Protein AF-0000000068963949 (afdb_homodimer)

Secondary structure (DSSP, 8-state):
-HHHHHHHHHHHHHHHTTT--TT--HHHHHHHHHHHHHHTSS-TTHHHHSHHHHHHHHHHHHTTHHHH-SHHHHHHHIIIIIIHHHHHHHS-HHHHHHHHHHHHHH---EEEE--BTTTGGGTTT----EEEEETTTTEEEEE--SGGGSEEEEETTTT-SEEEEEEEEEETTEEEEEEEEEEE-B-TTSPBPTTEEEEE---BSS-TTS-EEEEEESSEEEEGGGB--SS-EE-TTS-EE-TT----HHHHHHHHHHHHHHHHHHHHHHHHHHHHHHHHHHHHH-B---TTS---BGGGSHHHHHHHHHHHHHHHHHHHHHHHHHHHHHHHHHTT-PPPHHHHHHHHHHHHHHHHHHHHHHHHHHHHSGGGGGBTTSSGGGTTHHHHHHHTTS-HHHHHHHHHHHHHHH--SSHHHHHHHHHHHHHHHHT--SSHHHHHHHTHHHHHHHHHHHHHHHHHHTTPPPPPS--/-HHHHHHHHHHHHHHHTTT--TT--HHHHHHHHHHHHHHTSS-TTHHHHSHHHHHHHHHHHHTTHHHH-SHHHHHHHIIIIIIHHHHHHHS-HHHHHHHHHHHHHH---EEEE--BTTTGGGTTT----EEEEETTTTEEEEE--SGGGSEEEEETTTT-SEEEEEEEEEETTEEEEEEEEEEE-B-TTSPBPTTEEEEE---BSS-TTS-EEEEEESSEEEEGGGB--SS-EE-TTS-EE-TT----HHHHHHHHHHHHHHHHHHHHHHHHHHHHHHHHHHHHH-B---TTS---BGGGSHHHHHHHHHHHHHHHHHHHHHHHHHHHHHHHHHTT-PPPHHHHHHHHHHHHHHHHHHHHHHHHHHHHSGGGGGBTTSSGGGTTHHHHHHHTTS-HHHHHHHHHHHHHHH--SSHHHHHHHHHHHHHHHHT--SSHHHHHHHTHHHHHHHHHHHHHHHHHHTTPPPPPS--

Structure (mmCIF, N/CA/C/O backbone):
data_AF-0000000068963949-model_v1
#
loop_
_entity.id
_entity.type
_entity.pdbx_description
1 polymer 'Acyl-CoA oxidase/dehydrogenase middle domain-containing protein'
#
loop_
_atom_site.group_PDB
_atom_site.id
_atom_site.type_symbol
_atom_site.label_atom_id
_atom_site.label_alt_id
_atom_site.label_comp_id
_atom_site.label_asym_id
_atom_site.label_entity_id
_atom_site.label_seq_id
_atom_site.pdbx_PDB_ins_code
_atom_site.Cartn_x
_atom_site.Cartn_y
_atom_site.Cartn_z
_atom_site.occupancy
_atom_site.B_iso_or_equiv
_atom_site.auth_seq_id
_atom_site.auth_comp_id
_atom_site.auth_asym_id
_atom_site.auth_atom_id
_atom_site.pdbx_PDB_model_num
ATOM 1 N N . MET A 1 1 ? -30.812 -31.203 -3.197 1 34.44 1 MET A N 1
ATOM 2 C CA . MET A 1 1 ? -29.875 -32.125 -2.578 1 34.44 1 MET A CA 1
ATOM 3 C C . MET A 1 1 ? -28.438 -31.656 -2.781 1 34.44 1 MET A C 1
ATOM 5 O O . MET A 1 1 ? -27.625 -31.672 -1.845 1 34.44 1 MET A O 1
ATOM 9 N N . ALA A 1 2 ? -28.125 -31.297 -4.227 1 45.41 2 ALA A N 1
ATOM 10 C CA . ALA A 1 2 ? -26.797 -30.812 -4.598 1 45.41 2 ALA A CA 1
ATOM 11 C C . ALA A 1 2 ? -26.484 -29.484 -3.922 1 45.41 2 ALA A C 1
ATOM 13 O O . ALA A 1 2 ? -25.375 -29.266 -3.426 1 45.41 2 ALA A O 1
ATOM 14 N N . SER A 1 3 ? -27.547 -28.641 -3.848 1 51.47 3 SER A N 1
ATOM 15 C CA . SER A 1 3 ? -27.422 -27.312 -3.254 1 51.47 3 SER A CA 1
ATOM 16 C C . SER A 1 3 ? -27.266 -27.406 -1.738 1 51.47 3 SER A C 1
ATOM 18 O O . SER A 1 3 ? -26.422 -26.703 -1.155 1 51.47 3 SER A O 1
ATOM 20 N N . ASP A 1 4 ? -28.047 -28.312 -1.18 1 49.38 4 ASP A N 1
ATOM 21 C CA . ASP A 1 4 ? -28.016 -28.469 0.271 1 49.38 4 ASP A CA 1
ATOM 22 C C . ASP A 1 4 ? -26.688 -29.062 0.734 1 49.38 4 ASP A C 1
ATOM 24 O O . ASP A 1 4 ? -26.125 -28.641 1.747 1 49.38 4 ASP A O 1
ATOM 28 N N . ASP A 1 5 ? -26.203 -30.016 0.055 1 60.88 5 ASP A N 1
ATOM 29 C CA . ASP A 1 5 ? -24.922 -30.641 0.342 1 60.88 5 ASP A CA 1
ATOM 30 C C . ASP A 1 5 ? -23.781 -29.625 0.208 1 60.88 5 ASP A C 1
ATOM 32 O O . ASP A 1 5 ? -22.859 -29.609 1.021 1 60.88 5 ASP A O 1
ATOM 36 N N . SER A 1 6 ? -24.188 -28.719 -0.521 1 79.19 6 SER A N 1
ATOM 37 C CA . SER A 1 6 ? -23.188 -27.672 -0.757 1 79.19 6 SER A CA 1
ATOM 38 C C . SER A 1 6 ? -23.156 -26.672 0.394 1 79.19 6 SER A C 1
ATOM 40 O O . SER A 1 6 ? -22.078 -26.281 0.856 1 79.19 6 SER A O 1
ATOM 42 N N . ASP A 1 7 ? -24.359 -26.562 0.998 1 88.81 7 ASP A N 1
ATOM 43 C CA . ASP A 1 7 ? -24.406 -25.594 2.096 1 88.81 7 ASP A CA 1
ATOM 44 C C . ASP A 1 7 ? -23.828 -26.188 3.373 1 88.81 7 ASP A C 1
ATOM 46 O O . ASP A 1 7 ? -23.094 -25.516 4.105 1 88.81 7 ASP A O 1
ATOM 50 N N . ALA A 1 8 ? -24.156 -27.469 3.615 1 93.94 8 ALA A N 1
ATOM 51 C CA . ALA A 1 8 ? -23.625 -28.141 4.793 1 93.94 8 ALA A CA 1
ATOM 52 C C . ALA A 1 8 ? -22.094 -28.25 4.719 1 93.94 8 ALA A C 1
ATOM 54 O O . ALA A 1 8 ? -21.406 -28.109 5.73 1 93.94 8 ALA A O 1
ATOM 55 N N . TRP A 1 9 ? -21.609 -28.578 3.598 1 96.81 9 TRP A N 1
ATOM 56 C CA . TRP A 1 9 ? -20.172 -28.672 3.412 1 96.81 9 TRP A CA 1
ATOM 57 C C . TRP A 1 9 ? -19.5 -27.312 3.648 1 96.81 9 TRP A C 1
ATOM 59 O O . TRP A 1 9 ? -18.469 -27.234 4.32 1 96.81 9 TRP A O 1
ATOM 69 N N . ARG A 1 10 ? -20.156 -26.312 3.107 1 96.88 10 ARG A N 1
ATOM 70 C CA . ARG A 1 10 ? -19.625 -24.969 3.279 1 96.88 10 ARG A CA 1
ATOM 71 C C . ARG A 1 10 ? -19.562 -24.578 4.754 1 96.88 10 ARG A C 1
ATOM 73 O O . ARG A 1 10 ? -18.578 -24 5.207 1 96.88 10 ARG A O 1
ATOM 80 N N . GLU A 1 11 ? -20.562 -24.891 5.477 1 96.81 11 GLU A N 1
ATOM 81 C CA . GLU A 1 11 ? -20.609 -24.609 6.906 1 96.81 11 GLU A CA 1
ATOM 82 C C . GLU A 1 11 ? -19.531 -25.375 7.66 1 96.81 11 GLU A C 1
ATOM 84 O O . GLU A 1 11 ? -18.859 -24.812 8.531 1 96.81 11 GLU A O 1
ATOM 89 N N . ALA A 1 12 ? -19.422 -26.625 7.32 1 97.31 12 ALA A N 1
ATOM 90 C CA . ALA A 1 12 ? -18.422 -27.469 7.969 1 97.31 12 ALA A CA 1
ATOM 91 C C . ALA A 1 12 ? -17.016 -26.953 7.672 1 97.31 12 ALA A C 1
ATOM 93 O O . ALA A 1 12 ? -16.156 -26.922 8.562 1 97.31 12 ALA A O 1
ATOM 94 N N . PHE A 1 13 ? -16.766 -26.578 6.438 1 97.75 13 PHE A N 1
ATOM 95 C CA . PHE A 1 13 ? -15.453 -26.078 6.055 1 97.75 13 PHE A CA 1
ATOM 96 C C . PHE A 1 13 ? -15.156 -24.75 6.738 1 97.75 13 PHE A C 1
ATOM 98 O O . PHE A 1 13 ? -14.047 -24.531 7.227 1 97.75 13 PHE A O 1
ATOM 105 N N . THR A 1 14 ? -16.156 -23.859 6.773 1 96.75 14 THR A N 1
ATOM 106 C CA . THR A 1 14 ? -16 -22.578 7.457 1 96.75 14 THR A CA 1
ATOM 107 C C . THR A 1 14 ? -15.648 -22.797 8.93 1 96.75 14 THR A C 1
ATOM 109 O O . THR A 1 14 ? -14.781 -22.109 9.469 1 96.75 14 THR A O 1
ATOM 112 N N . ALA A 1 15 ? -16.281 -23.734 9.547 1 96.88 15 ALA A N 1
ATOM 113 C CA . ALA A 1 15 ? -16.016 -24.047 10.938 1 96.88 15 ALA A CA 1
ATOM 114 C C . ALA A 1 15 ? -14.594 -24.594 11.109 1 96.88 15 ALA A C 1
ATOM 116 O O . ALA A 1 15 ? -13.922 -24.312 12.102 1 96.88 15 ALA A O 1
ATOM 117 N N . ALA A 1 16 ? -14.133 -25.375 10.156 1 96.81 16 ALA A N 1
ATOM 118 C CA . ALA A 1 16 ? -12.828 -26.016 10.219 1 96.81 16 ALA A CA 1
ATOM 119 C C . ALA A 1 16 ? -11.703 -24.984 10.156 1 96.81 16 ALA A C 1
ATOM 121 O O . ALA A 1 16 ? -10.602 -25.219 10.672 1 96.81 16 ALA A O 1
ATOM 122 N N . ILE A 1 17 ? -11.977 -23.781 9.578 1 96.38 17 ILE A N 1
ATOM 123 C CA . ILE A 1 17 ? -10.914 -22.781 9.445 1 96.38 17 ILE A CA 1
ATOM 124 C C . ILE A 1 17 ? -11.18 -21.625 10.398 1 96.38 17 ILE A C 1
ATOM 126 O O . ILE A 1 17 ? -10.516 -20.578 10.312 1 96.38 17 ILE A O 1
ATOM 130 N N . ALA A 1 18 ? -12.117 -21.719 11.305 1 94.19 18 ALA A N 1
ATOM 131 C CA . ALA A 1 18 ? -12.523 -20.641 12.195 1 94.19 18 ALA A CA 1
ATOM 132 C C . ALA A 1 18 ? -11.383 -20.25 13.133 1 94.19 18 ALA A C 1
ATOM 134 O O . ALA A 1 18 ? -11.281 -19.094 13.539 1 94.19 18 ALA A O 1
ATOM 135 N N . ASP A 1 19 ? -10.492 -21.188 13.391 1 91.06 19 ASP A N 1
ATOM 136 C CA . ASP A 1 19 ? -9.445 -20.953 14.375 1 91.06 19 ASP A CA 1
ATOM 137 C C . ASP A 1 19 ? -8.188 -20.375 13.719 1 91.06 19 ASP A C 1
ATOM 139 O O . ASP A 1 19 ? -7.207 -20.078 14.398 1 91.06 19 ASP A O 1
ATOM 143 N N . VAL A 1 20 ? -8.258 -20.328 12.422 1 92.56 20 VAL A N 1
ATOM 144 C CA . VAL A 1 20 ? -7.148 -19.625 11.781 1 92.56 20 VAL A CA 1
ATOM 145 C C . VAL A 1 20 ? -7.168 -18.141 12.18 1 92.56 20 VAL A C 1
ATOM 147 O O . VAL A 1 20 ? -8.203 -17.484 12.094 1 92.56 20 VAL A O 1
ATOM 150 N N . GLY A 1 21 ? -6.086 -17.656 12.789 1 84.62 21 GLY A N 1
ATOM 151 C CA . GLY A 1 21 ? -6.121 -16.328 13.367 1 84.62 21 GLY A CA 1
ATOM 152 C C . GLY A 1 21 ? -4.953 -15.461 12.938 1 84.62 21 GLY A C 1
ATOM 153 O O . GLY A 1 21 ? -3.943 -15.969 12.445 1 84.62 21 GLY A O 1
ATOM 154 N N . ASP A 1 22 ? -5.184 -14.219 13.195 1 78.06 22 ASP A N 1
ATOM 155 C CA . ASP A 1 22 ? -4.141 -13.227 12.953 1 78.06 22 ASP A CA 1
ATOM 156 C C . ASP A 1 22 ? -3.006 -13.367 13.969 1 78.06 22 ASP A C 1
ATOM 158 O O . ASP A 1 22 ? -3.229 -13.773 15.109 1 78.06 22 ASP A O 1
ATOM 162 N N . GLY A 1 23 ? -1.765 -13.195 13.555 1 85.56 23 GLY A N 1
ATOM 163 C CA . GLY A 1 23 ? -0.613 -13.18 14.438 1 85.56 23 GLY A CA 1
ATOM 164 C C . GLY A 1 23 ? 0.019 -14.547 14.625 1 85.56 23 GLY A C 1
ATOM 165 O O . GLY A 1 23 ? 0.987 -14.695 15.375 1 85.56 23 GLY A O 1
ATOM 166 N N . MET A 1 24 ? -0.504 -15.555 13.969 1 93.75 24 MET A N 1
ATOM 167 C CA . MET A 1 24 ? 0.074 -16.891 14.047 1 93.75 24 MET A CA 1
ATOM 168 C C . MET A 1 24 ? 1.466 -16.922 13.422 1 93.75 24 MET A C 1
ATOM 170 O O . MET A 1 24 ? 1.716 -16.25 12.422 1 93.75 24 MET A O 1
ATOM 174 N N . THR A 1 25 ? 2.287 -17.719 14.109 1 96.69 25 THR A N 1
ATOM 175 C CA . THR A 1 25 ? 3.537 -18.062 13.445 1 96.69 25 THR A CA 1
ATOM 176 C C . THR A 1 25 ? 3.283 -19 12.258 1 96.69 25 THR A C 1
ATOM 178 O O . THR A 1 25 ? 2.195 -19.562 12.133 1 96.69 25 THR A O 1
ATOM 181 N N . TYR A 1 26 ? 4.258 -19.141 11.414 1 97.38 26 TYR A N 1
ATOM 182 C CA . TYR A 1 26 ? 4.051 -20.016 10.273 1 97.38 26 TYR A CA 1
ATOM 183 C C . TYR A 1 26 ? 3.939 -21.469 10.719 1 97.38 26 TYR A C 1
ATOM 185 O O . TYR A 1 26 ? 3.262 -22.266 10.07 1 97.38 26 TYR A O 1
ATOM 193 N N . ARG A 1 27 ? 4.492 -21.875 11.859 1 97.56 27 ARG A N 1
ATOM 194 C CA . ARG A 1 27 ? 4.355 -23.234 12.383 1 97.56 27 ARG A CA 1
ATOM 195 C C . ARG A 1 27 ? 2.939 -23.484 12.891 1 97.56 27 ARG A C 1
ATOM 197 O O . ARG A 1 27 ? 2.369 -24.547 12.648 1 97.56 27 ARG A O 1
ATOM 204 N N . GLN A 1 28 ? 2.398 -22.469 13.562 1 97.69 28 GLN A N 1
ATOM 205 C CA . GLN A 1 28 ? 1.028 -22.578 14.047 1 97.69 28 GLN A CA 1
ATOM 206 C C . GLN A 1 28 ? 0.041 -22.688 12.891 1 97.69 28 GLN A C 1
ATOM 208 O O . GLN A 1 28 ? -0.902 -23.484 12.938 1 97.69 28 GLN A O 1
ATOM 213 N N . ALA A 1 29 ? 0.27 -21.859 11.906 1 97.62 29 ALA A N 1
ATOM 214 C CA . ALA A 1 29 ? -0.585 -21.906 10.719 1 97.62 29 ALA A CA 1
ATOM 215 C C . ALA A 1 29 ? -0.48 -23.25 10.016 1 97.62 29 ALA A C 1
ATOM 217 O O . ALA A 1 29 ? -1.473 -23.766 9.492 1 97.62 29 ALA A O 1
ATOM 218 N N . ALA A 1 30 ? 0.712 -23.844 9.938 1 97.44 30 ALA A N 1
ATOM 219 C CA . ALA A 1 30 ? 0.912 -25.172 9.367 1 97.44 30 ALA A CA 1
ATOM 220 C C . ALA A 1 30 ? 0.111 -26.219 10.133 1 97.44 30 ALA A C 1
ATOM 222 O O . ALA A 1 30 ? -0.512 -27.094 9.531 1 97.44 30 ALA A O 1
ATOM 223 N N . ASP A 1 31 ? 0.136 -26.094 11.438 1 97.19 31 ASP A N 1
ATOM 224 C CA . ASP A 1 31 ? -0.623 -27.016 12.266 1 97.19 31 ASP A CA 1
ATOM 225 C C . ASP A 1 31 ? -2.123 -26.891 12.023 1 97.19 31 ASP A C 1
ATOM 227 O O . ASP A 1 31 ? -2.859 -27.875 12.062 1 97.19 31 ASP A O 1
ATOM 231 N N . ARG A 1 32 ? -2.537 -25.656 11.805 1 97.31 32 ARG A N 1
ATOM 232 C CA . ARG A 1 32 ? -3.945 -25.438 11.484 1 97.31 32 ARG A CA 1
ATOM 233 C C . ARG A 1 32 ? -4.32 -26.125 10.172 1 97.31 32 ARG A C 1
ATOM 235 O O . ARG A 1 32 ? -5.402 -26.688 10.047 1 97.31 32 ARG A O 1
ATOM 242 N N . LEU A 1 33 ? -3.457 -26.031 9.141 1 97.75 33 LEU A N 1
ATOM 243 C CA . LEU A 1 33 ? -3.746 -26.719 7.883 1 97.75 33 LEU A CA 1
ATOM 244 C C . LEU A 1 33 ? -3.795 -28.219 8.078 1 97.75 33 LEU A C 1
ATOM 246 O O . LEU A 1 33 ? -4.66 -28.906 7.512 1 97.75 33 LEU A O 1
ATOM 250 N N . ARG A 1 34 ? -2.908 -28.812 8.922 1 97.25 34 ARG A N 1
ATOM 251 C CA . ARG A 1 34 ? -2.947 -30.234 9.219 1 97.25 34 ARG A CA 1
ATOM 252 C C . ARG A 1 34 ? -4.281 -30.625 9.852 1 97.25 34 ARG A C 1
ATOM 254 O O . ARG A 1 34 ? -4.844 -31.688 9.531 1 97.25 34 ARG A O 1
ATOM 261 N N . ALA A 1 35 ? -4.73 -29.766 10.727 1 96.88 35 ALA A N 1
ATOM 262 C CA . ALA A 1 35 ? -6.02 -30.016 11.359 1 96.88 35 ALA A CA 1
ATOM 263 C C . ALA A 1 35 ? -7.145 -30.031 10.328 1 96.88 35 ALA A C 1
ATOM 265 O O . ALA A 1 35 ? -8.047 -30.859 10.391 1 96.88 35 ALA A O 1
ATOM 266 N N . VAL A 1 36 ? -7.105 -29.094 9.367 1 97.12 36 VAL A N 1
ATOM 267 C CA . VAL A 1 36 ? -8.102 -29.047 8.305 1 97.12 36 VAL A CA 1
ATOM 268 C C . VAL A 1 36 ? -8.023 -30.312 7.457 1 97.12 36 VAL A C 1
ATOM 270 O O . VAL A 1 36 ? -9.047 -30.906 7.117 1 97.12 36 VAL A O 1
ATOM 273 N N . ILE A 1 37 ? -6.836 -30.781 7.156 1 97.31 37 ILE A N 1
ATOM 274 C CA . ILE A 1 37 ? -6.617 -31.984 6.363 1 97.31 37 ILE A CA 1
ATOM 275 C C . ILE A 1 37 ? -7.238 -33.188 7.066 1 97.31 37 ILE A C 1
ATOM 277 O O . ILE A 1 37 ? -7.906 -34 6.438 1 97.31 37 ILE A O 1
ATOM 281 N N . ARG A 1 38 ? -7.133 -33.25 8.375 1 96.5 38 ARG A N 1
ATOM 282 C CA . ARG A 1 38 ? -7.602 -34.375 9.164 1 96.5 38 ARG A CA 1
ATOM 283 C C . ARG A 1 38 ? -9.125 -34.469 9.172 1 96.5 38 ARG A C 1
ATOM 285 O O . ARG A 1 38 ? -9.695 -35.531 9.422 1 96.5 38 ARG A O 1
ATOM 292 N N . THR A 1 39 ? -9.758 -33.312 8.891 1 95.88 39 THR A N 1
ATOM 293 C CA . THR A 1 39 ? -11.219 -33.312 8.859 1 95.88 39 THR A CA 1
ATOM 294 C C . THR A 1 39 ? -11.719 -34.156 7.688 1 95.88 39 THR A C 1
ATOM 296 O O . THR A 1 39 ? -12.859 -34.625 7.703 1 95.88 39 THR A O 1
ATOM 299 N N . GLY A 1 40 ? -10.945 -34.219 6.609 1 95.38 40 GLY A N 1
ATOM 300 C CA . GLY A 1 40 ? -11.344 -34.938 5.41 1 95.38 40 GLY A CA 1
ATOM 301 C C . GLY A 1 40 ? -12.352 -34.156 4.566 1 95.38 40 GLY A C 1
ATOM 302 O O . GLY A 1 40 ? -12.914 -34.719 3.621 1 95.38 40 GLY A O 1
ATOM 303 N N . LEU A 1 41 ? -12.586 -32.969 4.871 1 96.5 41 LEU A N 1
ATOM 304 C CA . LEU A 1 41 ? -13.594 -32.188 4.176 1 96.5 41 LEU A CA 1
ATOM 305 C C . LEU A 1 41 ? -13.195 -31.938 2.727 1 96.5 41 LEU A C 1
ATOM 307 O O . LEU A 1 41 ? -14.055 -31.766 1.86 1 96.5 41 LEU A O 1
ATOM 311 N N . LEU A 1 42 ? -11.898 -31.891 2.482 1 97 42 LEU A N 1
ATOM 312 C CA . LEU A 1 42 ? -11.352 -31.781 1.132 1 97 42 LEU A CA 1
ATOM 313 C C . LEU A 1 42 ? -10.227 -32.781 0.916 1 97 42 LEU A C 1
ATOM 315 O O . LEU A 1 42 ? -9.25 -32.812 1.67 1 97 42 LEU A O 1
ATOM 319 N N . GLY A 1 43 ? -10.43 -33.594 -0.111 1 96.56 43 GLY A N 1
ATOM 320 C CA . GLY A 1 43 ? -9.398 -34.594 -0.436 1 96.56 43 GLY A CA 1
ATOM 321 C C . GLY A 1 43 ? -8.336 -34.031 -1.377 1 96.56 43 GLY A C 1
ATOM 322 O O . GLY A 1 43 ? -8.586 -33.094 -2.111 1 96.56 43 GLY A O 1
ATOM 323 N N . LEU A 1 44 ? -7.223 -34.688 -1.432 1 96.94 44 LEU A N 1
ATOM 324 C CA . LEU A 1 44 ? -6.109 -34.25 -2.268 1 96.94 44 LEU A CA 1
ATOM 325 C C . LEU A 1 44 ? -6.438 -34.438 -3.746 1 96.94 44 LEU A C 1
ATOM 327 O O . LEU A 1 44 ? -5.844 -33.781 -4.602 1 96.94 44 LEU A O 1
ATOM 331 N N . THR A 1 45 ? -7.441 -35.281 -4.078 1 96.88 45 THR A N 1
ATOM 332 C CA . THR A 1 45 ? -7.797 -35.531 -5.469 1 96.88 45 THR A CA 1
ATOM 333 C C . THR A 1 45 ? -9.039 -34.75 -5.863 1 96.88 45 THR A C 1
ATOM 335 O O . THR A 1 45 ? -9.492 -34.812 -7.008 1 96.88 45 THR A O 1
ATOM 338 N N . ASP A 1 46 ? -9.562 -33.969 -4.945 1 96.81 46 ASP A N 1
ATOM 339 C CA . ASP A 1 46 ? -10.805 -33.25 -5.191 1 96.81 46 ASP A CA 1
ATOM 340 C C . ASP A 1 46 ? -10.625 -32.188 -6.281 1 96.81 46 ASP A C 1
ATOM 342 O O . ASP A 1 46 ? -11.602 -31.734 -6.879 1 96.81 46 ASP A O 1
ATOM 346 N N . ILE A 1 47 ? -9.406 -31.828 -6.578 1 95.81 47 ILE A N 1
ATOM 347 C CA . ILE A 1 47 ? -9.141 -30.875 -7.648 1 95.81 47 ILE A CA 1
ATOM 348 C C . ILE A 1 47 ? -9.711 -31.406 -8.961 1 95.81 47 ILE A C 1
ATOM 350 O O . ILE A 1 47 ? -10.148 -30.625 -9.812 1 95.81 47 ILE A O 1
ATOM 354 N N . VAL A 1 48 ? -9.781 -32.75 -9.133 1 95.12 48 VAL A N 1
ATOM 355 C CA . VAL A 1 48 ? -10.312 -33.344 -10.352 1 95.12 48 VAL A CA 1
ATOM 356 C C . VAL A 1 48 ? -11.664 -34 -10.055 1 95.12 48 VAL A C 1
ATOM 358 O O . VAL A 1 48 ? -12.578 -33.938 -10.883 1 95.12 48 VAL A O 1
ATOM 361 N N . GLU A 1 49 ? -11.859 -34.594 -8.898 1 96.44 49 GLU A N 1
ATOM 362 C CA . GLU A 1 49 ? -13.062 -35.375 -8.578 1 96.44 49 GLU A CA 1
ATOM 363 C C . GLU A 1 49 ? -14.211 -34.438 -8.188 1 96.44 49 GLU A C 1
ATOM 365 O O . GLU A 1 49 ? -15.375 -34.719 -8.484 1 96.44 49 GLU A O 1
ATOM 370 N N . ARG A 1 50 ? -13.898 -33.375 -7.477 1 96.56 50 ARG A N 1
ATOM 371 C CA . ARG A 1 50 ? -14.875 -32.406 -7.023 1 96.56 50 ARG A CA 1
ATOM 372 C C . ARG A 1 50 ? -14.32 -30.984 -7.148 1 96.56 50 ARG A C 1
ATOM 374 O O . ARG A 1 50 ? -14.234 -30.25 -6.156 1 96.56 50 ARG A O 1
ATOM 381 N N . PRO A 1 51 ? -14.031 -30.562 -8.391 1 96.38 51 PRO A N 1
ATOM 382 C CA . PRO A 1 51 ? -13.375 -29.281 -8.586 1 96.38 51 PRO A CA 1
ATOM 383 C C . PRO A 1 51 ? -14.18 -28.109 -8.008 1 96.38 51 PRO A C 1
ATOM 385 O O . PRO A 1 51 ? -13.602 -27.109 -7.574 1 96.38 51 PRO A O 1
ATOM 388 N N . HIS A 1 52 ? -15.492 -28.203 -7.914 1 94.75 52 HIS A N 1
ATOM 389 C CA . HIS A 1 52 ? -16.312 -27.141 -7.34 1 94.75 52 HIS A CA 1
ATOM 390 C C . HIS A 1 52 ? -16 -26.953 -5.859 1 94.75 52 HIS A C 1
ATOM 392 O O . HIS A 1 52 ? -15.992 -25.812 -5.367 1 94.75 52 HIS A O 1
ATOM 398 N N . ARG A 1 53 ? -15.758 -28.062 -5.152 1 96.62 53 ARG A N 1
ATOM 399 C CA . ARG A 1 53 ? -15.391 -27.969 -3.742 1 96.62 53 ARG A CA 1
ATOM 400 C C . ARG A 1 53 ? -13.992 -27.391 -3.578 1 96.62 53 ARG A C 1
ATOM 402 O O . ARG A 1 53 ? -13.727 -26.641 -2.639 1 96.62 53 ARG A O 1
ATOM 409 N N . PHE A 1 54 ? -13.125 -27.797 -4.492 1 97.44 54 PHE A N 1
ATOM 410 C CA . PHE A 1 54 ? -11.773 -27.266 -4.5 1 97.44 54 PHE A CA 1
ATOM 411 C C . PHE A 1 54 ? -11.789 -25.75 -4.594 1 97.44 54 PHE A C 1
ATOM 413 O O . PHE A 1 54 ? -11.18 -25.062 -3.77 1 97.44 54 PHE A O 1
ATOM 420 N N . PHE A 1 55 ? -12.516 -25.188 -5.535 1 97.94 55 PHE A N 1
ATOM 421 C CA . PHE A 1 55 ? -12.57 -23.75 -5.746 1 97.94 55 PHE A CA 1
ATOM 422 C C . PHE A 1 55 ? -13.336 -23.062 -4.621 1 97.94 55 PHE A C 1
ATOM 424 O O . PHE A 1 55 ? -12.953 -21.984 -4.168 1 97.94 55 PHE A O 1
ATOM 431 N N . GLU A 1 56 ? -14.391 -23.703 -4.152 1 97.75 56 GLU A N 1
ATOM 432 C CA . GLU A 1 56 ? -15.18 -23.125 -3.078 1 97.75 56 GLU A CA 1
ATOM 433 C C . GLU A 1 56 ? -14.367 -23.016 -1.79 1 97.75 56 GLU A C 1
ATOM 435 O O . GLU A 1 56 ? -14.5 -22.031 -1.048 1 97.75 56 GLU A O 1
ATOM 440 N N . ALA A 1 57 ? -13.586 -24.016 -1.472 1 98.25 57 ALA A N 1
ATOM 441 C CA . ALA A 1 57 ? -12.711 -23.969 -0.302 1 98.25 57 ALA A CA 1
ATOM 442 C C . ALA A 1 57 ? -11.781 -22.75 -0.372 1 98.25 57 ALA A C 1
ATOM 444 O O . ALA A 1 57 ? -11.617 -22.031 0.614 1 98.25 57 ALA A O 1
ATOM 445 N N . HIS A 1 58 ? -11.203 -22.531 -1.533 1 98.25 58 HIS A N 1
ATOM 446 C CA . HIS A 1 58 ? -10.328 -21.375 -1.732 1 98.25 58 HIS A CA 1
ATOM 447 C C . HIS A 1 58 ? -11.078 -20.062 -1.521 1 98.25 58 HIS A C 1
ATOM 449 O O . HIS A 1 58 ? -10.562 -19.156 -0.878 1 98.25 58 HIS A O 1
ATOM 455 N N . ARG A 1 59 ? -12.305 -19.969 -2.018 1 97.88 59 ARG A N 1
ATOM 456 C CA . ARG A 1 59 ? -13.102 -18.75 -1.885 1 97.88 59 ARG A CA 1
ATOM 457 C C . ARG A 1 59 ? -13.43 -18.469 -0.423 1 97.88 59 ARG A C 1
ATOM 459 O O . ARG A 1 59 ? -13.367 -17.328 0.024 1 97.88 59 ARG A O 1
ATOM 466 N N . LEU A 1 60 ? -13.781 -19.531 0.306 1 97.56 60 LEU A N 1
ATOM 467 C CA . LEU A 1 60 ? -14.148 -19.375 1.711 1 97.56 60 LEU A CA 1
ATOM 468 C C . LEU A 1 60 ? -12.961 -18.875 2.525 1 97.56 60 LEU A C 1
ATOM 470 O O . LEU A 1 60 ? -13.133 -18.047 3.426 1 97.56 60 LEU A O 1
ATOM 474 N N . ILE A 1 61 ? -11.773 -19.297 2.234 1 97.88 61 ILE A N 1
ATOM 475 C CA . ILE A 1 61 ? -10.578 -18.812 2.922 1 97.88 61 ILE A CA 1
ATOM 476 C C . ILE A 1 61 ? -10.281 -17.375 2.508 1 97.88 61 ILE A C 1
ATOM 478 O O . ILE A 1 61 ? -10.008 -16.531 3.355 1 97.88 61 ILE A O 1
ATOM 482 N N . ALA A 1 62 ? -10.406 -17.078 1.192 1 97.81 62 ALA A N 1
ATOM 483 C CA . ALA A 1 62 ? -10.102 -15.758 0.653 1 97.81 62 ALA A CA 1
ATOM 484 C C . ALA A 1 62 ? -11.039 -14.703 1.235 1 97.81 62 ALA A C 1
ATOM 486 O O . ALA A 1 62 ? -10.641 -13.555 1.438 1 97.81 62 ALA A O 1
ATOM 487 N N . ARG A 1 63 ? -12.266 -15.047 1.571 1 96.69 63 ARG A N 1
ATOM 488 C CA . ARG A 1 63 ? -13.258 -14.141 2.133 1 96.69 63 ARG A CA 1
ATOM 489 C C . ARG A 1 63 ? -12.797 -13.602 3.484 1 96.69 63 ARG A C 1
ATOM 491 O O . ARG A 1 63 ? -13.266 -12.547 3.928 1 96.69 63 ARG A O 1
ATOM 498 N N . GLN A 1 64 ? -11.875 -14.289 4.07 1 96 64 GLN A N 1
ATOM 499 C CA . GLN A 1 64 ? -11.398 -13.883 5.391 1 96 64 GLN A CA 1
ATOM 500 C C . GLN A 1 64 ? -10.062 -13.156 5.297 1 96 64 GLN A C 1
ATOM 502 O O . GLN A 1 64 ? -9.484 -12.773 6.32 1 96 64 GLN A O 1
ATOM 507 N N . ALA A 1 65 ? -9.648 -12.852 4.141 1 95.38 65 ALA A N 1
ATOM 508 C CA . ALA A 1 65 ? -8.273 -12.398 3.939 1 95.38 65 ALA A CA 1
ATOM 509 C C . ALA A 1 65 ? -8.078 -10.977 4.445 1 95.38 65 ALA A C 1
ATOM 511 O O . ALA A 1 65 ? -6.961 -10.562 4.762 1 95.38 65 ALA A O 1
ATOM 512 N N . THR A 1 66 ? -9.156 -10.156 4.531 1 96.56 66 THR A N 1
ATOM 513 C CA . THR A 1 66 ? -9 -8.82 5.094 1 96.56 66 THR A CA 1
ATOM 514 C C . THR A 1 66 ? -8.609 -8.891 6.566 1 96.56 66 THR A C 1
ATOM 516 O O . THR A 1 66 ? -8.008 -7.957 7.105 1 96.56 66 THR A O 1
ATOM 519 N N . ARG A 1 67 ? -8.93 -9.953 7.191 1 94.12 67 ARG A N 1
ATOM 520 C CA . ARG A 1 67 ? -8.562 -10.164 8.586 1 94.12 67 ARG A CA 1
ATOM 521 C C . ARG A 1 67 ? -7.289 -10.992 8.695 1 94.12 67 ARG A C 1
ATOM 523 O O . ARG A 1 67 ? -6.406 -10.68 9.492 1 94.12 67 ARG A O 1
ATOM 530 N N . LEU A 1 68 ? -7.137 -12.016 7.824 1 92.94 68 LEU A N 1
ATOM 531 C CA . LEU A 1 68 ? -6.133 -13.055 8.016 1 92.94 68 LEU A CA 1
ATOM 532 C C . LEU A 1 68 ? -4.895 -12.781 7.168 1 92.94 68 LEU A C 1
ATOM 534 O O . LEU A 1 68 ? -3.824 -13.344 7.422 1 92.94 68 LEU A O 1
ATOM 538 N N . GLY A 1 69 ? -5.043 -11.906 6.156 1 95.31 69 GLY A N 1
ATOM 539 C CA . GLY A 1 69 ? -3.951 -11.766 5.207 1 95.31 69 GLY A CA 1
ATOM 540 C C . GLY A 1 69 ? -3.846 -12.93 4.238 1 95.31 69 GLY A C 1
ATOM 541 O O . GLY A 1 69 ? -4.762 -13.742 4.145 1 95.31 69 GLY A O 1
ATOM 542 N N . PRO A 1 70 ? -2.754 -12.984 3.525 1 97.38 70 PRO A N 1
ATOM 543 C CA . PRO A 1 70 ? -2.635 -13.945 2.428 1 97.38 70 PRO A CA 1
ATOM 544 C C . PRO A 1 70 ? -2.104 -15.297 2.891 1 97.38 70 PRO A C 1
ATOM 546 O O . PRO A 1 70 ? -2.189 -16.281 2.152 1 97.38 70 PRO A O 1
ATOM 549 N N . GLY A 1 71 ? -1.49 -15.375 4.082 1 97.56 71 GLY A N 1
ATOM 550 C CA . GLY A 1 71 ? -0.615 -16.484 4.441 1 97.56 71 GLY A CA 1
ATOM 551 C C . GLY A 1 71 ? -1.3 -17.828 4.371 1 97.56 71 GLY A C 1
ATOM 552 O O . GLY A 1 71 ? -0.845 -18.734 3.656 1 97.56 71 GLY A O 1
ATOM 553 N N . PHE A 1 72 ? -2.412 -17.969 5.004 1 98.19 72 PHE A N 1
ATOM 554 C CA . PHE A 1 72 ? -3.082 -19.266 5.07 1 98.19 72 PHE A CA 1
ATOM 555 C C . PHE A 1 72 ? -3.66 -19.641 3.715 1 98.19 72 PHE A C 1
ATOM 557 O O . PHE A 1 72 ? -3.646 -20.812 3.334 1 98.19 72 PHE A O 1
ATOM 564 N N . PHE A 1 73 ? -4.215 -18.672 2.982 1 98.25 73 PHE A N 1
ATOM 565 C CA . PHE A 1 73 ? -4.723 -18.922 1.64 1 98.25 73 PHE A CA 1
ATOM 566 C C . PHE A 1 73 ? -3.633 -19.5 0.749 1 98.25 73 PHE A C 1
ATOM 568 O O . PHE A 1 73 ? -3.865 -20.484 0.042 1 98.25 73 PHE A O 1
ATOM 575 N N . ILE A 1 74 ? -2.43 -18.906 0.792 1 98.38 74 ILE A N 1
ATOM 576 C CA . ILE A 1 74 ? -1.334 -19.344 -0.069 1 98.38 74 ILE A CA 1
ATOM 577 C C . ILE A 1 74 ? -0.87 -20.734 0.346 1 98.38 74 ILE A C 1
ATOM 579 O O . ILE A 1 74 ? -0.65 -21.594 -0.502 1 98.38 74 ILE A O 1
ATOM 583 N N . ARG A 1 75 ? -0.768 -20.969 1.674 1 97.88 75 ARG A N 1
ATOM 584 C CA . ARG A 1 75 ? -0.4 -22.281 2.191 1 97.88 75 ARG A CA 1
ATOM 585 C C . ARG A 1 75 ? -1.359 -23.359 1.689 1 97.88 75 ARG A C 1
ATOM 587 O O . ARG A 1 75 ? -0.929 -24.422 1.248 1 97.88 75 ARG A O 1
ATOM 594 N N . PHE A 1 76 ? -2.59 -23.031 1.804 1 98.44 76 PHE A N 1
ATOM 595 C CA . PHE A 1 76 ? -3.65 -23.938 1.371 1 98.44 76 PHE A CA 1
ATOM 596 C C . PHE A 1 76 ? -3.547 -24.219 -0.124 1 98.44 76 PHE A C 1
ATOM 598 O O . PHE A 1 76 ? -3.631 -25.359 -0.555 1 98.44 76 PHE A O 1
ATOM 605 N N . THR A 1 77 ? -3.35 -23.172 -0.924 1 98.12 77 THR A N 1
ATOM 606 C CA . THR A 1 77 ? -3.264 -23.297 -2.377 1 98.12 77 THR A CA 1
ATOM 607 C C . THR A 1 77 ? -2.053 -24.125 -2.783 1 98.12 77 THR A C 1
ATOM 609 O O . THR A 1 77 ? -2.139 -24.953 -3.693 1 98.12 77 THR A O 1
ATOM 612 N N . VAL A 1 78 ? -0.954 -23.922 -2.111 1 97.94 78 VAL A N 1
ATOM 613 C CA . VAL A 1 78 ? 0.267 -24.656 -2.436 1 97.94 78 VAL A CA 1
ATOM 614 C C . VAL A 1 78 ? 0.074 -26.141 -2.146 1 97.94 78 VAL A C 1
ATOM 616 O O . VAL A 1 78 ? 0.43 -26.984 -2.969 1 97.94 78 VAL A O 1
ATOM 619 N N . HIS A 1 79 ? -0.551 -26.453 -1.083 1 98.19 79 HIS A N 1
ATOM 620 C CA . HIS A 1 79 ? -0.726 -27.844 -0.694 1 98.19 79 HIS A CA 1
ATOM 621 C C . HIS A 1 79 ? -1.688 -28.562 -1.635 1 98.19 79 HIS A C 1
ATOM 623 O O . HIS A 1 79 ? -1.349 -29.609 -2.197 1 98.19 79 HIS A O 1
ATOM 629 N N . TYR A 1 80 ? -2.814 -28 -1.869 1 97.88 80 TYR A N 1
ATOM 630 C CA . TYR A 1 80 ? -3.877 -28.703 -2.574 1 97.88 80 TYR A CA 1
ATOM 631 C C . TYR A 1 80 ? -3.734 -28.547 -4.082 1 97.88 80 TYR A C 1
ATOM 633 O O . TYR A 1 80 ? -4.094 -29.438 -4.848 1 97.88 80 TYR A O 1
ATOM 641 N N . ASN A 1 81 ? -3.211 -27.391 -4.535 1 97.31 81 ASN A N 1
ATOM 642 C CA . ASN A 1 81 ? -3.137 -27.125 -5.969 1 97.31 81 ASN A CA 1
ATOM 643 C C . ASN A 1 81 ? -1.776 -27.516 -6.539 1 97.31 81 ASN A C 1
ATOM 645 O O . ASN A 1 81 ? -1.689 -28.375 -7.418 1 97.31 81 ASN A O 1
ATOM 649 N N . LEU A 1 82 ? -0.749 -26.969 -5.949 1 96.81 82 LEU A N 1
ATOM 650 C CA . LEU A 1 82 ? 0.56 -27.141 -6.57 1 96.81 82 LEU A CA 1
ATOM 651 C C . LEU A 1 82 ? 1.163 -28.484 -6.207 1 96.81 82 LEU A C 1
ATOM 653 O O . LEU A 1 82 ? 1.566 -29.25 -7.09 1 96.81 82 LEU A O 1
ATOM 657 N N . PHE A 1 83 ? 1.139 -28.797 -4.918 1 97.31 83 PHE A N 1
ATOM 658 C CA . PHE A 1 83 ? 1.73 -30.062 -4.496 1 97.31 83 PHE A CA 1
ATOM 659 C C . PHE A 1 83 ? 0.852 -31.234 -4.906 1 97.31 83 PHE A C 1
ATOM 661 O O . PHE A 1 83 ? 1.161 -31.953 -5.867 1 97.31 83 PHE A O 1
ATOM 668 N N . ALA A 1 84 ? -0.296 -31.359 -4.301 1 97.12 84 ALA A N 1
ATOM 669 C CA . ALA A 1 84 ? -1.166 -32.5 -4.551 1 97.12 84 ALA A CA 1
ATOM 670 C C . ALA A 1 84 ? -1.693 -32.5 -5.98 1 97.12 84 ALA A C 1
ATOM 672 O O . ALA A 1 84 ? -1.785 -33.531 -6.625 1 97.12 84 ALA A O 1
ATOM 673 N N . GLY A 1 85 ? -2.023 -31.312 -6.465 1 95.56 85 GLY A N 1
ATOM 674 C CA . GLY A 1 85 ? -2.521 -31.203 -7.828 1 95.56 85 GLY A CA 1
ATOM 675 C C . GLY A 1 85 ? -1.532 -31.688 -8.867 1 95.56 85 GLY A C 1
ATOM 676 O O . GLY A 1 85 ? -1.922 -32.281 -9.867 1 95.56 85 GLY A O 1
ATOM 677 N N . THR A 1 86 ? -0.283 -31.453 -8.664 1 95.75 86 THR A N 1
ATOM 678 C CA . THR A 1 86 ? 0.739 -31.906 -9.602 1 95.75 86 THR A CA 1
ATOM 679 C C . THR A 1 86 ? 0.881 -33.438 -9.555 1 95.75 86 THR A C 1
ATOM 681 O O . THR A 1 86 ? 1.046 -34.062 -10.586 1 95.75 86 THR A O 1
ATOM 684 N N . VAL A 1 87 ? 0.779 -34 -8.375 1 96.5 87 VAL A N 1
ATOM 685 C CA . VAL A 1 87 ? 0.844 -35.438 -8.258 1 96.5 87 VAL A CA 1
ATOM 686 C C . VAL A 1 87 ? -0.348 -36.062 -8.969 1 96.5 87 VAL A C 1
ATOM 688 O O . VAL A 1 87 ? -0.196 -37.062 -9.688 1 96.5 87 VAL A O 1
ATOM 691 N N . VAL A 1 88 ? -1.469 -35.469 -8.789 1 94.44 88 VAL A N 1
ATOM 692 C CA . VAL A 1 88 ? -2.678 -35.969 -9.43 1 94.44 88 VAL A CA 1
ATOM 693 C C . VAL A 1 88 ? -2.533 -35.875 -10.953 1 94.44 88 VAL A C 1
ATOM 695 O O . VAL A 1 88 ? -2.975 -36.75 -11.68 1 94.44 88 VAL A O 1
ATOM 698 N N . ALA A 1 89 ? -1.883 -34.875 -11.438 1 92.38 89 ALA A N 1
ATOM 699 C CA . ALA A 1 89 ? -1.78 -34.594 -12.867 1 92.38 89 ALA A CA 1
ATOM 700 C C . ALA A 1 89 ? -0.692 -35.469 -13.508 1 92.38 89 ALA A C 1
ATOM 702 O O . ALA A 1 89 ? -0.835 -35.906 -14.641 1 92.38 89 ALA A O 1
ATOM 703 N N . LEU A 1 90 ? 0.377 -35.75 -12.781 1 94.06 90 LEU A N 1
ATOM 704 C CA . LEU A 1 90 ? 1.561 -36.312 -13.422 1 94.06 90 LEU A CA 1
ATOM 705 C C . LEU A 1 90 ? 1.882 -37.688 -12.844 1 94.06 90 LEU A C 1
ATOM 707 O O . LEU A 1 90 ? 2.727 -38.406 -13.383 1 94.06 90 LEU A O 1
ATOM 711 N N . GLY A 1 91 ? 1.219 -38.031 -11.805 1 95.5 91 GLY A N 1
ATOM 712 C CA . GLY A 1 91 ? 1.502 -39.312 -11.156 1 95.5 91 GLY A CA 1
ATOM 713 C C . GLY A 1 91 ? 0.71 -40.469 -11.734 1 95.5 91 GLY A C 1
ATOM 714 O O . GLY A 1 91 ? -0.337 -40.25 -12.352 1 95.5 91 GLY A O 1
ATOM 715 N N . THR A 1 92 ? 1.258 -41.688 -11.547 1 95.44 92 THR A N 1
ATOM 716 C CA . THR A 1 92 ? 0.509 -42.875 -11.844 1 95.44 92 THR A CA 1
ATOM 717 C C . THR A 1 92 ? -0.543 -43.156 -10.773 1 95.44 92 THR A C 1
ATOM 719 O O . THR A 1 92 ? -0.554 -42.5 -9.734 1 95.44 92 THR A O 1
ATOM 722 N N . ARG A 1 93 ? -1.392 -44.094 -11.062 1 96.19 93 ARG A N 1
ATOM 723 C CA . ARG A 1 93 ? -2.402 -44.5 -10.086 1 96.19 93 ARG A CA 1
ATOM 724 C C . ARG A 1 93 ? -1.758 -44.938 -8.781 1 96.19 93 ARG A C 1
ATOM 726 O O . ARG A 1 93 ? -2.26 -44.656 -7.695 1 96.19 93 ARG A O 1
ATOM 733 N N . GLU A 1 94 ? -0.717 -45.656 -8.93 1 96.81 94 GLU A N 1
ATOM 734 C CA . GLU A 1 94 ? -0.006 -46.156 -7.758 1 96.81 94 GLU A CA 1
ATOM 735 C C . GLU A 1 94 ? 0.607 -45.031 -6.945 1 96.81 94 GLU A C 1
ATOM 737 O O . GLU A 1 94 ? 0.559 -45.031 -5.715 1 96.81 94 GLU A O 1
ATOM 742 N N . GLN A 1 95 ? 1.171 -44.125 -7.594 1 97.12 95 GLN A N 1
ATOM 743 C CA . GLN A 1 95 ? 1.794 -42.969 -6.922 1 97.12 95 GLN A CA 1
ATOM 744 C C . GLN A 1 95 ? 0.753 -42.125 -6.199 1 97.12 95 GLN A C 1
ATOM 746 O O . GLN A 1 95 ? 0.99 -41.656 -5.082 1 97.12 95 GLN A O 1
ATOM 751 N N . ILE A 1 96 ? -0.39 -41.906 -6.805 1 97.69 96 ILE A N 1
ATOM 752 C CA . ILE A 1 96 ? -1.479 -41.156 -6.191 1 97.69 96 ILE A CA 1
ATOM 753 C C . ILE A 1 96 ? -1.984 -41.875 -4.953 1 97.69 96 ILE A C 1
ATOM 755 O O . ILE A 1 96 ? -2.17 -41.281 -3.895 1 97.69 96 ILE A O 1
ATOM 759 N N . ALA A 1 97 ? -2.127 -43.188 -5.109 1 97.25 97 ALA A N 1
ATOM 760 C CA . ALA A 1 97 ? -2.59 -44 -3.988 1 97.25 97 ALA A CA 1
ATOM 761 C C . ALA A 1 97 ? -1.616 -43.906 -2.814 1 97.25 97 ALA A C 1
ATOM 763 O O . ALA A 1 97 ? -2.035 -43.844 -1.657 1 97.25 97 ALA A O 1
ATOM 764 N N . ALA A 1 98 ? -0.404 -44 -3.121 1 95.88 98 ALA A N 1
ATOM 765 C CA . ALA A 1 98 ? 0.617 -43.906 -2.078 1 95.88 98 ALA A CA 1
ATOM 766 C C . ALA A 1 98 ? 0.559 -42.562 -1.359 1 95.88 98 ALA A C 1
ATOM 768 O O . ALA A 1 98 ? 0.713 -42.5 -0.137 1 95.88 98 ALA A O 1
ATOM 769 N N . LEU A 1 99 ? 0.407 -41.5 -2.115 1 95.94 99 LEU A N 1
ATOM 770 C CA . LEU A 1 99 ? 0.28 -40.156 -1.527 1 95.94 99 LEU A CA 1
ATOM 771 C C . LEU A 1 99 ? -0.926 -40.094 -0.597 1 95.94 99 LEU A C 1
ATOM 773 O O . LEU A 1 99 ? -0.828 -39.562 0.516 1 95.94 99 LEU A O 1
ATOM 777 N N . LEU A 1 100 ? -2.029 -40.562 -1.029 1 96.25 100 LEU A N 1
ATOM 778 C CA . LEU A 1 100 ? -3.26 -40.562 -0.245 1 96.25 100 LEU A CA 1
ATOM 779 C C . LEU A 1 100 ? -3.09 -41.312 1.054 1 96.25 100 LEU A C 1
ATOM 781 O O . LEU A 1 100 ? -3.568 -40.906 2.107 1 96.25 100 LEU A O 1
ATOM 785 N N . ALA A 1 101 ? -2.43 -42.406 0.977 1 93.62 101 ALA A N 1
ATOM 786 C CA . ALA A 1 101 ? -2.203 -43.25 2.158 1 93.62 101 ALA A CA 1
ATOM 787 C C . ALA A 1 101 ? -1.353 -42.5 3.189 1 93.62 101 ALA A C 1
ATOM 789 O O . ALA A 1 101 ? -1.653 -42.531 4.383 1 93.62 101 ALA A O 1
ATOM 790 N N . ARG A 1 102 ? -0.33 -41.875 2.766 1 90.25 102 ARG A N 1
ATOM 791 C CA . ARG A 1 102 ? 0.55 -41.125 3.658 1 90.25 102 ARG A CA 1
ATOM 792 C C . ARG A 1 102 ? -0.182 -39.938 4.289 1 90.25 102 ARG A C 1
ATOM 794 O O . ARG A 1 102 ? 0.01 -39.656 5.469 1 90.25 102 ARG A O 1
ATOM 801 N N . ASN A 1 103 ? -0.952 -39.312 3.457 1 91.25 103 ASN A N 1
ATOM 802 C CA . ASN A 1 103 ? -1.688 -38.156 3.959 1 91.25 103 ASN A CA 1
ATOM 803 C C . ASN A 1 103 ? -2.744 -38.562 4.984 1 91.25 103 ASN A C 1
ATOM 805 O O . ASN A 1 103 ? -3.004 -37.812 5.941 1 91.25 103 ASN A O 1
ATOM 809 N N . LYS A 1 104 ? -3.389 -39.594 4.793 1 88.06 104 LYS A N 1
ATOM 810 C CA . LYS A 1 104 ? -4.379 -40.094 5.734 1 88.06 104 LYS A CA 1
ATOM 811 C C . LYS A 1 104 ? -3.734 -40.438 7.07 1 88.06 104 LYS A C 1
ATOM 813 O O . LYS A 1 104 ? -4.328 -40.219 8.133 1 88.06 104 LYS A O 1
ATOM 818 N N . GLN A 1 105 ? -2.58 -40.906 7.039 1 84.5 105 GLN A N 1
ATOM 819 C CA . GLN A 1 105 ? -1.896 -41.375 8.234 1 84.5 105 GLN A CA 1
ATOM 820 C C . GLN A 1 105 ? -1.331 -40.219 9.039 1 84.5 105 GLN A C 1
ATOM 822 O O . GLN A 1 105 ? -1.416 -40.188 10.273 1 84.5 105 GLN A O 1
ATOM 827 N N . ARG A 1 106 ? -0.81 -39.125 8.391 1 87.94 106 ARG A N 1
ATOM 828 C CA . ARG A 1 106 ? -0 -38.188 9.133 1 87.94 106 ARG A CA 1
ATOM 829 C C . ARG A 1 106 ? -0.35 -36.75 8.742 1 87.94 106 ARG A C 1
ATOM 831 O O . ARG A 1 106 ? 0.241 -35.781 9.25 1 87.94 106 ARG A O 1
ATOM 838 N N . ALA A 1 107 ? -1.244 -36.562 7.91 1 92.94 107 ALA A N 1
ATOM 839 C CA . ALA A 1 107 ? -1.573 -35.219 7.414 1 92.94 107 ALA A CA 1
ATOM 840 C C . ALA A 1 107 ? -0.315 -34.469 7.008 1 92.94 107 ALA A C 1
ATOM 842 O O . ALA A 1 107 ? -0.085 -33.344 7.461 1 92.94 107 ALA A O 1
ATOM 843 N N . ARG A 1 108 ? 0.509 -35.031 6.211 1 95.19 108 ARG A N 1
ATOM 844 C CA . ARG A 1 108 ? 1.766 -34.438 5.758 1 95.19 108 ARG A CA 1
ATOM 845 C C . ARG A 1 108 ? 1.512 -33.219 4.867 1 95.19 108 ARG A C 1
ATOM 847 O O . ARG A 1 108 ? 0.569 -33.219 4.07 1 95.19 108 ARG A O 1
ATOM 854 N N . LEU A 1 109 ? 2.314 -32.25 5.074 1 97.56 109 LEU A N 1
ATOM 855 C CA . LEU A 1 109 ? 2.225 -31.062 4.262 1 97.56 109 LEU A CA 1
ATOM 856 C C . LEU A 1 109 ? 3.203 -31.109 3.092 1 97.56 109 LEU A C 1
ATOM 858 O O . LEU A 1 109 ? 4.312 -31.641 3.23 1 97.56 109 LEU A O 1
ATOM 862 N N . GLY A 1 110 ? 2.756 -30.562 1.984 1 98.25 110 GLY A N 1
ATOM 863 C CA . GLY A 1 110 ? 3.588 -30.547 0.792 1 98.25 110 GLY A CA 1
ATOM 864 C C . GLY A 1 110 ? 3.93 -29.141 0.329 1 98.25 110 GLY A C 1
ATOM 865 O O . GLY A 1 110 ? 3.184 -28.203 0.592 1 98.25 110 GLY A O 1
ATOM 866 N N . CYS A 1 111 ? 5.066 -28.938 -0.336 1 98.44 111 CYS A N 1
ATOM 867 C CA . CYS A 1 111 ? 5.449 -27.719 -1.026 1 98.44 111 CYS A CA 1
ATOM 868 C C . CYS A 1 111 ? 5.781 -28 -2.486 1 98.44 111 CYS A C 1
ATOM 870 O O . CYS A 1 111 ? 5.691 -29.141 -2.943 1 98.44 111 CYS A O 1
ATOM 872 N N . PHE A 1 112 ? 6 -26.984 -3.234 1 97.62 112 PHE A N 1
ATOM 873 C CA . PHE A 1 112 ? 6.242 -27.062 -4.672 1 97.62 112 PHE A CA 1
ATOM 874 C C . PHE A 1 112 ? 7.508 -26.297 -5.051 1 97.62 112 PHE A C 1
ATOM 876 O O . PHE A 1 112 ? 7.543 -25.078 -4.988 1 97.62 112 PHE A O 1
ATOM 883 N N . GLY A 1 113 ? 8.539 -27.031 -5.465 1 97.69 113 GLY A N 1
ATOM 884 C CA . GLY A 1 113 ? 9.836 -26.453 -5.777 1 97.69 113 GLY A CA 1
ATOM 885 C C . GLY A 1 113 ? 10.078 -26.297 -7.266 1 97.69 113 GLY A C 1
ATOM 886 O O . GLY A 1 113 ? 10.758 -27.125 -7.879 1 97.69 113 GLY A O 1
ATOM 887 N N . LEU A 1 114 ? 9.656 -25.172 -7.812 1 96.06 114 LEU A N 1
ATOM 888 C CA . LEU A 1 114 ? 9.852 -24.906 -9.234 1 96.06 114 LEU A CA 1
ATOM 889 C C . LEU A 1 114 ? 10.727 -23.672 -9.445 1 96.06 114 LEU A C 1
ATOM 891 O O . LEU A 1 114 ? 11.844 -23.781 -9.961 1 96.06 114 LEU A O 1
ATOM 895 N N . THR A 1 115 ? 10.273 -22.516 -8.953 1 96.19 115 THR A N 1
ATOM 896 C CA . THR A 1 115 ? 10.945 -21.25 -9.203 1 96.19 115 THR A CA 1
ATOM 897 C C . THR A 1 115 ? 12.375 -21.281 -8.664 1 96.19 115 THR A C 1
ATOM 899 O O . THR A 1 115 ? 12.609 -21.703 -7.535 1 96.19 115 THR A O 1
ATOM 902 N N . GLU A 1 116 ? 13.273 -20.938 -9.516 1 97.69 116 GLU A N 1
ATOM 903 C CA . GLU A 1 116 ? 14.68 -20.859 -9.133 1 97.69 116 GLU A CA 1
ATOM 904 C C . GLU A 1 116 ? 15.164 -19.406 -9.094 1 97.69 116 GLU A C 1
ATOM 906 O O . GLU A 1 116 ? 14.586 -18.547 -9.742 1 97.69 116 GLU A O 1
ATOM 911 N N . LEU A 1 117 ? 16.203 -19.188 -8.352 1 95.88 117 LEU A N 1
ATOM 912 C CA . LEU A 1 117 ? 16.703 -17.844 -8.062 1 95.88 117 LEU A CA 1
ATOM 913 C C . LEU A 1 117 ? 16.984 -17.078 -9.352 1 95.88 117 LEU A C 1
ATOM 915 O O . LEU A 1 117 ? 16.594 -15.922 -9.492 1 95.88 117 LEU A O 1
ATOM 919 N N . LEU A 1 118 ? 17.625 -17.672 -10.289 1 94.81 118 LEU A N 1
ATOM 920 C CA . LEU A 1 118 ? 17.984 -16.969 -11.516 1 94.81 118 LEU A CA 1
ATOM 921 C C . LEU A 1 118 ? 16.812 -16.906 -12.477 1 94.81 118 LEU A C 1
ATOM 923 O O . LEU A 1 118 ? 16.594 -15.883 -13.148 1 94.81 118 LEU A O 1
ATOM 927 N N . ALA A 1 119 ? 16.031 -17.969 -12.57 1 94.06 119 ALA A N 1
ATOM 928 C CA . ALA A 1 119 ? 14.93 -18.047 -13.523 1 94.06 119 ALA A CA 1
ATOM 929 C C . ALA A 1 119 ? 13.844 -17.031 -13.195 1 94.06 119 ALA A C 1
ATOM 931 O O . ALA A 1 119 ? 13.328 -16.344 -14.086 1 94.06 119 ALA A O 1
ATOM 932 N N . GLY A 1 120 ? 13.445 -16.953 -11.906 1 92.31 120 GLY A N 1
ATOM 933 C CA . GLY A 1 120 ? 12.359 -16.078 -11.508 1 92.31 120 GLY A CA 1
ATOM 934 C C . GLY A 1 120 ? 11.078 -16.328 -12.281 1 92.31 120 GLY A C 1
ATOM 935 O O . GLY A 1 120 ? 10.594 -17.453 -12.344 1 92.31 120 GLY A O 1
ATOM 936 N N . VAL A 1 121 ? 10.641 -15.305 -12.992 1 89.69 121 VAL A N 1
ATOM 937 C CA . VAL A 1 121 ? 9.359 -15.359 -13.688 1 89.69 121 VAL A CA 1
ATOM 938 C C . VAL A 1 121 ? 9.492 -16.219 -14.938 1 89.69 121 VAL A C 1
ATOM 940 O O . VAL A 1 121 ? 8.5 -16.516 -15.609 1 89.69 121 VAL A O 1
ATOM 943 N N . ASN A 1 122 ? 10.664 -16.719 -15.25 1 89.19 122 ASN A N 1
ATOM 944 C CA . ASN A 1 122 ? 10.914 -17.547 -16.422 1 89.19 122 ASN A CA 1
ATOM 945 C C . ASN A 1 122 ? 11 -19.031 -16.062 1 89.19 122 ASN A C 1
ATOM 947 O O . ASN A 1 122 ? 11.625 -19.812 -16.781 1 89.19 122 ASN A O 1
ATOM 951 N N . SER A 1 123 ? 10.414 -19.391 -14.969 1 87.88 123 SER A N 1
ATOM 952 C CA . SER A 1 123 ? 10.477 -20.75 -14.461 1 87.88 123 SER A CA 1
ATOM 953 C C . SER A 1 123 ? 9.906 -21.75 -15.477 1 87.88 123 SER A C 1
ATOM 955 O O . SER A 1 123 ? 10.242 -22.938 -15.438 1 87.88 123 SER A O 1
ATOM 957 N N . GLY A 1 124 ? 9.094 -21.297 -16.359 1 81.81 124 GLY A N 1
ATOM 958 C CA . GLY A 1 124 ? 8.555 -22.172 -17.391 1 81.81 124 GLY A CA 1
ATOM 959 C C . GLY A 1 124 ? 9.531 -22.422 -18.516 1 81.81 124 GLY A C 1
ATOM 960 O O . GLY A 1 124 ? 9.344 -23.359 -19.312 1 81.81 124 GLY A O 1
ATOM 961 N N . LEU A 1 125 ? 10.578 -21.672 -18.531 1 82.25 125 LEU A N 1
ATOM 962 C CA . LEU A 1 125 ? 11.5 -21.75 -19.672 1 82.25 125 LEU A CA 1
ATOM 963 C C . LEU A 1 125 ? 12.805 -22.422 -19.25 1 82.25 125 LEU A C 1
ATOM 965 O O . LEU A 1 125 ? 13.484 -23.031 -20.094 1 82.25 125 LEU A O 1
ATOM 969 N N . VAL A 1 126 ? 13.094 -22.297 -18 1 90.25 126 VAL A N 1
ATOM 970 C CA . VAL A 1 126 ? 14.406 -22.812 -17.609 1 90.25 126 VAL A CA 1
ATOM 971 C C . VAL A 1 126 ? 14.336 -23.391 -16.203 1 90.25 126 VAL A C 1
ATOM 973 O O . VAL A 1 126 ? 13.734 -22.797 -15.305 1 90.25 126 VAL A O 1
ATOM 976 N N . VAL A 1 127 ? 14.867 -24.594 -16.016 1 95.69 127 VAL A N 1
ATOM 977 C CA . VAL A 1 127 ? 15.094 -25.281 -14.75 1 95.69 127 VAL A CA 1
ATOM 978 C C . VAL A 1 127 ? 16.516 -25.844 -14.711 1 95.69 127 VAL A C 1
ATOM 980 O O . VAL A 1 127 ? 16.859 -26.688 -15.531 1 95.69 127 VAL A O 1
ATOM 983 N N . GLU A 1 128 ? 17.266 -25.375 -13.742 1 97.19 128 GLU A N 1
ATOM 984 C CA . GLU A 1 128 ? 18.688 -25.75 -13.727 1 97.19 128 GLU A CA 1
ATOM 985 C C . GLU A 1 128 ? 18.953 -26.828 -12.68 1 97.19 128 GLU A C 1
ATOM 987 O O . GLU A 1 128 ? 19.984 -27.484 -12.727 1 97.19 128 GLU A O 1
ATOM 992 N N . THR A 1 129 ? 18.078 -27 -11.68 1 98.69 129 THR A N 1
ATOM 993 C CA . THR A 1 129 ? 18.203 -28.172 -10.82 1 98.69 129 THR A CA 1
ATOM 994 C C . THR A 1 129 ? 18.25 -29.453 -11.648 1 98.69 129 THR A C 1
ATOM 996 O O . THR A 1 129 ? 17.5 -29.594 -12.609 1 98.69 129 THR A O 1
ATOM 999 N N . THR A 1 130 ? 19.172 -30.391 -11.234 1 98.69 130 THR A N 1
ATOM 1000 C CA . THR A 1 130 ? 19.359 -31.578 -12.055 1 98.69 130 THR A CA 1
ATOM 1001 C C . THR A 1 130 ? 18.859 -32.812 -11.336 1 98.69 130 THR A C 1
ATOM 1003 O O . THR A 1 130 ? 18.828 -32.844 -10.102 1 98.69 130 THR A O 1
ATOM 1006 N N . ALA A 1 131 ? 18.375 -33.75 -12.078 1 98.81 131 ALA A N 1
ATOM 1007 C CA . ALA A 1 131 ? 18.094 -35.125 -11.648 1 98.81 131 ALA A CA 1
ATOM 1008 C C . ALA A 1 131 ? 18.75 -36.125 -12.586 1 98.81 131 ALA A C 1
ATOM 1010 O O . ALA A 1 131 ? 18.391 -36.219 -13.766 1 98.81 131 ALA A O 1
ATOM 1011 N N . THR A 1 132 ? 19.719 -36.812 -12.125 1 98.75 132 THR A N 1
ATOM 1012 C CA . THR A 1 132 ? 20.438 -37.781 -12.93 1 98.75 132 THR A CA 1
ATOM 1013 C C . THR A 1 132 ? 20.109 -39.219 -12.469 1 98.75 132 THR A C 1
ATOM 1015 O O . THR A 1 132 ? 20.219 -39.531 -11.281 1 98.75 132 THR A O 1
ATOM 1018 N N . PHE A 1 133 ? 19.734 -40.062 -13.406 1 98.69 133 PHE A N 1
ATOM 1019 C CA . PHE A 1 133 ? 19.422 -41.438 -13.078 1 98.69 133 PHE A CA 1
ATOM 1020 C C . PHE A 1 133 ? 20.688 -42.25 -12.867 1 98.69 133 PHE A C 1
ATOM 1022 O O . PHE A 1 133 ? 21.625 -42.188 -13.672 1 98.69 133 PHE A O 1
ATOM 1029 N N . ASP A 1 134 ? 20.719 -42.875 -11.797 1 97.31 134 ASP A N 1
ATOM 1030 C CA . ASP A 1 134 ? 21.766 -43.844 -11.477 1 97.31 134 ASP A CA 1
ATOM 1031 C C . ASP A 1 134 ? 21.25 -45.281 -11.547 1 97.31 134 ASP A C 1
ATOM 1033 O O . ASP A 1 134 ? 20.672 -45.781 -10.578 1 97.31 134 ASP A O 1
ATOM 1037 N N . ALA A 1 135 ? 21.531 -45.969 -12.562 1 94.56 135 ALA A N 1
ATOM 1038 C CA . ALA A 1 135 ? 21 -47.312 -12.812 1 94.56 135 ALA A CA 1
ATOM 1039 C C . ALA A 1 135 ? 21.516 -48.281 -11.773 1 94.56 135 ALA A C 1
ATOM 1041 O O . ALA A 1 135 ? 20.828 -49.25 -11.406 1 94.56 135 ALA A O 1
ATOM 1042 N N . ALA A 1 136 ? 22.703 -48.125 -11.305 1 95.62 136 ALA A N 1
ATOM 1043 C CA . ALA A 1 136 ? 23.312 -49.031 -10.352 1 95.62 136 ALA A CA 1
ATOM 1044 C C . ALA A 1 136 ? 22.5 -49.125 -9.062 1 95.62 136 ALA A C 1
ATOM 1046 O O . ALA A 1 136 ? 22.344 -50.188 -8.477 1 95.62 136 ALA A O 1
ATOM 1047 N N . SER A 1 137 ? 21.938 -48.031 -8.641 1 96.44 137 SER A N 1
ATOM 1048 C CA . SER A 1 137 ? 21.188 -47.969 -7.395 1 96.44 137 SER A CA 1
ATOM 1049 C C . SER A 1 137 ? 19.688 -47.875 -7.656 1 96.44 137 SER A C 1
ATOM 1051 O O . SER A 1 137 ? 18.891 -47.969 -6.73 1 96.44 137 SER A O 1
ATOM 1053 N N . ASN A 1 138 ? 19.281 -47.75 -8.867 1 97.62 138 ASN A N 1
ATOM 1054 C CA . ASN A 1 138 ? 17.891 -47.562 -9.234 1 97.62 138 ASN A CA 1
ATOM 1055 C C . ASN A 1 138 ? 17.297 -46.312 -8.555 1 97.62 138 ASN A C 1
ATOM 1057 O O . ASN A 1 138 ? 16.203 -46.375 -7.992 1 97.62 138 ASN A O 1
ATOM 1061 N N . GLU A 1 139 ? 18.141 -45.25 -8.555 1 98.5 139 GLU A N 1
ATOM 1062 C CA . GLU A 1 139 ? 17.766 -44 -7.914 1 98.5 139 GLU A CA 1
ATOM 1063 C C . GLU A 1 139 ? 18.062 -42.781 -8.82 1 98.5 139 GLU A C 1
ATOM 1065 O O . GLU A 1 139 ? 18.812 -42.938 -9.797 1 98.5 139 GLU A O 1
ATOM 1070 N N . PHE A 1 140 ? 17.406 -41.719 -8.586 1 98.81 140 PHE A N 1
ATOM 1071 C CA . PHE A 1 140 ? 17.812 -40.406 -9.141 1 98.81 140 PHE A CA 1
ATOM 1072 C C . PHE A 1 140 ? 18.656 -39.625 -8.133 1 98.81 140 PHE A C 1
ATOM 1074 O O . PHE A 1 140 ? 18.453 -39.75 -6.922 1 98.81 140 PHE A O 1
ATOM 1081 N N . VAL A 1 141 ? 19.594 -38.875 -8.625 1 98.81 141 VAL A N 1
ATOM 1082 C CA . VAL A 1 141 ? 20.359 -37.906 -7.82 1 98.81 141 VAL A CA 1
ATOM 1083 C C . VAL A 1 141 ? 19.953 -36.5 -8.164 1 98.81 141 VAL A C 1
ATOM 1085 O O . VAL A 1 141 ? 20.234 -36 -9.266 1 98.81 141 VAL A O 1
ATOM 1088 N N . ILE A 1 142 ? 19.281 -35.812 -7.254 1 98.88 142 ILE A N 1
ATOM 1089 C CA . ILE A 1 142 ? 18.844 -34.438 -7.43 1 98.88 142 ILE A CA 1
ATOM 1090 C C . ILE A 1 142 ? 19.906 -33.5 -6.875 1 98.88 142 ILE A C 1
ATOM 1092 O O . ILE A 1 142 ? 20.391 -33.688 -5.754 1 98.88 142 ILE A O 1
ATOM 1096 N N . ASN A 1 143 ? 20.281 -32.469 -7.668 1 98.88 143 ASN A N 1
ATOM 1097 C CA . ASN A 1 143 ? 21.375 -31.578 -7.293 1 98.88 143 ASN A CA 1
ATOM 1098 C C . ASN A 1 143 ? 21.109 -30.141 -7.75 1 98.88 143 ASN A C 1
ATOM 1100 O O . ASN A 1 143 ? 20.562 -29.922 -8.836 1 98.88 143 ASN A O 1
ATOM 1104 N N . THR A 1 144 ? 21.344 -29.219 -6.855 1 98.88 144 THR A N 1
ATOM 1105 C CA . THR A 1 144 ? 21.453 -27.812 -7.211 1 98.88 144 THR A CA 1
ATOM 1106 C C . THR A 1 144 ? 22.859 -27.469 -7.672 1 98.88 144 THR A C 1
ATOM 1108 O O . THR A 1 144 ? 23.75 -27.25 -6.848 1 98.88 144 THR A O 1
ATOM 1111 N N . PRO A 1 145 ? 23.062 -27.297 -8.93 1 98.44 145 PRO A N 1
ATOM 1112 C CA . PRO A 1 145 ? 24.438 -27.297 -9.453 1 98.44 145 PRO A CA 1
ATOM 1113 C C . PRO A 1 145 ? 25.125 -25.938 -9.32 1 98.44 145 PRO A C 1
ATOM 1115 O O . PRO A 1 145 ? 26.344 -25.844 -9.461 1 98.44 145 PRO A O 1
ATOM 1118 N N . ASN A 1 146 ? 24.469 -24.859 -9.109 1 97.38 146 ASN A N 1
ATOM 1119 C CA . ASN A 1 146 ? 24.953 -23.484 -8.953 1 97.38 146 ASN A CA 1
ATOM 1120 C C . ASN A 1 146 ? 23.984 -22.641 -8.148 1 97.38 146 ASN A C 1
ATOM 1122 O O . ASN A 1 146 ? 22.844 -23.031 -7.926 1 97.38 146 ASN A O 1
ATOM 1126 N N . PRO A 1 147 ? 24.359 -21.484 -7.688 1 96.31 147 PRO A N 1
ATOM 1127 C CA . PRO A 1 147 ? 23.5 -20.672 -6.828 1 96.31 147 PRO A CA 1
ATOM 1128 C C . PRO A 1 147 ? 22.203 -20.25 -7.52 1 96.31 147 PRO A C 1
ATOM 1130 O O . PRO A 1 147 ? 21.156 -20.172 -6.871 1 96.31 147 PRO A O 1
ATOM 1133 N N . GLY A 1 148 ? 22.25 -20.062 -8.758 1 96.81 148 GLY A N 1
ATOM 1134 C CA . GLY A 1 148 ? 21.078 -19.656 -9.508 1 96.81 148 GLY A CA 1
ATOM 1135 C C . GLY A 1 148 ? 20.016 -20.734 -9.586 1 96.81 148 GLY A C 1
ATOM 1136 O O . GLY A 1 148 ? 18.844 -20.438 -9.836 1 96.81 148 GLY A O 1
ATOM 1137 N N . ALA A 1 149 ? 20.375 -22 -9.32 1 98.31 149 ALA A N 1
ATOM 1138 C CA . ALA A 1 149 ? 19.469 -23.141 -9.445 1 98.31 149 ALA A CA 1
ATOM 1139 C C . ALA A 1 149 ? 18.734 -23.391 -8.141 1 98.31 149 ALA A C 1
ATOM 1141 O O . ALA A 1 149 ? 17.828 -24.234 -8.086 1 98.31 149 ALA A O 1
ATOM 1142 N N . ALA A 1 150 ? 19.078 -22.641 -7.121 1 98.62 150 ALA A N 1
ATOM 1143 C CA . ALA A 1 150 ? 18.359 -22.812 -5.859 1 98.62 150 ALA A CA 1
ATOM 1144 C C . ALA A 1 150 ? 16.891 -22.5 -6.016 1 98.62 150 ALA A C 1
ATOM 1146 O O . ALA A 1 150 ? 16.516 -21.5 -6.652 1 98.62 150 ALA A O 1
ATOM 1147 N N . LYS A 1 151 ? 16.031 -23.453 -5.52 1 98.56 151 LYS A N 1
ATOM 1148 C CA . LYS A 1 151 ? 14.609 -23.125 -5.473 1 98.56 151 LYS A CA 1
ATOM 1149 C C . LYS A 1 151 ? 14.359 -21.922 -4.562 1 98.56 151 LYS A C 1
ATOM 1151 O O . LYS A 1 151 ? 14.969 -21.797 -3.498 1 98.56 151 LYS A O 1
ATOM 1156 N N . ASN A 1 152 ? 13.539 -21.062 -5.055 1 97.12 152 ASN A N 1
ATOM 1157 C CA . ASN A 1 152 ? 13.398 -19.766 -4.41 1 97.12 152 ASN A CA 1
ATOM 1158 C C . ASN A 1 152 ? 11.93 -19.391 -4.234 1 97.12 152 ASN A C 1
ATOM 1160 O O . ASN A 1 152 ? 11.109 -19.625 -5.125 1 97.12 152 ASN A O 1
ATOM 1164 N N . TRP A 1 153 ? 11.57 -18.812 -3.012 1 97.12 153 TRP A N 1
ATOM 1165 C CA . TRP A 1 153 ? 10.219 -18.375 -2.666 1 97.12 153 TRP A CA 1
ATOM 1166 C C . TRP A 1 153 ? 9.273 -19.562 -2.549 1 97.12 153 TRP A C 1
ATOM 1168 O O . TRP A 1 153 ? 8.133 -19.5 -3.014 1 97.12 153 TRP A O 1
ATOM 1178 N N . ILE A 1 154 ? 9.828 -20.578 -2.016 1 98.38 154 ILE A N 1
ATOM 1179 C CA . ILE A 1 154 ? 8.992 -21.766 -1.896 1 98.38 154 ILE A CA 1
ATOM 1180 C C . ILE A 1 154 ? 8.109 -21.656 -0.658 1 98.38 154 ILE A C 1
ATOM 1182 O O . ILE A 1 154 ? 8.594 -21.766 0.471 1 98.38 154 ILE A O 1
ATOM 1186 N N . SER A 1 155 ? 6.844 -21.438 -0.898 1 98 155 SER A N 1
ATOM 1187 C CA . SER A 1 155 ? 5.875 -21.375 0.192 1 98 155 SER A CA 1
ATOM 1188 C C . SER A 1 155 ? 5.766 -22.719 0.918 1 98 155 SER A C 1
ATOM 1190 O O . SER A 1 155 ? 5.676 -23.766 0.282 1 98 155 SER A O 1
ATOM 1192 N N . GLN A 1 156 ? 5.871 -22.719 2.254 1 97.62 156 GLN A N 1
ATOM 1193 C CA . GLN A 1 156 ? 5.785 -23.875 3.129 1 97.62 156 GLN A CA 1
ATOM 1194 C C . GLN A 1 156 ? 7.059 -24.719 3.057 1 97.62 156 GLN A C 1
ATOM 1196 O O . GLN A 1 156 ? 7.07 -25.875 3.475 1 97.62 156 GLN A O 1
ATOM 1201 N N . GLY A 1 157 ? 8.094 -24.125 2.541 1 98.44 157 GLY A N 1
ATOM 1202 C CA . GLY A 1 157 ? 9.32 -24.875 2.355 1 98.44 157 GLY A CA 1
ATOM 1203 C C . GLY A 1 157 ? 10.031 -25.188 3.66 1 98.44 157 GLY A C 1
ATOM 1204 O O . GLY A 1 157 ? 10.828 -26.125 3.73 1 98.44 157 GLY A O 1
ATOM 1205 N N . LEU A 1 158 ? 9.758 -24.422 4.707 1 98.31 158 LEU A N 1
ATOM 1206 C CA . LEU A 1 158 ? 10.43 -24.609 5.988 1 98.31 158 LEU A CA 1
ATOM 1207 C C . LEU A 1 158 ? 9.711 -25.656 6.824 1 98.31 158 LEU A C 1
ATOM 1209 O O . LEU A 1 158 ? 10.281 -26.203 7.773 1 98.31 158 LEU A O 1
ATOM 1213 N N . VAL A 1 159 ? 8.422 -25.969 6.457 1 97.81 159 VAL A N 1
ATOM 1214 C CA . VAL A 1 159 ? 7.664 -26.844 7.344 1 97.81 159 VAL A CA 1
ATOM 1215 C C . VAL A 1 159 ? 7.16 -28.062 6.566 1 97.81 159 VAL A C 1
ATOM 1217 O O . VAL A 1 159 ? 6.66 -29.031 7.156 1 97.81 159 VAL A O 1
ATOM 1220 N N . ALA A 1 160 ? 7.25 -28.062 5.254 1 98.19 160 ALA A N 1
ATOM 1221 C CA . ALA A 1 160 ? 6.711 -29.141 4.438 1 98.19 160 ALA A CA 1
ATOM 1222 C C . ALA A 1 160 ? 7.402 -30.469 4.75 1 98.19 160 ALA A C 1
ATOM 1224 O O . ALA A 1 160 ? 8.617 -30.5 4.973 1 98.19 160 ALA A O 1
ATOM 1225 N N . ASP A 1 161 ? 6.68 -31.547 4.758 1 97.75 161 ASP A N 1
ATOM 1226 C CA . ASP A 1 161 ? 7.203 -32.906 4.973 1 97.75 161 ASP A CA 1
ATOM 1227 C C . ASP A 1 161 ? 7.738 -33.5 3.672 1 97.75 161 ASP A C 1
ATOM 1229 O O . ASP A 1 161 ? 8.648 -34.312 3.691 1 97.75 161 ASP A O 1
ATOM 1233 N N . GLU A 1 162 ? 7.148 -33.188 2.621 1 97.69 162 GLU A N 1
ATOM 1234 C CA . GLU A 1 162 ? 7.523 -33.625 1.276 1 97.69 162 GLU A CA 1
ATOM 1235 C C . GLU A 1 162 ? 7.227 -32.531 0.249 1 97.69 162 GLU A C 1
ATOM 1237 O O . GLU A 1 162 ? 6.648 -31.5 0.585 1 97.69 162 GLU A O 1
ATOM 1242 N N . GLY A 1 163 ? 7.699 -32.719 -0.944 1 98.12 163 GLY A N 1
ATOM 1243 C CA . GLY A 1 163 ? 7.449 -31.719 -1.981 1 98.12 163 GLY A CA 1
ATOM 1244 C C . GLY A 1 163 ? 7.625 -32.281 -3.385 1 98.12 163 GLY A C 1
ATOM 1245 O O . GLY A 1 163 ? 8.234 -33.344 -3.572 1 98.12 163 GLY A O 1
ATOM 1246 N N . VAL A 1 164 ? 6.945 -31.625 -4.301 1 97.81 164 VAL A N 1
ATOM 1247 C CA . VAL A 1 164 ? 7.246 -31.828 -5.715 1 97.81 164 VAL A CA 1
ATOM 1248 C C . VAL A 1 164 ? 8.398 -30.922 -6.133 1 97.81 164 VAL A C 1
ATOM 1250 O O . VAL A 1 164 ? 8.305 -29.703 -6.035 1 97.81 164 VAL A O 1
ATOM 1253 N N . VAL A 1 165 ? 9.5 -31.516 -6.57 1 98.5 165 VAL A N 1
ATOM 1254 C CA . VAL A 1 165 ? 10.672 -30.797 -7.035 1 98.5 165 VAL A CA 1
ATOM 1255 C C . VAL A 1 165 ? 10.82 -30.969 -8.547 1 98.5 165 VAL A C 1
ATOM 1257 O O . VAL A 1 165 ? 10.93 -32.094 -9.039 1 98.5 165 VAL A O 1
ATOM 1260 N N . VAL A 1 166 ? 10.797 -29.891 -9.242 1 97.56 166 VAL A N 1
ATOM 1261 C CA . VAL A 1 166 ? 11.016 -29.922 -10.68 1 97.56 166 VAL A CA 1
ATOM 1262 C C . VAL A 1 166 ? 12.508 -29.844 -10.984 1 97.56 166 VAL A C 1
ATOM 1264 O O . VAL A 1 166 ? 13.195 -28.938 -10.516 1 97.56 166 VAL A O 1
ATOM 1267 N N . ALA A 1 167 ? 13.023 -30.797 -11.688 1 98.06 167 ALA A N 1
ATOM 1268 C CA . ALA A 1 167 ? 14.445 -30.891 -12.008 1 98.06 167 ALA A CA 1
ATOM 1269 C C . ALA A 1 167 ? 14.656 -31.406 -13.43 1 98.06 167 ALA A C 1
ATOM 1271 O O . ALA A 1 167 ? 13.844 -32.188 -13.945 1 98.06 167 ALA A O 1
ATOM 1272 N N . SER A 1 168 ? 15.711 -30.969 -14.039 1 97.44 168 SER A N 1
ATOM 1273 C CA . SER A 1 168 ? 16.062 -31.406 -15.383 1 97.44 168 SER A CA 1
ATOM 1274 C C . SER A 1 168 ? 16.625 -32.812 -15.367 1 97.44 168 SER A C 1
ATOM 1276 O O . SER A 1 168 ? 17.703 -33.062 -14.812 1 97.44 168 SER A O 1
ATOM 1278 N N . LEU A 1 169 ? 15.969 -33.719 -16.094 1 97.56 169 LEU A N 1
ATOM 1279 C CA . LEU A 1 169 ? 16.266 -35.156 -16.031 1 97.56 169 LEU A CA 1
ATOM 1280 C C . LEU A 1 169 ? 17.328 -35.531 -17.062 1 97.56 169 LEU A C 1
ATOM 1282 O O . LEU A 1 169 ? 17.234 -35.156 -18.219 1 97.56 169 LEU A O 1
ATOM 1286 N N . THR A 1 170 ? 18.344 -36.188 -16.625 1 98.19 170 THR A N 1
ATOM 1287 C CA . THR A 1 170 ? 19.344 -36.812 -17.484 1 98.19 170 THR A CA 1
ATOM 1288 C C . THR A 1 170 ? 19.406 -38.312 -17.25 1 98.19 170 THR A C 1
ATOM 1290 O O . THR A 1 170 ? 19.516 -38.781 -16.094 1 98.19 170 THR A O 1
ATOM 1293 N N . VAL A 1 171 ? 19.25 -39.125 -18.266 1 98 171 VAL A N 1
ATOM 1294 C CA . VAL A 1 171 ? 19.359 -40.562 -18.219 1 98 171 VAL A CA 1
ATOM 1295 C C . VAL A 1 171 ? 20.391 -41.031 -19.234 1 98 171 VAL A C 1
ATOM 1297 O O . VAL A 1 171 ? 20.266 -40.75 -20.438 1 98 171 VAL A O 1
ATOM 1300 N N . ASN A 1 172 ? 21.406 -41.719 -18.766 1 96.5 172 ASN A N 1
ATOM 1301 C CA . ASN A 1 172 ? 22.453 -42.25 -19.641 1 96.5 172 ASN A CA 1
ATOM 1302 C C . ASN A 1 172 ? 23.016 -41.156 -20.531 1 96.5 172 ASN A C 1
ATOM 1304 O O . ASN A 1 172 ? 23.156 -41.344 -21.75 1 96.5 172 ASN A O 1
ATOM 1308 N N . GLY A 1 173 ? 23.219 -39.969 -20.016 1 95.69 173 GLY A N 1
ATOM 1309 C CA . GLY A 1 173 ? 23.844 -38.875 -20.703 1 95.69 173 GLY A CA 1
ATOM 1310 C C . GLY A 1 173 ? 22.891 -38.094 -21.578 1 95.69 173 GLY A C 1
ATOM 1311 O O . GLY A 1 173 ? 23.234 -37.031 -22.109 1 95.69 173 GLY A O 1
ATOM 1312 N N . LYS A 1 174 ? 21.688 -38.562 -21.734 1 96.81 174 LYS A N 1
ATOM 1313 C CA . LYS A 1 174 ? 20.688 -37.906 -22.562 1 96.81 174 LYS A CA 1
ATOM 1314 C C . LYS A 1 174 ? 19.781 -37 -21.703 1 96.81 174 LYS A C 1
ATOM 1316 O O . LYS A 1 174 ? 19.359 -37.406 -20.625 1 96.81 174 LYS A O 1
ATOM 1321 N N . LYS A 1 175 ? 19.484 -35.812 -22.219 1 95.5 175 LYS A N 1
ATOM 1322 C CA . LYS A 1 175 ? 18.656 -34.844 -21.5 1 95.5 175 LYS A CA 1
ATOM 1323 C C . LYS A 1 175 ? 17.188 -35 -21.906 1 95.5 175 LYS A C 1
ATOM 1325 O O . LYS A 1 175 ? 16.875 -35.156 -23.078 1 95.5 175 LYS A O 1
ATOM 1330 N N . PHE A 1 176 ? 16.297 -34.969 -20.891 1 94 176 PHE A N 1
ATOM 1331 C CA . PHE A 1 176 ? 14.867 -35.125 -21.156 1 94 176 PHE A CA 1
ATOM 1332 C C . PHE A 1 176 ? 14.094 -33.906 -20.656 1 94 176 PHE A C 1
ATOM 1334 O O . PHE A 1 176 ? 12.859 -33.938 -20.594 1 94 176 PHE A O 1
ATOM 1341 N N . GLY A 1 177 ? 14.859 -32.812 -20.219 1 93.62 177 GLY A N 1
ATOM 1342 C CA . GLY A 1 177 ? 14.219 -31.578 -19.766 1 93.62 177 GLY A CA 1
ATOM 1343 C C . GLY A 1 177 ? 13.648 -31.688 -18.375 1 93.62 177 GLY A C 1
ATOM 1344 O O . GLY A 1 177 ? 13.961 -32.625 -17.641 1 93.62 177 GLY A O 1
ATOM 1345 N N . PRO A 1 178 ? 12.891 -30.703 -17.922 1 95.25 178 PRO A N 1
ATOM 1346 C CA . PRO A 1 178 ? 12.344 -30.656 -16.562 1 95.25 178 PRO A CA 1
ATOM 1347 C C . PRO A 1 178 ? 11.273 -31.719 -16.328 1 95.25 178 PRO A C 1
ATOM 1349 O O . PRO A 1 178 ? 10.383 -31.906 -17.172 1 95.25 178 PRO A O 1
ATOM 1352 N N . GLN A 1 179 ? 11.375 -32.438 -15.305 1 95.75 179 GLN A N 1
ATOM 1353 C CA . GLN A 1 179 ? 10.414 -33.438 -14.812 1 95.75 179 GLN A CA 1
ATOM 1354 C C . GLN A 1 179 ? 10.078 -33.188 -13.344 1 95.75 179 GLN A C 1
ATOM 1356 O O . GLN A 1 179 ? 10.797 -32.438 -12.648 1 95.75 179 GLN A O 1
ATOM 1361 N N . ALA A 1 180 ? 8.945 -33.75 -12.883 1 96.94 180 ALA A N 1
ATOM 1362 C CA . ALA A 1 180 ? 8.5 -33.562 -11.508 1 96.94 180 ALA A CA 1
ATOM 1363 C C . ALA A 1 180 ? 8.812 -34.781 -10.656 1 96.94 180 ALA A C 1
ATOM 1365 O O . ALA A 1 180 ? 8.492 -35.906 -11.039 1 96.94 180 ALA A O 1
ATOM 1366 N N . PHE A 1 181 ? 9.469 -34.562 -9.539 1 98.19 181 PHE A N 1
ATOM 1367 C CA . PHE A 1 181 ? 9.836 -35.594 -8.602 1 98.19 181 PHE A CA 1
ATOM 1368 C C . PHE A 1 181 ? 9.156 -35.406 -7.254 1 98.19 181 PHE A C 1
ATOM 1370 O O . PHE A 1 181 ? 9.203 -34.312 -6.691 1 98.19 181 PHE A O 1
ATOM 1377 N N . LEU A 1 182 ? 8.43 -36.406 -6.766 1 98.31 182 LEU A N 1
ATOM 1378 C CA . LEU A 1 182 ? 7.922 -36.406 -5.398 1 98.31 182 LEU A CA 1
ATOM 1379 C C . LEU A 1 182 ? 9.016 -36.781 -4.406 1 98.31 182 LEU A C 1
ATOM 1381 O O . LEU A 1 182 ? 9.445 -37.938 -4.344 1 98.31 182 LEU A O 1
ATOM 1385 N N . VAL A 1 183 ? 9.438 -35.781 -3.611 1 98.5 183 VAL A N 1
ATOM 1386 C CA . VAL A 1 183 ? 10.625 -35.938 -2.768 1 98.5 183 VAL A CA 1
ATOM 1387 C C . VAL A 1 183 ? 10.227 -35.812 -1.297 1 98.5 183 VAL A C 1
ATOM 1389 O O . VAL A 1 183 ? 9.516 -34.875 -0.913 1 98.5 183 VAL A O 1
ATOM 1392 N N . GLN A 1 184 ? 10.648 -36.75 -0.511 1 97.81 184 GLN A N 1
ATOM 1393 C CA . GLN A 1 184 ? 10.539 -36.625 0.937 1 97.81 184 GLN A CA 1
ATOM 1394 C C . GLN A 1 184 ? 11.562 -35.625 1.469 1 97.81 184 GLN A C 1
ATOM 1396 O O . GLN A 1 184 ? 12.75 -35.688 1.135 1 97.81 184 GLN A O 1
ATOM 1401 N N . PHE A 1 185 ? 11.086 -34.656 2.234 1 98.31 185 PHE A N 1
ATOM 1402 C CA . PHE A 1 185 ? 11.977 -33.625 2.736 1 98.31 185 PHE A CA 1
ATOM 1403 C C . PHE A 1 185 ? 12.445 -33.969 4.148 1 98.31 185 PHE A C 1
ATOM 1405 O O . PHE A 1 185 ? 13.57 -33.625 4.531 1 98.31 185 PHE A O 1
ATOM 1412 N N . ARG A 1 186 ? 11.609 -34.594 4.895 1 97.31 186 ARG A N 1
ATOM 1413 C CA . ARG A 1 186 ? 11.883 -34.781 6.316 1 97.31 186 ARG A CA 1
ATOM 1414 C C . ARG A 1 186 ? 11.617 -36.219 6.75 1 97.31 186 ARG A C 1
ATOM 1416 O O . ARG A 1 186 ? 10.781 -36.906 6.164 1 97.31 186 ARG A O 1
ATOM 1423 N N . ASP A 1 187 ? 12.305 -36.594 7.879 1 95.31 187 ASP A N 1
ATOM 1424 C CA . ASP A 1 187 ? 12.023 -37.875 8.5 1 95.31 187 ASP A CA 1
ATOM 1425 C C . ASP A 1 187 ? 10.867 -37.781 9.484 1 95.31 187 ASP A C 1
ATOM 1427 O O . ASP A 1 187 ? 10.211 -36.719 9.57 1 95.31 187 ASP A O 1
ATOM 1431 N N . ASP A 1 188 ? 10.516 -38.844 10.078 1 90.12 188 ASP A N 1
ATOM 1432 C CA . ASP A 1 188 ? 9.352 -38.906 10.953 1 90.12 188 ASP A CA 1
ATOM 1433 C C . ASP A 1 188 ? 9.516 -37.969 12.164 1 90.12 188 ASP A C 1
ATOM 1435 O O . ASP A 1 188 ? 8.539 -37.594 12.789 1 90.12 188 ASP A O 1
ATOM 1439 N N . ALA A 1 189 ? 10.797 -37.625 12.508 1 92.31 189 ALA A N 1
ATOM 1440 C CA . ALA A 1 189 ? 11.086 -36.719 13.625 1 92.31 189 ALA A CA 1
ATOM 1441 C C . ALA A 1 189 ? 11.023 -35.25 13.195 1 92.31 189 ALA A C 1
ATOM 1443 O O . ALA A 1 189 ? 11.133 -34.375 14.023 1 92.31 189 ALA A O 1
ATOM 1444 N N . GLY A 1 190 ? 10.812 -35.062 11.906 1 92.75 190 GLY A N 1
ATOM 1445 C CA . GLY A 1 190 ? 10.688 -33.719 11.398 1 92.75 190 GLY A CA 1
ATOM 1446 C C . GLY A 1 190 ? 12.016 -33.125 10.961 1 92.75 190 GLY A C 1
ATOM 1447 O O . GLY A 1 190 ? 12.086 -31.938 10.625 1 92.75 190 GLY A O 1
ATOM 1448 N N . THR A 1 191 ? 13.031 -33.875 10.93 1 96.5 191 THR A N 1
ATOM 1449 C CA . THR A 1 191 ? 14.359 -33.406 10.555 1 96.5 191 THR A CA 1
ATOM 1450 C C . THR A 1 191 ? 14.562 -33.5 9.047 1 96.5 191 THR A C 1
ATOM 1452 O O . THR A 1 191 ? 14.219 -34.531 8.438 1 96.5 191 THR A O 1
ATOM 1455 N N . LEU A 1 192 ? 15.109 -32.5 8.438 1 98.06 192 LEU A N 1
ATOM 1456 C CA . LEU A 1 192 ? 15.398 -32.531 7.008 1 98.06 192 LEU A CA 1
ATOM 1457 C C . LEU A 1 192 ? 16.328 -33.688 6.66 1 98.06 192 LEU A C 1
ATOM 1459 O O . LEU A 1 192 ? 17.297 -33.938 7.391 1 98.06 192 LEU A O 1
ATOM 1463 N N . LEU A 1 193 ? 16.047 -34.312 5.57 1 98.31 193 LEU A N 1
ATOM 1464 C CA . LEU A 1 193 ? 16.891 -35.406 5.121 1 98.31 193 LEU A CA 1
ATOM 1465 C C . LEU A 1 193 ? 18.25 -34.875 4.633 1 98.31 193 LEU A C 1
ATOM 1467 O O . LEU A 1 193 ? 18.359 -33.719 4.254 1 98.31 193 LEU A O 1
ATOM 1471 N N . PRO A 1 194 ? 19.266 -35.75 4.68 1 97.75 194 PRO A N 1
ATOM 1472 C CA . PRO A 1 194 ? 20.609 -35.312 4.273 1 97.75 194 PRO A CA 1
ATOM 1473 C C . PRO A 1 194 ? 20.641 -34.719 2.861 1 97.75 194 PRO A C 1
ATOM 1475 O O . PRO A 1 194 ? 19.984 -35.25 1.957 1 97.75 194 PRO A O 1
ATOM 1478 N N . GLY A 1 195 ? 21.312 -33.562 2.773 1 98.69 195 GLY A N 1
ATOM 1479 C CA . GLY A 1 195 ? 21.5 -32.938 1.472 1 98.69 195 GLY A CA 1
ATOM 1480 C C . GLY A 1 195 ? 20.453 -31.906 1.165 1 98.69 195 GLY A C 1
ATOM 1481 O O . GLY A 1 195 ? 20.609 -31.109 0.236 1 98.69 195 GLY A O 1
ATOM 1482 N N . ILE A 1 196 ? 19.359 -31.953 1.864 1 98.81 196 ILE A N 1
ATOM 1483 C CA . ILE A 1 196 ? 18.328 -30.953 1.662 1 98.81 196 ILE A CA 1
ATOM 1484 C C . ILE A 1 196 ? 18.516 -29.797 2.643 1 98.81 196 ILE A C 1
ATOM 1486 O O . ILE A 1 196 ? 18.625 -30.016 3.852 1 98.81 196 ILE A O 1
ATOM 1490 N N . GLN A 1 197 ? 18.641 -28.609 2.113 1 98.62 197 GLN A N 1
ATOM 1491 C CA . GLN A 1 197 ? 18.75 -27.422 2.938 1 98.62 197 GLN A CA 1
ATOM 1492 C C . GLN A 1 197 ? 17.609 -26.453 2.662 1 98.62 197 GLN A C 1
ATOM 1494 O O . GLN A 1 197 ? 17.219 -26.25 1.508 1 98.62 197 GLN A O 1
ATOM 1499 N N . ALA A 1 198 ? 17 -25.938 3.709 1 98.56 198 ALA A N 1
ATOM 1500 C CA . ALA A 1 198 ? 15.953 -24.922 3.646 1 98.56 198 ALA A CA 1
ATOM 1501 C C . ALA A 1 198 ? 16.344 -23.672 4.441 1 98.56 198 ALA A C 1
ATOM 1503 O O . ALA A 1 198 ? 16.609 -23.75 5.641 1 98.56 198 ALA A O 1
ATOM 1504 N N . VAL A 1 199 ? 16.406 -22.531 3.764 1 98.38 199 VAL A N 1
ATOM 1505 C CA . VAL A 1 199 ? 16.766 -21.281 4.41 1 98.38 199 VAL A CA 1
ATOM 1506 C C . VAL A 1 199 ? 15.57 -20.328 4.387 1 98.38 199 VAL A C 1
ATOM 1508 O O . VAL A 1 199 ? 14.93 -20.156 3.35 1 98.38 199 VAL A O 1
ATOM 1511 N N . ASP A 1 200 ? 15.297 -19.781 5.535 1 98.12 200 ASP A N 1
ATOM 1512 C CA . ASP A 1 200 ? 14.203 -18.828 5.66 1 98.12 200 ASP A CA 1
ATOM 1513 C C . ASP A 1 200 ? 14.484 -17.562 4.852 1 98.12 200 ASP A C 1
ATOM 1515 O O . ASP A 1 200 ? 15.531 -16.938 5.02 1 98.12 200 ASP A O 1
ATOM 1519 N N . MET A 1 201 ? 13.555 -17.172 4.02 1 96.69 201 MET A N 1
ATOM 1520 C CA . MET A 1 201 ? 13.734 -16.016 3.143 1 96.69 201 MET A CA 1
ATOM 1521 C C . MET A 1 201 ? 13.531 -14.711 3.91 1 96.69 201 MET A C 1
ATOM 1523 O O . MET A 1 201 ? 13.812 -13.625 3.396 1 96.69 201 MET A O 1
ATOM 1527 N N . GLY A 1 202 ? 13 -14.812 5.105 1 95.94 202 GLY A N 1
ATOM 1528 C CA . GLY A 1 202 ? 12.922 -13.633 5.961 1 95.94 202 GLY A CA 1
ATOM 1529 C C . GLY A 1 202 ? 11.516 -13.07 6.066 1 95.94 202 GLY A C 1
ATOM 1530 O O . GLY A 1 202 ? 10.57 -13.641 5.52 1 95.94 202 GLY A O 1
ATOM 1531 N N . ARG A 1 203 ? 11.391 -12 6.812 1 96.25 203 ARG A N 1
ATOM 1532 C CA . ARG A 1 203 ? 10.109 -11.359 7.102 1 96.25 203 ARG A CA 1
ATOM 1533 C C . ARG A 1 203 ? 9.586 -10.617 5.879 1 96.25 203 ARG A C 1
ATOM 1535 O O . ARG A 1 203 ? 10.344 -9.969 5.16 1 96.25 203 ARG A O 1
ATOM 1542 N N . LYS A 1 204 ? 8.305 -10.641 5.668 1 97 204 LYS A N 1
ATOM 1543 C CA . LYS A 1 204 ? 7.617 -9.984 4.562 1 97 204 LYS A CA 1
ATOM 1544 C C . LYS A 1 204 ? 6.727 -8.852 5.062 1 97 204 LYS A C 1
ATOM 1546 O O . LYS A 1 204 ? 6.566 -8.672 6.27 1 97 204 LYS A O 1
ATOM 1551 N N . THR A 1 205 ? 6.164 -8.07 4.086 1 96.94 205 THR A N 1
ATOM 1552 C CA . THR A 1 205 ? 5.277 -6.969 4.438 1 96.94 205 THR A CA 1
ATOM 1553 C C . THR A 1 205 ? 3.914 -7.488 4.883 1 96.94 205 THR A C 1
ATOM 1555 O O . THR A 1 205 ? 3.156 -6.773 5.543 1 96.94 205 THR A O 1
ATOM 1558 N N . VAL A 1 206 ? 3.555 -8.75 4.496 1 96.38 206 VAL A N 1
ATOM 1559 C CA . VAL A 1 206 ? 2.277 -9.367 4.836 1 96.38 206 VAL A CA 1
ATOM 1560 C C . VAL A 1 206 ? 2.422 -10.891 4.832 1 96.38 206 VAL A C 1
ATOM 1562 O O . VAL A 1 206 ? 3.389 -11.43 4.289 1 96.38 206 VAL A O 1
ATOM 1565 N N . GLY A 1 207 ? 1.524 -11.539 5.441 1 96.62 207 GLY A N 1
ATOM 1566 C CA . GLY A 1 207 ? 1.425 -12.992 5.348 1 96.62 207 GLY A CA 1
ATOM 1567 C C . GLY A 1 207 ? 2.564 -13.711 6.043 1 96.62 207 GLY A C 1
ATOM 1568 O O . GLY A 1 207 ? 3.105 -14.688 5.512 1 96.62 207 GLY A O 1
ATOM 1569 N N . ASN A 1 208 ? 3.004 -13.242 7.195 1 96.75 208 ASN A N 1
ATOM 1570 C CA . ASN A 1 208 ? 4.156 -13.836 7.867 1 96.75 208 ASN A CA 1
ATOM 1571 C C . ASN A 1 208 ? 3.775 -15.125 8.594 1 96.75 208 ASN A C 1
ATOM 1573 O O . ASN A 1 208 ? 4.637 -15.797 9.164 1 96.75 208 ASN A O 1
ATOM 1577 N N . ASP A 1 209 ? 2.48 -15.469 8.539 1 97.44 209 ASP A N 1
ATOM 1578 C CA . ASP A 1 209 ? 2.051 -16.781 8.984 1 97.44 209 ASP A CA 1
ATOM 1579 C C . ASP A 1 209 ? 2.367 -17.859 7.938 1 97.44 209 ASP A C 1
ATOM 1581 O O . ASP A 1 209 ? 2.092 -19.031 8.141 1 97.44 209 ASP A O 1
ATOM 1585 N N . LEU A 1 210 ? 2.951 -17.484 6.883 1 97.88 210 LEU A N 1
ATOM 1586 C CA . LEU A 1 210 ? 3.461 -18.359 5.836 1 97.88 210 LEU A CA 1
ATOM 1587 C C . LEU A 1 210 ? 4.977 -18.25 5.727 1 97.88 210 LEU A C 1
ATOM 1589 O O . LEU A 1 210 ? 5.52 -17.156 5.602 1 97.88 210 LEU A O 1
ATOM 1593 N N . ASP A 1 211 ? 5.625 -19.328 5.785 1 98 211 ASP A N 1
ATOM 1594 C CA . ASP A 1 211 ? 7.066 -19.359 5.543 1 98 211 ASP A CA 1
ATOM 1595 C C . ASP A 1 211 ? 7.367 -19.453 4.047 1 98 211 ASP A C 1
ATOM 1597 O O . ASP A 1 211 ? 6.617 -20.062 3.293 1 98 211 ASP A O 1
ATOM 1601 N N . ASN A 1 212 ? 8.383 -18.859 3.586 1 98.38 212 ASN A N 1
ATOM 1602 C CA . ASN A 1 212 ? 9.008 -19.031 2.277 1 98.38 212 ASN A CA 1
ATOM 1603 C C . ASN A 1 212 ? 10.469 -19.453 2.4 1 98.38 212 ASN A C 1
ATOM 1605 O O . ASN A 1 212 ? 11.219 -18.875 3.191 1 98.38 212 ASN A O 1
ATOM 1609 N N . ALA A 1 213 ? 10.859 -20.406 1.608 1 98.62 213 ALA A N 1
ATOM 1610 C CA . ALA A 1 213 ? 12.203 -20.953 1.774 1 98.62 213 ALA A CA 1
ATOM 1611 C C . ALA A 1 213 ? 12.984 -20.891 0.467 1 98.62 213 ALA A C 1
ATOM 1613 O O . ALA A 1 213 ? 12.406 -20.953 -0.618 1 98.62 213 ALA A O 1
ATOM 1614 N N . ARG A 1 214 ? 14.227 -20.734 0.591 1 98.62 214 ARG A N 1
ATOM 1615 C CA . ARG A 1 214 ? 15.188 -21.156 -0.425 1 98.62 214 ARG A CA 1
ATOM 1616 C C . ARG A 1 214 ? 15.617 -22.609 -0.206 1 98.62 214 ARG A C 1
ATOM 1618 O O . ARG A 1 214 ? 16.094 -22.953 0.876 1 98.62 214 ARG A O 1
ATOM 1625 N N . LEU A 1 215 ? 15.422 -23.422 -1.196 1 98.81 215 LEU A N 1
ATOM 1626 C CA . LEU A 1 215 ? 15.766 -24.828 -1.078 1 98.81 215 LEU A CA 1
ATOM 1627 C C . LEU A 1 215 ? 16.953 -25.172 -1.967 1 98.81 215 LEU A C 1
ATOM 1629 O O . LEU A 1 215 ? 17.016 -24.75 -3.125 1 98.81 215 LEU A O 1
ATOM 1633 N N . THR A 1 216 ? 17.875 -25.875 -1.398 1 98.88 216 THR A N 1
ATOM 1634 C CA . THR A 1 216 ? 18.984 -26.438 -2.164 1 98.88 216 THR A CA 1
ATOM 1635 C C . THR A 1 216 ? 19.125 -27.938 -1.904 1 98.88 216 THR A C 1
ATOM 1637 O O . THR A 1 216 ? 18.797 -28.406 -0.813 1 98.88 216 THR A O 1
ATOM 1640 N N . PHE A 1 217 ? 19.547 -28.625 -2.904 1 98.94 217 PHE A N 1
ATOM 1641 C CA . PHE A 1 217 ? 19.766 -30.062 -2.867 1 98.94 217 PHE A CA 1
ATOM 1642 C C . PHE A 1 217 ? 21.219 -30.406 -3.207 1 98.94 217 PHE A C 1
ATOM 1644 O O . PHE A 1 217 ? 21.734 -29.984 -4.25 1 98.94 217 PHE A O 1
ATOM 1651 N N . THR A 1 218 ? 21.812 -31.094 -2.322 1 98.88 218 THR A N 1
ATOM 1652 C CA . THR A 1 218 ? 23.172 -31.578 -2.562 1 98.88 218 THR A CA 1
ATOM 1653 C C . THR A 1 218 ? 23.188 -33.094 -2.727 1 98.88 218 THR A C 1
ATOM 1655 O O . THR A 1 218 ? 23.25 -33.844 -1.738 1 98.88 218 THR A O 1
ATOM 1658 N N . LYS A 1 219 ? 23.141 -33.531 -3.916 1 98.56 219 LYS A N 1
ATOM 1659 C CA . LYS A 1 219 ? 23.203 -34.938 -4.297 1 98.56 219 LYS A CA 1
ATOM 1660 C C . LYS A 1 219 ? 22.203 -35.781 -3.506 1 98.56 219 LYS A C 1
ATOM 1662 O O . LYS A 1 219 ? 22.562 -36.781 -2.906 1 98.56 219 LYS A O 1
ATOM 1667 N N . VAL A 1 220 ? 21.016 -35.344 -3.5 1 98.81 220 VAL A N 1
ATOM 1668 C CA . VAL A 1 220 ? 19.938 -36.031 -2.797 1 98.81 220 VAL A CA 1
ATOM 1669 C C . VAL A 1 220 ? 19.469 -37.219 -3.611 1 98.81 220 VAL A C 1
ATOM 1671 O O . VAL A 1 220 ? 19.062 -37.094 -4.766 1 98.81 220 VAL A O 1
ATOM 1674 N N . ARG A 1 221 ? 19.531 -38.406 -3.016 1 98.62 221 ARG A N 1
ATOM 1675 C CA . ARG A 1 221 ? 19.125 -39.625 -3.697 1 98.62 221 ARG A CA 1
ATOM 1676 C C . ARG A 1 221 ? 17.656 -39.938 -3.414 1 98.62 221 ARG A C 1
ATOM 1678 O O . ARG A 1 221 ? 17.219 -39.906 -2.262 1 98.62 221 ARG A O 1
ATOM 1685 N N . VAL A 1 222 ? 16.922 -40.156 -4.414 1 98.56 222 VAL A N 1
ATOM 1686 C CA . VAL A 1 222 ? 15.508 -40.531 -4.309 1 98.56 222 VAL A CA 1
ATOM 1687 C C . VAL A 1 222 ? 15.227 -41.781 -5.141 1 98.56 222 VAL A C 1
ATOM 1689 O O . VAL A 1 222 ? 15.891 -42 -6.152 1 98.56 222 VAL A O 1
ATOM 1692 N N . PRO A 1 223 ? 14.289 -42.594 -4.719 1 97.88 223 PRO A N 1
ATOM 1693 C CA . PRO A 1 223 ? 14 -43.812 -5.48 1 97.88 223 PRO A CA 1
ATOM 1694 C C . PRO A 1 223 ? 13.445 -43.531 -6.875 1 97.88 223 PRO A C 1
ATOM 1696 O O . PRO A 1 223 ? 12.922 -42.438 -7.117 1 97.88 223 PRO A O 1
ATOM 1699 N N . ARG A 1 224 ? 13.492 -44.438 -7.773 1 97.81 224 ARG A N 1
ATOM 1700 C CA . ARG A 1 224 ? 12.984 -44.312 -9.141 1 97.81 224 ARG A CA 1
ATOM 1701 C C . ARG A 1 224 ? 11.508 -43.938 -9.141 1 97.81 224 ARG A C 1
ATOM 1703 O O . ARG A 1 224 ? 11.047 -43.188 -10 1 97.81 224 ARG A O 1
ATOM 1710 N N . SER A 1 225 ? 10.781 -44.375 -8.102 1 97 225 SER A N 1
ATOM 1711 C CA . SER A 1 225 ? 9.344 -44.125 -7.992 1 97 225 SER A CA 1
ATOM 1712 C C . SER A 1 225 ? 9.047 -42.656 -7.645 1 97 225 SER A C 1
ATOM 1714 O O . SER A 1 225 ? 7.887 -42.25 -7.656 1 97 225 SER A O 1
ATOM 1716 N N . ALA A 1 226 ? 10.109 -41.875 -7.406 1 98.25 226 ALA A N 1
ATOM 1717 C CA . ALA A 1 226 ? 9.914 -40.469 -7.09 1 98.25 226 ALA A CA 1
ATOM 1718 C C . ALA A 1 226 ? 9.508 -39.688 -8.336 1 98.25 226 ALA A C 1
ATOM 1720 O O . ALA A 1 226 ? 8.844 -38.656 -8.234 1 98.25 226 ALA A O 1
ATOM 1721 N N . LEU A 1 227 ? 9.992 -40.125 -9.477 1 98.31 227 LEU A N 1
ATOM 1722 C CA . LEU A 1 227 ? 9.594 -39.5 -10.727 1 98.31 227 LEU A CA 1
ATOM 1723 C C . LEU A 1 227 ? 8.102 -39.688 -10.984 1 98.31 227 LEU A C 1
ATOM 1725 O O . LEU A 1 227 ? 7.625 -40.812 -11.039 1 98.31 227 LEU A O 1
ATOM 1729 N N . LEU A 1 228 ? 7.328 -38.656 -11.062 1 97.19 228 LEU A N 1
ATOM 1730 C CA . LEU A 1 228 ? 5.934 -38.781 -11.469 1 97.19 228 LEU A CA 1
ATOM 1731 C C . LEU A 1 228 ? 5.832 -39.188 -12.93 1 97.19 228 LEU A C 1
ATOM 1733 O O . LEU A 1 228 ? 6.148 -38.406 -13.828 1 97.19 228 LEU A O 1
ATOM 1737 N N . SER A 1 229 ? 5.344 -40.375 -13.18 1 95.5 229 SER A N 1
ATOM 1738 C CA . SER A 1 229 ? 5.719 -41.094 -14.398 1 95.5 229 SER A CA 1
ATOM 1739 C C . SER A 1 229 ? 4.512 -41.312 -15.305 1 95.5 229 SER A C 1
ATOM 1741 O O . SER A 1 229 ? 4.516 -42.219 -16.141 1 95.5 229 SER A O 1
ATOM 1743 N N . ARG A 1 230 ? 3.508 -40.5 -15.141 1 93.19 230 ARG A N 1
ATOM 1744 C CA . ARG A 1 230 ? 2.338 -40.688 -15.992 1 93.19 230 ARG A CA 1
ATOM 1745 C C . ARG A 1 230 ? 2.703 -40.531 -17.469 1 93.19 230 ARG A C 1
ATOM 1747 O O . ARG A 1 230 ? 2.182 -41.25 -18.312 1 93.19 230 ARG A O 1
ATOM 1754 N N . TYR A 1 231 ? 3.65 -39.594 -17.75 1 92.38 231 TYR A N 1
ATOM 1755 C CA . TYR A 1 231 ? 3.893 -39.281 -19.141 1 92.38 231 TYR A CA 1
ATOM 1756 C C . TYR A 1 231 ? 5.32 -39.625 -19.547 1 92.38 231 TYR A C 1
ATOM 1758 O O . TYR A 1 231 ? 5.633 -39.719 -20.734 1 92.38 231 TYR A O 1
ATOM 1766 N N . LEU A 1 232 ? 6.191 -39.781 -18.609 1 95 232 LEU A N 1
ATOM 1767 C CA . LEU A 1 232 ? 7.574 -40.188 -18.812 1 95 232 LEU A CA 1
ATOM 1768 C C . LEU A 1 232 ? 8.039 -41.125 -17.703 1 95 232 LEU A C 1
ATOM 1770 O O . LEU A 1 232 ? 7.98 -40.75 -16.516 1 95 232 LEU A O 1
ATOM 1774 N N . GLU A 1 233 ? 8.484 -42.312 -18.078 1 95.81 233 GLU A N 1
ATOM 1775 C CA . GLU A 1 233 ? 8.938 -43.312 -17.125 1 95.81 233 GLU A CA 1
ATOM 1776 C C . GLU A 1 233 ? 10.359 -43.781 -17.422 1 95.81 233 GLU A C 1
ATOM 1778 O O . GLU A 1 233 ? 10.719 -43.969 -18.594 1 95.81 233 GLU A O 1
ATOM 1783 N N . VAL A 1 234 ? 11.125 -43.812 -16.438 1 97.75 234 VAL A N 1
ATOM 1784 C CA . VAL A 1 234 ? 12.453 -44.406 -16.547 1 97.75 234 VAL A CA 1
ATOM 1785 C C . VAL A 1 234 ? 12.445 -45.781 -15.93 1 97.75 234 VAL A C 1
ATOM 1787 O O . VAL A 1 234 ? 12.125 -45.969 -14.758 1 97.75 234 VAL A O 1
ATOM 1790 N N . ARG A 1 235 ? 12.828 -46.75 -16.688 1 96.38 235 ARG A N 1
ATOM 1791 C CA . ARG A 1 235 ? 12.859 -48.125 -16.234 1 96.38 235 ARG A CA 1
ATOM 1792 C C . ARG A 1 235 ? 14.188 -48.438 -15.555 1 96.38 235 ARG A C 1
ATOM 1794 O O . ARG A 1 235 ? 15.141 -47.688 -15.648 1 96.38 235 ARG A O 1
ATOM 1801 N N . ALA A 1 236 ? 14.164 -49.594 -14.852 1 95.38 236 ALA A N 1
ATOM 1802 C CA . ALA A 1 236 ? 15.32 -50 -14.047 1 95.38 236 ALA A CA 1
ATOM 1803 C C . ALA A 1 236 ? 16.578 -50.125 -14.914 1 95.38 236 ALA A C 1
ATOM 1805 O O . ALA A 1 236 ? 17.688 -49.844 -14.461 1 95.38 236 ALA A O 1
ATOM 1806 N N . ASP A 1 237 ? 16.375 -50.438 -16.188 1 93.5 237 ASP A N 1
ATOM 1807 C CA . ASP A 1 237 ? 17.516 -50.656 -17.078 1 93.5 237 ASP A CA 1
ATOM 1808 C C . ASP A 1 237 ? 17.969 -49.344 -17.719 1 93.5 237 ASP A C 1
ATOM 1810 O O . ASP A 1 237 ? 18.875 -49.344 -18.547 1 93.5 237 ASP A O 1
ATOM 1814 N N . GLY A 1 238 ? 17.266 -48.25 -17.406 1 94.56 238 GLY A N 1
ATOM 1815 C CA . GLY A 1 238 ? 17.641 -46.969 -17.922 1 94.56 238 GLY A CA 1
ATOM 1816 C C . GLY A 1 238 ? 16.891 -46.594 -19.188 1 94.56 238 GLY A C 1
ATOM 1817 O O . GLY A 1 238 ? 17.078 -45.469 -19.719 1 94.56 238 GLY A O 1
ATOM 1818 N N . SER A 1 239 ? 16.062 -47.5 -19.672 1 95.75 239 SER A N 1
ATOM 1819 C CA . SER A 1 239 ? 15.258 -47.125 -20.828 1 95.75 239 SER A CA 1
ATOM 1820 C C . SER A 1 239 ? 14.156 -46.125 -20.453 1 95.75 239 SER A C 1
ATOM 1822 O O . SER A 1 239 ? 13.594 -46.219 -19.359 1 95.75 239 SER A O 1
ATOM 1824 N N . VAL A 1 240 ? 13.883 -45.125 -21.312 1 95.81 240 VAL A N 1
ATOM 1825 C CA . VAL A 1 240 ? 12.859 -44.125 -21.094 1 95.81 240 VAL A CA 1
ATOM 1826 C C . VAL A 1 240 ? 11.664 -44.375 -22 1 95.81 240 VAL A C 1
ATOM 1828 O O . VAL A 1 240 ? 11.82 -44.562 -23.203 1 95.81 240 VAL A O 1
ATOM 1831 N N . VAL A 1 241 ? 10.477 -44.469 -21.406 1 94.56 241 VAL A N 1
ATOM 1832 C CA . VAL A 1 241 ? 9.266 -44.719 -22.188 1 94.56 241 VAL A CA 1
ATOM 1833 C C . VAL A 1 241 ? 8.25 -43.625 -21.906 1 94.56 241 VAL A C 1
ATOM 1835 O O . VAL A 1 241 ? 8.328 -42.938 -20.875 1 94.56 241 VAL A O 1
ATOM 1838 N N . GLN A 1 242 ? 7.383 -43.375 -22.781 1 92.56 242 GLN A N 1
ATOM 1839 C CA . GLN A 1 242 ? 6.273 -42.438 -22.672 1 92.56 242 GLN A CA 1
ATOM 1840 C C . GLN A 1 242 ? 4.93 -43.156 -22.781 1 92.56 242 GLN A C 1
ATOM 1842 O O . GLN A 1 242 ? 4.297 -43.156 -23.828 1 92.56 242 GLN A O 1
ATOM 1847 N N . PRO A 1 243 ? 4.484 -43.625 -21.656 1 88.5 243 PRO A N 1
ATOM 1848 C CA . PRO A 1 243 ? 3.344 -44.562 -21.656 1 88.5 243 PRO A CA 1
ATOM 1849 C C . PRO A 1 243 ? 2.061 -43.906 -22.172 1 88.5 243 PRO A C 1
ATOM 1851 O O . PRO A 1 243 ? 1.171 -44.594 -22.672 1 88.5 243 PRO A O 1
ATOM 1854 N N . ASN A 1 244 ? 1.86 -42.688 -22.047 1 87.19 244 ASN A N 1
ATOM 1855 C CA . ASN A 1 244 ? 0.625 -42 -22.422 1 87.19 244 ASN A CA 1
ATOM 1856 C C . ASN A 1 244 ? 0.868 -40.969 -23.516 1 87.19 244 ASN A C 1
ATOM 1858 O O . ASN A 1 244 ? 0.281 -39.906 -23.5 1 87.19 244 ASN A O 1
ATOM 1862 N N . GLY A 1 245 ? 1.793 -41.281 -24.359 1 83.44 245 GLY A N 1
ATOM 1863 C CA . GLY A 1 245 ? 2.074 -40.406 -25.516 1 83.44 245 GLY A CA 1
ATOM 1864 C C . GLY A 1 245 ? 3.104 -39.344 -25.219 1 83.44 245 GLY A C 1
ATOM 1865 O O . GLY A 1 245 ? 3.561 -39.219 -24.078 1 83.44 245 GLY A O 1
ATOM 1866 N N . GLN A 1 246 ? 3.391 -38.688 -26.297 1 79.5 246 GLN A N 1
ATOM 1867 C CA . GLN A 1 246 ? 4.422 -37.656 -26.203 1 79.5 246 GLN A CA 1
ATOM 1868 C C . GLN A 1 246 ? 3.842 -36.344 -25.672 1 79.5 246 GLN A C 1
ATOM 1870 O O . GLN A 1 246 ? 2.928 -35.781 -26.281 1 79.5 246 GLN A O 1
ATOM 1875 N N . HIS A 1 247 ? 4.195 -36 -24.422 1 78.56 247 HIS A N 1
ATOM 1876 C CA . HIS A 1 247 ? 3.822 -34.75 -23.797 1 78.56 247 HIS A CA 1
ATOM 1877 C C . HIS A 1 247 ? 5.043 -34.031 -23.219 1 78.56 247 HIS A C 1
ATOM 1879 O O . HIS A 1 247 ? 6.012 -34.688 -22.812 1 78.56 247 HIS A O 1
ATOM 1885 N N . ARG A 1 248 ? 4.922 -32.719 -23.359 1 72.69 248 ARG A N 1
ATOM 1886 C CA . ARG A 1 248 ? 5.918 -31.984 -22.609 1 72.69 248 ARG A CA 1
ATOM 1887 C C . ARG A 1 248 ? 5.496 -31.828 -21.156 1 72.69 248 ARG A C 1
ATOM 1889 O O . ARG A 1 248 ? 4.445 -31.25 -20.859 1 72.69 248 ARG A O 1
ATOM 1896 N N . THR A 1 249 ? 6.336 -32.312 -20.438 1 72.38 249 THR A N 1
ATOM 1897 C CA . THR A 1 249 ? 6.027 -32.312 -19 1 72.38 249 THR A CA 1
ATOM 1898 C C . THR A 1 249 ? 5.73 -30.922 -18.5 1 72.38 249 THR A C 1
ATOM 1900 O O . THR A 1 249 ? 4.801 -30.719 -17.719 1 72.38 249 THR A O 1
ATOM 1903 N N . MET A 1 250 ? 6.469 -29.953 -18.984 1 73.19 250 MET A N 1
ATOM 1904 C CA . MET A 1 250 ? 6.262 -28.594 -18.516 1 73.19 250 MET A CA 1
ATOM 1905 C C . MET A 1 250 ? 4.875 -28.094 -18.906 1 73.19 250 MET A C 1
ATOM 1907 O O . MET A 1 250 ? 4.266 -27.297 -18.188 1 73.19 250 MET A O 1
ATOM 1911 N N . GLU A 1 251 ? 4.438 -28.609 -19.953 1 75.75 251 GLU A N 1
ATOM 1912 C CA . GLU A 1 251 ? 3.076 -28.266 -20.359 1 75.75 251 GLU A CA 1
ATOM 1913 C C . GLU A 1 251 ? 2.049 -28.875 -19.422 1 75.75 251 GLU A C 1
ATOM 1915 O O . GLU A 1 251 ? 1.015 -28.281 -19.125 1 75.75 251 GLU A O 1
ATOM 1920 N N . MET A 1 252 ? 2.451 -30.062 -18.969 1 76.31 252 MET A N 1
ATOM 1921 C CA . MET A 1 252 ? 1.54 -30.75 -18.062 1 76.31 252 MET A CA 1
ATOM 1922 C C . MET A 1 252 ? 1.602 -30.141 -16.672 1 76.31 252 MET A C 1
ATOM 1924 O O . MET A 1 252 ? 0.579 -30.016 -15.992 1 76.31 252 MET A O 1
ATOM 1928 N N . ILE A 1 253 ? 2.789 -29.75 -16.297 1 76 253 ILE A N 1
ATOM 1929 C CA . ILE A 1 253 ? 2.943 -29.047 -15.039 1 76 253 ILE A CA 1
ATOM 1930 C C . ILE A 1 253 ? 2.168 -27.734 -15.094 1 76 253 ILE A C 1
ATOM 1932 O O . ILE A 1 253 ? 1.532 -27.328 -14.109 1 76 253 ILE A O 1
ATOM 1936 N N . GLY A 1 254 ? 2.191 -27.188 -16.25 1 75.12 254 GLY A N 1
ATOM 1937 C CA . GLY A 1 254 ? 1.556 -25.891 -16.469 1 75.12 254 GLY A CA 1
ATOM 1938 C C . GLY A 1 254 ? 0.046 -25.953 -16.312 1 75.12 254 GLY A C 1
ATOM 1939 O O . GLY A 1 254 ? -0.592 -24.922 -16.078 1 75.12 254 GLY A O 1
ATOM 1940 N N . GLN A 1 255 ? -0.446 -27.141 -16.438 1 75.12 255 GLN A N 1
ATOM 1941 C CA . GLN A 1 255 ? -1.893 -27.25 -16.281 1 75.12 255 GLN A CA 1
ATOM 1942 C C . GLN A 1 255 ? -2.338 -26.828 -14.883 1 75.12 255 GLN A C 1
ATOM 1944 O O . GLN A 1 255 ? -3.439 -26.312 -14.711 1 75.12 255 GLN A O 1
ATOM 1949 N N . ARG A 1 256 ? -1.521 -26.984 -13.914 1 79.06 256 ARG A N 1
ATOM 1950 C CA . ARG A 1 256 ? -1.851 -26.578 -12.547 1 79.06 256 ARG A CA 1
ATOM 1951 C C . ARG A 1 256 ? -1.843 -25.062 -12.406 1 79.06 256 ARG A C 1
ATOM 1953 O O . ARG A 1 256 ? -2.438 -24.516 -11.477 1 79.06 256 ARG A O 1
ATOM 1960 N N . LEU A 1 257 ? -1.275 -24.5 -13.375 1 85.88 257 LEU A N 1
ATOM 1961 C CA . LEU A 1 257 ? -1.316 -23.031 -13.352 1 85.88 257 LEU A CA 1
ATOM 1962 C C . LEU A 1 257 ? -2.711 -22.531 -13.695 1 85.88 257 LEU A C 1
ATOM 1964 O O . LEU A 1 257 ? -3.1 -21.438 -13.266 1 85.88 257 LEU A O 1
ATOM 1968 N N . PHE A 1 258 ? -3.496 -23.344 -14.398 1 94.88 258 PHE A N 1
ATOM 1969 C CA . PHE A 1 258 ? -4.836 -22.906 -14.758 1 94.88 258 PHE A CA 1
ATOM 1970 C C . PHE A 1 258 ? -5.734 -22.844 -13.531 1 94.88 258 PHE A C 1
ATOM 1972 O O . PHE A 1 258 ? -6.402 -21.844 -13.281 1 94.88 258 PHE A O 1
ATOM 1979 N N . THR A 1 259 ? -5.738 -23.938 -12.719 1 96.62 259 THR A N 1
ATOM 1980 C CA . THR A 1 259 ? -6.539 -23.938 -11.5 1 96.62 259 THR A CA 1
ATOM 1981 C C . THR A 1 259 ? -6.031 -22.891 -10.523 1 96.62 259 THR A C 1
ATOM 1983 O O . THR A 1 259 ? -6.824 -22.203 -9.875 1 96.62 259 THR A O 1
ATOM 1986 N N . GLY A 1 260 ? -4.707 -22.734 -10.422 1 97.31 260 GLY A N 1
ATOM 1987 C CA . GLY A 1 260 ? -4.117 -21.719 -9.562 1 97.31 260 GLY A CA 1
ATOM 1988 C C . GLY A 1 260 ? -4.5 -20.297 -9.953 1 97.31 260 GLY A C 1
ATOM 1989 O O . GLY A 1 260 ? -4.805 -19.469 -9.086 1 97.31 260 GLY A O 1
ATOM 1990 N N . ARG A 1 261 ? -4.527 -20.031 -11.25 1 98.06 261 ARG A N 1
ATOM 1991 C CA . ARG A 1 261 ? -4.875 -18.703 -11.75 1 98.06 261 ARG A CA 1
ATOM 1992 C C . ARG A 1 261 ? -6.324 -18.359 -11.422 1 98.06 261 ARG A C 1
ATOM 1994 O O . ARG A 1 261 ? -6.625 -17.234 -11.047 1 98.06 261 ARG A O 1
ATOM 2001 N N . VAL A 1 262 ? -7.191 -19.328 -11.539 1 98.44 262 VAL A N 1
ATOM 2002 C CA . VAL A 1 262 ? -8.594 -19.094 -11.211 1 98.44 262 VAL A CA 1
ATOM 2003 C C . VAL A 1 262 ? -8.734 -18.859 -9.703 1 98.44 262 VAL A C 1
ATOM 2005 O O . VAL A 1 262 ? -9.453 -17.953 -9.273 1 98.44 262 VAL A O 1
ATOM 2008 N N . ALA A 1 263 ? -8.047 -19.641 -8.906 1 98.38 263 ALA A N 1
ATOM 2009 C CA . ALA A 1 263 ? -8.078 -19.453 -7.457 1 98.38 263 ALA A CA 1
ATOM 2010 C C . ALA A 1 263 ? -7.559 -18.078 -7.07 1 98.38 263 ALA A C 1
ATOM 2012 O O . ALA A 1 263 ? -8.141 -17.406 -6.211 1 98.38 263 ALA A O 1
ATOM 2013 N N . VAL A 1 264 ? -6.5 -17.625 -7.707 1 98.62 264 VAL A N 1
ATOM 2014 C CA . VAL A 1 264 ? -5.891 -16.344 -7.418 1 98.62 264 VAL A CA 1
ATOM 2015 C C . VAL A 1 264 ? -6.836 -15.211 -7.844 1 98.62 264 VAL A C 1
ATOM 2017 O O . VAL A 1 264 ? -6.953 -14.195 -7.152 1 98.62 264 VAL A O 1
ATOM 2020 N N . ALA A 1 265 ? -7.512 -15.398 -8.984 1 98.81 265 ALA A N 1
ATOM 2021 C CA . ALA A 1 265 ? -8.508 -14.422 -9.414 1 98.81 265 ALA A CA 1
ATOM 2022 C C . ALA A 1 265 ? -9.586 -14.234 -8.359 1 98.81 265 ALA A C 1
ATOM 2024 O O . ALA A 1 265 ? -9.914 -13.109 -7.984 1 98.81 265 ALA A O 1
ATOM 2025 N N . TYR A 1 266 ? -10.07 -15.391 -7.844 1 98.5 266 TYR A N 1
ATOM 2026 C CA . TYR A 1 266 ? -11.094 -15.328 -6.805 1 98.5 266 TYR A CA 1
ATOM 2027 C C . TYR A 1 266 ? -10.547 -14.703 -5.531 1 98.5 266 TYR A C 1
ATOM 2029 O O . TYR A 1 266 ? -11.25 -13.961 -4.84 1 98.5 266 TYR A O 1
ATOM 2037 N N . ALA A 1 267 ? -9.328 -14.992 -5.223 1 98.75 267 ALA A N 1
ATOM 2038 C CA . ALA A 1 267 ? -8.727 -14.422 -4.02 1 98.75 267 ALA A CA 1
ATOM 2039 C C . ALA A 1 267 ? -8.727 -12.898 -4.078 1 98.75 267 ALA A C 1
ATOM 2041 O O . ALA A 1 267 ? -9.102 -12.234 -3.107 1 98.75 267 ALA A O 1
ATOM 2042 N N . ALA A 1 268 ? -8.312 -12.336 -5.215 1 98.81 268 ALA A N 1
ATOM 2043 C CA . ALA A 1 268 ? -8.266 -10.891 -5.383 1 98.81 268 ALA A CA 1
ATOM 2044 C C . ALA A 1 268 ? -9.664 -10.281 -5.285 1 98.81 268 ALA A C 1
ATOM 2046 O O . ALA A 1 268 ? -9.867 -9.281 -4.594 1 98.81 268 ALA A O 1
ATOM 2047 N N . LEU A 1 269 ? -10.625 -10.93 -5.949 1 98.75 269 LEU A N 1
ATOM 2048 C CA . LEU A 1 269 ? -11.984 -10.398 -5.984 1 98.75 269 LEU A CA 1
ATOM 2049 C C . LEU A 1 269 ? -12.641 -10.484 -4.609 1 98.75 269 LEU A C 1
ATOM 2051 O O . LEU A 1 269 ? -13.289 -9.531 -4.168 1 98.75 269 LEU A O 1
ATOM 2055 N N . GLU A 1 270 ? -12.477 -11.625 -3.918 1 98.75 270 GLU A N 1
ATOM 2056 C CA . GLU A 1 270 ? -13.078 -11.805 -2.598 1 98.75 270 GLU A CA 1
ATOM 2057 C C . GLU A 1 270 ? -12.469 -10.836 -1.584 1 98.75 270 GLU A C 1
ATOM 2059 O O . GLU A 1 270 ? -13.172 -10.297 -0.731 1 98.75 270 GLU A O 1
ATOM 2064 N N . PHE A 1 271 ? -11.156 -10.633 -1.649 1 98.75 271 PHE A N 1
ATOM 2065 C CA . PHE A 1 271 ? -10.508 -9.648 -0.787 1 98.75 271 PHE A CA 1
ATOM 2066 C C . PHE A 1 271 ? -11.117 -8.266 -0.991 1 98.75 271 PHE A C 1
ATOM 2068 O O . PHE A 1 271 ? -11.484 -7.594 -0.024 1 98.75 271 PHE A O 1
ATOM 2075 N N . THR A 1 272 ? -11.203 -7.887 -2.23 1 98.75 272 THR A N 1
ATOM 2076 C CA . THR A 1 272 ? -11.695 -6.555 -2.572 1 98.75 272 THR A CA 1
ATOM 2077 C C . THR A 1 272 ? -13.148 -6.383 -2.137 1 98.75 272 THR A C 1
ATOM 2079 O O . THR A 1 272 ? -13.516 -5.352 -1.57 1 98.75 272 THR A O 1
ATOM 2082 N N . LYS A 1 273 ? -13.938 -7.414 -2.441 1 98.62 273 LYS A N 1
ATOM 2083 C CA . LYS A 1 273 ? -15.336 -7.379 -2.021 1 98.62 273 LYS A CA 1
ATOM 2084 C C . LYS A 1 273 ? -15.453 -7.184 -0.513 1 98.62 273 LYS A C 1
ATOM 2086 O O . LYS A 1 273 ? -16.25 -6.371 -0.046 1 98.62 273 LYS A O 1
ATOM 2091 N N . SER A 1 274 ? -14.688 -7.918 0.215 1 98.31 274 SER A N 1
ATOM 2092 C CA . SER A 1 274 ? -14.703 -7.828 1.671 1 98.31 274 SER A CA 1
ATOM 2093 C C . SER A 1 274 ? -14.234 -6.457 2.145 1 98.31 274 SER A C 1
ATOM 2095 O O . SER A 1 274 ? -14.836 -5.863 3.039 1 98.31 274 SER A O 1
ATOM 2097 N N . LEU A 1 275 ? -13.164 -5.93 1.595 1 98.69 275 LEU A N 1
ATOM 2098 C CA . LEU A 1 275 ? -12.641 -4.621 1.971 1 98.69 275 LEU A CA 1
ATOM 2099 C C . LEU A 1 275 ? -13.664 -3.525 1.683 1 98.69 275 LEU A C 1
ATOM 2101 O O . LEU A 1 275 ? -13.867 -2.627 2.504 1 98.69 275 LEU A O 1
ATOM 2105 N N . PHE A 1 276 ? -14.289 -3.611 0.48 1 98.5 276 PHE A N 1
ATOM 2106 C CA . PHE A 1 276 ? -15.32 -2.648 0.102 1 98.5 276 PHE A CA 1
ATOM 2107 C C . PHE A 1 276 ? -16.484 -2.684 1.085 1 98.5 276 PHE A C 1
ATOM 2109 O O . PHE A 1 276 ? -16.969 -1.637 1.507 1 98.5 276 PHE A O 1
ATOM 2116 N N . ALA A 1 277 ? -16.891 -3.891 1.418 1 97.94 277 ALA A N 1
ATOM 2117 C CA . ALA A 1 277 ? -18.016 -4.035 2.338 1 97.94 277 ALA A CA 1
ATOM 2118 C C . ALA A 1 277 ? -17.703 -3.412 3.693 1 97.94 277 ALA A C 1
ATOM 2120 O O . ALA A 1 277 ? -18.516 -2.664 4.246 1 97.94 277 ALA A O 1
ATOM 2121 N N . ASN A 1 278 ? -16.531 -3.684 4.246 1 97.44 278 ASN A N 1
ATOM 2122 C CA . ASN A 1 278 ? -16.109 -3.119 5.523 1 97.44 278 ASN A CA 1
ATOM 2123 C C . ASN A 1 278 ? -16.031 -1.597 5.469 1 97.44 278 ASN A C 1
ATOM 2125 O O . ASN A 1 278 ? -16.516 -0.914 6.367 1 97.44 278 ASN A O 1
ATOM 2129 N N . CYS A 1 279 ? -15.422 -1.116 4.469 1 98.19 279 CYS A N 1
ATOM 2130 C CA . CYS A 1 279 ? -15.234 0.323 4.328 1 98.19 279 CYS A CA 1
ATOM 2131 C C . CYS A 1 279 ? -16.562 1.033 4.125 1 98.19 279 CYS A C 1
ATOM 2133 O O . CYS A 1 279 ? -16.781 2.123 4.656 1 98.19 279 CYS A O 1
ATOM 2135 N N . HIS A 1 280 ? -17.406 0.42 3.32 1 98.12 280 HIS A N 1
ATOM 2136 C CA . HIS A 1 280 ? -18.734 0.993 3.082 1 98.12 280 HIS A CA 1
ATOM 2137 C C . HIS A 1 280 ? -19.531 1.07 4.371 1 98.12 280 HIS A C 1
ATOM 2139 O O . HIS A 1 280 ? -20.188 2.08 4.637 1 98.12 280 HIS A O 1
ATOM 2145 N N . ALA A 1 281 ? -19.531 0.004 5.137 1 97.88 281 ALA A N 1
ATOM 2146 C CA . ALA A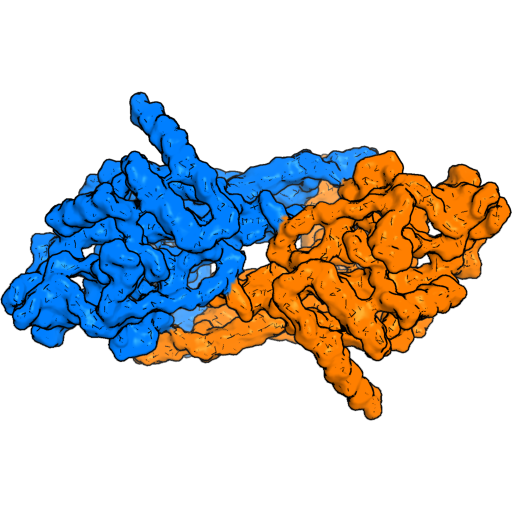 1 281 ? -20.234 -0.005 6.422 1 97.88 281 ALA A CA 1
ATOM 2147 C C . ALA A 1 281 ? -19.734 1.117 7.324 1 97.88 281 ALA A C 1
ATOM 2149 O O . ALA A 1 281 ? -20.516 1.818 7.953 1 97.88 281 ALA A O 1
ATOM 2150 N N . PHE A 1 282 ? -18.484 1.324 7.41 1 97.88 282 PHE A N 1
ATOM 2151 C CA . PHE A 1 282 ? -17.891 2.42 8.172 1 97.88 282 PHE A CA 1
ATOM 2152 C C . PHE A 1 282 ? -18.344 3.766 7.625 1 97.88 282 PHE A C 1
ATOM 2154 O O . PHE A 1 282 ? -18.781 4.637 8.383 1 97.88 282 PHE A O 1
ATOM 2161 N N . ALA A 1 283 ? -18.203 3.938 6.328 1 97.75 283 ALA A N 1
ATOM 2162 C CA . ALA A 1 283 ? -18.5 5.215 5.684 1 97.75 283 ALA A CA 1
ATOM 2163 C C . ALA A 1 283 ? -19.969 5.605 5.895 1 97.75 283 ALA A C 1
ATOM 2165 O O . ALA A 1 283 ? -20.281 6.793 6.004 1 97.75 283 ALA A O 1
ATOM 2166 N N . ASP A 1 284 ? -20.844 4.602 5.949 1 97.44 284 ASP A N 1
ATOM 2167 C CA . ASP A 1 284 ? -22.266 4.84 6.176 1 97.44 284 ASP A CA 1
ATOM 2168 C C . ASP A 1 284 ? -22.5 5.371 7.586 1 97.44 284 ASP A C 1
ATOM 2170 O O . ASP A 1 284 ? -23.438 6.141 7.812 1 97.44 284 ASP A O 1
ATOM 2174 N N . GLN A 1 285 ? -21.688 4.988 8.484 1 96.44 285 GLN A N 1
ATOM 2175 C CA . GLN A 1 285 ? -21.938 5.27 9.891 1 96.44 285 GLN A CA 1
ATOM 2176 C C . GLN A 1 285 ? -21.125 6.473 10.367 1 96.44 285 GLN A C 1
ATOM 2178 O O . GLN A 1 285 ? -21.375 7.012 11.445 1 96.44 285 GLN A O 1
ATOM 2183 N N . LYS A 1 286 ? -20.219 6.945 9.617 1 96.19 286 LYS A N 1
ATOM 2184 C CA . LYS A 1 286 ? -19.344 8.039 10.023 1 96.19 286 LYS A CA 1
ATOM 2185 C C . LYS A 1 286 ? -19.953 9.391 9.656 1 96.19 286 LYS A C 1
ATOM 2187 O O . LYS A 1 286 ? -19.906 9.797 8.492 1 96.19 286 LYS A O 1
ATOM 2192 N N . PRO A 1 287 ? -20.406 10.141 10.625 1 95 287 PRO A N 1
ATOM 2193 C CA . PRO A 1 287 ? -20.938 11.477 10.32 1 95 287 PRO A CA 1
ATOM 2194 C C . PRO A 1 287 ? -19.844 12.484 9.984 1 95 287 PRO A C 1
ATOM 2196 O O . PRO A 1 287 ? -18.781 12.461 10.594 1 95 287 PRO A O 1
ATOM 2199 N N . CYS A 1 288 ? -20.094 13.328 9.031 1 93.62 288 CYS A N 1
ATOM 2200 C CA . CYS A 1 288 ? -19.234 14.453 8.68 1 93.62 288 CYS A CA 1
ATOM 2201 C C . CYS A 1 288 ? -19.922 15.773 8.992 1 93.62 288 CYS A C 1
ATOM 2203 O O . CYS A 1 288 ? -21.156 15.844 9.055 1 93.62 288 CYS A O 1
ATOM 2205 N N . TRP A 1 289 ? -19.125 16.75 9.234 1 93.25 289 TRP A N 1
ATOM 2206 C CA . TRP A 1 289 ? -19.656 18.078 9.516 1 93.25 289 TRP A CA 1
ATOM 2207 C C . TRP A 1 289 ? -20.078 18.781 8.227 1 93.25 289 TRP A C 1
ATOM 2209 O O . TRP A 1 289 ? -19.438 18.625 7.188 1 93.25 289 TRP A O 1
ATOM 2219 N N . ALA A 1 290 ? -21.172 19.562 8.312 1 90 290 ALA A N 1
ATOM 2220 C CA . ALA A 1 290 ? -21.594 20.469 7.246 1 90 290 ALA A CA 1
ATOM 2221 C C . ALA A 1 290 ? -22.062 21.797 7.812 1 90 290 ALA A C 1
ATOM 2223 O O . ALA A 1 290 ? -22.594 21.859 8.922 1 90 290 ALA A O 1
ATOM 2224 N N . PRO A 1 291 ? -21.875 22.828 7.051 1 85.25 291 PRO A N 1
ATOM 2225 C CA . PRO A 1 291 ? -22.219 24.172 7.547 1 85.25 291 PRO A CA 1
ATOM 2226 C C . PRO A 1 291 ? -23.719 24.344 7.797 1 85.25 291 PRO A C 1
ATOM 2228 O O . PRO A 1 291 ? -24.109 25.141 8.641 1 85.25 291 PRO A O 1
ATOM 2231 N N . ASN A 1 292 ? -24.531 23.609 7.133 1 85.62 292 ASN A N 1
ATOM 2232 C CA . ASN A 1 292 ? -25.969 23.797 7.238 1 85.62 292 ASN A CA 1
ATOM 2233 C C . ASN A 1 292 ? -26.562 22.984 8.375 1 85.62 292 ASN A C 1
ATOM 2235 O O . ASN A 1 292 ? -27.781 22.859 8.484 1 85.62 292 ASN A O 1
ATOM 2239 N N . GLY A 1 293 ? -25.734 22.406 9.203 1 86.12 293 GLY A N 1
ATOM 2240 C CA . GLY A 1 293 ? -26.203 21.672 10.359 1 86.12 293 GLY A CA 1
ATOM 2241 C C . GLY A 1 293 ? -26.438 20.203 10.078 1 86.12 293 GLY A C 1
ATOM 2242 O O . GLY A 1 293 ? -26.609 19.406 11 1 86.12 293 GLY A O 1
ATOM 2243 N N . ARG A 1 294 ? -26.422 19.938 8.844 1 88.81 294 ARG A N 1
ATOM 2244 C CA . ARG A 1 294 ? -26.547 18.531 8.477 1 88.81 294 ARG A CA 1
ATOM 2245 C C . ARG A 1 294 ? -25.297 17.75 8.891 1 88.81 294 ARG A C 1
ATOM 2247 O O . ARG A 1 294 ? -24.234 18.344 9.109 1 88.81 294 ARG A O 1
ATOM 2254 N N . ARG A 1 295 ? -25.5 16.422 9.047 1 92.81 295 ARG A N 1
ATOM 2255 C CA . ARG A 1 295 ? -24.391 15.5 9.305 1 92.81 295 ARG A CA 1
ATOM 2256 C C . ARG A 1 295 ? -24.359 14.383 8.273 1 92.81 295 ARG A C 1
ATOM 2258 O O . ARG A 1 295 ? -24.625 13.219 8.586 1 92.81 295 ARG A O 1
ATOM 2265 N N . PRO A 1 296 ? -23.953 14.789 7.098 1 94.44 296 PRO A N 1
ATOM 2266 C CA . PRO A 1 296 ? -23.875 13.734 6.078 1 94.44 296 PRO A CA 1
ATOM 2267 C C . PRO A 1 296 ? -22.891 12.633 6.445 1 94.44 296 PRO A C 1
ATOM 2269 O O . PRO A 1 296 ? -21.938 12.867 7.207 1 94.44 296 PRO A O 1
ATOM 2272 N N . SER A 1 297 ? -23.188 11.461 5.984 1 96.38 297 SER A N 1
ATOM 2273 C CA . SER A 1 297 ? -22.234 10.375 6.195 1 96.38 297 SER A CA 1
ATOM 2274 C C . SER A 1 297 ? -21.031 10.5 5.266 1 96.38 297 SER A C 1
ATOM 2276 O O . SER A 1 297 ? -21.094 11.195 4.246 1 96.38 297 SER A O 1
ATOM 2278 N N . LEU A 1 298 ? -19.938 9.859 5.621 1 96.69 298 LEU A N 1
ATOM 2279 C CA . LEU A 1 298 ? -18.75 9.844 4.785 1 96.69 298 LEU A CA 1
ATOM 2280 C C . LEU A 1 298 ? -19.062 9.297 3.395 1 96.69 298 LEU A C 1
ATOM 2282 O O . LEU A 1 298 ? -18.469 9.734 2.404 1 96.69 298 LEU A O 1
ATOM 2286 N N . ASN A 1 299 ? -20.031 8.398 3.27 1 96.81 299 ASN A N 1
ATOM 2287 C CA . ASN A 1 299 ? -20.406 7.801 1.995 1 96.81 299 ASN A CA 1
ATOM 2288 C C . ASN A 1 299 ? -21.047 8.82 1.065 1 96.81 299 ASN A C 1
ATOM 2290 O O . ASN A 1 299 ? -21.203 8.578 -0.133 1 96.81 299 ASN A O 1
ATOM 2294 N N . GLU A 1 300 ? -21.406 9.953 1.581 1 95.81 300 GLU A N 1
ATOM 2295 C CA . GLU A 1 300 ? -22.031 10.992 0.759 1 95.81 300 GLU A CA 1
ATOM 2296 C C . GLU A 1 300 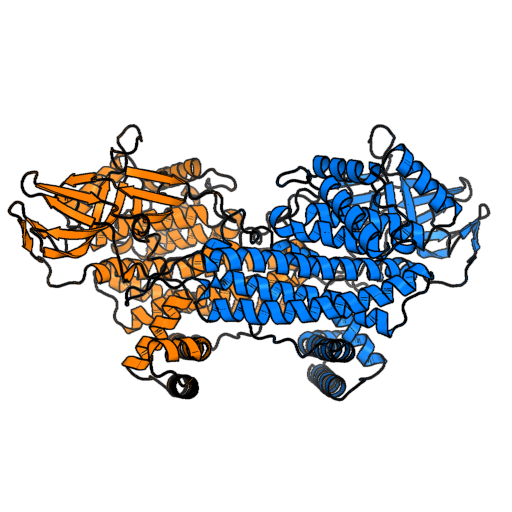? -20.984 11.859 0.074 1 95.81 300 GLU A C 1
ATOM 2298 O O . GLU A 1 300 ? -21.312 12.672 -0.794 1 95.81 300 GLU A O 1
ATOM 2303 N N . VAL A 1 301 ? -19.719 11.742 0.482 1 95.38 301 VAL A N 1
ATOM 2304 C CA . VAL A 1 301 ? -18.656 12.391 -0.278 1 95.38 301 VAL A CA 1
ATOM 2305 C C . VAL A 1 301 ? -18.625 11.828 -1.699 1 95.38 301 VAL A C 1
ATOM 2307 O O . VAL A 1 301 ? -18.469 10.625 -1.894 1 95.38 301 VAL A O 1
ATOM 2310 N N . PRO A 1 302 ? -18.719 12.672 -2.715 1 95.31 302 PRO A N 1
ATOM 2311 C CA . PRO A 1 302 ? -19.031 12.203 -4.066 1 95.31 302 PRO A CA 1
ATOM 2312 C C . PRO A 1 302 ? -18 11.211 -4.602 1 95.31 302 PRO A C 1
ATOM 2314 O O . PRO A 1 302 ? -18.375 10.172 -5.164 1 95.31 302 PRO A O 1
ATOM 2317 N N . GLN A 1 303 ? -16.703 11.508 -4.48 1 95.12 303 GLN A N 1
ATOM 2318 C CA . GLN A 1 303 ? -15.695 10.641 -5.059 1 95.12 303 GLN A CA 1
ATOM 2319 C C . GLN A 1 303 ? -15.648 9.297 -4.332 1 95.12 303 GLN A C 1
ATOM 2321 O O . GLN A 1 303 ? -15.328 8.266 -4.938 1 95.12 303 GLN A O 1
ATOM 2326 N N . ILE A 1 304 ? -15.93 9.289 -3.023 1 97.25 304 ILE A N 1
ATOM 2327 C CA . ILE A 1 304 ? -15.977 8.039 -2.273 1 97.25 304 ILE A CA 1
ATOM 2328 C C . ILE A 1 304 ? -17.156 7.195 -2.736 1 97.25 304 ILE A C 1
ATOM 2330 O O . ILE A 1 304 ? -17.016 6.004 -3.018 1 97.25 304 ILE A O 1
ATOM 2334 N N . ASN A 1 305 ? -18.312 7.855 -2.822 1 97.06 305 ASN A N 1
ATOM 2335 C CA . ASN A 1 305 ? -19.516 7.168 -3.297 1 97.06 305 ASN A CA 1
ATOM 2336 C C . ASN A 1 305 ? -19.312 6.598 -4.699 1 97.06 305 ASN A C 1
ATOM 2338 O O . ASN A 1 305 ? -19.75 5.48 -4.984 1 97.06 305 ASN A O 1
ATOM 2342 N N . ALA A 1 306 ? -18.688 7.363 -5.578 1 96.56 306 ALA A N 1
ATOM 2343 C CA . ALA A 1 306 ? -18.422 6.926 -6.945 1 96.56 306 ALA A CA 1
ATOM 2344 C C . ALA A 1 306 ? -17.562 5.672 -6.969 1 96.56 306 ALA A C 1
ATOM 2346 O O . ALA A 1 306 ? -17.781 4.773 -7.785 1 96.56 306 ALA A O 1
ATOM 2347 N N . ILE A 1 307 ? -16.547 5.598 -6.125 1 97.25 307 ILE A N 1
ATOM 2348 C CA . ILE A 1 307 ? -15.68 4.434 -6.062 1 97.25 307 ILE A CA 1
ATOM 2349 C C . ILE A 1 307 ? -16.484 3.201 -5.656 1 97.25 307 ILE A C 1
ATOM 2351 O O . ILE A 1 307 ? -16.328 2.129 -6.246 1 97.25 307 ILE A O 1
ATOM 2355 N N . PHE A 1 308 ? -17.359 3.344 -4.637 1 97.5 308 PHE A N 1
ATOM 2356 C CA . PHE A 1 308 ? -18.188 2.219 -4.211 1 97.5 308 PHE A CA 1
ATOM 2357 C C . PHE A 1 308 ? -19.094 1.752 -5.34 1 97.5 308 PHE A C 1
ATOM 2359 O O . PHE A 1 308 ? -19.188 0.554 -5.613 1 97.5 308 PHE A O 1
ATOM 2366 N N . GLN A 1 309 ? -19.703 2.693 -6.027 1 95.94 309 GLN A N 1
ATOM 2367 C CA . GLN A 1 309 ? -20.656 2.34 -7.078 1 95.94 309 GLN A CA 1
ATOM 2368 C C . GLN A 1 309 ? -19.938 1.679 -8.258 1 95.94 309 GLN A C 1
ATOM 2370 O O . GLN A 1 309 ? -20.328 0.586 -8.68 1 95.94 309 GLN A O 1
ATOM 2375 N N . ASP A 1 310 ? -18.938 2.314 -8.75 1 95 310 ASP A N 1
ATOM 2376 C CA . ASP A 1 310 ? -18.188 1.784 -9.891 1 95 310 ASP A CA 1
ATOM 2377 C C . ASP A 1 310 ? -17.484 0.476 -9.523 1 95 310 ASP A C 1
ATOM 2379 O O . ASP A 1 310 ? -17.469 -0.466 -10.312 1 95 310 ASP A O 1
ATOM 2383 N N . GLY A 1 311 ? -16.875 0.497 -8.336 1 96.38 311 GLY A N 1
ATOM 2384 C CA . GLY A 1 311 ? -16.188 -0.697 -7.875 1 96.38 311 GLY A CA 1
ATOM 2385 C C . GLY A 1 311 ? -17.094 -1.907 -7.762 1 96.38 311 GLY A C 1
ATOM 2386 O O . GLY A 1 311 ? -16.75 -2.992 -8.234 1 96.38 311 GLY A O 1
ATOM 2387 N N . ASN A 1 312 ? -18.297 -1.704 -7.164 1 96.06 312 ASN A N 1
ATOM 2388 C CA . ASN A 1 312 ? -19.234 -2.807 -7.016 1 96.06 312 ASN A CA 1
ATOM 2389 C C . ASN A 1 312 ? -19.719 -3.32 -8.375 1 96.06 312 ASN A C 1
ATOM 2391 O O . ASN A 1 312 ? -19.891 -4.527 -8.555 1 96.06 312 ASN A O 1
ATOM 2395 N N . ARG A 1 313 ? -19.906 -2.414 -9.305 1 95.75 313 ARG A N 1
ATOM 2396 C CA . ARG A 1 313 ? -20.312 -2.812 -10.648 1 95.75 313 ARG A CA 1
ATOM 2397 C C . ARG A 1 313 ? -19.219 -3.639 -11.32 1 95.75 313 ARG A C 1
ATOM 2399 O O . ARG A 1 313 ? -19.5 -4.695 -11.891 1 95.75 313 ARG A O 1
ATOM 2406 N N . GLN A 1 314 ? -17.984 -3.219 -11.281 1 96.5 314 GLN A N 1
ATOM 2407 C CA . GLN A 1 314 ? -16.875 -3.928 -11.898 1 96.5 314 GLN A CA 1
ATOM 2408 C C . GLN A 1 314 ? -16.656 -5.289 -11.25 1 96.5 314 GLN A C 1
ATOM 2410 O O . GLN A 1 314 ? -16.406 -6.281 -11.938 1 96.5 314 GLN A O 1
ATOM 2415 N N . LEU A 1 315 ? -16.75 -5.328 -9.906 1 97.31 315 LEU A N 1
ATOM 2416 C CA . LEU A 1 315 ? -16.594 -6.586 -9.188 1 97.31 315 LEU A CA 1
ATOM 2417 C C . LEU A 1 315 ? -17.656 -7.59 -9.609 1 97.31 315 LEU A C 1
ATOM 2419 O O . LEU A 1 315 ? -17.359 -8.766 -9.844 1 97.31 315 LEU A O 1
ATOM 2423 N N . GLY A 1 316 ? -18.906 -7.078 -9.703 1 97.12 316 GLY A N 1
ATOM 2424 C CA . GLY A 1 316 ? -19.969 -7.961 -10.141 1 97.12 316 GLY A CA 1
ATOM 2425 C C . GLY A 1 316 ? -19.719 -8.586 -11.5 1 97.12 316 GLY A C 1
ATOM 2426 O O . GLY A 1 316 ? -19.906 -9.789 -11.688 1 97.12 316 GLY A O 1
ATOM 2427 N N . GLN A 1 317 ? -19.234 -7.809 -12.438 1 97.25 317 GLN A N 1
ATOM 2428 C CA . GLN A 1 317 ? -18.938 -8.281 -13.789 1 97.25 317 GLN A CA 1
ATOM 2429 C C . GLN A 1 317 ? -17.797 -9.289 -13.781 1 97.25 317 GLN A C 1
ATOM 2431 O O . GLN A 1 317 ? -17.859 -10.312 -14.461 1 97.25 317 GLN A O 1
ATOM 2436 N N . LEU A 1 318 ? -16.781 -9.062 -13.016 1 98.12 318 LEU A N 1
ATOM 2437 C CA . LEU A 1 318 ? -15.609 -9.922 -13 1 98.12 318 LEU A CA 1
ATOM 2438 C C . LEU A 1 318 ? -15.906 -11.234 -12.281 1 98.12 318 LEU A C 1
ATOM 2440 O O . LEU A 1 318 ? -15.406 -12.289 -12.68 1 98.12 318 LEU A O 1
ATOM 2444 N N . PHE A 1 319 ? -16.75 -11.141 -11.18 1 98.19 319 PHE A N 1
ATOM 2445 C CA . PHE A 1 319 ? -17.188 -12.375 -10.531 1 98.19 319 PHE A CA 1
ATOM 2446 C C . PHE A 1 319 ? -17.922 -13.266 -11.516 1 98.19 319 PHE A C 1
ATOM 2448 O O . PHE A 1 319 ? -17.703 -14.477 -11.562 1 98.19 319 PHE A O 1
ATOM 2455 N N . SER A 1 320 ? -18.781 -12.625 -12.297 1 98.06 320 SER A N 1
ATOM 2456 C CA . SER A 1 320 ? -19.531 -13.383 -13.289 1 98.06 320 SER A CA 1
ATOM 2457 C C . SER A 1 320 ? -18.609 -14.016 -14.328 1 98.06 320 SER A C 1
ATOM 2459 O O . SER A 1 320 ? -18.766 -15.188 -14.672 1 98.06 320 SER A O 1
ATOM 2461 N N . PHE A 1 321 ? -17.672 -13.281 -14.852 1 98.31 321 PHE A N 1
ATOM 2462 C CA . PHE A 1 321 ? -16.703 -13.758 -15.836 1 98.31 321 PHE A CA 1
ATOM 2463 C C . PHE A 1 321 ? -15.898 -14.93 -15.281 1 98.31 321 PHE A C 1
ATOM 2465 O O . PHE A 1 321 ? -15.852 -16 -15.891 1 98.31 321 PHE A O 1
ATOM 2472 N N . VAL A 1 322 ? -15.312 -14.781 -14.055 1 98.69 322 VAL A N 1
ATOM 2473 C CA . VAL A 1 322 ? -14.453 -15.797 -13.453 1 98.69 322 VAL A CA 1
ATOM 2474 C C . VAL A 1 322 ? -15.266 -17.062 -13.156 1 98.69 322 VAL A C 1
ATOM 2476 O O . VAL A 1 322 ? -14.766 -18.172 -13.297 1 98.69 322 VAL A O 1
ATOM 2479 N N . SER A 1 323 ? -16.516 -16.859 -12.781 1 98.25 323 SER A N 1
ATOM 2480 C CA . SER A 1 323 ? -17.391 -18 -12.516 1 98.25 323 SER A CA 1
ATOM 2481 C C . SER A 1 323 ? -17.609 -18.812 -13.781 1 98.25 323 SER A C 1
ATOM 2483 O O . SER A 1 323 ? -17.641 -20.047 -13.727 1 98.25 323 SER A O 1
ATOM 2485 N N . GLN A 1 324 ? -17.797 -18.172 -14.891 1 98.31 324 GLN A N 1
ATOM 2486 C CA . GLN A 1 324 ? -17.969 -18.875 -16.156 1 98.31 324 GLN A CA 1
ATOM 2487 C C . GLN A 1 324 ? -16.688 -19.625 -16.547 1 98.31 324 GLN A C 1
ATOM 2489 O O . GLN A 1 324 ? -16.75 -20.766 -17.016 1 98.31 324 GLN A O 1
ATOM 2494 N N . VAL A 1 325 ? -15.602 -19 -16.344 1 98.5 325 VAL A N 1
ATOM 2495 C CA . VAL A 1 325 ? -14.312 -19.609 -16.641 1 98.5 325 VAL A CA 1
ATOM 2496 C C . VAL A 1 325 ? -14.109 -20.828 -15.742 1 98.5 325 VAL A C 1
ATOM 2498 O O . VAL A 1 325 ? -13.688 -21.891 -16.203 1 98.5 325 VAL A O 1
ATOM 2501 N N . GLU A 1 326 ? -14.43 -20.656 -14.438 1 98.44 326 GLU A N 1
ATOM 2502 C CA . GLU A 1 326 ? -14.312 -21.75 -13.484 1 98.44 326 GLU A CA 1
ATOM 2503 C C . GLU A 1 326 ? -15.148 -22.953 -13.914 1 98.44 326 GLU A C 1
ATOM 2505 O O . GLU A 1 326 ? -14.68 -24.094 -13.844 1 98.44 326 GLU A O 1
ATOM 2510 N N . LYS A 1 327 ? -16.391 -22.672 -14.328 1 97.94 327 LYS A N 1
ATOM 2511 C CA . LYS A 1 327 ? -17.281 -23.75 -14.734 1 97.94 327 LYS A CA 1
ATOM 2512 C C . LYS A 1 327 ? -16.703 -24.547 -15.898 1 97.94 327 LYS A C 1
ATOM 2514 O O . LYS A 1 327 ? -16.734 -25.781 -15.891 1 97.94 327 LYS A O 1
ATOM 2519 N N . GLN A 1 328 ? -16.188 -23.859 -16.891 1 98 328 GLN A N 1
ATOM 2520 C CA . GLN A 1 328 ? -15.594 -24.516 -18.047 1 98 328 GLN A CA 1
ATOM 2521 C C . GLN A 1 328 ? -14.336 -25.297 -17.656 1 98 328 GLN A C 1
ATOM 2523 O O . GLN A 1 328 ? -14.117 -26.406 -18.141 1 98 328 GLN A O 1
ATOM 2528 N N . LEU A 1 329 ? -13.547 -24.719 -16.797 1 97.56 329 LEU A N 1
ATOM 2529 C CA . LEU A 1 329 ? -12.328 -25.391 -16.359 1 97.56 329 LEU A CA 1
ATOM 2530 C C . LEU A 1 329 ? -12.664 -26.641 -15.547 1 97.56 329 LEU A C 1
ATOM 2532 O O . LEU A 1 329 ? -12.016 -27.672 -15.703 1 97.56 329 LEU A O 1
ATOM 2536 N N . ALA A 1 330 ? -13.695 -26.531 -14.648 1 96.81 330 ALA A N 1
ATOM 2537 C CA . ALA A 1 330 ? -14.125 -27.672 -13.852 1 96.81 330 ALA A CA 1
ATOM 2538 C C . ALA A 1 330 ? -14.539 -28.844 -14.734 1 96.81 330 ALA A C 1
ATOM 2540 O O . ALA A 1 330 ? -14.258 -30 -14.422 1 96.81 330 ALA A O 1
ATOM 2541 N N . ASP A 1 331 ? -15.164 -28.516 -15.836 1 97 331 ASP A N 1
ATOM 2542 C CA . ASP A 1 331 ? -15.57 -29.562 -16.781 1 97 331 ASP A CA 1
ATOM 2543 C C . ASP A 1 331 ? -14.352 -30.25 -17.391 1 97 331 ASP A C 1
ATOM 2545 O O . ASP A 1 331 ? -14.328 -31.469 -17.531 1 97 331 ASP A O 1
ATOM 2549 N N . CYS A 1 332 ? -13.375 -29.453 -17.719 1 94.94 332 CYS A N 1
ATOM 2550 C CA . CYS A 1 332 ? -12.148 -30.016 -18.266 1 94.94 332 CYS A CA 1
ATOM 2551 C C . CYS A 1 332 ? -11.438 -30.891 -17.219 1 94.94 332 CYS A C 1
ATOM 2553 O O . CYS A 1 332 ? -10.93 -31.969 -17.547 1 94.94 332 CYS A O 1
ATOM 2555 N N . LEU A 1 333 ? -11.43 -30.453 -16 1 94.31 333 LEU A N 1
ATOM 2556 C CA . LEU A 1 333 ? -10.75 -31.172 -14.93 1 94.31 333 LEU A CA 1
ATOM 2557 C C . LEU A 1 333 ? -11.422 -32.531 -14.664 1 94.31 333 LEU A C 1
ATOM 2559 O O . LEU A 1 333 ? -10.75 -33.531 -14.547 1 94.31 333 LEU A O 1
ATOM 2563 N N . ARG A 1 334 ? -12.734 -32.594 -14.641 1 94.25 334 ARG A N 1
ATOM 2564 C CA . ARG A 1 334 ? -13.492 -33.781 -14.375 1 94.25 334 ARG A CA 1
ATOM 2565 C C . ARG A 1 334 ? -13.281 -34.844 -15.469 1 94.25 334 ARG A C 1
ATOM 2567 O O . ARG A 1 334 ? -13.273 -36.031 -15.195 1 94.25 334 ARG A O 1
ATOM 2574 N N . SER A 1 335 ? -13.031 -34.344 -16.641 1 93.69 335 SER A N 1
ATOM 2575 C CA . SER A 1 335 ? -12.883 -35.219 -17.781 1 93.69 335 SER A CA 1
ATOM 2576 C C . SER A 1 335 ? -11.414 -35.469 -18.125 1 93.69 335 SER A C 1
ATOM 2578 O O . SER A 1 335 ? -11.094 -36.031 -19.156 1 93.69 335 SER A O 1
ATOM 2580 N N . ASP A 1 336 ? -10.555 -34.938 -17.281 1 87.44 336 ASP A N 1
ATOM 2581 C CA . ASP A 1 336 ? -9.117 -35.094 -17.469 1 87.44 336 ASP A CA 1
ATOM 2582 C C . ASP A 1 336 ? -8.688 -34.625 -18.859 1 87.44 336 ASP A C 1
ATOM 2584 O O . ASP A 1 336 ? -7.977 -35.344 -19.562 1 87.44 336 ASP A O 1
ATOM 2588 N N . ARG A 1 337 ? -9.227 -33.531 -19.297 1 88.81 337 ARG A N 1
ATOM 2589 C CA . ARG A 1 337 ? -8.906 -32.938 -20.594 1 88.81 337 ARG A CA 1
ATOM 2590 C C . ARG A 1 337 ? -8.109 -31.641 -20.422 1 88.81 337 ARG A C 1
ATOM 2592 O O . ARG A 1 337 ? -8.32 -30.891 -19.453 1 88.81 337 ARG A O 1
ATOM 2599 N N . ILE A 1 338 ? -7.238 -31.375 -21.359 1 88.56 338 ILE A N 1
ATOM 2600 C CA . ILE A 1 338 ? -6.547 -30.094 -21.422 1 88.56 338 ILE A CA 1
ATOM 2601 C C . ILE A 1 338 ? -7.512 -29.016 -21.891 1 88.56 338 ILE A C 1
ATOM 2603 O O . ILE A 1 338 ? -8.203 -29.188 -22.906 1 88.56 338 ILE A O 1
ATOM 2607 N N . PRO A 1 339 ? -7.629 -27.969 -21.172 1 93.5 339 PRO A N 1
ATOM 2608 C CA . PRO A 1 339 ? -8.5 -26.891 -21.641 1 93.5 339 PRO A CA 1
ATOM 2609 C C . PRO A 1 339 ? -8.156 -26.422 -23.047 1 93.5 339 PRO A C 1
ATOM 2611 O O . PRO A 1 339 ? -6.977 -26.312 -23.391 1 93.5 339 PRO A O 1
ATOM 2614 N N . PRO A 1 340 ? -9.203 -26.219 -23.891 1 94.06 340 PRO A N 1
ATOM 2615 C CA . PRO A 1 340 ? -8.93 -25.656 -25.219 1 94.06 340 PRO A CA 1
ATOM 2616 C C . PRO A 1 340 ? -8.273 -24.281 -25.156 1 94.06 340 PRO A C 1
ATOM 2618 O O . PRO A 1 340 ? -8.344 -23.609 -24.125 1 94.06 340 PRO A O 1
ATOM 2621 N N . LEU A 1 341 ? -7.664 -23.875 -26.25 1 92 341 LEU A N 1
ATOM 2622 C CA . LEU A 1 341 ? -6.871 -22.656 -26.312 1 92 341 LEU A CA 1
ATOM 2623 C C . LEU A 1 341 ? -7.699 -21.453 -25.875 1 92 341 LEU A C 1
ATOM 2625 O O . LEU A 1 341 ? -7.199 -20.578 -25.172 1 92 341 LEU A O 1
ATOM 2629 N N . GLY A 1 342 ? -8.922 -21.375 -26.297 1 93.38 342 GLY A N 1
ATOM 2630 C CA . GLY A 1 342 ? -9.789 -20.281 -25.906 1 93.38 342 GLY A CA 1
ATOM 2631 C C . GLY A 1 342 ? -9.984 -20.172 -24.406 1 93.38 342 GLY A C 1
ATOM 2632 O O . GLY A 1 342 ? -10 -19.078 -23.844 1 93.38 342 GLY A O 1
ATOM 2633 N N . LEU A 1 343 ? -10.164 -21.297 -23.75 1 96.56 343 LEU A N 1
ATOM 2634 C CA . LEU A 1 343 ? -10.336 -21.312 -22.312 1 96.56 343 LEU A CA 1
ATOM 2635 C C . LEU A 1 343 ? -9.023 -20.969 -21.609 1 96.56 343 LEU A C 1
ATOM 2637 O O . LEU A 1 343 ? -9.031 -20.281 -20.578 1 96.56 343 LEU A O 1
ATOM 2641 N N . GLN A 1 344 ? -7.895 -21.438 -22.172 1 95.31 344 GLN A N 1
ATOM 2642 C CA . GLN A 1 344 ? -6.598 -21.094 -21.594 1 95.31 344 GLN A CA 1
ATOM 2643 C C . GLN A 1 344 ? -6.395 -19.578 -21.594 1 95.31 344 GLN A C 1
ATOM 2645 O O . GLN A 1 344 ? -5.926 -19.016 -20.609 1 95.31 344 GLN A O 1
ATOM 2650 N N . GLN A 1 345 ? -6.77 -18.953 -22.672 1 95.5 345 GLN A N 1
ATOM 2651 C CA . GLN A 1 345 ? -6.668 -17.5 -22.781 1 95.5 345 GLN A CA 1
ATOM 2652 C C . GLN A 1 345 ? -7.598 -16.812 -21.781 1 95.5 345 GLN A C 1
ATOM 2654 O O . GLN A 1 345 ? -7.211 -15.836 -21.141 1 95.5 345 GLN A O 1
ATOM 2659 N N . ALA A 1 346 ? -8.789 -17.328 -21.672 1 98 346 ALA A N 1
ATOM 2660 C CA . ALA A 1 346 ? -9.758 -16.75 -20.75 1 98 346 ALA A CA 1
ATOM 2661 C C . ALA A 1 346 ? -9.273 -16.844 -19.297 1 98 346 ALA A C 1
ATOM 2663 O O . ALA A 1 346 ? -9.492 -15.938 -18.5 1 98 346 ALA A O 1
ATOM 2664 N N . ILE A 1 347 ? -8.625 -17.938 -18.969 1 98.25 347 ILE A N 1
ATOM 2665 C CA . ILE A 1 347 ? -8.102 -18.156 -17.625 1 98.25 347 ILE A CA 1
ATOM 2666 C C . ILE A 1 347 ? -7.02 -17.125 -17.328 1 98.25 347 ILE A C 1
ATOM 2668 O O . ILE A 1 347 ? -7.008 -16.516 -16.25 1 98.25 347 ILE A O 1
ATOM 2672 N N . ALA A 1 348 ? -6.133 -16.891 -18.281 1 97.81 348 ALA A N 1
ATOM 2673 C CA . ALA A 1 348 ? -5.086 -15.891 -18.109 1 97.81 348 ALA A CA 1
ATOM 2674 C C . ALA A 1 348 ? -5.688 -14.5 -17.922 1 97.81 348 ALA A C 1
ATOM 2676 O O . ALA A 1 348 ? -5.25 -13.742 -17.062 1 97.81 348 ALA A O 1
ATOM 2677 N N . VAL A 1 349 ? -6.715 -14.188 -18.703 1 98.12 349 VAL A N 1
ATOM 2678 C CA . VAL A 1 349 ? -7.379 -12.891 -18.625 1 98.12 349 VAL A CA 1
ATOM 2679 C C . VAL A 1 349 ? -8.086 -12.75 -17.281 1 98.12 349 VAL A C 1
ATOM 2681 O O . VAL A 1 349 ? -8.07 -11.68 -16.672 1 98.12 349 VAL A O 1
ATOM 2684 N N . ALA A 1 350 ? -8.711 -13.82 -16.812 1 98.62 350 ALA A N 1
ATOM 2685 C CA . ALA A 1 350 ? -9.383 -13.812 -15.516 1 98.62 350 ALA A CA 1
ATOM 2686 C C . ALA A 1 350 ? -8.422 -13.43 -14.398 1 98.62 350 ALA A C 1
ATOM 2688 O O . ALA A 1 350 ? -8.742 -12.578 -13.562 1 98.62 350 ALA A O 1
ATOM 2689 N N . LYS A 1 351 ? -7.281 -14.016 -14.43 1 98.44 351 LYS A N 1
ATOM 2690 C CA . LYS A 1 351 ? -6.285 -13.719 -13.398 1 98.44 351 LYS A CA 1
ATOM 2691 C C . LYS A 1 351 ? -5.832 -12.266 -13.484 1 98.44 351 LYS A C 1
ATOM 2693 O O . LYS A 1 351 ? -5.883 -11.531 -12.492 1 98.44 351 LYS A O 1
ATOM 2698 N N . VAL A 1 352 ? -5.449 -11.789 -14.664 1 98.5 352 VAL A N 1
ATOM 2699 C CA . VAL A 1 352 ? -4.871 -10.461 -14.82 1 98.5 352 VAL A CA 1
ATOM 2700 C C . VAL A 1 352 ? -5.918 -9.398 -14.5 1 98.5 352 VAL A C 1
ATOM 2702 O O . VAL A 1 352 ? -5.672 -8.492 -13.703 1 98.5 352 VAL A O 1
ATOM 2705 N N . LYS A 1 353 ? -7.109 -9.523 -15.023 1 98.19 353 LYS A N 1
ATOM 2706 C CA . LYS A 1 353 ? -8.117 -8.477 -14.867 1 98.19 353 LYS A CA 1
ATOM 2707 C C . LYS A 1 353 ? -8.68 -8.453 -13.453 1 98.19 353 LYS A C 1
ATOM 2709 O O . LYS A 1 353 ? -8.938 -7.387 -12.898 1 98.19 353 LYS A O 1
ATOM 2714 N N . ALA A 1 354 ? -8.906 -9.656 -12.867 1 98.5 354 ALA A N 1
ATOM 2715 C CA . ALA A 1 354 ? -9.367 -9.688 -11.484 1 98.5 354 ALA A CA 1
ATOM 2716 C C . ALA A 1 354 ? -8.367 -9.008 -10.555 1 98.5 354 ALA A C 1
ATOM 2718 O O . ALA A 1 354 ? -8.742 -8.18 -9.727 1 98.5 354 ALA A O 1
ATOM 2719 N N . VAL A 1 355 ? -7.109 -9.336 -10.758 1 98.62 355 VAL A N 1
ATOM 2720 C CA . VAL A 1 355 ? -6.066 -8.859 -9.852 1 98.62 355 VAL A CA 1
ATOM 2721 C C . VAL A 1 355 ? -5.82 -7.367 -10.086 1 98.62 355 VAL A C 1
ATOM 2723 O O . VAL A 1 355 ? -5.852 -6.57 -9.148 1 98.62 355 VAL A O 1
ATOM 2726 N N . GLU A 1 356 ? -5.621 -6.941 -11.328 1 97.94 356 GLU A N 1
ATOM 2727 C CA . GLU A 1 356 ? -5.277 -5.555 -11.641 1 97.94 356 GLU A CA 1
ATOM 2728 C C . GLU A 1 356 ? -6.426 -4.613 -11.289 1 97.94 356 GLU A C 1
ATOM 2730 O O . GLU A 1 356 ? -6.199 -3.504 -10.805 1 97.94 356 GLU A O 1
ATOM 2735 N N . THR A 1 357 ? -7.656 -5.047 -11.547 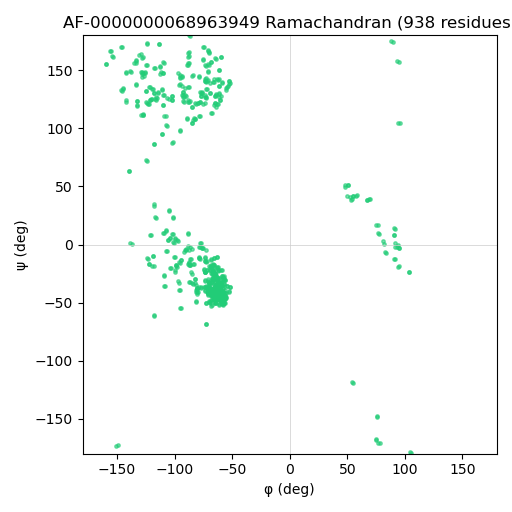1 97.75 357 THR A N 1
ATOM 2736 C CA . THR A 1 357 ? -8.805 -4.227 -11.172 1 97.75 357 THR A CA 1
ATOM 2737 C C . THR A 1 357 ? -8.906 -4.105 -9.656 1 97.75 357 THR A C 1
ATOM 2739 O O . THR A 1 357 ? -9.18 -3.023 -9.133 1 97.75 357 THR A O 1
ATOM 2742 N N . SER A 1 358 ? -8.719 -5.215 -8.969 1 98.5 358 SER A N 1
ATOM 2743 C CA . SER A 1 358 ? -8.75 -5.203 -7.508 1 98.5 358 SER A CA 1
ATOM 2744 C C . SER A 1 358 ? -7.703 -4.25 -6.941 1 98.5 358 SER A C 1
ATOM 2746 O O . SER A 1 358 ? -7.996 -3.473 -6.027 1 98.5 358 SER A O 1
ATOM 2748 N N . ILE A 1 359 ? -6.477 -4.293 -7.496 1 98.44 359 ILE A N 1
ATOM 2749 C CA . ILE A 1 359 ? -5.402 -3.402 -7.062 1 98.44 359 ILE A CA 1
ATOM 2750 C C . ILE A 1 359 ? -5.824 -1.948 -7.266 1 98.44 359 ILE A C 1
ATOM 2752 O O . ILE A 1 359 ? -5.707 -1.128 -6.352 1 98.44 359 ILE A O 1
ATOM 2756 N N . ALA A 1 360 ? -6.375 -1.664 -8.398 1 97.62 360 ALA A N 1
ATOM 2757 C CA . ALA A 1 360 ? -6.766 -0.295 -8.727 1 97.62 360 ALA A CA 1
ATOM 2758 C C . ALA A 1 360 ? -7.875 0.192 -7.797 1 97.62 360 ALA A C 1
ATOM 2760 O O . ALA A 1 360 ? -7.82 1.314 -7.289 1 97.62 360 ALA A O 1
ATOM 2761 N N . LEU A 1 361 ? -8.883 -0.617 -7.586 1 97.81 361 LEU A N 1
ATOM 2762 C CA . LEU A 1 361 ? -10.047 -0.248 -6.785 1 97.81 361 LEU A CA 1
ATOM 2763 C C . LEU A 1 361 ? -9.648 -0.023 -5.328 1 97.81 361 LEU A C 1
ATOM 2765 O O . LEU A 1 361 ? -10.023 0.985 -4.727 1 97.81 361 LEU A O 1
ATOM 2769 N N . CYS A 1 362 ? -8.93 -0.979 -4.77 1 98.44 362 CYS A N 1
ATOM 2770 C CA . CYS A 1 362 ? -8.547 -0.869 -3.365 1 98.44 362 CYS A CA 1
ATOM 2771 C C . CYS A 1 362 ? -7.609 0.313 -3.148 1 98.44 362 CYS A C 1
ATOM 2773 O O . CYS A 1 362 ? -7.695 1.001 -2.131 1 98.44 362 CYS A O 1
ATOM 2775 N N . PHE A 1 363 ? -6.715 0.523 -4.105 1 98.19 363 PHE A N 1
ATOM 2776 C CA . PHE A 1 363 ? -5.816 1.668 -4.012 1 98.19 363 PHE A CA 1
ATOM 2777 C C . PHE A 1 363 ? -6.598 2.975 -4.07 1 98.19 363 PHE A C 1
ATOM 2779 O O . PHE A 1 363 ? -6.324 3.902 -3.305 1 98.19 363 PHE A O 1
ATOM 2786 N N . ALA A 1 364 ? -7.562 3.07 -4.988 1 97.31 364 ALA A N 1
ATOM 2787 C CA . ALA A 1 364 ? -8.391 4.27 -5.09 1 97.31 364 ALA A CA 1
ATOM 2788 C C . ALA A 1 364 ? -9.117 4.543 -3.777 1 97.31 364 ALA A C 1
ATOM 2790 O O . ALA A 1 364 ? -9.18 5.688 -3.318 1 97.31 364 ALA A O 1
ATOM 2791 N N . LEU A 1 365 ? -9.695 3.535 -3.238 1 97.94 365 LEU A N 1
ATOM 2792 C CA . LEU A 1 365 ? -10.422 3.68 -1.983 1 97.94 365 LEU A CA 1
ATOM 2793 C C . LEU A 1 365 ? -9.5 4.152 -0.868 1 97.94 365 LEU A C 1
ATOM 2795 O O . LEU A 1 365 ? -9.859 5.035 -0.086 1 97.94 365 LEU A O 1
ATOM 2799 N N . LYS A 1 366 ? -8.305 3.598 -0.788 1 98.12 366 LYS A N 1
ATOM 2800 C CA . LYS A 1 366 ? -7.297 3.959 0.207 1 98.12 366 LYS A CA 1
ATOM 2801 C C . LYS A 1 366 ? -6.961 5.445 0.139 1 98.12 366 LYS A C 1
ATOM 2803 O O . LYS A 1 366 ? -6.695 6.074 1.164 1 98.12 366 LYS A O 1
ATOM 2808 N N . GLN A 1 367 ? -7 6.004 -1.096 1 97.5 367 GLN A N 1
ATOM 2809 C CA . GLN A 1 367 ? -6.629 7.402 -1.288 1 97.5 367 GLN A CA 1
ATOM 2810 C C . GLN A 1 367 ? -7.711 8.336 -0.758 1 97.5 367 GLN A C 1
ATOM 2812 O O . GLN A 1 367 ? -7.461 9.523 -0.541 1 97.5 367 GLN A O 1
ATOM 2817 N N . GLU A 1 368 ? -8.93 7.793 -0.48 1 96.88 368 GLU A N 1
ATOM 2818 C CA . GLU A 1 368 ? -10.031 8.734 -0.369 1 96.88 368 GLU A CA 1
ATOM 2819 C C . GLU A 1 368 ? -10.711 8.641 0.995 1 96.88 368 GLU A C 1
ATOM 2821 O O . GLU A 1 368 ? -11.422 9.555 1.408 1 96.88 368 GLU A O 1
ATOM 2826 N N . VAL A 1 369 ? -10.5 7.586 1.745 1 97 369 VAL A N 1
ATOM 2827 C CA . VAL A 1 369 ? -11.344 7.344 2.912 1 97 369 VAL A CA 1
ATOM 2828 C C . VAL A 1 369 ? -10.648 7.855 4.168 1 97 369 VAL A C 1
ATOM 2830 O O . VAL A 1 369 ? -11.141 7.664 5.281 1 97 369 VAL A O 1
ATOM 2833 N N . GLY A 1 370 ? -9.5 8.461 4.043 1 95.88 370 GLY A N 1
ATOM 2834 C CA . GLY A 1 370 ? -8.828 9.102 5.164 1 95.88 370 GLY A CA 1
ATOM 2835 C C . GLY A 1 370 ? -8.164 8.117 6.105 1 95.88 370 GLY A C 1
ATOM 2836 O O . GLY A 1 370 ? -7.633 7.094 5.668 1 95.88 370 GLY A O 1
ATOM 2837 N N . SER A 1 371 ? -8.109 8.43 7.34 1 94.75 371 SER A N 1
ATOM 2838 C CA . SER A 1 371 ? -7.32 7.719 8.344 1 94.75 371 SER A CA 1
ATOM 2839 C C . SER A 1 371 ? -7.852 6.309 8.57 1 94.75 371 SER A C 1
ATOM 2841 O O . SER A 1 371 ? -7.148 5.453 9.109 1 94.75 371 SER A O 1
ATOM 2843 N N . TYR A 1 372 ? -9.102 6.105 8.219 1 96.38 372 TYR A N 1
ATOM 2844 C CA . TYR A 1 372 ? -9.648 4.758 8.32 1 96.38 372 TYR A CA 1
ATOM 2845 C C . TYR A 1 372 ? -8.75 3.748 7.613 1 96.38 372 TYR A C 1
ATOM 2847 O O . TYR A 1 372 ? -8.555 2.631 8.102 1 96.38 372 TYR A O 1
ATOM 2855 N N . ALA A 1 373 ? -8.164 4.145 6.508 1 97.81 373 ALA A N 1
ATOM 2856 C CA . ALA A 1 373 ? -7.324 3.258 5.707 1 97.81 373 ALA A CA 1
ATOM 2857 C C . ALA A 1 373 ? -5.984 3.006 6.391 1 97.81 373 ALA A C 1
ATOM 2859 O O . ALA A 1 373 ? -5.234 2.111 5.988 1 97.81 373 ALA A O 1
ATOM 2860 N N . LEU A 1 374 ? -5.664 3.752 7.43 1 97.69 374 LEU A N 1
ATOM 2861 C CA . LEU A 1 374 ? -4.371 3.652 8.094 1 97.69 374 LEU A CA 1
ATOM 2862 C C . LEU A 1 374 ? -4.508 2.939 9.438 1 97.69 374 LEU A C 1
ATOM 2864 O O . LEU A 1 374 ? -3.527 2.809 10.18 1 97.69 374 LEU A O 1
ATOM 2868 N N . MET A 1 375 ? -5.695 2.455 9.789 1 97.12 375 MET A N 1
ATOM 2869 C CA . MET A 1 375 ? -5.934 1.752 11.047 1 97.12 375 MET A CA 1
ATOM 2870 C C . MET A 1 375 ? -5.793 0.245 10.859 1 97.12 375 MET A C 1
ATOM 2872 O O . MET A 1 375 ? -6.176 -0.297 9.82 1 97.12 375 MET A O 1
ATOM 2876 N N . ALA A 1 376 ? -5.273 -0.375 11.891 1 94.81 376 ALA A N 1
ATOM 2877 C CA . ALA A 1 376 ? -5.312 -1.835 11.906 1 94.81 376 ALA A CA 1
ATOM 2878 C C . ALA A 1 376 ? -6.738 -2.342 12.117 1 94.81 376 ALA A C 1
ATOM 2880 O O . ALA A 1 376 ? -7.543 -1.682 12.781 1 94.81 376 ALA A O 1
ATOM 2881 N N . GLY A 1 377 ? -7.051 -3.455 11.586 1 94.88 377 GLY A N 1
ATOM 2882 C CA . GLY A 1 377 ? -8.352 -4.074 11.781 1 94.88 377 GLY A CA 1
ATOM 2883 C C . GLY A 1 377 ? -9.367 -3.695 10.719 1 94.88 377 GLY A C 1
ATOM 2884 O O . GLY A 1 377 ? -10.469 -4.234 10.688 1 94.88 377 GLY A O 1
ATOM 2885 N N . THR A 1 378 ? -8.938 -2.82 9.789 1 97.19 378 THR A N 1
ATOM 2886 C CA . THR A 1 378 ? -9.875 -2.355 8.781 1 97.19 378 THR A CA 1
ATOM 2887 C C . THR A 1 378 ? -9.758 -3.195 7.508 1 97.19 378 THR A C 1
ATOM 2889 O O . THR A 1 378 ? -10.633 -3.135 6.637 1 97.19 378 THR A O 1
ATOM 2892 N N . GLY A 1 379 ? -8.711 -3.912 7.398 1 97.44 379 GLY A N 1
ATOM 2893 C CA . GLY A 1 379 ? -8.445 -4.715 6.215 1 97.44 379 GLY A CA 1
ATOM 2894 C C . GLY A 1 379 ? -7.395 -4.105 5.305 1 97.44 379 GLY A C 1
ATOM 2895 O O . GLY A 1 379 ? -6.73 -4.82 4.551 1 97.44 379 GLY A O 1
ATOM 2896 N N . PHE A 1 380 ? -7.184 -2.777 5.355 1 98.31 380 PHE A N 1
ATOM 2897 C CA . PHE A 1 380 ? -6.234 -2.1 4.48 1 98.31 380 PHE A CA 1
ATOM 2898 C C . PHE A 1 380 ? -4.809 -2.551 4.77 1 98.31 380 PHE A C 1
ATOM 2900 O O . PHE A 1 380 ? -3.955 -2.537 3.881 1 98.31 380 PHE A O 1
ATOM 2907 N N . GLU A 1 381 ? -4.52 -3.01 6.031 1 96.69 381 GLU A N 1
ATOM 2908 C CA . GLU A 1 381 ? -3.188 -3.469 6.41 1 96.69 381 GLU A CA 1
ATOM 2909 C C . GLU A 1 381 ? -2.805 -4.738 5.656 1 96.69 381 GLU A C 1
ATOM 2911 O O . GLU A 1 381 ? -1.635 -5.133 5.645 1 96.69 381 GLU A O 1
ATOM 2916 N N . GLN A 1 382 ? -3.801 -5.383 4.957 1 97.56 382 GLN A N 1
ATOM 2917 C CA . GLN A 1 382 ? -3.557 -6.637 4.25 1 97.56 382 GLN A CA 1
ATOM 2918 C C . GLN A 1 382 ? -3.537 -6.418 2.738 1 97.56 382 GLN A C 1
ATOM 2920 O O . GLN A 1 382 ? -3.537 -7.379 1.967 1 97.56 382 GLN A O 1
ATOM 2925 N N . MET A 1 383 ? -3.492 -5.23 2.27 1 98.19 383 MET A N 1
ATOM 2926 C CA . MET A 1 383 ? -3.688 -4.91 0.858 1 98.19 383 MET A CA 1
ATOM 2927 C C . MET A 1 383 ? -2.568 -5.496 0.006 1 98.19 383 MET A C 1
ATOM 2929 O O . MET A 1 383 ? -2.771 -5.805 -1.17 1 98.19 383 MET A O 1
ATOM 2933 N N . ASP A 1 384 ? -1.37 -5.695 0.611 1 98.31 384 ASP A N 1
ATOM 2934 C CA . ASP A 1 384 ? -0.261 -6.273 -0.141 1 98.31 384 ASP A CA 1
ATOM 2935 C C . ASP A 1 384 ? -0.588 -7.695 -0.594 1 98.31 384 ASP A C 1
ATOM 2937 O O . ASP A 1 384 ? 0.109 -8.258 -1.439 1 98.31 384 ASP A O 1
ATOM 2941 N N . PHE A 1 385 ? -1.706 -8.273 -0.064 1 98.44 385 PHE A N 1
ATOM 2942 C CA . PHE A 1 385 ? -2.211 -9.539 -0.586 1 98.44 385 PHE A CA 1
ATOM 2943 C C . PHE A 1 385 ? -2.445 -9.453 -2.09 1 98.44 385 PHE A C 1
ATOM 2945 O O . PHE A 1 385 ? -2.197 -10.414 -2.82 1 98.44 385 PHE A O 1
ATOM 2952 N N . LEU A 1 386 ? -2.871 -8.336 -2.557 1 98.81 386 LEU A N 1
ATOM 2953 C CA . LEU A 1 386 ? -3.172 -8.18 -3.975 1 98.81 386 LEU A CA 1
ATOM 2954 C C . LEU A 1 386 ? -1.894 -8.195 -4.805 1 98.81 386 LEU A C 1
ATOM 2956 O O . LEU A 1 386 ? -1.893 -8.688 -5.938 1 98.81 386 LEU A O 1
ATOM 2960 N N . GLN A 1 387 ? -0.772 -7.703 -4.262 1 98.5 387 GLN A N 1
ATOM 2961 C CA . GLN A 1 387 ? 0.513 -7.824 -4.941 1 98.5 387 GLN A CA 1
ATOM 2962 C C . GLN A 1 387 ? 0.986 -9.273 -4.969 1 98.5 387 GLN A C 1
ATOM 2964 O O . GLN A 1 387 ? 1.589 -9.719 -5.949 1 98.5 387 GLN A O 1
ATOM 2969 N N . CYS A 1 388 ? 0.722 -9.969 -3.883 1 98.38 388 CYS A N 1
ATOM 2970 C CA . CYS A 1 388 ? 0.999 -11.398 -3.924 1 98.38 388 CYS A CA 1
ATOM 2971 C C . CYS A 1 388 ? 0.254 -12.062 -5.074 1 98.38 388 CYS A C 1
ATOM 2973 O O . CYS A 1 388 ? 0.832 -12.867 -5.812 1 98.38 388 CYS A O 1
ATOM 2975 N N . CYS A 1 389 ? -0.998 -11.695 -5.215 1 98.62 389 CYS A N 1
ATOM 2976 C CA . CYS A 1 389 ? -1.809 -12.234 -6.301 1 98.62 389 CYS A CA 1
ATOM 2977 C C . CYS A 1 389 ? -1.226 -11.867 -7.656 1 98.62 389 CYS A C 1
ATOM 2979 O O . CYS A 1 389 ? -1.213 -12.68 -8.578 1 98.62 389 CYS A O 1
ATOM 2981 N N . LYS A 1 390 ? -0.75 -10.672 -7.781 1 98.44 390 LYS A N 1
ATOM 2982 C CA . LYS A 1 390 ? -0.224 -10.172 -9.047 1 98.44 390 LYS A CA 1
ATOM 2983 C C . LYS A 1 390 ? 0.98 -10.984 -9.508 1 98.44 390 LYS A C 1
ATOM 2985 O O . LYS A 1 390 ? 1.118 -11.281 -10.695 1 98.44 390 LYS A O 1
ATOM 2990 N N . PHE A 1 391 ? 1.813 -11.383 -8.586 1 96.56 391 PHE A N 1
ATOM 2991 C CA . PHE A 1 391 ? 3.094 -11.992 -8.93 1 96.56 391 PHE A CA 1
ATOM 2992 C C . PHE A 1 391 ? 2.979 -13.508 -8.961 1 96.56 391 PHE A C 1
ATOM 2994 O O . PHE A 1 391 ? 3.848 -14.195 -9.516 1 96.56 391 PHE A O 1
ATOM 3001 N N . ALA A 1 392 ? 1.878 -14.047 -8.422 1 94 392 ALA A N 1
ATOM 3002 C CA . ALA A 1 392 ? 1.739 -15.5 -8.289 1 94 392 ALA A CA 1
ATOM 3003 C C . ALA A 1 392 ? 1.119 -16.109 -9.539 1 94 392 ALA A C 1
ATOM 3005 O O . ALA A 1 392 ? 0.414 -15.422 -10.289 1 94 392 ALA A O 1
ATOM 3006 N N . GLU A 1 393 ? 1.407 -17.406 -9.781 1 92.25 393 GLU A N 1
ATOM 3007 C CA . GLU A 1 393 ? 0.781 -18.203 -10.836 1 92.25 393 GLU A CA 1
ATOM 3008 C C . GLU A 1 393 ? 0.895 -17.516 -12.195 1 92.25 393 GLU A C 1
ATOM 3010 O O . GLU A 1 393 ? -0.066 -17.484 -12.961 1 92.25 393 GLU A O 1
ATOM 3015 N N . GLY A 1 394 ? 2.078 -16.891 -12.391 1 92.81 394 GLY A N 1
ATOM 3016 C CA . GLY A 1 394 ? 2.305 -16.094 -13.578 1 92.81 394 GLY A CA 1
ATOM 3017 C C . GLY A 1 394 ? 2.045 -14.609 -13.352 1 92.81 394 GLY A C 1
ATOM 3018 O O . GLY A 1 394 ? 0.891 -14.18 -13.281 1 92.81 394 GLY A O 1
ATOM 3019 N N . ASP A 1 395 ? 3.1 -13.906 -13.25 1 95.25 395 ASP A N 1
ATOM 3020 C CA . ASP A 1 395 ? 3.023 -12.453 -13.078 1 95.25 395 ASP A CA 1
ATOM 3021 C C . ASP A 1 395 ? 2.152 -11.82 -14.164 1 95.25 395 ASP A C 1
ATOM 3023 O O . ASP A 1 395 ? 2.195 -12.234 -15.32 1 95.25 395 ASP A O 1
ATOM 3027 N N . SER A 1 396 ? 1.354 -10.812 -13.773 1 97.31 396 SER A N 1
ATOM 3028 C CA . SER A 1 396 ? 0.445 -10.148 -14.703 1 97.31 396 SER A CA 1
ATOM 3029 C C . SER A 1 396 ? 1.182 -9.672 -15.953 1 97.31 396 SER A C 1
ATOM 3031 O O . SER A 1 396 ? 0.677 -9.812 -17.062 1 97.31 396 SER A O 1
ATOM 3033 N N . ARG A 1 397 ? 2.398 -9.125 -15.82 1 96.56 397 ARG A N 1
ATOM 3034 C CA . ARG A 1 397 ? 3.16 -8.617 -16.953 1 96.56 397 ARG A CA 1
ATOM 3035 C C . ARG A 1 397 ? 3.58 -9.75 -17.891 1 96.56 397 ARG A C 1
ATOM 3037 O O . ARG A 1 397 ? 3.564 -9.594 -19.109 1 96.56 397 ARG A O 1
ATOM 3044 N N . ILE A 1 398 ? 3.955 -10.852 -17.297 1 95.12 398 ILE A N 1
ATOM 3045 C CA . ILE A 1 398 ? 4.391 -11.992 -18.094 1 95.12 398 ILE A CA 1
ATOM 3046 C C . ILE A 1 398 ? 3.215 -12.539 -18.906 1 95.12 398 ILE A C 1
ATOM 3048 O O . ILE A 1 398 ? 3.357 -12.852 -20.078 1 95.12 398 ILE A O 1
ATOM 3052 N N . LEU A 1 399 ? 2.1 -12.648 -18.234 1 97 399 LEU A N 1
ATOM 3053 C CA . LEU A 1 399 ? 0.913 -13.133 -18.938 1 97 399 LEU A CA 1
ATOM 3054 C C . LEU A 1 399 ? 0.518 -12.18 -20.047 1 97 399 LEU A C 1
ATOM 3056 O O . LEU A 1 399 ? 0.145 -12.609 -21.141 1 97 399 LEU A O 1
ATOM 3060 N N . MET A 1 400 ? 0.627 -10.898 -19.812 1 98 400 MET A N 1
ATOM 3061 C CA . MET A 1 400 ? 0.281 -9.898 -20.812 1 98 400 MET A CA 1
ATOM 3062 C C . MET A 1 400 ? 1.251 -9.953 -21.984 1 98 400 MET A C 1
ATOM 3064 O O . MET A 1 400 ? 0.842 -9.82 -23.141 1 98 400 MET A O 1
ATOM 3068 N N . GLN A 1 401 ? 2.531 -10.156 -21.75 1 96.38 401 GLN A N 1
ATOM 3069 C CA . GLN A 1 401 ? 3.508 -10.336 -22.812 1 96.38 401 GLN A CA 1
ATOM 3070 C C . GLN A 1 401 ? 3.178 -11.562 -23.656 1 96.38 401 GLN A C 1
ATOM 3072 O O . GLN A 1 401 ? 3.277 -11.516 -24.891 1 96.38 401 GLN A O 1
ATOM 3077 N N . LYS A 1 402 ? 2.838 -12.602 -22.953 1 95.19 402 LYS A N 1
ATOM 3078 C CA . LYS A 1 402 ? 2.471 -13.812 -23.688 1 95.19 402 LYS A CA 1
ATOM 3079 C C . LYS A 1 402 ? 1.253 -13.578 -24.562 1 95.19 402 LYS A C 1
ATOM 3081 O O . LYS A 1 402 ? 1.202 -14.062 -25.703 1 95.19 402 LYS A O 1
ATOM 3086 N N . MET A 1 403 ? 0.248 -12.883 -24.047 1 97.31 403 MET A N 1
ATOM 3087 C CA . MET A 1 403 ? -0.94 -12.562 -24.828 1 97.31 403 MET A CA 1
ATOM 3088 C C . MET A 1 403 ? -0.563 -11.805 -26.094 1 97.31 403 MET A C 1
ATOM 3090 O O . MET A 1 403 ? -1.039 -12.133 -27.188 1 97.31 403 MET A O 1
ATOM 3094 N N . ALA A 1 404 ? 0.28 -10.797 -25.922 1 97.94 404 ALA A N 1
ATOM 3095 C CA . ALA A 1 404 ? 0.701 -9.992 -27.078 1 97.94 404 ALA A CA 1
ATOM 3096 C C . ALA A 1 404 ? 1.448 -10.844 -28.094 1 97.94 404 ALA A C 1
ATOM 3098 O O . ALA A 1 404 ? 1.195 -10.742 -29.297 1 97.94 404 ALA A O 1
ATOM 3099 N N . ARG A 1 405 ? 2.332 -11.711 -27.672 1 96.19 405 ARG A N 1
ATOM 3100 C CA . ARG A 1 405 ? 3.09 -12.578 -28.578 1 96.19 405 ARG A CA 1
ATOM 3101 C C . ARG A 1 405 ? 2.166 -13.523 -29.328 1 96.19 405 ARG A C 1
ATOM 3103 O O . ARG A 1 405 ? 2.381 -13.781 -30.516 1 96.19 405 ARG A O 1
ATOM 3110 N N . ASP A 1 406 ? 1.226 -14.016 -28.594 1 95.12 406 ASP A N 1
ATOM 3111 C CA . ASP A 1 406 ? 0.286 -14.938 -29.219 1 95.12 406 ASP A CA 1
ATOM 3112 C C . ASP A 1 406 ? -0.473 -14.258 -30.359 1 95.12 406 ASP A C 1
ATOM 3114 O O . ASP A 1 406 ? -0.724 -14.867 -31.391 1 95.12 406 ASP A O 1
ATOM 3118 N N . ILE A 1 407 ? -0.819 -13.031 -30.188 1 96.81 407 ILE A N 1
ATOM 3119 C CA . ILE A 1 407 ? -1.551 -12.297 -31.219 1 96.81 407 ILE A CA 1
ATOM 3120 C C . ILE A 1 407 ? -0.635 -12.016 -32.406 1 96.81 407 ILE A C 1
ATOM 3122 O O . ILE A 1 407 ? -1.058 -12.125 -33.562 1 96.81 407 ILE A O 1
ATOM 3126 N N . VAL A 1 408 ? 0.566 -11.656 -32.125 1 96.12 408 VAL A N 1
ATOM 3127 C CA . VAL A 1 408 ? 1.534 -11.406 -33.188 1 96.12 408 VAL A CA 1
ATOM 3128 C C . VAL A 1 408 ? 1.707 -12.672 -34.031 1 96.12 408 VAL A C 1
ATOM 3130 O O . VAL A 1 408 ? 1.834 -12.586 -35.25 1 96.12 408 VAL A O 1
ATOM 3133 N N . ARG A 1 409 ? 1.631 -13.797 -33.438 1 94.19 409 ARG A N 1
ATOM 3134 C CA . ARG A 1 409 ? 1.849 -15.07 -34.125 1 94.19 409 ARG A CA 1
ATOM 3135 C C . ARG A 1 409 ? 0.603 -15.508 -34.875 1 94.19 409 ARG A C 1
ATOM 3137 O O . ARG A 1 409 ? 0.691 -15.922 -36.031 1 94.19 409 ARG A O 1
ATOM 3144 N N . SER A 1 410 ? -0.542 -15.32 -34.25 1 93.62 410 SER A N 1
ATOM 3145 C CA . SER A 1 410 ? -1.763 -15.898 -34.812 1 93.62 410 SER A CA 1
ATOM 3146 C C . SER A 1 410 ? -2.559 -14.867 -35.594 1 93.62 410 SER A C 1
ATOM 3148 O O . SER A 1 410 ? -3.449 -15.227 -36.375 1 93.62 410 SER A O 1
ATOM 3150 N N . GLY A 1 411 ? -2.277 -13.594 -35.344 1 94 411 GLY A N 1
ATOM 3151 C CA . GLY A 1 411 ? -3.059 -12.539 -35.969 1 94 411 GLY A CA 1
ATOM 3152 C C . GLY A 1 411 ? -4.191 -12.031 -35.125 1 94 411 GLY A C 1
ATOM 3153 O O . GLY A 1 411 ? -4.648 -12.742 -34.219 1 94 411 GLY A O 1
ATOM 3154 N N . PRO A 1 412 ? -4.637 -10.844 -35.375 1 94.44 412 PRO A N 1
ATOM 3155 C CA . PRO A 1 412 ? -5.711 -10.242 -34.594 1 94.44 412 PRO A CA 1
ATOM 3156 C C . PRO A 1 412 ? -7.078 -10.852 -34.875 1 94.44 412 PRO A C 1
ATOM 3158 O O . PRO A 1 412 ? -7.324 -11.305 -36 1 94.44 412 PRO A O 1
ATOM 3161 N N . ARG A 1 413 ? -8 -10.828 -33.969 1 88.25 413 ARG A N 1
ATOM 3162 C CA . ARG A 1 413 ? -9.312 -11.453 -34.094 1 88.25 413 ARG A CA 1
ATOM 3163 C C . ARG A 1 413 ? -10.375 -10.43 -34.469 1 88.25 413 ARG A C 1
ATOM 3165 O O . ARG A 1 413 ? -11.477 -10.789 -34.875 1 88.25 413 ARG A O 1
ATOM 3172 N N . ASN A 1 414 ? -10.102 -9.156 -34.188 1 91.62 414 ASN A N 1
ATOM 3173 C CA . ASN A 1 414 ? -11.062 -8.094 -34.438 1 91.62 414 ASN A CA 1
ATOM 3174 C C . ASN A 1 414 ? -10.367 -6.766 -34.719 1 91.62 414 ASN A C 1
ATOM 3176 O O . ASN A 1 414 ? -9.141 -6.715 -34.844 1 91.62 414 ASN A O 1
ATOM 3180 N N . ALA A 1 415 ? -11.156 -5.75 -34.812 1 93.69 415 ALA A N 1
ATOM 3181 C CA . ALA A 1 415 ? -10.656 -4.445 -35.25 1 93.69 415 ALA A CA 1
ATOM 3182 C C . ALA A 1 415 ? -9.812 -3.807 -34.125 1 93.69 415 ALA A C 1
ATOM 3184 O O . ALA A 1 415 ? -8.82 -3.125 -34.406 1 93.69 415 ALA A O 1
ATOM 3185 N N . SER A 1 416 ? -10.211 -4.016 -32.938 1 92.94 416 SER A N 1
ATOM 3186 C CA . SER A 1 416 ? -9.484 -3.422 -31.812 1 92.94 416 SER A CA 1
ATOM 3187 C C . SER A 1 416 ? -8.086 -4.02 -31.688 1 92.94 416 SER A C 1
ATOM 3189 O O . SER A 1 416 ? -7.109 -3.291 -31.516 1 92.94 416 SER A O 1
ATOM 3191 N N . GLU A 1 417 ? -7.938 -5.336 -31.797 1 95.69 417 GLU A N 1
ATOM 3192 C CA . GLU A 1 417 ? -6.637 -6 -31.766 1 95.69 417 GLU A CA 1
ATOM 3193 C C . GLU A 1 417 ? -5.789 -5.609 -32.969 1 95.69 417 GLU A C 1
ATOM 3195 O O . GLU A 1 417 ? -4.574 -5.434 -32.844 1 95.69 417 GLU A O 1
ATOM 3200 N N . SER A 1 418 ? -6.477 -5.484 -34.094 1 97.62 418 SER A N 1
ATOM 3201 C CA . SER A 1 418 ? -5.77 -5.102 -35.312 1 97.62 418 SER A CA 1
ATOM 3202 C C . SER A 1 418 ? -5.145 -3.719 -35.156 1 97.62 418 SER A C 1
ATOM 3204 O O . SER A 1 418 ? -3.994 -3.51 -35.562 1 97.62 418 SER A O 1
ATOM 3206 N N . ALA A 1 419 ? -5.93 -2.807 -34.656 1 97.88 419 ALA A N 1
ATOM 3207 C CA . ALA A 1 419 ? -5.43 -1.446 -34.469 1 97.88 419 ALA A CA 1
ATOM 3208 C C . ALA A 1 419 ? -4.258 -1.425 -33.5 1 97.88 419 ALA A C 1
ATOM 3210 O O . ALA A 1 419 ? -3.27 -0.723 -33.719 1 97.88 419 ALA A O 1
ATOM 3211 N N . ALA A 1 420 ? -4.371 -2.146 -32.375 1 98 420 ALA A N 1
ATOM 3212 C CA . ALA A 1 420 ? -3.311 -2.209 -31.375 1 98 420 ALA A CA 1
ATOM 3213 C C . ALA A 1 420 ? -2.057 -2.869 -31.953 1 98 420 ALA A C 1
ATOM 3215 O O . ALA A 1 420 ? -0.937 -2.455 -31.641 1 98 420 ALA A O 1
ATOM 3216 N N . LEU A 1 421 ? -2.25 -3.928 -32.719 1 98.31 421 LEU A N 1
ATOM 3217 C CA . LEU A 1 421 ? -1.122 -4.605 -33.375 1 98.31 421 LEU A CA 1
ATOM 3218 C C . LEU A 1 421 ? -0.39 -3.672 -34.312 1 98.31 421 LEU A C 1
ATOM 3220 O O . LEU A 1 421 ? 0.842 -3.662 -34.375 1 98.31 421 LEU A O 1
ATOM 3224 N N . LYS A 1 422 ? -1.146 -2.895 -35.094 1 98.25 422 LYS A N 1
ATOM 3225 C CA . LYS A 1 422 ? -0.547 -1.928 -36 1 98.25 422 LYS A CA 1
ATOM 3226 C C . LYS A 1 422 ? 0.291 -0.9 -35.25 1 98.25 422 LYS A C 1
ATOM 3228 O O . LYS A 1 422 ? 1.387 -0.542 -35.688 1 98.25 422 LYS A O 1
ATOM 3233 N N . LYS A 1 423 ? -0.251 -0.406 -34.156 1 98.31 423 LYS A N 1
ATOM 3234 C CA . LYS A 1 423 ? 0.488 0.546 -33.312 1 98.31 423 LYS A CA 1
ATOM 3235 C C . LYS A 1 423 ? 1.788 -0.065 -32.812 1 98.31 423 LYS A C 1
ATOM 3237 O O . LYS A 1 423 ? 2.818 0.61 -32.75 1 98.31 423 LYS A O 1
ATOM 3242 N N . LEU A 1 424 ? 1.773 -1.32 -32.375 1 98.31 424 LEU A N 1
ATOM 3243 C CA . LEU A 1 424 ? 2.961 -2.021 -31.891 1 98.31 424 LEU A CA 1
ATOM 3244 C C . LEU A 1 424 ? 4.004 -2.143 -33 1 98.31 424 LEU A C 1
ATOM 3246 O O . LEU A 1 424 ? 5.18 -1.844 -32.781 1 98.31 424 LEU A O 1
ATOM 3250 N N . GLN A 1 425 ? 3.545 -2.51 -34.156 1 97.62 425 GLN A N 1
ATOM 3251 C CA . GLN A 1 425 ? 4.453 -2.684 -35.281 1 97.62 425 GLN A CA 1
ATOM 3252 C C . GLN A 1 425 ? 5.094 -1.356 -35.688 1 97.62 425 GLN A C 1
ATOM 3254 O O . GLN A 1 425 ? 6.281 -1.304 -36 1 97.62 425 GLN A O 1
ATOM 3259 N N . GLN A 1 426 ? 4.301 -0.305 -35.656 1 98.19 426 GLN A N 1
ATOM 3260 C CA . GLN A 1 426 ? 4.816 1.024 -35.969 1 98.19 426 GLN A CA 1
ATOM 3261 C C . GLN A 1 426 ? 5.852 1.465 -34.938 1 98.19 426 GLN A C 1
ATOM 3263 O O . GLN A 1 426 ? 6.891 2.025 -35.312 1 98.19 426 GLN A O 1
ATOM 3268 N N . SER A 1 427 ? 5.535 1.217 -33.719 1 98 427 SER A N 1
ATOM 3269 C CA . SER A 1 427 ? 6.457 1.587 -32.625 1 98 427 SER A CA 1
ATOM 3270 C C . SER A 1 427 ? 7.754 0.793 -32.719 1 98 427 SER A C 1
ATOM 3272 O O . SER A 1 427 ? 8.836 1.338 -32.5 1 98 427 SER A O 1
ATOM 3274 N N . MET A 1 428 ? 7.68 -0.498 -32.969 1 97.5 428 MET A N 1
ATOM 3275 C CA . MET A 1 428 ? 8.867 -1.333 -33.125 1 97.5 428 MET 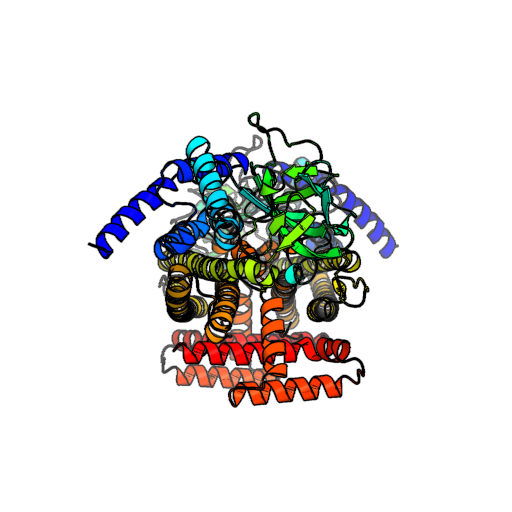A CA 1
ATOM 3276 C C . MET A 1 428 ? 9.734 -0.84 -34.281 1 97.5 428 MET A C 1
ATOM 3278 O O . MET A 1 428 ? 10.961 -0.756 -34.156 1 97.5 428 MET A O 1
ATOM 3282 N N . LYS A 1 429 ? 9.102 -0.465 -35.375 1 96.94 429 LYS A N 1
ATOM 3283 C CA . LYS A 1 429 ? 9.828 0.063 -36.531 1 96.94 429 LYS A CA 1
ATOM 3284 C C . LYS A 1 429 ? 10.484 1.401 -36.188 1 96.94 429 LYS A C 1
ATOM 3286 O O . LYS A 1 429 ? 11.633 1.646 -36.562 1 96.94 429 LYS A O 1
ATOM 3291 N N . ALA A 1 430 ? 9.789 2.219 -35.531 1 97.25 430 ALA A N 1
ATOM 3292 C CA . ALA A 1 430 ? 10.258 3.562 -35.188 1 97.25 430 ALA A CA 1
ATOM 3293 C C . ALA A 1 430 ? 11.43 3.51 -34.219 1 97.25 430 ALA A C 1
ATOM 3295 O O . ALA A 1 430 ? 12.203 4.461 -34.125 1 97.25 430 ALA A O 1
ATOM 3296 N N . SER A 1 431 ? 11.539 2.436 -33.438 1 95.25 431 SER A N 1
ATOM 3297 C CA . SER A 1 431 ? 12.609 2.309 -32.469 1 95.25 431 SER A CA 1
ATOM 3298 C C . SER A 1 431 ? 13.977 2.266 -33.125 1 95.25 431 SER A C 1
ATOM 3300 O O . SER A 1 431 ? 15 2.545 -32.5 1 95.25 431 SER A O 1
ATOM 3302 N N . GLY A 1 432 ? 14.055 1.78 -34.375 1 94.81 432 GLY A N 1
ATOM 3303 C CA . GLY A 1 432 ? 15.289 1.696 -35.156 1 94.81 432 GLY A CA 1
ATOM 3304 C C . GLY A 1 432 ? 16.125 0.476 -34.781 1 94.81 432 GLY A C 1
ATOM 3305 O O . GLY A 1 432 ? 17.203 0.279 -35.344 1 94.81 432 GLY A O 1
ATOM 3306 N N . ASN A 1 433 ? 15.648 -0.339 -33.906 1 92.94 433 ASN A N 1
ATOM 3307 C CA . ASN A 1 433 ? 16.375 -1.546 -33.5 1 92.94 433 ASN A CA 1
ATOM 3308 C C . ASN A 1 433 ? 16.234 -2.643 -34.562 1 92.94 433 ASN A C 1
ATOM 3310 O O . ASN A 1 433 ? 15.117 -2.965 -34.969 1 92.94 433 ASN A O 1
ATOM 3314 N N . THR A 1 434 ? 17.375 -3.23 -34.938 1 91.81 434 THR A N 1
ATOM 3315 C CA . THR A 1 434 ? 17.344 -4.312 -35.938 1 91.81 434 THR A CA 1
ATOM 3316 C C . THR A 1 434 ? 17.078 -5.652 -35.25 1 91.81 434 THR A C 1
ATOM 3318 O O . THR A 1 434 ? 16.562 -6.578 -35.875 1 91.81 434 THR A O 1
ATOM 3321 N N . ASP A 1 435 ? 17.422 -5.656 -34 1 91.94 435 ASP A N 1
ATOM 3322 C CA . ASP A 1 435 ? 17.125 -6.844 -33.188 1 91.94 435 ASP A CA 1
ATOM 3323 C C . ASP A 1 435 ? 15.672 -6.855 -32.75 1 91.94 435 ASP A C 1
ATOM 3325 O O . ASP A 1 435 ? 15.203 -5.906 -32.094 1 91.94 435 ASP A O 1
ATOM 3329 N N . LYS A 1 436 ? 14.93 -7.883 -33.094 1 91.44 436 LYS A N 1
ATOM 3330 C CA . LYS A 1 436 ? 13.5 -7.973 -32.812 1 91.44 436 LYS A CA 1
ATOM 3331 C C . LYS A 1 436 ? 13.203 -7.863 -31.328 1 91.44 436 LYS A C 1
ATOM 3333 O O . LYS A 1 436 ? 12.219 -7.242 -30.938 1 91.44 436 LYS A O 1
ATOM 3338 N N . ALA A 1 437 ? 14.039 -8.547 -30.531 1 91.31 437 ALA A N 1
ATOM 3339 C CA . ALA A 1 437 ? 13.844 -8.492 -29.094 1 91.31 437 ALA A CA 1
ATOM 3340 C C . ALA A 1 437 ? 14.031 -7.074 -28.562 1 91.31 437 ALA A C 1
ATOM 3342 O O . ALA A 1 437 ? 13.289 -6.629 -27.688 1 91.31 437 ALA A O 1
ATOM 3343 N N . ALA A 1 438 ? 15.047 -6.375 -29.062 1 93.38 438 ALA A N 1
ATOM 3344 C CA . ALA A 1 438 ? 15.305 -4.992 -28.656 1 93.38 438 ALA A CA 1
ATOM 3345 C C . ALA A 1 438 ? 14.172 -4.07 -29.094 1 93.38 438 ALA A C 1
ATOM 3347 O O . ALA A 1 438 ? 13.797 -3.152 -28.359 1 93.38 438 ALA A O 1
ATOM 3348 N N . ALA A 1 439 ? 13.672 -4.281 -30.312 1 96.56 439 ALA A N 1
ATOM 3349 C CA . ALA A 1 439 ? 12.547 -3.492 -30.812 1 96.56 439 ALA A CA 1
ATOM 3350 C C . ALA A 1 439 ? 11.305 -3.715 -29.953 1 96.56 439 ALA A C 1
ATOM 3352 O O . ALA A 1 439 ? 10.562 -2.77 -29.672 1 96.56 439 ALA A O 1
ATOM 3353 N N . TRP A 1 440 ? 11.062 -4.977 -29.594 1 96.44 440 TRP A N 1
ATOM 3354 C CA . TRP A 1 440 ? 9.945 -5.352 -28.734 1 96.44 440 TRP A CA 1
ATOM 3355 C C . TRP A 1 440 ? 10.039 -4.633 -27.391 1 96.44 440 TRP A C 1
ATOM 3357 O O . TRP A 1 440 ? 9.047 -4.062 -26.922 1 96.44 440 TRP A O 1
ATOM 3367 N N . ASP A 1 441 ? 11.18 -4.609 -26.797 1 94.94 441 ASP A N 1
ATOM 3368 C CA . ASP A 1 441 ? 11.406 -3.973 -25.5 1 94.94 441 ASP A CA 1
ATOM 3369 C C . ASP A 1 441 ? 11.203 -2.461 -25.594 1 94.94 441 ASP A C 1
ATOM 3371 O O . ASP A 1 441 ? 10.656 -1.847 -24.672 1 94.94 441 ASP A O 1
ATOM 3375 N N . ALA A 1 442 ? 11.641 -1.91 -26.672 1 96.5 442 ALA A N 1
ATOM 3376 C CA . ALA A 1 442 ? 11.508 -0.469 -26.859 1 96.5 442 ALA A CA 1
ATOM 3377 C C . ALA A 1 442 ? 10.047 -0.064 -27 1 96.5 442 ALA A C 1
ATOM 3379 O O . ALA A 1 442 ? 9.672 1.058 -26.641 1 96.5 442 ALA A O 1
ATOM 3380 N N . ALA A 1 443 ? 9.211 -1 -27.422 1 97.88 443 ALA A N 1
ATOM 3381 C CA . ALA A 1 443 ? 7.793 -0.741 -27.656 1 97.88 443 ALA A CA 1
ATOM 3382 C C . ALA A 1 443 ? 6.93 -1.337 -26.547 1 97.88 443 ALA A C 1
ATOM 3384 O O . ALA A 1 443 ? 5.793 -1.747 -26.781 1 97.88 443 ALA A O 1
ATOM 3385 N N . TRP A 1 444 ? 7.484 -1.425 -25.328 1 97.06 444 TRP A N 1
ATOM 3386 C CA . TRP A 1 444 ? 6.844 -2.174 -24.25 1 97.06 444 TRP A CA 1
ATOM 3387 C C . TRP A 1 444 ? 5.461 -1.608 -23.938 1 97.06 444 TRP A C 1
ATOM 3389 O O . TRP A 1 444 ? 4.543 -2.352 -23.594 1 97.06 444 TRP A O 1
ATOM 3399 N N . ARG A 1 445 ? 5.207 -0.283 -24.078 1 96.94 445 ARG A N 1
ATOM 3400 C CA . ARG A 1 445 ? 3.893 0.297 -23.812 1 96.94 445 ARG A CA 1
ATOM 3401 C C . ARG A 1 445 ? 2.855 -0.245 -24.797 1 96.94 445 ARG A C 1
ATOM 3403 O O . ARG A 1 445 ? 1.73 -0.561 -24.406 1 96.94 445 ARG A O 1
ATOM 3410 N N . GLU A 1 446 ? 3.277 -0.311 -26.047 1 97.88 446 GLU A N 1
ATOM 3411 C CA . GLU A 1 446 ? 2.381 -0.817 -27.078 1 97.88 446 GLU A CA 1
ATOM 3412 C C . GLU A 1 446 ? 2.152 -2.318 -26.922 1 97.88 446 GLU A C 1
ATOM 3414 O O . GLU A 1 446 ? 1.07 -2.822 -27.234 1 97.88 446 GLU A O 1
ATOM 3419 N N . VAL A 1 447 ? 3.188 -3.051 -26.438 1 98.06 447 VAL A N 1
ATOM 3420 C CA . VAL A 1 447 ? 3.033 -4.473 -26.141 1 98.06 447 VAL A CA 1
ATOM 3421 C C . VAL A 1 447 ? 1.911 -4.668 -25.125 1 98.06 447 VAL A C 1
ATOM 3423 O O . VAL A 1 447 ? 1.006 -5.48 -25.344 1 98.06 447 VAL A O 1
ATOM 3426 N N . TYR A 1 448 ? 1.93 -3.9 -24.047 1 97.38 448 TYR A N 1
ATOM 3427 C CA . TYR A 1 448 ? 0.902 -4.02 -23.031 1 97.38 448 TYR A CA 1
ATOM 3428 C C . TYR A 1 448 ? -0.433 -3.48 -23.516 1 97.38 448 TYR A C 1
ATOM 3430 O O . TYR A 1 448 ? -1.494 -3.957 -23.109 1 97.38 448 TYR A O 1
ATOM 3438 N N . GLY A 1 449 ? -0.383 -2.473 -24.438 1 97.25 449 GLY A N 1
ATOM 3439 C CA . GLY A 1 449 ? -1.603 -2.012 -25.094 1 97.25 449 GLY A CA 1
ATOM 3440 C C . GLY A 1 449 ? -2.299 -3.092 -25.891 1 97.25 449 GLY A C 1
ATOM 3441 O O . GLY A 1 449 ? -3.527 -3.182 -25.891 1 97.25 449 GLY A O 1
ATOM 3442 N N . LEU A 1 450 ? -1.48 -3.896 -26.625 1 98.06 450 LEU A N 1
ATOM 3443 C CA . LEU A 1 450 ? -2.031 -5.008 -27.391 1 98.06 450 LEU A CA 1
ATOM 3444 C C . LEU A 1 450 ? -2.652 -6.051 -26.469 1 98.06 450 LEU A C 1
ATOM 3446 O O . LEU A 1 450 ? -3.727 -6.582 -26.766 1 98.06 450 LEU A O 1
ATOM 3450 N N . ALA A 1 451 ? -1.992 -6.332 -25.391 1 97.94 451 ALA A N 1
ATOM 3451 C CA . ALA A 1 451 ? -2.549 -7.258 -24.406 1 97.94 451 ALA A CA 1
ATOM 3452 C C . ALA A 1 451 ? -3.871 -6.734 -23.859 1 97.94 451 ALA A C 1
ATOM 3454 O O . ALA A 1 451 ? -4.816 -7.5 -23.656 1 97.94 451 ALA A O 1
ATOM 3455 N N . ASP A 1 452 ? -3.961 -5.43 -23.578 1 96.69 452 ASP A N 1
ATOM 3456 C CA . ASP A 1 452 ? -5.188 -4.82 -23.078 1 96.69 452 ASP A CA 1
ATOM 3457 C C . ASP A 1 452 ? -6.332 -4.988 -24.062 1 96.69 452 ASP A C 1
ATOM 3459 O O . ASP A 1 452 ? -7.465 -5.281 -23.672 1 96.69 452 ASP A O 1
ATOM 3463 N N . ALA A 1 453 ? -6.047 -4.742 -25.312 1 96.25 453 ALA A N 1
ATOM 3464 C CA . ALA A 1 453 ? -7.059 -4.922 -26.344 1 96.25 453 ALA A CA 1
ATOM 3465 C C . ALA A 1 453 ? -7.555 -6.363 -26.391 1 96.25 453 ALA A C 1
ATOM 3467 O O . ALA A 1 453 ? -8.758 -6.609 -26.531 1 96.25 453 ALA A O 1
ATOM 3468 N N . HIS A 1 454 ? -6.602 -7.289 -26.281 1 96.5 454 HIS A N 1
ATOM 3469 C CA . HIS A 1 454 ? -6.941 -8.703 -26.266 1 96.5 454 HIS A CA 1
ATOM 3470 C C . HIS A 1 454 ? -7.852 -9.047 -25.094 1 96.5 454 HIS A C 1
ATOM 3472 O O . HIS A 1 454 ? -8.852 -9.742 -25.266 1 96.5 454 HIS A O 1
ATOM 3478 N N . MET A 1 455 ? -7.523 -8.594 -23.953 1 97 455 MET A N 1
ATOM 3479 C CA . MET A 1 455 ? -8.305 -8.898 -22.75 1 97 455 MET A CA 1
ATOM 3480 C C . MET A 1 455 ? -9.719 -8.32 -22.875 1 97 455 MET A C 1
ATOM 3482 O O . MET A 1 455 ? -10.68 -8.953 -22.438 1 97 455 MET A O 1
ATOM 3486 N N . SER A 1 456 ? -9.82 -7.141 -23.469 1 95 456 SER A N 1
ATOM 3487 C CA . SER A 1 456 ? -11.133 -6.551 -23.688 1 95 456 SER A CA 1
ATOM 3488 C C . SER A 1 456 ? -12 -7.43 -24.578 1 95 456 SER A C 1
ATOM 3490 O O . SER A 1 456 ? -13.195 -7.59 -24.344 1 95 456 SER A O 1
ATOM 3492 N N . VAL A 1 457 ? -11.398 -7.98 -25.578 1 94.06 457 VAL A N 1
ATOM 3493 C CA . VAL A 1 457 ? -12.109 -8.844 -26.516 1 94.06 457 VAL A CA 1
ATOM 3494 C C . VAL A 1 457 ? -12.578 -10.109 -25.812 1 94.06 457 VAL A C 1
ATOM 3496 O O . VAL A 1 457 ? -13.719 -10.539 -25.984 1 94.06 457 VAL A O 1
ATOM 3499 N N . ILE A 1 458 ? -11.703 -10.703 -25.031 1 96.19 458 ILE A N 1
ATOM 3500 C CA . ILE A 1 458 ? -12.047 -11.922 -24.297 1 96.19 458 ILE A CA 1
ATOM 3501 C C . ILE A 1 458 ? -13.172 -11.625 -23.312 1 96.19 458 ILE A C 1
ATOM 3503 O O . ILE A 1 458 ? -14.141 -12.383 -23.219 1 96.19 458 ILE A O 1
ATOM 3507 N N . LEU A 1 459 ? -13.109 -10.523 -22.594 1 96.5 459 LEU A N 1
ATOM 3508 C CA . LEU A 1 459 ? -14.148 -10.148 -21.641 1 96.5 459 LEU A CA 1
ATOM 3509 C C . LEU A 1 459 ? -15.492 -9.961 -22.328 1 96.5 459 LEU A C 1
ATOM 3511 O O . LEU A 1 459 ? -16.516 -10.43 -21.844 1 96.5 459 LEU A O 1
ATOM 3515 N N . GLN A 1 460 ? -15.477 -9.328 -23.438 1 94.12 460 GLN A N 1
ATOM 3516 C CA . GLN A 1 460 ? -16.703 -9.086 -24.188 1 94.12 460 GLN A CA 1
ATOM 3517 C C . GLN A 1 460 ? -17.344 -10.398 -24.641 1 94.12 460 GLN A C 1
ATOM 3519 O O . GLN A 1 460 ? -18.562 -10.523 -24.672 1 94.12 460 GLN A O 1
ATOM 3524 N N . SER A 1 461 ? -16.484 -11.344 -25.016 1 94.25 461 SER A N 1
ATOM 3525 C CA . SER A 1 461 ? -17 -12.633 -25.469 1 94.25 461 SER A CA 1
ATOM 3526 C C . SER A 1 461 ? -17.688 -13.383 -24.328 1 94.25 461 SER A C 1
ATOM 3528 O O . SER A 1 461 ? -18.469 -14.297 -24.578 1 94.25 461 SER A O 1
ATOM 3530 N N . PHE A 1 462 ? -17.422 -12.977 -23.094 1 95.12 462 PHE A N 1
ATOM 3531 C CA . PHE A 1 462 ? -18.062 -13.578 -21.938 1 95.12 462 PHE A CA 1
ATOM 3532 C C . PHE A 1 462 ? -19.156 -12.664 -21.391 1 95.12 462 PHE A C 1
ATOM 3534 O O . PHE A 1 462 ? -19.641 -12.875 -20.266 1 95.12 462 PHE A O 1
ATOM 3541 N N . GLY A 1 463 ? -19.469 -11.523 -22.062 1 91.62 463 GLY A N 1
ATOM 3542 C CA . GLY A 1 463 ? -20.578 -10.656 -21.703 1 91.62 463 GLY A CA 1
ATOM 3543 C C . GLY A 1 463 ? -20.172 -9.555 -20.734 1 91.62 463 GLY A C 1
ATOM 3544 O O . GLY A 1 463 ? -21.031 -8.969 -20.062 1 91.62 463 GLY A O 1
ATOM 3545 N N . VAL A 1 464 ? -18.891 -9.352 -20.562 1 89 464 VAL A N 1
ATOM 3546 C CA . VAL A 1 464 ? -18.422 -8.305 -19.672 1 89 464 VAL A CA 1
ATOM 3547 C C . VAL A 1 464 ? -18.188 -7.012 -20.453 1 89 464 VAL A C 1
ATOM 3549 O O . VAL A 1 464 ? -17.516 -7.012 -21.469 1 89 464 VAL A O 1
ATOM 3552 N N . ALA A 1 465 ? -18.812 -5.914 -19.969 1 81.94 465 ALA A N 1
ATOM 3553 C CA . ALA A 1 465 ? -18.625 -4.598 -20.578 1 81.94 465 ALA A CA 1
ATOM 3554 C C . ALA A 1 465 ? -17.219 -4.059 -20.297 1 81.94 465 ALA A C 1
ATOM 3556 O O . ALA A 1 465 ? -16.484 -4.621 -19.484 1 81.94 465 ALA A O 1
ATOM 3557 N N . THR A 1 466 ? -16.891 -3.035 -21.031 1 74.62 466 THR A N 1
ATOM 3558 C CA . THR A 1 466 ? -15.578 -2.408 -20.859 1 74.62 466 THR A CA 1
ATOM 3559 C C . THR A 1 466 ? -15.422 -1.841 -19.453 1 74.62 466 THR A C 1
ATOM 3561 O O . THR A 1 466 ? -16.266 -1.063 -19 1 74.62 466 THR A O 1
ATOM 3564 N N . LEU A 1 467 ? -14.422 -2.363 -18.828 1 78 467 LEU A N 1
ATOM 3565 C CA . LEU A 1 467 ? -14.148 -1.915 -17.469 1 78 467 LEU A CA 1
ATOM 3566 C C . LEU A 1 467 ? -13.461 -0.55 -17.469 1 78 467 LEU A C 1
ATOM 3568 O O . LEU A 1 467 ? -12.609 -0.283 -18.312 1 78 467 LEU A O 1
ATOM 3572 N N . SER A 1 468 ? -13.922 0.327 -16.734 1 69.81 468 SER A N 1
ATOM 3573 C CA . SER A 1 468 ? -13.383 1.684 -16.688 1 69.81 468 SER A CA 1
ATOM 3574 C C . SER A 1 468 ? -12.031 1.717 -15.977 1 69.81 468 SER A C 1
ATOM 3576 O O . SER A 1 468 ? -11.828 1.012 -14.984 1 69.81 468 SER A O 1
ATOM 3578 N N . SER A 1 469 ? -11.102 2.408 -16.578 1 65.31 469 SER A N 1
ATOM 3579 C CA . SER A 1 469 ? -9.805 2.611 -15.945 1 65.31 469 SER A CA 1
ATOM 3580 C C . SER A 1 469 ? -9.82 3.844 -15.047 1 65.31 469 SER A C 1
ATOM 3582 O O . SER A 1 469 ? -8.93 4.02 -14.211 1 65.31 469 SER A O 1
ATOM 3584 N N . ARG A 1 470 ? -10.773 4.621 -15.234 1 57.81 470 ARG A N 1
ATOM 3585 C CA . ARG A 1 470 ? -10.781 5.875 -14.484 1 57.81 470 ARG A CA 1
ATOM 3586 C C . ARG A 1 470 ? -11.625 5.746 -13.219 1 57.81 470 ARG A C 1
ATOM 3588 O O . ARG A 1 470 ? -12.836 5.539 -13.289 1 57.81 470 ARG A O 1
ATOM 3595 N N . LEU A 1 471 ? -10.875 5.492 -12.125 1 63.84 471 LEU A N 1
ATOM 3596 C CA . LEU A 1 471 ? -11.547 5.496 -10.828 1 63.84 471 LEU A CA 1
ATOM 3597 C C . LEU A 1 471 ? -11.492 6.883 -10.195 1 63.84 471 LEU A C 1
ATOM 3599 O O . LEU A 1 471 ? -10.5 7.602 -10.336 1 63.84 471 LEU A O 1
ATOM 3603 N N . MET B 1 1 ? 31.875 29.672 5.812 1 33.78 1 MET B N 1
ATOM 3604 C CA . MET B 1 1 ? 31.547 29.656 7.234 1 33.78 1 MET B CA 1
ATOM 3605 C C . MET B 1 1 ? 30.125 29.172 7.465 1 33.78 1 MET B C 1
ATOM 3607 O O . MET B 1 1 ? 29.875 28.344 8.344 1 33.78 1 MET B O 1
ATOM 3611 N N . ALA B 1 2 ? 29.094 29.891 6.586 1 45.5 2 ALA B N 1
ATOM 3612 C CA . ALA B 1 2 ? 27.672 29.547 6.66 1 45.5 2 ALA B CA 1
ATOM 3613 C C . ALA B 1 2 ? 27.438 28.109 6.219 1 45.5 2 ALA B C 1
ATOM 3615 O O . ALA B 1 2 ? 26.672 27.375 6.852 1 45.5 2 ALA B O 1
ATOM 3616 N N . SER B 1 3 ? 28.203 27.719 5.172 1 51.5 3 SER B N 1
ATOM 3617 C CA . SER B 1 3 ? 28.094 26.375 4.605 1 51.5 3 SER B CA 1
ATOM 3618 C C . SER B 1 3 ? 28.672 25.328 5.543 1 51.5 3 SER B C 1
ATOM 3620 O O . SER B 1 3 ? 28.094 24.266 5.746 1 51.5 3 SER B O 1
ATOM 3622 N N . ASP B 1 4 ? 29.812 25.719 6.125 1 48.97 4 ASP B N 1
ATOM 3623 C CA . ASP B 1 4 ? 30.5 24.797 7.02 1 48.97 4 ASP B CA 1
ATOM 3624 C C . ASP B 1 4 ? 29.688 24.578 8.305 1 48.97 4 ASP B C 1
ATOM 3626 O O . ASP B 1 4 ? 29.609 23.453 8.805 1 48.97 4 ASP B O 1
ATOM 3630 N N . ASP B 1 5 ? 29.172 25.609 8.836 1 60.66 5 ASP B N 1
ATOM 3631 C CA . ASP B 1 5 ? 28.328 25.531 10.031 1 60.66 5 ASP B CA 1
ATOM 3632 C C . ASP B 1 5 ? 27.078 24.703 9.766 1 60.66 5 ASP B C 1
ATOM 3634 O O . ASP B 1 5 ? 26.656 23.922 10.625 1 60.66 5 ASP B O 1
ATOM 3638 N N . SER B 1 6 ? 26.891 24.703 8.555 1 78.75 6 SER B N 1
ATOM 3639 C CA . SER B 1 6 ? 25.703 23.953 8.156 1 78.75 6 SER B CA 1
ATOM 3640 C C . SER B 1 6 ? 26 22.453 8.078 1 78.75 6 SER B C 1
ATOM 3642 O O . SER B 1 6 ? 25.203 21.641 8.555 1 78.75 6 SER B O 1
ATOM 3644 N N . ASP B 1 7 ? 27.281 22.203 7.758 1 88.75 7 ASP B N 1
ATOM 3645 C CA . ASP B 1 7 ? 27.625 20.797 7.641 1 88.75 7 ASP B CA 1
ATOM 3646 C C . ASP B 1 7 ? 27.859 20.172 9.016 1 88.75 7 ASP B C 1
ATOM 3648 O O . ASP B 1 7 ? 27.422 19.047 9.266 1 88.75 7 ASP B O 1
ATOM 3652 N N . ALA B 1 8 ? 28.531 20.922 9.898 1 93.88 8 ALA B N 1
ATOM 3653 C CA . ALA B 1 8 ? 28.766 20.438 11.25 1 93.88 8 ALA B CA 1
ATOM 3654 C C . ALA B 1 8 ? 27.438 20.234 12 1 93.88 8 ALA B C 1
ATOM 3656 O O . ALA B 1 8 ? 27.281 19.281 12.758 1 93.88 8 ALA B O 1
ATOM 3657 N N . TRP B 1 9 ? 26.562 21.141 11.852 1 96.75 9 TRP B N 1
ATOM 3658 C CA . TRP B 1 9 ? 25.266 21.031 12.492 1 96.75 9 TRP B CA 1
ATOM 3659 C C . TRP B 1 9 ? 24.5 19.812 11.977 1 96.75 9 TRP B C 1
ATOM 3661 O O . TRP B 1 9 ? 23.922 19.062 12.758 1 96.75 9 TRP B O 1
ATOM 3671 N N . ARG B 1 10 ? 24.609 19.641 10.664 1 96.81 10 ARG B N 1
ATOM 3672 C CA . ARG B 1 10 ? 23.938 18.5 10.055 1 96.81 10 ARG B CA 1
ATOM 3673 C C . ARG B 1 10 ? 24.484 17.188 10.602 1 96.81 10 ARG B C 1
ATOM 3675 O O . ARG B 1 10 ? 23.734 16.266 10.883 1 96.81 10 ARG B O 1
ATOM 3682 N N . GLU B 1 11 ? 25.75 17.109 10.734 1 96.81 11 GLU B N 1
ATOM 3683 C CA . GLU B 1 11 ? 26.391 15.914 11.266 1 96.81 11 GLU B CA 1
ATOM 3684 C C . GLU B 1 11 ? 25.984 15.672 12.719 1 96.81 11 GLU B C 1
ATOM 3686 O O . GLU B 1 11 ? 25.703 14.531 13.102 1 96.81 11 GLU B O 1
ATOM 3691 N N . ALA B 1 12 ? 26 16.734 13.477 1 97.31 12 ALA B N 1
ATOM 3692 C CA . ALA B 1 12 ? 25.625 16.625 14.883 1 97.31 12 ALA B CA 1
ATOM 3693 C C . ALA B 1 12 ? 24.172 16.188 15.023 1 97.31 12 ALA B C 1
ATOM 3695 O O . ALA B 1 12 ? 23.844 15.359 15.867 1 97.31 12 ALA B O 1
ATOM 3696 N N . PHE B 1 13 ? 23.297 16.75 14.203 1 97.69 13 PHE B N 1
ATOM 3697 C CA . PHE B 1 13 ? 21.891 16.406 14.266 1 97.69 13 PHE B CA 1
ATOM 3698 C C . PHE B 1 13 ? 21.656 14.953 13.82 1 97.69 13 PHE B C 1
ATOM 3700 O O . PHE B 1 13 ? 20.891 14.227 14.445 1 97.69 13 PHE B O 1
ATOM 3707 N N . THR B 1 14 ? 22.344 14.555 12.75 1 96.75 14 THR B N 1
ATOM 3708 C CA . THR B 1 14 ? 22.266 13.172 12.281 1 96.75 14 THR B CA 1
ATOM 3709 C C . THR B 1 14 ? 22.688 12.203 13.383 1 96.75 14 THR B C 1
ATOM 3711 O O . THR B 1 14 ? 22.047 11.172 13.586 1 96.75 14 THR B O 1
ATOM 3714 N N . ALA B 1 15 ? 23.734 12.539 14.07 1 96.88 15 ALA B N 1
ATOM 3715 C CA . ALA B 1 15 ? 24.219 11.711 15.172 1 96.88 15 ALA B CA 1
ATOM 3716 C C . ALA B 1 15 ? 23.188 11.656 16.297 1 96.88 15 ALA B C 1
ATOM 3718 O O . ALA B 1 15 ? 23.031 10.617 16.953 1 96.88 15 ALA B O 1
ATOM 3719 N N . ALA B 1 16 ? 22.516 12.75 16.562 1 96.81 16 ALA B N 1
ATOM 3720 C CA . ALA B 1 16 ? 21.562 12.852 17.672 1 96.81 16 ALA B CA 1
ATOM 3721 C C . ALA B 1 16 ? 20.359 11.961 17.422 1 96.81 16 ALA B C 1
ATOM 3723 O O . ALA B 1 16 ? 19.703 11.523 18.375 1 96.81 16 ALA B O 1
ATOM 3724 N N . ILE B 1 17 ? 20.062 11.609 16.141 1 96.31 17 ILE B N 1
ATOM 3725 C CA . ILE B 1 17 ? 18.875 10.805 15.859 1 96.31 17 ILE B CA 1
ATOM 3726 C C . ILE B 1 17 ? 19.297 9.406 15.422 1 96.31 17 ILE B C 1
ATOM 3728 O O . ILE B 1 17 ? 18.469 8.617 14.953 1 96.31 17 ILE B O 1
ATOM 3732 N N . ALA B 1 18 ? 20.547 9.047 15.547 1 94.06 18 ALA B N 1
ATOM 3733 C CA . ALA B 1 18 ? 21.078 7.773 15.062 1 94.06 18 ALA B CA 1
ATOM 3734 C C . ALA B 1 18 ? 20.453 6.598 15.812 1 94.06 18 ALA B C 1
ATOM 3736 O O . ALA B 1 18 ? 20.312 5.504 15.25 1 94.06 18 ALA B O 1
ATOM 3737 N N . ASP B 1 19 ? 20.031 6.844 17.016 1 90.94 19 ASP B N 1
ATOM 3738 C CA . ASP B 1 19 ? 19.531 5.758 17.859 1 90.94 19 ASP B CA 1
ATOM 3739 C C . ASP B 1 19 ? 18.031 5.566 17.703 1 90.94 19 ASP B C 1
ATOM 3741 O O . ASP B 1 19 ? 17.438 4.664 18.297 1 90.94 19 ASP B O 1
ATOM 3745 N N . VAL B 1 20 ? 17.469 6.453 16.938 1 92.5 20 VAL B N 1
ATOM 3746 C CA . VAL B 1 20 ? 16.062 6.191 16.609 1 92.5 20 VAL B CA 1
ATOM 3747 C C . VAL B 1 20 ? 15.961 4.918 15.781 1 92.5 20 VAL B C 1
ATOM 3749 O O . VAL B 1 20 ? 16.672 4.754 14.789 1 92.5 20 VAL B O 1
ATOM 3752 N N . GLY B 1 21 ? 15.195 3.93 16.266 1 84.5 21 GLY B N 1
ATOM 3753 C CA . GLY B 1 21 ? 15.219 2.629 15.617 1 84.5 21 GLY B CA 1
ATOM 3754 C C . GLY B 1 21 ? 13.828 2.082 15.336 1 84.5 21 GLY B C 1
ATOM 3755 O O . GLY B 1 21 ? 12.844 2.531 15.93 1 84.5 21 GLY B O 1
ATOM 3756 N N . ASP B 1 22 ? 13.867 1.129 14.477 1 77.75 22 ASP B N 1
ATOM 3757 C CA . ASP B 1 22 ? 12.656 0.396 14.125 1 77.75 22 ASP B CA 1
ATOM 3758 C C . ASP B 1 22 ? 12.18 -0.461 15.297 1 77.75 22 ASP B C 1
ATOM 3760 O O . ASP B 1 22 ? 12.992 -0.947 16.094 1 77.75 22 ASP B O 1
ATOM 3764 N N . GLY B 1 23 ? 10.891 -0.526 15.562 1 85.5 23 GLY B N 1
ATOM 3765 C CA . GLY B 1 23 ? 10.305 -1.404 16.562 1 85.5 23 GLY B CA 1
ATOM 3766 C C . GLY B 1 23 ? 10.133 -0.737 17.906 1 85.5 23 GLY B C 1
ATOM 3767 O O . GLY B 1 23 ? 9.656 -1.362 18.859 1 85.5 23 GLY B O 1
ATOM 3768 N N . MET B 1 24 ? 10.516 0.497 18.031 1 93.75 24 MET B N 1
ATOM 3769 C CA . MET B 1 24 ? 10.336 1.229 19.281 1 93.75 24 MET B CA 1
ATOM 3770 C C . MET B 1 24 ? 8.852 1.385 19.609 1 93.75 24 MET B C 1
ATOM 3772 O O . MET B 1 24 ? 8.031 1.573 18.719 1 93.75 24 MET B O 1
ATOM 3776 N N . THR B 1 25 ? 8.641 1.263 20.922 1 96.69 25 THR B N 1
ATOM 3777 C CA . THR B 1 25 ? 7.324 1.692 21.391 1 96.69 25 THR B CA 1
ATOM 3778 C C . THR B 1 25 ? 7.188 3.209 21.297 1 96.69 25 THR B C 1
ATOM 3780 O O . THR B 1 25 ? 8.18 3.918 21.125 1 96.69 25 THR B O 1
ATOM 3783 N N . TYR B 1 26 ? 5.98 3.686 21.406 1 97.38 26 TYR B N 1
ATOM 3784 C CA . TYR B 1 26 ? 5.809 5.133 21.328 1 97.38 26 TYR B CA 1
ATOM 3785 C C . TYR B 1 26 ? 6.426 5.82 22.531 1 97.38 26 TYR B C 1
ATOM 3787 O O . TYR B 1 26 ? 6.883 6.961 22.438 1 97.38 26 TYR B O 1
ATOM 3795 N N . ARG B 1 27 ? 6.578 5.172 23.703 1 97.56 27 ARG B N 1
ATOM 3796 C CA . ARG B 1 27 ? 7.23 5.746 24.875 1 97.56 27 ARG B CA 1
ATOM 3797 C C . ARG B 1 27 ? 8.734 5.863 24.656 1 97.56 27 ARG B C 1
ATOM 3799 O O . ARG B 1 27 ? 9.344 6.871 25.031 1 97.56 27 ARG B O 1
ATOM 3806 N N . GLN B 1 28 ? 9.289 4.824 24.047 1 97.69 28 GLN B N 1
ATOM 3807 C CA . GLN B 1 28 ? 10.719 4.855 23.75 1 97.69 28 GLN B CA 1
ATOM 3808 C C . GLN B 1 28 ? 11.047 5.957 22.75 1 97.69 28 GLN B C 1
ATOM 3810 O O . GLN B 1 28 ? 12.055 6.656 22.891 1 97.69 28 GLN B O 1
ATOM 3815 N N . ALA B 1 29 ? 10.211 6.035 21.75 1 97.62 29 ALA B N 1
ATOM 3816 C CA . ALA B 1 29 ? 10.398 7.082 20.75 1 97.62 29 ALA B CA 1
ATOM 3817 C C . ALA B 1 29 ? 10.273 8.469 21.375 1 97.62 29 ALA B C 1
ATOM 3819 O O . ALA B 1 29 ? 10.992 9.398 20.984 1 97.62 29 ALA B O 1
ATOM 3820 N N . ALA B 1 30 ? 9.344 8.664 22.297 1 97.38 30 ALA B N 1
ATOM 3821 C CA . ALA B 1 30 ? 9.195 9.922 23.031 1 97.38 30 ALA B CA 1
ATOM 3822 C C . ALA B 1 30 ? 10.461 10.258 23.797 1 97.38 30 ALA B C 1
ATOM 3824 O O . ALA B 1 30 ? 10.906 11.414 23.812 1 97.38 30 ALA B O 1
ATOM 3825 N N . ASP B 1 31 ? 11.023 9.266 24.422 1 97.19 31 ASP B N 1
ATOM 3826 C CA . ASP B 1 31 ? 12.258 9.461 25.156 1 97.19 31 ASP B CA 1
ATOM 3827 C C . ASP B 1 31 ? 13.398 9.867 24.234 1 97.19 31 ASP B C 1
ATOM 3829 O O . ASP B 1 31 ? 14.266 10.656 24.609 1 97.19 31 ASP B O 1
ATOM 3833 N N . ARG B 1 32 ? 13.391 9.281 23.047 1 97.25 32 ARG B N 1
ATOM 3834 C CA . ARG B 1 32 ? 14.406 9.664 22.078 1 97.25 32 ARG B CA 1
ATOM 3835 C C . ARG B 1 32 ? 14.258 11.133 21.672 1 97.25 32 ARG B C 1
ATOM 3837 O O . ARG B 1 32 ? 15.25 11.836 21.5 1 97.25 32 ARG B O 1
ATOM 3844 N N . LEU B 1 33 ? 13.023 11.609 21.469 1 97.69 33 LEU B N 1
ATOM 3845 C CA . LEU B 1 33 ? 12.828 13.016 21.141 1 97.69 33 LEU B CA 1
ATOM 3846 C C . LEU B 1 33 ? 13.281 13.906 22.297 1 97.69 33 LEU B C 1
ATOM 3848 O O . LEU B 1 33 ? 13.906 14.953 22.078 1 97.69 33 LEU B O 1
ATOM 3852 N N . ARG B 1 34 ? 13.047 13.531 23.562 1 97.19 34 ARG B N 1
ATOM 3853 C CA . ARG B 1 34 ? 13.523 14.289 24.719 1 97.19 34 ARG B CA 1
ATOM 3854 C C . ARG B 1 34 ? 15.047 14.391 24.703 1 97.19 34 ARG B C 1
ATOM 3856 O O . ARG B 1 34 ? 15.602 15.453 25.016 1 97.19 34 ARG B O 1
ATOM 3863 N N . ALA B 1 35 ? 15.648 13.281 24.359 1 96.88 35 ALA B N 1
ATOM 3864 C CA . ALA B 1 35 ? 17.109 13.289 24.266 1 96.88 35 ALA B CA 1
ATOM 3865 C C . ALA B 1 35 ? 17.594 14.266 23.203 1 96.88 35 ALA B C 1
ATOM 3867 O O . ALA B 1 35 ? 18.578 14.984 23.406 1 96.88 35 ALA B O 1
ATOM 3868 N N . VAL B 1 36 ? 16.906 14.305 22.062 1 97.06 36 VAL B N 1
ATOM 3869 C CA . VAL B 1 36 ? 17.25 15.234 20.984 1 97.06 36 VAL B CA 1
ATOM 3870 C C . VAL B 1 36 ? 17.062 16.672 21.469 1 97.06 36 VAL B C 1
ATOM 3872 O O . VAL B 1 36 ? 17.922 17.531 21.234 1 97.06 36 VAL B O 1
ATOM 3875 N N . ILE B 1 37 ? 16 16.938 22.188 1 97.31 37 ILE B N 1
ATOM 3876 C CA . ILE B 1 37 ? 15.703 18.266 22.719 1 97.31 37 ILE B CA 1
ATOM 3877 C C . ILE B 1 37 ? 16.828 18.703 23.656 1 97.31 37 ILE B C 1
ATOM 3879 O O . ILE B 1 37 ? 17.281 19.859 23.594 1 97.31 37 ILE B O 1
ATOM 3883 N N . ARG B 1 38 ? 17.359 17.812 24.453 1 96.44 38 ARG B N 1
ATOM 3884 C CA . ARG B 1 38 ? 18.375 18.109 25.453 1 96.44 38 ARG B CA 1
ATOM 3885 C C . ARG B 1 38 ? 19.703 18.484 24.797 1 96.44 38 ARG B C 1
ATOM 3887 O O . ARG B 1 38 ? 20.531 19.156 25.406 1 96.44 38 ARG B O 1
ATOM 3894 N N . THR B 1 39 ? 19.875 18.047 23.547 1 95.81 39 THR B N 1
ATOM 3895 C CA . THR B 1 39 ? 21.109 18.406 22.859 1 95.81 39 THR B CA 1
ATOM 3896 C C . THR B 1 39 ? 21.172 19.906 22.578 1 95.81 39 THR B C 1
ATOM 3898 O O . THR B 1 39 ? 22.25 20.453 22.406 1 95.81 39 THR B O 1
ATOM 3901 N N . GLY B 1 40 ? 20.016 20.531 22.422 1 95.31 40 GLY B N 1
ATOM 3902 C CA . GLY B 1 40 ? 19.953 21.953 22.094 1 95.31 40 GLY B CA 1
ATOM 3903 C C . GLY B 1 40 ? 20.266 22.25 20.641 1 95.31 40 GLY B C 1
ATOM 3904 O O . GLY B 1 40 ? 20.422 23.406 20.25 1 95.31 40 GLY B O 1
ATOM 3905 N N . LEU B 1 41 ? 20.359 21.266 19.844 1 96.5 41 LEU B N 1
ATOM 3906 C CA . LEU B 1 41 ? 20.734 21.438 18.438 1 96.5 41 LEU B CA 1
ATOM 3907 C C . LEU B 1 41 ? 19.656 22.219 17.688 1 96.5 41 LEU B C 1
ATOM 3909 O O . LEU B 1 41 ? 19.953 22.891 16.703 1 96.5 41 LEU B O 1
ATOM 3913 N N . LEU B 1 42 ? 18.422 22.078 18.125 1 97 42 LEU B N 1
ATOM 3914 C CA . LEU B 1 42 ? 17.297 22.844 17.578 1 97 42 LEU B CA 1
ATOM 3915 C C . LEU B 1 42 ? 16.453 23.438 18.703 1 97 42 LEU B C 1
ATOM 3917 O O . LEU B 1 42 ? 15.969 22.703 19.578 1 97 42 LEU B O 1
ATOM 3921 N N . GLY B 1 43 ? 16.312 24.75 18.641 1 96.56 43 GLY B N 1
ATOM 3922 C CA . GLY B 1 43 ? 15.484 25.422 19.641 1 96.56 43 GLY B CA 1
ATOM 3923 C C . GLY B 1 43 ? 14.023 25.5 19.25 1 96.56 43 GLY B C 1
ATOM 3924 O O . GLY B 1 43 ? 13.688 25.406 18.062 1 96.56 43 GLY B O 1
ATOM 3925 N N . LEU B 1 44 ? 13.18 25.734 20.188 1 97 44 LEU B N 1
ATOM 3926 C CA . LEU B 1 44 ? 11.742 25.797 19.953 1 97 44 LEU B CA 1
ATOM 3927 C C . LEU B 1 44 ? 11.375 27.031 19.141 1 97 44 LEU B C 1
ATOM 3929 O O . LEU B 1 44 ? 10.32 27.062 18.5 1 97 44 LEU B O 1
ATOM 3933 N N . THR B 1 45 ? 12.258 28.047 19.109 1 96.88 45 THR B N 1
ATOM 3934 C CA . THR B 1 45 ? 11.969 29.266 18.375 1 96.88 45 THR B CA 1
ATOM 3935 C C . THR B 1 45 ? 12.688 29.281 17.031 1 96.88 45 THR B C 1
ATOM 3937 O O . THR B 1 45 ? 12.555 30.234 16.25 1 96.88 45 THR B O 1
ATOM 3940 N N . ASP B 1 46 ? 13.398 28.234 16.734 1 96.81 46 ASP B N 1
ATOM 3941 C CA . ASP B 1 46 ? 14.195 28.188 15.516 1 96.81 46 ASP B CA 1
ATOM 3942 C C . ASP B 1 46 ? 13.305 28.203 14.273 1 96.81 46 ASP B C 1
ATOM 3944 O O . ASP B 1 46 ? 13.766 28.531 13.18 1 96.81 46 ASP B O 1
ATOM 3948 N N . ILE B 1 47 ? 12.039 27.906 14.406 1 95.81 47 ILE B N 1
ATOM 3949 C CA . ILE B 1 47 ? 11.109 27.953 13.289 1 95.81 47 ILE B CA 1
ATOM 3950 C C . ILE B 1 47 ? 11.094 29.359 12.703 1 95.81 47 ILE B C 1
ATOM 3952 O O . ILE B 1 47 ? 10.906 29.547 11.492 1 95.81 47 ILE B O 1
ATOM 3956 N N . VAL B 1 48 ? 11.359 30.406 13.539 1 95.12 48 VAL B N 1
ATOM 3957 C CA . VAL B 1 48 ? 11.383 31.797 13.07 1 95.12 48 VAL B CA 1
ATOM 3958 C C . VAL B 1 48 ? 12.812 32.312 13.047 1 95.12 48 VAL B C 1
ATOM 3960 O O . VAL B 1 48 ? 13.203 33.031 12.133 1 95.12 48 VAL B O 1
ATOM 3963 N N . GLU B 1 49 ? 13.656 31.922 13.984 1 96.5 49 GLU B N 1
ATOM 3964 C CA . GLU B 1 49 ? 15 32.469 14.133 1 96.5 49 GLU B CA 1
ATOM 3965 C C . GLU B 1 49 ? 15.969 31.828 13.156 1 96.5 49 GLU B C 1
ATOM 3967 O O . GLU B 1 49 ? 16.891 32.469 12.656 1 96.5 49 GLU B O 1
ATOM 3972 N N . ARG B 1 50 ? 15.805 30.547 12.938 1 96.56 50 ARG B N 1
ATOM 3973 C CA . ARG B 1 50 ? 16.641 29.781 12.031 1 96.56 50 ARG B CA 1
ATOM 3974 C C . ARG B 1 50 ? 15.805 28.781 11.219 1 96.56 50 ARG B C 1
ATOM 3976 O O . ARG B 1 50 ? 16.031 27.578 11.281 1 96.56 50 ARG B O 1
ATOM 3983 N N . PRO B 1 51 ? 14.883 29.312 10.391 1 96.38 51 PRO B N 1
ATOM 3984 C CA . PRO B 1 51 ? 13.953 28.438 9.68 1 96.38 51 PRO B CA 1
ATOM 3985 C C . PRO B 1 51 ? 14.656 27.422 8.789 1 96.38 51 PRO B C 1
ATOM 3987 O O . PRO B 1 51 ? 14.156 26.312 8.586 1 96.38 51 PRO B O 1
ATOM 3990 N N . HIS B 1 52 ? 15.852 27.703 8.297 1 94.75 52 HIS B N 1
ATOM 3991 C CA . HIS B 1 52 ? 16.594 26.766 7.469 1 94.75 52 HIS B CA 1
ATOM 3992 C C . HIS B 1 52 ? 16.969 25.516 8.266 1 94.75 52 HIS B C 1
ATOM 3994 O O . HIS B 1 52 ? 16.953 24.406 7.734 1 94.75 52 HIS B O 1
ATOM 4000 N N . ARG B 1 53 ? 17.344 25.719 9.539 1 96.62 53 ARG B N 1
ATOM 4001 C CA . ARG B 1 53 ? 17.672 24.578 10.398 1 96.62 53 ARG B CA 1
ATOM 4002 C C . ARG B 1 53 ? 16.422 23.781 10.734 1 96.62 53 ARG B C 1
ATOM 4004 O O . ARG B 1 53 ? 16.469 22.547 10.82 1 96.62 53 ARG B O 1
ATOM 4011 N N . PHE B 1 54 ? 15.336 24.516 10.938 1 97.44 54 PHE B N 1
ATOM 4012 C CA . PHE B 1 54 ? 14.062 23.859 11.195 1 97.44 54 PHE B CA 1
ATOM 4013 C C . PHE B 1 54 ? 13.703 22.906 10.055 1 97.44 54 PHE B C 1
ATOM 4015 O O . PHE B 1 54 ? 13.422 21.734 10.289 1 97.44 54 PHE B O 1
ATOM 4022 N N . PHE B 1 55 ? 13.766 23.359 8.828 1 97.94 55 PHE B N 1
ATOM 4023 C CA . PHE B 1 55 ? 13.406 22.547 7.672 1 97.94 55 PHE B CA 1
ATOM 4024 C C . PHE B 1 55 ? 14.438 21.453 7.43 1 97.94 55 PHE B C 1
ATOM 4026 O O . PHE B 1 55 ? 14.094 20.328 7.086 1 97.94 55 PHE B O 1
ATOM 4033 N N . GLU B 1 56 ? 15.703 21.781 7.645 1 97.81 56 GLU B N 1
ATOM 4034 C CA . GLU B 1 56 ? 16.75 20.797 7.434 1 97.81 56 GLU B CA 1
ATOM 4035 C C . GLU B 1 56 ? 16.641 19.641 8.422 1 97.81 56 GLU B C 1
ATOM 4037 O O . GLU B 1 56 ? 16.891 18.484 8.07 1 97.81 56 GLU B O 1
ATOM 4042 N N . ALA B 1 57 ? 16.328 19.922 9.664 1 98.25 57 ALA B N 1
ATOM 4043 C CA . ALA B 1 57 ? 16.109 18.875 10.656 1 98.25 57 ALA B CA 1
ATOM 4044 C C . ALA B 1 57 ? 15.031 17.906 10.195 1 98.25 57 ALA B C 1
ATOM 4046 O O . ALA B 1 57 ? 15.195 16.688 10.289 1 98.25 57 ALA B O 1
ATOM 4047 N N . HIS B 1 58 ? 13.938 18.438 9.688 1 98.25 58 HIS B N 1
ATOM 4048 C CA . HIS B 1 58 ? 12.852 17.609 9.18 1 98.25 58 HIS B CA 1
ATOM 4049 C C . HIS B 1 58 ? 13.312 16.75 8.016 1 98.25 58 HIS B C 1
ATOM 4051 O O . HIS B 1 58 ? 12.977 15.562 7.949 1 98.25 58 HIS B O 1
ATOM 4057 N N . ARG B 1 59 ? 14.109 17.297 7.113 1 97.88 59 ARG B N 1
ATOM 4058 C CA . ARG B 1 59 ? 14.594 16.562 5.957 1 97.88 59 ARG B CA 1
ATOM 4059 C C . ARG B 1 59 ? 15.5 15.406 6.383 1 97.88 59 ARG B C 1
ATOM 4061 O O . ARG B 1 59 ? 15.406 14.305 5.84 1 97.88 59 ARG B O 1
ATOM 4068 N N . LEU B 1 60 ? 16.375 15.68 7.352 1 97.56 60 LEU B N 1
ATOM 4069 C CA . LEU B 1 60 ? 17.312 14.664 7.824 1 97.56 60 LEU B CA 1
ATOM 4070 C C . LEU B 1 60 ? 16.562 13.492 8.453 1 97.56 60 LEU B C 1
ATOM 4072 O O . LEU B 1 60 ? 16.953 12.336 8.273 1 97.56 60 LEU B O 1
ATOM 4076 N N . ILE B 1 61 ? 15.5 13.727 9.148 1 97.88 61 ILE B N 1
ATOM 4077 C CA . ILE B 1 61 ? 14.688 12.664 9.734 1 97.88 61 ILE B CA 1
ATOM 4078 C C . ILE B 1 61 ? 13.938 11.922 8.633 1 97.88 61 ILE B C 1
ATOM 4080 O O . ILE B 1 61 ? 13.914 10.688 8.609 1 97.88 61 ILE B O 1
ATOM 4084 N N . ALA B 1 62 ? 13.359 12.672 7.672 1 97.81 62 ALA B N 1
ATOM 4085 C CA . ALA B 1 62 ? 12.57 12.086 6.59 1 97.81 62 ALA B CA 1
ATOM 4086 C C . ALA B 1 62 ? 13.414 11.164 5.719 1 97.81 62 ALA B C 1
ATOM 4088 O O . ALA B 1 62 ? 12.922 10.164 5.203 1 97.81 62 ALA B O 1
ATOM 4089 N N . ARG B 1 63 ? 14.695 11.43 5.566 1 96.75 63 ARG B N 1
ATOM 4090 C CA . ARG B 1 63 ? 15.617 10.633 4.762 1 96.75 63 ARG B CA 1
ATOM 4091 C C . ARG B 1 63 ? 15.742 9.219 5.316 1 96.75 63 ARG B C 1
ATOM 4093 O O . ARG B 1 63 ? 16.125 8.297 4.59 1 96.75 63 ARG B O 1
ATOM 4100 N N . GLN B 1 64 ? 15.367 9.07 6.535 1 95.94 64 GLN B N 1
ATOM 4101 C CA . GLN B 1 64 ? 15.5 7.762 7.176 1 95.94 64 GLN B CA 1
ATOM 4102 C C . GLN B 1 64 ? 14.148 7.047 7.242 1 95.94 64 GLN B C 1
ATOM 4104 O O . GLN B 1 64 ? 14.055 5.949 7.793 1 95.94 64 GLN B O 1
ATOM 4109 N N . ALA B 1 65 ? 13.18 7.574 6.605 1 95.44 65 ALA B N 1
ATOM 4110 C CA . ALA B 1 65 ? 11.812 7.117 6.82 1 95.44 65 ALA B CA 1
ATOM 4111 C C . ALA B 1 65 ? 11.578 5.758 6.172 1 95.44 65 ALA B C 1
ATOM 4113 O O . ALA B 1 65 ? 10.672 5.02 6.566 1 95.44 65 ALA B O 1
ATOM 4114 N N . THR B 1 66 ? 12.367 5.379 5.148 1 96.56 66 THR B N 1
ATOM 4115 C CA . THR B 1 66 ? 12.211 4.043 4.578 1 96.56 66 THR B CA 1
ATOM 4116 C C . THR B 1 66 ? 12.57 2.973 5.605 1 96.56 66 THR B C 1
ATOM 4118 O O . THR B 1 66 ? 12.109 1.833 5.508 1 96.56 66 THR B O 1
ATOM 4121 N N . ARG B 1 67 ? 13.375 3.309 6.527 1 94.06 67 ARG B N 1
ATOM 4122 C CA . ARG B 1 67 ? 13.75 2.387 7.598 1 94.06 67 ARG B CA 1
ATOM 4123 C C . ARG B 1 67 ? 12.883 2.6 8.836 1 94.06 67 ARG B C 1
ATOM 4125 O O . ARG B 1 67 ? 12.43 1.635 9.453 1 94.06 67 ARG B O 1
ATOM 4132 N N . LEU B 1 68 ? 12.562 3.869 9.156 1 92.88 68 LEU B N 1
ATOM 4133 C CA . LEU B 1 68 ? 12.008 4.223 10.461 1 92.88 68 LEU B CA 1
ATOM 4134 C C . LEU B 1 68 ? 10.492 4.367 10.391 1 92.88 68 LEU B C 1
ATOM 4136 O O . LEU B 1 68 ? 9.812 4.336 11.414 1 92.88 68 LEU B O 1
ATOM 4140 N N . GLY B 1 69 ? 9.969 4.523 9.172 1 95.38 69 GLY B N 1
ATOM 4141 C CA . GLY B 1 69 ? 8.555 4.863 9.07 1 95.38 69 GLY B CA 1
ATOM 4142 C C . GLY B 1 69 ? 8.266 6.312 9.422 1 95.38 69 GLY B C 1
ATOM 4143 O O . GLY B 1 69 ? 9.188 7.129 9.523 1 95.38 69 GLY B O 1
ATOM 4144 N N . PRO B 1 70 ? 7.008 6.621 9.594 1 97.31 70 PRO B N 1
ATOM 4145 C CA . PRO B 1 70 ? 6.602 8.023 9.742 1 97.31 70 PRO B CA 1
ATOM 4146 C C . PRO B 1 70 ? 6.652 8.492 11.195 1 97.31 70 PRO B C 1
ATOM 4148 O O . PRO B 1 70 ? 6.59 9.695 11.453 1 97.31 70 PRO B O 1
ATOM 4151 N N . GLY B 1 71 ? 6.695 7.566 12.172 1 97.56 71 GLY B N 1
ATOM 4152 C CA . GLY B 1 71 ? 6.348 7.871 13.547 1 97.56 71 GLY B CA 1
ATOM 4153 C C . GLY B 1 71 ? 7.191 8.977 14.148 1 97.56 71 GLY B C 1
ATOM 4154 O O . GLY B 1 71 ? 6.66 9.984 14.617 1 97.56 71 GLY B O 1
ATOM 4155 N N . PHE B 1 72 ? 8.484 8.875 14.062 1 98.19 72 PHE B N 1
ATOM 4156 C CA . PHE B 1 72 ? 9.367 9.836 14.695 1 98.19 72 PHE B CA 1
ATOM 4157 C C . PHE B 1 72 ? 9.312 11.18 13.977 1 98.19 72 PHE B C 1
ATOM 4159 O O . PHE B 1 72 ? 9.375 12.234 14.609 1 98.19 72 PHE B O 1
ATOM 4166 N N . PHE B 1 73 ? 9.219 11.148 12.633 1 98.25 73 PHE B N 1
ATOM 4167 C CA . PHE B 1 73 ? 9.078 12.375 11.859 1 98.25 73 PHE B CA 1
ATOM 4168 C C . PHE B 1 73 ? 7.855 13.164 12.305 1 98.25 73 PHE B C 1
ATOM 4170 O O . PHE B 1 73 ? 7.938 14.375 12.516 1 98.25 73 PHE B O 1
ATOM 4177 N N . ILE B 1 74 ? 6.723 12.469 12.469 1 98.38 74 ILE B N 1
ATOM 4178 C CA . ILE B 1 74 ? 5.473 13.133 12.828 1 98.38 74 ILE B CA 1
ATOM 4179 C C . ILE B 1 74 ? 5.566 13.68 14.25 1 98.38 74 ILE B C 1
ATOM 4181 O O . ILE B 1 74 ? 5.164 14.812 14.516 1 98.38 74 ILE B O 1
ATOM 4185 N N . ARG B 1 75 ? 6.148 12.883 15.172 1 97.88 75 ARG B N 1
ATOM 4186 C CA . ARG B 1 75 ? 6.355 13.32 16.547 1 97.88 75 ARG B CA 1
ATOM 4187 C C . ARG B 1 75 ? 7.176 14.609 16.594 1 97.88 75 ARG B C 1
ATOM 4189 O O . ARG B 1 75 ? 6.828 15.547 17.312 1 97.88 75 ARG B O 1
ATOM 4196 N N . PHE B 1 76 ? 8.219 14.578 15.852 1 98.44 76 PHE B N 1
ATOM 4197 C CA . PHE B 1 76 ? 9.117 15.727 15.766 1 98.44 76 PHE B CA 1
ATOM 4198 C C . PHE B 1 76 ? 8.391 16.953 15.211 1 98.44 76 PHE B C 1
ATOM 4200 O O . PHE B 1 76 ? 8.508 18.047 15.758 1 98.44 76 PHE B O 1
ATOM 4207 N N . THR B 1 77 ? 7.625 16.766 14.148 1 98.12 77 THR B N 1
ATOM 4208 C CA . THR B 1 77 ? 6.895 17.844 13.492 1 98.12 77 THR B CA 1
ATOM 4209 C C . THR B 1 77 ? 5.844 18.438 14.43 1 98.12 77 THR B C 1
ATOM 4211 O O . THR B 1 77 ? 5.676 19.656 14.492 1 98.12 77 THR B O 1
ATOM 4214 N N . VAL B 1 78 ? 5.18 17.594 15.156 1 97.88 78 VAL B N 1
ATOM 4215 C CA . VAL B 1 78 ? 4.133 18.047 16.062 1 97.88 78 VAL B CA 1
ATOM 4216 C C . VAL B 1 78 ? 4.754 18.891 17.188 1 97.88 78 VAL B C 1
ATOM 4218 O O . VAL B 1 78 ? 4.246 19.969 17.516 1 97.88 78 VAL B O 1
ATOM 4221 N N . HIS B 1 79 ? 5.855 18.484 17.688 1 98.19 79 HIS B N 1
ATOM 4222 C CA . HIS B 1 79 ? 6.488 19.188 18.797 1 98.19 79 HIS B CA 1
ATOM 4223 C C . HIS B 1 79 ? 7.027 20.547 18.359 1 98.19 79 HIS B C 1
ATOM 4225 O O . HIS B 1 79 ? 6.703 21.562 18.953 1 98.19 79 HIS B O 1
ATOM 4231 N N . TYR B 1 80 ? 7.758 20.562 17.297 1 97.88 80 TYR B N 1
ATOM 4232 C CA . TYR B 1 80 ? 8.492 21.766 16.922 1 97.88 80 TYR B CA 1
ATOM 4233 C C . TYR B 1 80 ? 7.633 22.688 16.078 1 97.88 80 TYR B C 1
ATOM 4235 O O . TYR B 1 80 ? 7.777 23.906 16.141 1 97.88 80 TYR B O 1
ATOM 4243 N N . ASN B 1 81 ? 6.73 22.109 15.266 1 97.31 81 ASN B N 1
ATOM 4244 C CA . ASN B 1 81 ? 5.938 22.938 14.344 1 97.31 81 ASN B CA 1
ATOM 4245 C C . ASN B 1 81 ? 4.586 23.297 14.945 1 97.31 81 ASN B C 1
ATOM 4247 O O . ASN B 1 81 ? 4.289 24.484 15.133 1 97.31 81 ASN B O 1
ATOM 4251 N N . LEU B 1 82 ? 3.859 22.312 15.352 1 96.81 82 LEU B N 1
ATOM 4252 C CA . LEU B 1 82 ? 2.482 22.578 15.75 1 96.81 82 LEU B CA 1
ATOM 4253 C C . LEU B 1 82 ? 2.426 23.109 17.188 1 96.81 82 LEU B C 1
ATOM 4255 O O . LEU B 1 82 ? 1.833 24.156 17.438 1 96.81 82 LEU B O 1
ATOM 4259 N N . PHE B 1 83 ? 3.111 22.406 18.078 1 97.25 83 PHE B N 1
ATOM 4260 C CA . PHE B 1 83 ? 3.07 22.828 19.469 1 97.25 83 PHE B CA 1
ATOM 4261 C C . PHE B 1 83 ? 3.885 24.094 19.672 1 97.25 83 PHE B C 1
ATOM 4263 O O . PHE B 1 83 ? 3.32 25.188 19.812 1 97.25 83 PHE B O 1
ATOM 4270 N N . ALA B 1 84 ? 5.176 24.016 19.547 1 97.06 84 ALA B N 1
ATOM 4271 C CA . ALA B 1 84 ? 6.051 25.141 19.812 1 97.06 84 ALA B CA 1
ATOM 4272 C C . ALA B 1 84 ? 5.836 26.266 18.797 1 97.06 84 ALA B C 1
ATOM 4274 O O . ALA B 1 84 ? 5.84 27.453 19.156 1 97.06 84 ALA B O 1
ATOM 4275 N N . GLY B 1 85 ? 5.637 25.875 17.562 1 95.56 85 GLY B N 1
ATOM 4276 C CA . GLY B 1 85 ? 5.41 26.875 16.516 1 95.56 85 GLY B CA 1
ATOM 4277 C C . GLY B 1 85 ? 4.18 27.719 16.766 1 95.56 85 GLY B C 1
ATOM 4278 O O . GLY B 1 85 ? 4.176 28.922 16.484 1 95.56 85 GLY B O 1
ATOM 4279 N N . THR B 1 86 ? 3.154 27.156 17.297 1 95.75 86 THR B N 1
ATOM 4280 C CA . THR B 1 86 ? 1.937 27.891 17.594 1 95.75 86 THR B CA 1
ATOM 4281 C C . THR B 1 86 ? 2.16 28.859 18.766 1 95.75 86 THR B C 1
ATOM 4283 O O . THR B 1 86 ? 1.671 29.984 18.734 1 95.75 86 THR B O 1
ATOM 4286 N N . VAL B 1 87 ? 2.912 28.438 19.734 1 96.5 87 VAL B N 1
ATOM 4287 C CA . VAL B 1 87 ? 3.225 29.312 20.859 1 96.5 87 VAL B CA 1
ATOM 4288 C C . VAL B 1 87 ? 4.047 30.5 20.359 1 96.5 87 VAL B C 1
ATOM 4290 O O . VAL B 1 87 ? 3.793 31.641 20.75 1 96.5 87 VAL B O 1
ATOM 4293 N N . VAL B 1 88 ? 4.961 30.188 19.5 1 94.44 88 VAL B N 1
ATOM 4294 C CA . VAL B 1 88 ? 5.809 31.25 18.953 1 94.44 88 VAL B CA 1
ATOM 4295 C C . VAL B 1 88 ? 4.957 32.219 18.141 1 94.44 88 VAL B C 1
ATOM 4297 O O . VAL B 1 88 ? 5.188 33.438 18.172 1 94.44 88 VAL B O 1
ATOM 4300 N N . ALA B 1 89 ? 3.955 31.75 17.484 1 92.38 89 ALA B N 1
ATOM 4301 C CA . ALA B 1 89 ? 3.145 32.562 16.594 1 92.38 89 ALA B CA 1
ATOM 4302 C C . ALA B 1 89 ? 2.1 33.344 17.359 1 92.38 89 ALA B C 1
ATOM 4304 O O . ALA B 1 89 ? 1.785 34.5 17 1 92.38 89 ALA B O 1
ATOM 4305 N N . LEU B 1 90 ? 1.576 32.812 18.438 1 94 90 LEU B N 1
ATOM 4306 C CA . LEU B 1 90 ? 0.384 33.375 19.047 1 94 90 LEU B CA 1
ATOM 4307 C C . LEU B 1 90 ? 0.669 33.844 20.469 1 94 90 LEU B C 1
ATOM 4309 O O . LEU B 1 90 ? -0.152 34.531 21.094 1 94 90 LEU B O 1
ATOM 4313 N N . GLY B 1 91 ? 1.805 33.5 20.969 1 95.44 91 GLY B N 1
ATOM 4314 C CA . GLY B 1 91 ? 2.135 33.812 22.344 1 95.44 91 GLY B CA 1
ATOM 4315 C C . GLY B 1 91 ? 2.789 35.188 22.484 1 95.44 91 GLY B C 1
ATOM 4316 O O . GLY B 1 91 ? 3.357 35.719 21.531 1 95.44 91 GLY B O 1
ATOM 4317 N N . THR B 1 92 ? 2.664 35.75 23.688 1 95.44 92 THR B N 1
ATOM 4318 C CA . THR B 1 92 ? 3.43 36.938 24.047 1 95.44 92 THR B CA 1
ATOM 4319 C C . THR B 1 92 ? 4.891 36.594 24.312 1 95.44 92 THR B C 1
ATOM 4321 O O . THR B 1 92 ? 5.246 35.406 24.391 1 95.44 92 THR B O 1
ATOM 4324 N N . ARG B 1 93 ? 5.684 37.625 24.438 1 96.19 93 ARG B N 1
ATOM 4325 C CA . ARG B 1 93 ? 7.09 37.406 24.75 1 96.19 93 ARG B CA 1
ATOM 4326 C C . ARG B 1 93 ? 7.246 36.656 26.078 1 96.19 93 ARG B C 1
ATOM 4328 O O . ARG B 1 93 ? 8.125 35.812 26.203 1 96.19 93 ARG B O 1
ATOM 4335 N N . GLU B 1 94 ? 6.434 37.031 26.984 1 96.81 94 GLU B N 1
ATOM 4336 C CA . GLU B 1 94 ? 6.48 36.375 28.297 1 96.81 94 GLU B CA 1
ATOM 4337 C C . GLU B 1 94 ? 6.09 34.906 28.219 1 96.81 94 GLU B C 1
ATOM 4339 O O . GLU B 1 94 ? 6.711 34.062 28.859 1 96.81 94 GLU B O 1
ATOM 4344 N N . GLN B 1 95 ? 5.113 34.625 27.484 1 97.12 95 GLN B N 1
ATOM 4345 C CA . GLN B 1 95 ? 4.652 33.25 27.328 1 97.12 95 GLN B CA 1
ATOM 4346 C C . GLN B 1 95 ? 5.699 32.406 26.625 1 97.12 95 GLN B C 1
ATOM 4348 O O . GLN B 1 95 ? 5.918 31.234 27.016 1 97.12 95 GLN B O 1
ATOM 4353 N N . ILE B 1 96 ? 6.336 32.906 25.609 1 97.69 96 ILE B N 1
ATOM 4354 C CA . ILE B 1 96 ? 7.395 32.219 24.891 1 97.69 96 ILE B CA 1
ATOM 4355 C C . ILE B 1 96 ? 8.562 31.938 25.844 1 97.69 96 ILE B C 1
ATOM 4357 O O . ILE B 1 96 ? 9.094 30.828 25.891 1 97.69 96 ILE B O 1
ATOM 4361 N N . ALA B 1 97 ? 8.898 32.969 26.609 1 97.25 97 ALA B N 1
ATOM 4362 C CA . ALA B 1 97 ? 10 32.812 27.562 1 97.25 97 ALA B CA 1
ATOM 4363 C C . ALA B 1 97 ? 9.695 31.734 28.594 1 97.25 97 ALA B C 1
ATOM 4365 O O . ALA B 1 97 ? 10.586 30.969 28.969 1 97.25 97 ALA B O 1
ATOM 4366 N N . ALA B 1 98 ? 8.531 31.719 29.047 1 95.88 98 ALA B N 1
ATOM 4367 C CA . ALA B 1 98 ? 8.125 30.703 30.016 1 95.88 98 ALA B CA 1
ATOM 4368 C C . ALA B 1 98 ? 8.227 29.312 29.422 1 95.88 98 ALA B C 1
ATOM 4370 O O . ALA B 1 98 ? 8.648 28.375 30.094 1 95.88 98 ALA B O 1
ATOM 4371 N N . LEU B 1 99 ? 7.766 29.156 28.188 1 95.88 99 LEU B N 1
ATOM 4372 C CA . LEU B 1 99 ? 7.867 27.875 27.516 1 95.88 99 LEU B CA 1
ATOM 4373 C C . LEU B 1 99 ? 9.32 27.422 27.391 1 95.88 99 LEU B C 1
ATOM 4375 O O . LEU B 1 99 ? 9.641 26.266 27.656 1 95.88 99 LEU B O 1
ATOM 4379 N N . LEU B 1 100 ? 10.164 28.297 26.984 1 96.19 100 LEU B N 1
ATOM 4380 C CA . LEU B 1 100 ? 11.578 28 26.812 1 96.19 100 LEU B CA 1
ATOM 4381 C C . LEU B 1 100 ? 12.211 27.562 28.125 1 96.19 100 LEU B C 1
ATOM 4383 O O . LEU B 1 100 ? 13.023 26.641 28.156 1 96.19 100 LEU B O 1
ATOM 4387 N N . ALA B 1 101 ? 11.836 28.203 29.156 1 93.56 101 ALA B N 1
ATOM 4388 C CA . ALA B 1 101 ? 12.375 27.891 30.484 1 93.56 101 ALA B CA 1
ATOM 4389 C C . ALA B 1 101 ? 11.969 26.469 30.906 1 93.56 101 ALA B C 1
ATOM 4391 O O . ALA B 1 101 ? 12.789 25.719 31.422 1 93.56 101 ALA B O 1
ATOM 4392 N N . ARG B 1 102 ? 10.758 26.109 30.703 1 90 102 ARG B N 1
ATOM 4393 C CA . ARG B 1 102 ? 10.258 24.797 31.062 1 90 102 ARG B CA 1
ATOM 4394 C C . ARG B 1 102 ? 10.93 23.719 30.219 1 90 102 ARG B C 1
ATOM 4396 O O . ARG B 1 102 ? 11.25 22.625 30.719 1 90 102 ARG B O 1
ATOM 4403 N N . ASN B 1 103 ? 11.055 24.031 28.953 1 90.94 103 ASN B N 1
ATOM 4404 C CA . ASN B 1 103 ? 11.68 23.062 28.062 1 90.94 103 ASN B CA 1
ATOM 4405 C C . ASN B 1 103 ? 13.148 22.844 28.406 1 90.94 103 ASN B C 1
ATOM 4407 O O . ASN B 1 103 ? 13.672 21.734 28.266 1 90.94 103 ASN B O 1
ATOM 4411 N N . LYS B 1 104 ? 13.844 23.797 28.734 1 87.75 104 LYS B N 1
ATOM 4412 C CA . LYS B 1 104 ? 15.242 23.703 29.141 1 87.75 104 LYS B CA 1
ATOM 4413 C C . LYS B 1 104 ? 15.391 22.859 30.406 1 87.75 104 LYS B C 1
ATOM 4415 O O . LYS B 1 104 ? 16.344 22.094 30.531 1 87.75 104 LYS B O 1
ATOM 4420 N N . GLN B 1 105 ? 14.484 22.938 31.25 1 84.31 105 GLN B N 1
ATOM 4421 C CA . GLN B 1 105 ? 14.562 22.266 32.531 1 84.31 105 GLN B CA 1
ATOM 4422 C C . GLN B 1 105 ? 14.195 20.797 32.406 1 84.31 105 GLN B C 1
ATOM 4424 O O . GLN B 1 105 ? 14.836 19.938 33.031 1 84.31 105 GLN B O 1
ATOM 4429 N N . ARG B 1 106 ? 13.219 20.422 31.562 1 87.75 106 ARG B N 1
ATOM 4430 C CA . ARG B 1 106 ? 12.648 19.094 31.656 1 87.75 106 ARG B CA 1
ATOM 4431 C C . ARG B 1 106 ? 12.461 18.469 30.281 1 87.75 106 ARG B C 1
ATOM 4433 O O . ARG B 1 106 ? 11.984 17.344 30.156 1 87.75 106 ARG B O 1
ATOM 4440 N N . ALA B 1 107 ? 12.797 19.109 29.281 1 92.75 107 ALA B N 1
ATOM 4441 C CA . ALA B 1 107 ? 12.562 18.625 27.922 1 92.75 107 ALA B CA 1
ATOM 4442 C C . ALA B 1 107 ? 11.133 18.141 27.75 1 92.75 107 ALA B C 1
ATOM 4444 O O . ALA B 1 107 ? 10.906 17 27.312 1 92.75 107 ALA B O 1
ATOM 4445 N N . ARG B 1 108 ? 10.18 18.891 28.125 1 95.12 108 ARG B N 1
ATOM 4446 C CA . ARG B 1 108 ? 8.766 18.547 28.047 1 95.12 108 ARG B CA 1
ATOM 4447 C C . ARG B 1 108 ? 8.305 18.422 26.609 1 95.12 108 ARG B C 1
ATOM 4449 O O . ARG B 1 108 ? 8.742 19.172 25.734 1 95.12 108 ARG B O 1
ATOM 4456 N N . LEU B 1 109 ? 7.5 17.438 26.406 1 97.44 109 LEU B N 1
ATOM 4457 C CA . LEU B 1 109 ? 6.938 17.219 25.078 1 97.44 109 LEU B CA 1
ATOM 4458 C C . LEU B 1 109 ? 5.566 17.859 24.953 1 97.44 109 LEU B C 1
ATOM 4460 O O . LEU B 1 109 ? 4.789 17.875 25.906 1 97.44 109 LEU B O 1
ATOM 4464 N N . GLY B 1 110 ? 5.32 18.391 23.75 1 98.25 110 GLY B N 1
ATOM 4465 C CA . GLY B 1 110 ? 4.043 19.031 23.5 1 98.25 110 GLY B CA 1
ATOM 4466 C C . GLY B 1 110 ? 3.236 18.328 22.422 1 98.25 110 GLY B C 1
ATOM 4467 O O . GLY B 1 110 ? 3.799 17.672 21.547 1 98.25 110 GLY B O 1
ATOM 4468 N N . CYS B 1 111 ? 1.904 18.406 22.453 1 98.44 111 CYS B N 1
ATOM 4469 C CA . CYS B 1 111 ? 0.993 17.984 21.406 1 98.44 111 CYS B CA 1
ATOM 4470 C C . CYS B 1 111 ? 0.085 19.141 20.969 1 98.44 111 CYS B C 1
ATOM 4472 O O . CYS B 1 111 ? 0.198 20.25 21.5 1 98.44 111 CYS B O 1
ATOM 4474 N N . PHE B 1 112 ? -0.662 18.938 19.953 1 97.62 112 PHE B N 1
ATOM 4475 C CA . PHE B 1 112 ? -1.523 19.953 19.359 1 97.62 112 PHE B CA 1
ATOM 4476 C C . PHE B 1 112 ? -2.949 19.438 19.219 1 97.62 112 PHE B C 1
ATOM 4478 O O . PHE B 1 112 ? -3.213 18.562 18.391 1 97.62 112 PHE B O 1
ATOM 4485 N N . GLY B 1 113 ? -3.873 20 20 1 97.62 113 GLY B N 1
ATOM 4486 C CA . GLY B 1 113 ? -5.254 19.562 20.016 1 97.62 113 GLY B CA 1
ATOM 4487 C C . GLY B 1 113 ? -6.188 20.453 19.234 1 97.62 113 GLY B C 1
ATOM 4488 O O . GLY B 1 113 ? -6.875 21.297 19.812 1 97.62 113 GLY B O 1
ATOM 4489 N N . LEU B 1 114 ? -6.332 20.172 17.938 1 96.06 114 LEU B N 1
ATOM 4490 C CA . LEU B 1 114 ? -7.215 20.953 17.078 1 96.06 114 LEU B CA 1
ATOM 4491 C C . LEU B 1 114 ? -8.328 20.078 16.516 1 96.06 114 LEU B C 1
ATOM 4493 O O . LEU B 1 114 ? -9.508 20.281 16.828 1 96.06 114 LEU B O 1
ATOM 4497 N N . THR B 1 115 ? -7.965 19.047 15.75 1 96.12 115 THR B N 1
ATOM 4498 C CA . THR B 1 115 ? -8.93 18.234 15.031 1 96.12 115 THR B CA 1
ATOM 4499 C C . THR B 1 115 ? -9.898 17.547 16 1 96.12 115 THR B C 1
ATOM 4501 O O . THR B 1 115 ? -9.477 16.984 17 1 96.12 115 THR B O 1
ATOM 4504 N N . GLU B 1 116 ? -11.133 17.734 15.734 1 97.69 116 GLU B N 1
ATOM 4505 C CA . GLU B 1 116 ? -12.18 17.109 16.531 1 97.69 116 GLU B CA 1
ATOM 4506 C C . GLU B 1 116 ? -12.891 16 15.758 1 97.69 116 GLU B C 1
ATOM 4508 O O . GLU B 1 116 ? -12.883 16 14.523 1 97.69 116 GLU B O 1
ATOM 4513 N N . LEU B 1 117 ? -13.484 15.086 16.469 1 95.88 117 LEU B N 1
ATOM 4514 C CA . LEU B 1 117 ? -14.062 13.875 15.906 1 95.88 117 LEU B CA 1
ATOM 4515 C C . LEU B 1 117 ? -15.078 14.211 14.812 1 95.88 117 LEU B C 1
ATOM 4517 O O . LEU B 1 117 ? -15.047 13.617 13.734 1 95.88 117 LEU B O 1
ATOM 4521 N N . LEU B 1 118 ? -15.93 15.141 15.023 1 94.88 118 LEU B N 1
ATOM 4522 C CA . LEU B 1 118 ? -16.969 15.461 14.047 1 94.88 118 LEU B CA 1
ATOM 4523 C C . LEU B 1 118 ? -16.422 16.359 12.945 1 94.88 118 LEU B C 1
ATOM 4525 O O . LEU B 1 118 ? -16.766 16.188 11.773 1 94.88 118 LEU B O 1
ATOM 4529 N N . ALA B 1 119 ? -15.562 17.312 13.297 1 94.06 119 ALA B N 1
ATOM 4530 C CA . ALA B 1 119 ? -15.047 18.281 12.328 1 94.06 119 ALA B CA 1
ATOM 4531 C C . ALA B 1 119 ? -14.18 17.594 11.273 1 94.06 119 ALA B C 1
ATOM 4533 O O . ALA B 1 119 ? -14.305 17.875 10.078 1 94.06 119 ALA B O 1
ATOM 4534 N N . GLY B 1 120 ? -13.273 16.703 11.719 1 92.25 120 GLY B N 1
ATOM 4535 C CA . GLY B 1 120 ? -12.336 16.062 10.805 1 92.25 120 GLY B CA 1
ATOM 4536 C C . GLY B 1 120 ? -11.539 17.062 9.977 1 92.25 120 GLY B C 1
ATOM 4537 O O . GLY B 1 120 ? -10.914 17.969 10.531 1 92.25 120 GLY B O 1
ATOM 4538 N N . VAL B 1 121 ? -11.719 16.969 8.672 1 89.75 121 VAL B N 1
ATOM 4539 C CA . VAL B 1 121 ? -10.922 17.781 7.746 1 89.75 121 VAL B CA 1
ATOM 4540 C C . VAL B 1 121 ? -11.43 19.219 7.75 1 89.75 121 VAL B C 1
ATOM 4542 O O . VAL B 1 121 ? -10.82 20.094 7.145 1 89.75 121 VAL B O 1
ATOM 4545 N N . ASN B 1 122 ? -12.477 19.516 8.484 1 89.06 122 ASN B N 1
ATOM 4546 C CA . ASN B 1 122 ? -13.062 20.859 8.562 1 89.06 122 ASN B CA 1
ATOM 4547 C C . ASN B 1 122 ? -12.648 21.578 9.844 1 89.06 122 ASN B C 1
ATOM 4549 O O . ASN B 1 122 ? -13.352 22.469 10.312 1 89.06 122 ASN B O 1
ATOM 4553 N N . SER B 1 123 ? -11.555 21.172 10.398 1 87.56 123 SER B N 1
ATOM 4554 C CA . SER B 1 123 ? -11.086 21.719 11.664 1 87.56 123 SER B CA 1
ATOM 4555 C C . SER B 1 123 ? -10.852 23.219 11.562 1 87.56 123 SER B C 1
ATOM 4557 O O . SER B 1 123 ? -10.859 23.922 12.578 1 87.56 123 SER B O 1
ATOM 4559 N N . GLY B 1 124 ? -10.664 23.719 10.391 1 81.5 124 GLY B N 1
ATOM 4560 C CA . GLY B 1 124 ? -10.5 25.156 10.203 1 81.5 124 GLY B CA 1
ATOM 4561 C C . GLY B 1 124 ? -11.812 25.906 10.234 1 81.5 124 GLY B C 1
ATOM 4562 O O . GLY B 1 124 ? -11.82 27.141 10.391 1 81.5 124 GLY B O 1
ATOM 4563 N N . LEU B 1 125 ? -12.883 25.188 10.195 1 82 125 LEU B N 1
ATOM 4564 C CA . LEU B 1 125 ? -14.188 25.844 10.078 1 82 125 LEU B CA 1
ATOM 4565 C C . LEU B 1 125 ? -14.969 25.719 11.383 1 82 125 LEU B C 1
ATOM 4567 O O . LEU B 1 125 ? -15.82 26.562 11.68 1 82 125 LEU B O 1
ATOM 4571 N N . VAL B 1 126 ? -14.648 24.688 12.094 1 90.12 126 VAL B N 1
ATOM 4572 C CA . VAL B 1 126 ? -15.484 24.484 13.281 1 90.12 126 VAL B CA 1
ATOM 4573 C C . VAL B 1 126 ? -14.641 23.891 14.406 1 90.12 126 VAL B C 1
ATOM 4575 O O . VAL B 1 126 ? -13.836 22.984 14.18 1 90.12 126 VAL B O 1
ATOM 4578 N N . VAL B 1 127 ? -14.758 24.453 15.594 1 95.62 127 VAL B N 1
ATOM 4579 C CA . VAL B 1 127 ? -14.211 23.969 16.859 1 95.62 127 VAL B CA 1
ATOM 4580 C C . VAL B 1 127 ? -15.289 24.016 17.938 1 95.62 127 VAL B C 1
ATOM 4582 O O . VAL B 1 127 ? -15.797 25.094 18.266 1 95.62 127 VAL B O 1
ATOM 4585 N N . GLU B 1 128 ? -15.578 22.859 18.484 1 97.19 128 GLU B N 1
ATOM 4586 C CA . GLU B 1 128 ? -16.703 22.797 19.406 1 97.19 128 GLU B CA 1
ATOM 4587 C C . GLU B 1 128 ? -16.219 22.719 20.859 1 97.19 128 GLU B C 1
ATOM 4589 O O . GLU B 1 128 ? -16.984 22.984 21.781 1 97.19 128 GLU B O 1
ATOM 4594 N N . THR B 1 129 ? -14.977 22.312 21.109 1 98.69 129 THR B N 1
ATOM 4595 C CA . THR B 1 129 ? -14.43 22.469 22.453 1 98.69 129 THR B CA 1
ATOM 4596 C C . THR B 1 129 ? -14.586 23.906 22.938 1 98.69 129 THR B C 1
ATOM 4598 O O . THR B 1 129 ? -14.359 24.844 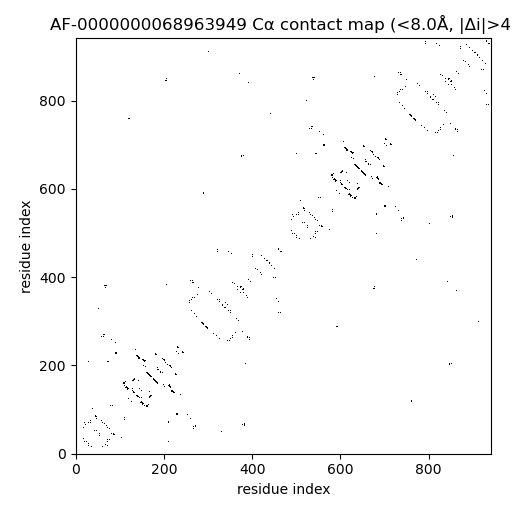22.188 1 98.69 129 THR B O 1
ATOM 4601 N N . THR B 1 130 ? -14.969 24.062 24.25 1 98.69 130 THR B N 1
ATOM 4602 C CA . THR B 1 130 ? -15.266 25.391 24.75 1 98.69 130 THR B CA 1
ATOM 4603 C C . THR B 1 130 ? -14.227 25.828 25.781 1 98.69 130 THR B C 1
ATOM 4605 O O . THR B 1 130 ? -13.609 25 26.438 1 98.69 130 THR B O 1
ATOM 4608 N N . ALA B 1 131 ? -13.961 27.078 25.797 1 98.81 131 ALA B N 1
ATOM 4609 C CA . ALA B 1 131 ? -13.227 27.766 26.859 1 98.81 131 ALA B CA 1
ATOM 4610 C C . ALA B 1 131 ? -14.016 28.969 27.375 1 98.81 131 ALA B C 1
ATOM 4612 O O . ALA B 1 131 ? -14.25 29.922 26.641 1 98.81 131 ALA B O 1
ATOM 4613 N N . THR B 1 132 ? -14.469 28.906 28.562 1 98.75 132 THR B N 1
ATOM 4614 C CA . THR B 1 132 ? -15.258 29.969 29.172 1 98.75 132 THR B CA 1
ATOM 4615 C C . THR B 1 132 ? -14.461 30.672 30.266 1 98.75 132 THR B C 1
ATOM 4617 O O . THR B 1 132 ? -13.922 30.031 31.172 1 98.75 132 THR B O 1
ATOM 4620 N N . PHE B 1 133 ? -14.398 31.984 30.188 1 98.69 133 PHE B N 1
ATOM 4621 C CA . PHE B 1 133 ? -13.68 32.75 31.188 1 98.69 133 PHE B CA 1
ATOM 4622 C C . PHE B 1 133 ? -14.5 32.875 32.469 1 98.69 133 PHE B C 1
ATOM 4624 O O . PHE B 1 133 ? -15.688 33.188 32.438 1 98.69 133 PHE B O 1
ATOM 4631 N N . ASP B 1 134 ? -13.875 32.531 33.5 1 97.31 134 ASP B N 1
ATOM 4632 C CA . ASP B 1 134 ? -14.43 32.75 34.812 1 97.31 134 ASP B CA 1
ATOM 4633 C C . ASP B 1 134 ? -13.703 33.875 35.562 1 97.31 134 ASP B C 1
ATOM 4635 O O . ASP B 1 134 ? -12.656 33.625 36.156 1 97.31 134 ASP B O 1
ATOM 4639 N N . ALA B 1 135 ? -14.273 35 35.625 1 94.62 135 ALA B N 1
ATOM 4640 C CA . ALA B 1 135 ? -13.656 36.188 36.219 1 94.62 135 ALA B CA 1
ATOM 4641 C C . ALA B 1 135 ? -13.398 36 37.688 1 94.62 135 ALA B C 1
ATOM 4643 O O . ALA B 1 135 ? -12.43 36.531 38.25 1 94.62 135 ALA B O 1
ATOM 4644 N N . ALA B 1 136 ? -14.234 35.312 38.375 1 95.62 136 ALA B N 1
ATOM 4645 C CA . ALA B 1 136 ? -14.109 35.125 39.812 1 95.62 136 ALA B CA 1
ATOM 4646 C C . ALA B 1 136 ? -12.797 34.438 40.188 1 95.62 136 ALA B C 1
ATOM 4648 O O . ALA B 1 136 ? -12.148 34.781 41.188 1 95.62 136 ALA B O 1
ATOM 4649 N N . SER B 1 137 ? -12.359 33.531 39.375 1 96.44 137 SER B N 1
ATOM 4650 C CA . SER B 1 137 ? -11.141 32.781 39.656 1 96.44 137 SER B CA 1
ATOM 4651 C C . SER B 1 137 ? -9.992 33.219 38.75 1 96.44 137 SER B C 1
ATOM 4653 O O . SER B 1 137 ? -8.852 32.812 38.938 1 96.44 137 SER B O 1
ATOM 4655 N N . ASN B 1 138 ? -10.227 34.062 37.812 1 97.69 138 ASN B N 1
ATOM 4656 C CA . ASN B 1 138 ? -9.242 34.5 36.844 1 97.69 138 ASN B CA 1
ATOM 4657 C C . ASN B 1 138 ? -8.688 33.312 36.062 1 97.69 138 ASN B C 1
ATOM 4659 O O . ASN B 1 138 ? -7.469 33.188 35.875 1 97.69 138 ASN B O 1
ATOM 4663 N N . GLU B 1 139 ? -9.641 32.406 35.688 1 98.5 139 GLU B N 1
ATOM 4664 C CA . GLU B 1 139 ? -9.297 31.188 34.969 1 98.5 139 GLU B CA 1
ATOM 4665 C C . GLU B 1 139 ? -10.234 30.953 33.781 1 98.5 139 GLU B C 1
ATOM 4667 O O . GLU B 1 139 ? -11.297 31.562 33.688 1 98.5 139 GLU B O 1
ATOM 4672 N N . PHE B 1 140 ? -9.797 30.188 32.844 1 98.81 140 PHE B N 1
ATOM 4673 C CA . PHE B 1 140 ? -10.688 29.625 31.828 1 98.81 140 PHE B CA 1
ATOM 4674 C C . PHE B 1 140 ? -11.102 28.203 32.188 1 98.81 140 PHE B C 1
ATOM 4676 O O . PHE B 1 140 ? -10.336 27.469 32.812 1 98.81 140 PHE B O 1
ATOM 4683 N N . VAL B 1 141 ? -12.297 27.844 31.812 1 98.81 141 VAL B N 1
ATOM 4684 C CA . VAL B 1 141 ? -12.781 26.469 31.938 1 98.81 141 VAL B CA 1
ATOM 4685 C C . VAL B 1 141 ? -12.898 25.844 30.547 1 98.81 141 VAL B C 1
ATOM 4687 O O . VAL B 1 141 ? -13.758 26.219 29.75 1 98.81 141 VAL B O 1
ATOM 4690 N N . ILE B 1 142 ? -12.039 24.891 30.25 1 98.88 142 ILE B N 1
ATOM 4691 C CA . ILE B 1 142 ? -12.047 24.172 28.969 1 98.88 142 ILE B CA 1
ATOM 4692 C C . ILE B 1 142 ? -12.898 22.906 29.094 1 98.88 142 ILE B C 1
ATOM 4694 O O . ILE B 1 142 ? -12.758 22.141 30.047 1 98.88 142 ILE B O 1
ATOM 4698 N N . ASN B 1 143 ? -13.805 22.703 28.125 1 98.88 143 ASN B N 1
ATOM 4699 C CA . ASN B 1 143 ? -14.758 21.594 28.203 1 98.88 143 ASN B CA 1
ATOM 4700 C C . ASN B 1 143 ? -15.055 21.016 26.828 1 98.88 143 ASN B C 1
ATOM 4702 O O . ASN B 1 143 ? -15.148 21.75 25.844 1 98.88 143 ASN B O 1
ATOM 4706 N N . THR B 1 144 ? -15.047 19.688 26.75 1 98.88 144 THR B N 1
ATOM 4707 C CA . THR B 1 144 ? -15.602 18.969 25.625 1 98.88 144 THR B CA 1
ATOM 4708 C C . THR B 1 144 ? -17.109 18.766 25.797 1 98.88 144 THR B C 1
ATOM 4710 O O . THR B 1 144 ? -17.531 17.844 26.484 1 98.88 144 THR B O 1
ATOM 4713 N N . PRO B 1 145 ? -17.891 19.5 25.109 1 98.5 145 PRO B N 1
ATOM 4714 C CA . PRO B 1 145 ? -19.312 19.578 25.469 1 98.5 145 PRO B CA 1
ATOM 4715 C C . PRO B 1 145 ? -20.125 18.422 24.891 1 98.5 145 PRO B C 1
ATOM 4717 O O . PRO B 1 145 ? -21.266 18.188 25.328 1 98.5 145 PRO B O 1
ATOM 4720 N N . ASN B 1 146 ? -19.703 17.672 23.938 1 97.38 146 ASN B N 1
ATOM 4721 C CA . ASN B 1 146 ? -20.344 16.531 23.281 1 97.38 146 ASN B CA 1
ATOM 4722 C C . ASN B 1 146 ? -19.328 15.602 22.656 1 97.38 146 ASN B C 1
ATOM 4724 O O . ASN B 1 146 ? -18.156 15.961 22.516 1 97.38 146 ASN B O 1
ATOM 4728 N N . PRO B 1 147 ? -19.688 14.414 22.266 1 96.31 147 PRO B N 1
ATOM 4729 C CA . PRO B 1 147 ? -18.719 13.453 21.75 1 96.31 147 PRO B CA 1
ATOM 4730 C C . PRO B 1 147 ? -18.016 13.938 20.484 1 96.31 147 PRO B C 1
ATOM 4732 O O . PRO B 1 147 ? -16.844 13.641 20.266 1 96.31 147 PRO B O 1
ATOM 4735 N N . GLY B 1 148 ? -18.672 14.68 19.703 1 96.75 148 GLY B N 1
ATOM 4736 C CA . GLY B 1 148 ? -18.109 15.188 18.469 1 96.75 148 GLY B CA 1
ATOM 4737 C C . GLY B 1 148 ? -17 16.203 18.688 1 96.75 148 GLY B C 1
ATOM 4738 O O . GLY B 1 148 ? -16.172 16.438 17.812 1 96.75 148 GLY B O 1
ATOM 4739 N N . ALA B 1 149 ? -16.922 16.781 19.906 1 98.31 149 ALA B N 1
ATOM 4740 C CA . ALA B 1 149 ? -15.953 17.828 20.219 1 98.31 149 ALA B CA 1
ATOM 4741 C C . ALA B 1 149 ? -14.656 17.234 20.75 1 98.31 149 ALA B C 1
ATOM 4743 O O . ALA B 1 149 ? -13.672 17.953 20.953 1 98.31 149 ALA B O 1
ATOM 4744 N N . ALA B 1 150 ? -14.633 15.938 20.922 1 98.56 150 ALA B N 1
ATOM 4745 C CA . ALA B 1 150 ? -13.398 15.312 21.375 1 98.56 150 ALA B CA 1
ATOM 4746 C C . ALA B 1 150 ? -12.266 15.531 20.375 1 98.56 150 ALA B C 1
ATOM 4748 O O . ALA B 1 150 ? -12.469 15.391 19.172 1 98.56 150 ALA B O 1
ATOM 4749 N N . LYS B 1 151 ? -11.102 16.016 20.922 1 98.62 151 LYS B N 1
ATOM 4750 C CA . LYS B 1 151 ? -9.93 16.062 20.047 1 98.62 151 LYS B CA 1
ATOM 4751 C C . LYS B 1 151 ? -9.547 14.664 19.562 1 98.62 151 LYS B C 1
ATOM 4753 O O . LYS B 1 151 ? -9.594 13.703 20.328 1 98.62 151 LYS B O 1
ATOM 4758 N N . ASN B 1 152 ? -9.258 14.617 18.328 1 97.12 152 ASN B N 1
ATOM 4759 C CA . ASN B 1 152 ? -9.117 13.32 17.672 1 97.12 152 ASN B CA 1
ATOM 4760 C C . ASN B 1 152 ? -7.855 13.258 16.812 1 97.12 152 ASN B C 1
ATOM 4762 O O . ASN B 1 152 ? -7.52 14.227 16.125 1 97.12 152 ASN B O 1
ATOM 4766 N N . TRP B 1 153 ? -7.094 12.078 16.891 1 97.12 153 TRP B N 1
ATOM 4767 C CA . TRP B 1 153 ? -5.867 11.828 16.141 1 97.12 153 TRP B CA 1
ATOM 4768 C C . TRP B 1 153 ? -4.746 12.75 16.609 1 97.12 153 TRP B C 1
ATOM 4770 O O . TRP B 1 153 ? -3.992 13.281 15.781 1 97.12 153 TRP B O 1
ATOM 4780 N N . ILE B 1 154 ? -4.75 12.945 17.859 1 98.44 154 ILE B N 1
ATOM 4781 C CA . ILE B 1 154 ? -3.725 13.844 18.375 1 98.44 154 ILE B CA 1
ATOM 4782 C C . ILE B 1 154 ? -2.41 13.078 18.547 1 98.44 154 ILE B C 1
ATOM 4784 O O . ILE B 1 154 ? -2.277 12.242 19.438 1 98.44 154 ILE B O 1
ATOM 4788 N N . SER B 1 155 ? -1.48 13.375 17.672 1 98.06 155 SER B N 1
ATOM 4789 C CA . SER B 1 155 ? -0.157 12.766 17.75 1 98.06 155 SER B CA 1
ATOM 4790 C C . SER B 1 155 ? 0.564 13.18 19.031 1 98.06 155 SER B C 1
ATOM 4792 O O . SER B 1 155 ? 0.578 14.359 19.391 1 98.06 155 SER B O 1
ATOM 4794 N N . GLN B 1 156 ? 1.089 12.227 19.812 1 97.62 156 GLN B N 1
ATOM 4795 C CA . GLN B 1 156 ? 1.822 12.414 21.047 1 97.62 156 GLN B CA 1
ATOM 4796 C C . GLN B 1 156 ? 0.877 12.75 22.203 1 97.62 156 GLN B C 1
ATOM 4798 O O . GLN B 1 156 ? 1.313 13.234 23.25 1 97.62 156 GLN B O 1
ATOM 4803 N N . GLY B 1 157 ? -0.383 12.484 21.984 1 98.44 157 GLY B N 1
ATOM 4804 C CA . GLY B 1 157 ? -1.361 12.867 23 1 98.44 157 GLY B CA 1
ATOM 4805 C C . GLY B 1 157 ? -1.294 12 24.25 1 98.44 157 GLY B C 1
ATOM 4806 O O . GLY B 1 157 ? -1.738 12.414 25.312 1 98.44 157 GLY B O 1
ATOM 4807 N N . LEU B 1 158 ? -0.737 10.805 24.125 1 98.38 158 LEU B N 1
ATOM 4808 C CA . LEU B 1 158 ? -0.675 9.891 25.266 1 98.38 158 LEU B CA 1
ATOM 4809 C C . LEU B 1 158 ? 0.559 10.164 26.109 1 98.38 158 LEU B C 1
ATOM 4811 O O . LEU B 1 158 ? 0.624 9.742 27.266 1 98.38 158 LEU B O 1
ATOM 4815 N N . VAL B 1 159 ? 1.559 10.898 25.531 1 97.81 159 VAL B N 1
ATOM 4816 C CA . VAL B 1 159 ? 2.809 11.023 26.266 1 97.81 159 VAL B CA 1
ATOM 4817 C C . VAL B 1 159 ? 3.139 12.5 26.484 1 97.81 159 VAL B C 1
ATOM 4819 O O . VAL B 1 159 ? 4.047 12.844 27.25 1 97.81 159 VAL B O 1
ATOM 4822 N N . ALA B 1 160 ? 2.447 13.406 25.812 1 98.12 160 ALA B N 1
ATOM 4823 C CA . ALA B 1 160 ? 2.764 14.828 25.891 1 98.12 160 ALA B CA 1
ATOM 4824 C C . ALA B 1 160 ? 2.602 15.352 27.328 1 98.12 160 ALA B C 1
ATOM 4826 O O . ALA B 1 160 ? 1.671 14.961 28.031 1 98.12 160 ALA B O 1
ATOM 4827 N N . ASP B 1 161 ? 3.457 16.234 27.75 1 97.75 161 ASP B N 1
ATOM 4828 C CA . ASP B 1 161 ? 3.396 16.875 29.062 1 97.75 161 ASP B CA 1
ATOM 4829 C C . ASP B 1 161 ? 2.461 18.094 29.047 1 97.75 161 ASP B C 1
ATOM 4831 O O . ASP B 1 161 ? 1.869 18.438 30.062 1 97.75 161 ASP B O 1
ATOM 4835 N N . GLU B 1 162 ? 2.408 18.75 28 1 97.62 162 GLU B N 1
ATOM 4836 C CA . GLU B 1 162 ? 1.548 19.906 27.766 1 97.62 162 GLU B CA 1
ATOM 4837 C C . GLU B 1 162 ? 1.095 19.969 26.312 1 97.62 162 GLU B C 1
ATOM 4839 O O . GLU B 1 162 ? 1.522 19.156 25.484 1 97.62 162 GLU B O 1
ATOM 4844 N N . GLY B 1 163 ? 0.172 20.828 26.016 1 98.06 163 GLY B N 1
ATOM 4845 C CA . GLY B 1 163 ? -0.306 20.938 24.656 1 98.06 163 GLY B CA 1
ATOM 4846 C C . GLY B 1 163 ? -0.995 22.266 24.375 1 98.06 163 GLY B C 1
ATOM 4847 O O . GLY B 1 163 ? -1.385 22.969 25.312 1 98.06 163 GLY B O 1
ATOM 4848 N N . VAL B 1 164 ? -0.98 22.625 23.109 1 97.81 164 VAL B N 1
ATOM 4849 C CA . VAL B 1 164 ? -1.854 23.703 22.641 1 97.81 164 VAL B CA 1
ATOM 4850 C C . VAL B 1 164 ? -3.234 23.141 22.312 1 97.81 164 VAL B C 1
ATOM 4852 O O . VAL B 1 164 ? -3.365 22.266 21.453 1 97.81 164 VAL B O 1
ATOM 4855 N N . VAL B 1 165 ? -4.25 23.609 23.016 1 98.5 165 VAL B N 1
ATOM 4856 C CA . VAL B 1 165 ? -5.633 23.188 22.812 1 98.5 165 VAL B CA 1
ATOM 4857 C C . VAL B 1 165 ? -6.426 24.344 22.203 1 98.5 165 VAL B C 1
ATOM 4859 O O . VAL B 1 165 ? -6.504 25.422 22.781 1 98.5 165 VAL B O 1
ATOM 4862 N N . VAL B 1 166 ? -6.965 24.094 21.047 1 97.56 166 VAL B N 1
ATOM 4863 C CA . VAL B 1 166 ? -7.812 25.109 20.422 1 97.56 166 VAL B CA 1
ATOM 4864 C C . VAL B 1 166 ? -9.258 24.938 20.891 1 97.56 166 VAL B C 1
ATOM 4866 O O . VAL B 1 166 ? -9.82 23.844 20.812 1 97.56 166 VAL B O 1
ATOM 4869 N N . ALA B 1 167 ? -9.812 25.969 21.422 1 98.06 167 ALA B N 1
ATOM 4870 C CA . ALA B 1 167 ? -11.164 25.953 21.984 1 98.06 167 ALA B CA 1
ATOM 4871 C C . ALA B 1 167 ? -11.898 27.25 21.703 1 98.06 167 ALA B C 1
ATOM 4873 O O . ALA B 1 167 ? -11.273 28.312 21.578 1 98.06 167 ALA B O 1
ATOM 4874 N N . SER B 1 168 ? -13.18 27.172 21.547 1 97.5 168 SER B N 1
ATOM 4875 C CA . SER B 1 168 ? -14.016 28.344 21.312 1 97.5 168 SER B CA 1
ATOM 4876 C C . SER B 1 168 ? -14.188 29.172 22.578 1 97.5 168 SER B C 1
ATOM 4878 O O . SER B 1 168 ? -14.797 28.703 23.547 1 97.5 168 SER B O 1
ATOM 4880 N N . LEU B 1 169 ? -13.789 30.438 22.531 1 97.56 169 LEU B N 1
ATOM 4881 C CA . LEU B 1 169 ? -13.703 31.281 23.703 1 97.56 169 LEU B CA 1
ATOM 4882 C C . LEU B 1 169 ? -15.008 32.031 23.922 1 97.56 169 LEU B C 1
ATOM 4884 O O . LEU B 1 169 ? -15.555 32.625 22.984 1 97.56 169 LEU B O 1
ATOM 4888 N N . THR B 1 170 ? -15.539 31.969 25.094 1 98.19 170 THR B N 1
ATOM 4889 C CA . THR B 1 170 ? -16.656 32.781 25.547 1 98.19 170 THR B CA 1
ATOM 4890 C C . THR B 1 170 ? -16.266 33.625 26.766 1 98.19 170 THR B C 1
ATOM 4892 O O . THR B 1 170 ? -15.742 33.062 27.734 1 98.19 170 THR B O 1
ATOM 4895 N N . VAL B 1 171 ? -16.438 34.906 26.703 1 98 171 VAL B N 1
ATOM 4896 C CA . VAL B 1 171 ? -16.203 35.812 27.812 1 98 171 VAL B CA 1
ATOM 4897 C C . VAL B 1 171 ? -17.453 36.625 28.078 1 98 171 VAL B C 1
ATOM 4899 O O . VAL B 1 171 ? -17.969 37.312 27.188 1 98 171 VAL B O 1
ATOM 4902 N N . ASN B 1 172 ? -17.969 36.562 29.297 1 96.5 172 ASN B N 1
ATOM 4903 C CA . ASN B 1 172 ? -19.172 37.281 29.688 1 96.5 172 ASN B CA 1
ATOM 4904 C C . ASN B 1 172 ? -20.312 37.062 28.703 1 96.5 172 ASN B C 1
ATOM 4906 O O . ASN B 1 172 ? -20.953 38 28.25 1 96.5 172 ASN B O 1
ATOM 4910 N N . GLY B 1 173 ? -20.484 35.875 28.25 1 95.69 173 GLY B N 1
ATOM 4911 C CA . GLY B 1 173 ? -21.578 35.469 27.391 1 95.69 173 GLY B CA 1
ATOM 4912 C C . GLY B 1 173 ? -21.328 35.781 25.922 1 95.69 173 GLY B C 1
ATOM 4913 O O . GLY B 1 173 ? -22.094 35.344 25.047 1 95.69 173 GLY B O 1
ATOM 4914 N N . LYS B 1 174 ? -20.266 36.469 25.609 1 96.81 174 LYS B N 1
ATOM 4915 C CA . LYS B 1 174 ? -19.938 36.812 24.234 1 96.81 174 LYS B CA 1
ATOM 4916 C C . LYS B 1 174 ? -18.953 35.812 23.641 1 96.81 174 LYS B C 1
ATOM 4918 O O . LYS B 1 174 ? -18 35.406 24.297 1 96.81 174 LYS B O 1
ATOM 4923 N N . LYS B 1 175 ? -19.203 35.406 22.391 1 95.56 175 LYS B N 1
ATOM 4924 C CA . LYS B 1 175 ? -18.359 34.438 21.688 1 95.56 175 LYS B CA 1
ATOM 4925 C C . LYS B 1 175 ? -17.25 35.125 20.891 1 95.56 175 LYS B C 1
ATOM 4927 O O . LYS B 1 175 ? -17.5 36.125 20.219 1 95.56 175 LYS B O 1
ATOM 4932 N N . PHE B 1 176 ? -16.031 34.594 21 1 94 176 PHE B N 1
ATOM 4933 C CA . PHE B 1 176 ? -14.891 35.188 20.312 1 94 176 PHE B CA 1
ATOM 4934 C C . PHE B 1 176 ? -14.25 34.188 19.359 1 94 176 PHE B C 1
ATOM 4936 O O . PHE B 1 176 ? -13.164 34.406 18.828 1 94 176 PHE B O 1
ATOM 4943 N N . GLY B 1 177 ? -14.938 32.969 19.172 1 93.62 177 GLY B N 1
ATOM 4944 C CA . GLY B 1 177 ? -14.445 31.969 18.234 1 93.62 177 GLY B CA 1
ATOM 4945 C C . GLY B 1 177 ? -13.281 31.156 18.797 1 93.62 177 GLY B C 1
ATOM 4946 O O . GLY B 1 177 ? -13 31.219 20 1 93.62 177 GLY B O 1
ATOM 4947 N N . PRO B 1 178 ? -12.641 30.344 17.969 1 95.25 178 PRO B N 1
ATOM 4948 C CA . PRO B 1 178 ? -11.547 29.484 18.406 1 95.25 178 PRO B CA 1
ATOM 4949 C C . PRO B 1 178 ? -10.289 30.266 18.781 1 95.25 178 PRO B C 1
ATOM 4951 O O . PRO B 1 178 ? -9.875 31.156 18.062 1 95.25 178 PRO B O 1
ATOM 4954 N N . GLN B 1 179 ? -9.742 30 19.891 1 95.75 179 GLN B N 1
ATOM 4955 C CA . GLN B 1 179 ? -8.469 30.516 20.406 1 95.75 179 GLN B CA 1
ATOM 4956 C C . GLN B 1 179 ? -7.555 29.375 20.844 1 95.75 179 GLN B C 1
ATOM 4958 O O . GLN B 1 179 ? -8 28.25 21.016 1 95.75 179 GLN B O 1
ATOM 4963 N N . ALA B 1 180 ? -6.254 29.672 20.969 1 96.94 180 ALA B N 1
ATOM 4964 C CA . ALA B 1 180 ? -5.27 28.672 21.359 1 96.94 180 ALA B CA 1
ATOM 4965 C C . ALA B 1 180 ? -4.879 28.828 22.828 1 96.94 180 ALA B C 1
ATOM 4967 O O . ALA B 1 180 ? -4.547 29.922 23.266 1 96.94 180 ALA B O 1
ATOM 4968 N N . PHE B 1 181 ? -4.961 27.75 23.562 1 98.19 181 PHE B N 1
ATOM 4969 C CA . PHE B 1 181 ? -4.617 27.719 24.984 1 98.19 181 PHE B CA 1
ATOM 4970 C C . PHE B 1 181 ? -3.449 26.781 25.234 1 98.19 181 PHE B C 1
ATOM 4972 O O . PHE B 1 181 ? -3.461 25.641 24.797 1 98.19 181 PHE B O 1
ATOM 4979 N N . LEU B 1 182 ? -2.383 27.266 25.875 1 98.31 182 LEU B N 1
ATOM 4980 C CA . LEU B 1 182 ? -1.312 26.406 26.359 1 98.31 182 LEU B CA 1
ATOM 4981 C C . LEU B 1 182 ? -1.713 25.719 27.656 1 98.31 182 LEU B C 1
ATOM 4983 O O . LEU B 1 182 ? -1.797 26.359 28.703 1 98.31 182 LEU B O 1
ATOM 4987 N N . VAL B 1 183 ? -1.913 24.406 27.578 1 98.5 183 VAL B N 1
ATOM 4988 C CA . VAL B 1 183 ? -2.502 23.656 28.688 1 98.5 183 VAL B CA 1
ATOM 4989 C C . VAL B 1 183 ? -1.502 22.625 29.203 1 98.5 183 VAL B C 1
ATOM 4991 O O . VAL B 1 183 ? -0.915 21.875 28.422 1 98.5 183 VAL B O 1
ATOM 4994 N N . GLN B 1 184 ? -1.301 22.609 30.484 1 97.81 184 GLN B N 1
ATOM 4995 C CA . GLN B 1 184 ? -0.56 21.516 31.109 1 97.81 184 GLN B CA 1
ATOM 4996 C C . GLN B 1 184 ? -1.403 20.25 31.156 1 97.81 184 GLN B C 1
ATOM 4998 O O . GLN B 1 184 ? -2.557 20.281 31.594 1 97.81 184 GLN B O 1
ATOM 5003 N N . PHE B 1 185 ? -0.836 19.156 30.672 1 98.31 185 PHE B N 1
ATOM 5004 C CA . PHE B 1 185 ? -1.591 17.906 30.625 1 98.31 185 PHE B CA 1
ATOM 5005 C C . PHE B 1 185 ? -1.262 17.047 31.828 1 98.31 185 PHE B C 1
ATOM 5007 O O . PHE B 1 185 ? -2.117 16.297 32.312 1 98.31 185 PHE B O 1
ATOM 5014 N N . ARG B 1 186 ? -0.053 17.141 32.312 1 97.31 186 ARG B N 1
ATOM 5015 C CA . ARG B 1 186 ? 0.41 16.203 33.312 1 97.31 186 ARG B CA 1
ATOM 5016 C C . ARG B 1 186 ? 1.149 16.922 34.438 1 97.31 186 ARG B C 1
ATOM 5018 O O . ARG B 1 186 ? 1.743 17.984 34.219 1 97.31 186 ARG B O 1
ATOM 5025 N N . ASP B 1 187 ? 1.164 16.219 35.625 1 95.38 187 ASP B N 1
ATOM 5026 C CA . ASP B 1 187 ? 1.975 16.719 36.719 1 95.38 187 ASP B CA 1
ATOM 5027 C C . ASP B 1 187 ? 3.406 16.188 36.625 1 95.38 187 ASP B C 1
ATOM 5029 O O . ASP B 1 187 ? 3.785 15.57 35.625 1 95.38 187 ASP B O 1
ATOM 5033 N N . ASP B 1 188 ? 4.211 16.562 37.531 1 90.19 188 ASP B N 1
ATOM 5034 C CA . ASP B 1 188 ? 5.633 16.234 37.5 1 90.19 188 ASP B CA 1
ATOM 5035 C C . ASP B 1 188 ? 5.848 14.734 37.594 1 90.19 188 ASP B C 1
ATOM 5037 O O . ASP B 1 188 ? 6.898 14.227 37.156 1 90.19 188 ASP B O 1
ATOM 5041 N N . ALA B 1 189 ? 4.836 13.977 38.094 1 92.38 189 ALA B N 1
ATOM 5042 C CA . ALA B 1 189 ? 4.918 12.523 38.219 1 92.38 189 ALA B CA 1
ATOM 5043 C C . ALA B 1 189 ? 4.457 11.859 36.906 1 92.38 189 ALA B C 1
ATOM 5045 O O . ALA B 1 189 ? 4.555 10.633 36.781 1 92.38 189 ALA B O 1
ATOM 5046 N N . GLY B 1 190 ? 3.998 12.68 36 1 92.81 190 GLY B N 1
ATOM 5047 C CA . GLY B 1 190 ? 3.578 12.148 34.688 1 92.81 190 GLY B CA 1
ATOM 5048 C C . GLY B 1 190 ? 2.111 11.766 34.656 1 92.81 190 GLY B C 1
ATOM 5049 O O . GLY B 1 190 ? 1.642 11.188 33.688 1 92.81 190 GLY B O 1
ATOM 5050 N N . THR B 1 191 ? 1.395 12.086 35.656 1 96.5 191 THR B N 1
ATOM 5051 C CA . THR B 1 191 ? -0.022 11.75 35.75 1 96.5 191 THR B CA 1
ATOM 5052 C C . THR B 1 191 ? -0.878 12.844 35.094 1 96.5 191 THR B C 1
ATOM 5054 O O . THR B 1 191 ? -0.652 14.031 35.344 1 96.5 191 THR B O 1
ATOM 5057 N N . LEU B 1 192 ? -1.854 12.461 34.312 1 98.06 192 LEU B N 1
ATOM 5058 C CA . LEU B 1 192 ? -2.766 13.43 33.719 1 98.06 192 LEU B CA 1
ATOM 5059 C C . LEU B 1 192 ? -3.484 14.242 34.781 1 98.06 192 LEU B C 1
ATOM 5061 O O . LEU B 1 192 ? -3.906 13.703 35.812 1 98.06 192 LEU B O 1
ATOM 5065 N N . LEU B 1 193 ? -3.6 15.516 34.5 1 98.31 193 LEU B N 1
ATOM 5066 C CA . LEU B 1 193 ? -4.309 16.391 35.438 1 98.31 193 LEU B CA 1
ATOM 5067 C C . LEU B 1 193 ? -5.801 16.094 35.438 1 98.31 193 LEU B C 1
ATOM 5069 O O . LEU B 1 193 ? -6.328 15.547 34.469 1 98.31 193 LEU B O 1
ATOM 5073 N N . PRO B 1 194 ? -6.484 16.406 36.562 1 97.69 194 PRO B N 1
ATOM 5074 C CA . PRO B 1 194 ? -7.914 16.094 36.656 1 97.69 194 PRO B CA 1
ATOM 5075 C C . PRO B 1 194 ? -8.719 16.703 35.5 1 97.69 194 PRO B C 1
ATOM 5077 O O . PRO B 1 194 ? -8.477 17.844 35.094 1 97.69 194 PRO B O 1
ATOM 5080 N N . GLY B 1 195 ? -9.594 15.844 34.969 1 98.69 195 GLY B N 1
ATOM 5081 C CA . GLY B 1 195 ? -10.492 16.297 33.906 1 98.69 195 GLY B CA 1
ATOM 5082 C C . GLY B 1 195 ? -9.961 16.031 32.5 1 98.69 195 GLY B C 1
ATOM 5083 O O . GLY B 1 195 ? -10.703 16.125 31.531 1 98.69 195 GLY B O 1
ATOM 5084 N N . ILE B 1 196 ? -8.695 15.82 32.406 1 98.81 196 ILE B N 1
ATOM 5085 C CA . ILE B 1 196 ? -8.102 15.508 31.109 1 98.81 196 ILE B CA 1
ATOM 5086 C C . ILE B 1 196 ? -8.062 14 30.906 1 98.81 196 ILE B C 1
ATOM 5088 O O . ILE B 1 196 ? -7.551 13.266 31.75 1 98.81 196 ILE B O 1
ATOM 5092 N N . GLN B 1 197 ? -8.672 13.555 29.859 1 98.62 197 GLN B N 1
ATOM 5093 C CA . GLN B 1 197 ? -8.641 12.141 29.5 1 98.62 197 GLN B CA 1
ATOM 5094 C C . GLN B 1 197 ? -7.984 11.938 28.125 1 98.62 197 GLN B C 1
ATOM 5096 O O . GLN B 1 197 ? -8.234 12.703 27.203 1 98.62 197 GLN B O 1
ATOM 5101 N N . ALA B 1 198 ? -7.09 10.969 28.047 1 98.56 198 ALA B N 1
ATOM 5102 C CA . ALA B 1 198 ? -6.438 10.562 26.797 1 98.56 198 ALA B CA 1
ATOM 5103 C C . ALA B 1 198 ? -6.664 9.078 26.531 1 98.56 198 ALA B C 1
ATOM 5105 O O . ALA B 1 198 ? -6.316 8.227 27.359 1 98.56 198 ALA B O 1
ATOM 5106 N N . VAL B 1 199 ? -7.277 8.773 25.391 1 98.38 199 VAL B N 1
ATOM 5107 C CA . VAL B 1 199 ? -7.555 7.391 25.016 1 98.38 199 VAL B CA 1
ATOM 5108 C C . VAL B 1 199 ? -6.746 7.02 23.781 1 98.38 199 VAL B C 1
ATOM 5110 O O . VAL B 1 199 ? -6.715 7.77 22.797 1 98.38 199 VAL B O 1
ATOM 5113 N N . ASP B 1 200 ? -6.086 5.895 23.891 1 98.12 200 ASP B N 1
ATOM 5114 C CA . ASP B 1 200 ? -5.293 5.395 22.766 1 98.12 200 ASP B CA 1
ATOM 5115 C C . ASP B 1 200 ? -6.184 5.051 21.578 1 98.12 200 ASP B C 1
ATOM 5117 O O . ASP B 1 200 ? -7.137 4.281 21.719 1 98.12 200 ASP B O 1
ATOM 5121 N N . MET B 1 201 ? -5.863 5.578 20.422 1 96.75 201 MET B N 1
ATOM 5122 C CA . MET B 1 201 ? -6.676 5.375 19.219 1 96.75 201 MET B CA 1
ATOM 5123 C C . MET B 1 201 ? -6.414 4 18.609 1 96.75 201 MET B C 1
ATOM 5125 O O . MET B 1 201 ? -7.129 3.572 17.703 1 96.75 201 MET B O 1
ATOM 5129 N N . GLY B 1 202 ? -5.387 3.332 19.078 1 96 202 GLY B N 1
ATOM 5130 C CA . GLY B 1 202 ? -5.164 1.955 18.672 1 96 202 GLY B CA 1
ATOM 5131 C C . GLY B 1 202 ? -4.031 1.808 17.672 1 96 202 GLY B C 1
ATOM 5132 O O . GLY B 1 202 ? -3.361 2.787 17.328 1 96 202 GLY B O 1
ATOM 5133 N N . ARG B 1 203 ? -3.803 0.576 17.25 1 96.25 203 ARG B N 1
ATOM 5134 C CA . ARG B 1 203 ? -2.711 0.218 16.344 1 96.25 203 ARG B CA 1
ATOM 5135 C C . ARG B 1 203 ? -2.99 0.698 14.93 1 96.25 203 ARG B C 1
ATOM 5137 O O . ARG B 1 203 ? -4.121 0.612 14.445 1 96.25 203 ARG B O 1
ATOM 5144 N N . LYS B 1 204 ? -1.992 1.129 14.234 1 96.94 204 LYS B N 1
ATOM 5145 C CA . LYS B 1 204 ? -2.064 1.615 12.859 1 96.94 204 LYS B CA 1
ATOM 5146 C C . LYS B 1 204 ? -1.309 0.692 11.914 1 96.94 204 LYS B C 1
ATOM 5148 O O . LYS B 1 204 ? -0.645 -0.25 12.352 1 96.94 204 LYS B O 1
ATOM 5153 N N . THR B 1 205 ? -1.444 0.981 10.57 1 96.88 205 THR B N 1
ATOM 5154 C CA . THR B 1 205 ? -0.754 0.183 9.562 1 96.88 205 THR B CA 1
ATOM 5155 C C . THR B 1 205 ? 0.735 0.514 9.539 1 96.88 205 THR B C 1
ATOM 5157 O O . THR B 1 205 ? 1.542 -0.268 9.031 1 96.88 205 THR B O 1
ATOM 5160 N N . VAL B 1 206 ? 1.136 1.717 10.047 1 96.38 206 VAL B N 1
ATOM 5161 C CA . VAL B 1 206 ? 2.523 2.17 10.07 1 96.38 206 VAL B CA 1
ATOM 5162 C C . VAL B 1 206 ? 2.723 3.166 11.211 1 96.38 206 VAL B C 1
ATOM 5164 O O . VAL B 1 206 ? 1.754 3.707 11.75 1 96.38 206 VAL B O 1
ATOM 5167 N N . GLY B 1 207 ? 3.912 3.371 11.586 1 96.62 207 GLY B N 1
ATOM 5168 C CA . GLY B 1 207 ? 4.266 4.434 12.516 1 96.62 207 GLY B CA 1
ATOM 5169 C C . GLY B 1 207 ? 3.766 4.18 13.93 1 96.62 207 GLY B C 1
ATOM 5170 O O . GLY B 1 207 ? 3.26 5.094 14.586 1 96.62 207 GLY B O 1
ATOM 5171 N N . ASN B 1 208 ? 3.828 2.953 14.406 1 96.75 208 ASN B N 1
ATOM 5172 C CA . ASN B 1 208 ? 3.283 2.625 15.719 1 96.75 208 ASN B CA 1
ATOM 5173 C C . ASN B 1 208 ? 4.219 3.066 16.844 1 96.75 208 ASN B C 1
ATOM 5175 O O . ASN B 1 208 ? 3.889 2.934 18.016 1 96.75 208 ASN B O 1
ATOM 5179 N N . ASP B 1 209 ? 5.383 3.619 16.453 1 97.44 209 ASP B N 1
ATOM 5180 C CA . ASP B 1 209 ? 6.242 4.285 17.438 1 97.44 209 ASP B CA 1
ATOM 5181 C C . ASP B 1 209 ? 5.711 5.676 17.781 1 97.44 209 ASP B C 1
ATOM 5183 O O . ASP B 1 209 ? 6.297 6.387 18.594 1 97.44 209 ASP B O 1
ATOM 5187 N N . LEU B 1 210 ? 4.641 6.043 17.219 1 97.88 210 LEU B N 1
ATOM 5188 C CA . LEU B 1 210 ? 3.904 7.27 17.516 1 97.88 210 LEU B CA 1
ATOM 5189 C C . LEU B 1 210 ? 2.525 6.949 18.094 1 97.88 210 LEU B C 1
ATOM 5191 O O . LEU B 1 210 ? 1.766 6.184 17.484 1 97.88 210 LEU B O 1
ATOM 5195 N N . ASP B 1 211 ? 2.236 7.488 19.188 1 98 211 ASP B N 1
ATOM 5196 C CA . ASP B 1 211 ? 0.892 7.367 19.75 1 98 211 ASP B CA 1
ATOM 5197 C C . ASP B 1 211 ? -0.044 8.422 19.156 1 98 211 ASP B C 1
ATOM 5199 O O . ASP B 1 211 ? 0.384 9.531 18.844 1 98 211 ASP B O 1
ATOM 5203 N N . ASN B 1 212 ? -1.267 8.125 18.969 1 98.38 212 ASN B N 1
ATOM 5204 C CA . ASN B 1 212 ? -2.373 9.031 18.672 1 98.38 212 ASN B CA 1
ATOM 5205 C C . ASN B 1 212 ? -3.482 8.914 19.719 1 98.38 212 ASN B C 1
ATOM 5207 O O . ASN B 1 212 ? -3.875 7.805 20.078 1 98.38 212 ASN B O 1
ATOM 5211 N N . ALA B 1 213 ? -3.986 10.039 20.156 1 98.62 213 ALA B N 1
ATOM 5212 C CA . ALA B 1 213 ? -4.941 10 21.266 1 98.62 213 ALA B CA 1
ATOM 5213 C C . ALA B 1 213 ? -6.242 10.711 20.891 1 98.62 213 ALA B C 1
ATOM 5215 O O . ALA B 1 213 ? -6.234 11.633 20.062 1 98.62 213 ALA B O 1
ATOM 5216 N N . ARG B 1 214 ? -7.285 10.25 21.406 1 98.62 214 ARG B N 1
ATOM 5217 C CA . ARG B 1 214 ? -8.492 11.047 21.609 1 98.62 214 ARG B CA 1
ATOM 5218 C C . ARG B 1 214 ? -8.445 11.773 22.953 1 98.62 214 ARG B C 1
ATOM 5220 O O . ARG B 1 214 ? -8.281 11.148 24 1 98.62 214 ARG B O 1
ATOM 5227 N N . LEU B 1 215 ? -8.562 13.062 22.906 1 98.81 215 LEU B N 1
ATOM 5228 C CA . LEU B 1 215 ? -8.5 13.859 24.125 1 98.81 215 LEU B CA 1
ATOM 5229 C C . LEU B 1 215 ? -9.859 14.461 24.453 1 98.81 215 LEU B C 1
ATOM 5231 O O . LEU B 1 215 ? -10.539 14.984 23.578 1 98.81 215 LEU B O 1
ATOM 5235 N N . THR B 1 216 ? -10.234 14.344 25.688 1 98.88 216 THR B N 1
ATOM 5236 C CA . THR B 1 216 ? -11.422 15.023 26.188 1 98.88 216 THR B CA 1
ATOM 5237 C C . THR B 1 216 ? -11.102 15.82 27.453 1 98.88 216 THR B C 1
ATOM 5239 O O . THR B 1 216 ? -10.211 15.445 28.219 1 98.88 216 THR B O 1
ATOM 5242 N N . PHE B 1 217 ? -11.773 16.906 27.609 1 98.94 217 PHE B N 1
ATOM 5243 C CA . PHE B 1 217 ? -11.648 17.797 28.75 1 98.94 217 PHE B CA 1
ATOM 5244 C C . PHE B 1 217 ? -12.984 17.953 29.469 1 98.94 217 PHE B C 1
ATOM 5246 O O . PHE B 1 217 ? -13.992 18.297 28.859 1 98.94 217 PHE B O 1
ATOM 5253 N N . THR B 1 218 ? -12.93 17.656 30.719 1 98.88 218 THR B N 1
ATOM 5254 C CA . THR B 1 218 ? -14.102 17.859 31.562 1 98.88 218 THR B CA 1
ATOM 5255 C C . THR B 1 218 ? -13.867 19 32.562 1 98.88 218 THR B C 1
ATOM 5257 O O . THR B 1 218 ? -13.305 18.781 33.625 1 98.88 218 THR B O 1
ATOM 5260 N N . LYS B 1 219 ? -14.289 20.141 32.219 1 98.56 219 LYS B N 1
ATOM 5261 C CA . LYS B 1 219 ? -14.219 21.344 33.031 1 98.56 219 LYS B CA 1
ATOM 5262 C C . LYS B 1 219 ? -12.805 21.562 33.562 1 98.56 219 LYS B C 1
ATOM 5264 O O . LYS B 1 219 ? -12.617 21.75 34.781 1 98.56 219 LYS B O 1
ATOM 5269 N N . VAL B 1 220 ? -11.883 21.531 32.719 1 98.81 220 VAL B N 1
ATOM 5270 C CA . VAL B 1 220 ? -10.484 21.719 33.062 1 98.81 220 VAL B CA 1
ATOM 5271 C C . VAL B 1 220 ? -10.211 23.219 33.281 1 98.81 220 VAL B C 1
ATOM 5273 O O . VAL B 1 220 ? -10.422 24.016 32.375 1 98.81 220 VAL B O 1
ATOM 5276 N N . ARG B 1 221 ? -9.727 23.562 34.438 1 98.62 221 ARG B N 1
ATOM 5277 C CA . ARG B 1 221 ? -9.43 24.969 34.75 1 98.62 221 ARG B CA 1
ATOM 5278 C C . ARG B 1 221 ? -7.969 25.297 34.438 1 98.62 221 ARG B C 1
ATOM 5280 O O . ARG B 1 221 ? -7.066 24.547 34.844 1 98.62 221 ARG B O 1
ATOM 5287 N N . VAL B 1 222 ? -7.758 26.312 33.719 1 98.56 222 VAL B N 1
ATOM 5288 C CA . VAL B 1 222 ? -6.422 26.781 33.375 1 98.56 222 VAL B CA 1
ATOM 5289 C C . VAL B 1 222 ? -6.305 28.281 33.688 1 98.56 222 VAL B C 1
ATOM 5291 O O . VAL B 1 222 ? -7.297 29.016 33.656 1 98.56 222 VAL B O 1
ATOM 5294 N N . PRO B 1 223 ? -5.113 28.75 34.062 1 97.94 223 PRO B N 1
ATOM 5295 C CA . PRO B 1 223 ? -4.957 30.156 34.375 1 97.94 223 PRO B CA 1
ATOM 5296 C C . PRO B 1 223 ? -5.199 31.078 33.188 1 97.94 223 PRO B C 1
ATOM 5298 O O . PRO B 1 223 ? -5.098 30.625 32.031 1 97.94 223 PRO B O 1
ATOM 5301 N N . ARG B 1 224 ? -5.48 32.312 33.375 1 97.88 224 ARG B N 1
ATOM 5302 C CA . ARG B 1 224 ? -5.711 33.281 32.312 1 97.88 224 ARG B CA 1
ATOM 5303 C C . ARG B 1 224 ? -4.52 33.375 31.359 1 97.88 224 ARG B C 1
ATOM 5305 O O . ARG B 1 224 ? -4.695 33.562 30.156 1 97.88 224 ARG B O 1
ATOM 5312 N N . SER B 1 225 ? -3.316 33.062 31.875 1 97.06 225 SER B N 1
ATOM 5313 C CA . SER B 1 225 ? -2.086 33.156 31.094 1 97.06 225 SER B CA 1
ATOM 5314 C C . SER B 1 225 ? -1.98 31.984 30.125 1 97.06 225 SER B C 1
ATOM 5316 O O . SER B 1 225 ? -1.084 31.969 29.266 1 97.06 225 SER B O 1
ATOM 5318 N N . ALA B 1 226 ? -2.949 31.062 30.188 1 98.25 226 ALA B N 1
ATOM 5319 C CA . ALA B 1 226 ? -2.932 29.938 29.266 1 98.25 226 ALA B CA 1
ATOM 5320 C C . ALA B 1 226 ? -3.34 30.359 27.859 1 98.25 226 ALA B C 1
ATOM 5322 O O . ALA B 1 226 ? -2.939 29.734 26.875 1 98.25 226 ALA B O 1
ATOM 5323 N N . LEU B 1 227 ? -4.191 31.359 27.797 1 98.31 227 LEU B N 1
ATOM 5324 C CA . LEU B 1 227 ? -4.57 31.891 26.484 1 98.31 227 LEU B CA 1
ATOM 5325 C C . LEU B 1 227 ? -3.375 32.531 25.797 1 98.31 227 LEU B C 1
ATOM 5327 O O . LEU B 1 227 ? -2.75 33.438 26.344 1 98.31 227 LEU B O 1
ATOM 5331 N N . LEU B 1 228 ? -2.969 32.062 24.641 1 97.12 228 LEU B N 1
ATOM 5332 C CA . LEU B 1 228 ? -1.933 32.719 23.875 1 97.12 228 LEU B CA 1
ATOM 5333 C C . LEU B 1 228 ? -2.434 34.062 23.344 1 97.12 228 LEU B C 1
ATOM 5335 O O . LEU B 1 228 ? -3.295 34.125 22.469 1 97.12 228 LEU B O 1
ATOM 5339 N N . SER B 1 229 ? -1.874 35.156 23.812 1 95.44 229 SER B N 1
ATOM 5340 C CA . SER B 1 229 ? -2.607 36.406 23.844 1 95.44 229 SER B CA 1
ATOM 5341 C C . SER B 1 229 ? -1.95 37.469 22.953 1 95.44 229 SER B C 1
ATOM 5343 O O . SER B 1 229 ? -2.146 38.656 23.141 1 95.44 229 SER B O 1
ATOM 5345 N N . ARG B 1 230 ? -1.194 37 21.984 1 93.12 230 ARG B N 1
ATOM 5346 C CA . ARG B 1 230 ? -0.551 37.969 21.125 1 93.12 230 ARG B CA 1
ATOM 5347 C C . ARG B 1 230 ? -1.587 38.844 20.391 1 93.12 230 ARG B C 1
ATOM 5349 O O . ARG B 1 230 ? -1.386 40.031 20.203 1 93.12 230 ARG B O 1
ATOM 5356 N N . TYR B 1 231 ? -2.723 38.219 20.047 1 92.44 231 TYR B N 1
ATOM 5357 C CA . TYR B 1 231 ? -3.656 38.938 19.188 1 92.44 231 TYR B CA 1
ATOM 5358 C C . TYR B 1 231 ? -4.992 39.125 19.891 1 92.44 231 TYR B C 1
ATOM 5360 O O . TYR B 1 231 ? -5.793 39.969 19.469 1 92.44 231 TYR B O 1
ATOM 5368 N N . LEU B 1 232 ? -5.266 38.375 20.891 1 95 232 LEU B N 1
ATOM 5369 C CA . LEU B 1 232 ? -6.461 38.531 21.719 1 95 232 LEU B CA 1
ATOM 5370 C C . LEU B 1 232 ? -6.137 38.25 23.188 1 95 232 LEU B C 1
ATOM 5372 O O . LEU B 1 232 ? -5.609 37.188 23.531 1 95 232 LEU B O 1
ATOM 5376 N N . GLU B 1 233 ? -6.449 39.219 24.031 1 95.81 233 GLU B N 1
ATOM 5377 C CA . GLU B 1 233 ? -6.168 39.156 25.469 1 95.81 233 GLU B CA 1
ATOM 5378 C C . GLU B 1 233 ? -7.434 39.375 26.281 1 95.81 233 GLU B C 1
ATOM 5380 O O . GLU B 1 233 ? -8.25 40.219 25.969 1 95.81 233 GLU B O 1
ATOM 5385 N N . VAL B 1 234 ? -7.621 38.531 27.203 1 97.75 234 VAL B N 1
ATOM 5386 C CA . VAL B 1 234 ? -8.68 38.719 28.188 1 97.75 234 VAL B CA 1
ATOM 5387 C C . VAL B 1 234 ? -8.086 39.219 29.5 1 97.75 234 VAL B C 1
ATOM 5389 O O . VAL B 1 234 ? -7.219 38.562 30.078 1 97.75 234 VAL B O 1
ATOM 5392 N N . ARG B 1 235 ? -8.578 40.312 29.938 1 96.38 235 ARG B N 1
ATOM 5393 C CA . ARG B 1 235 ? -8.094 40.906 31.172 1 96.38 235 ARG B CA 1
ATOM 5394 C C . ARG B 1 235 ? -8.852 40.375 32.375 1 96.38 235 ARG B C 1
ATOM 5396 O O . ARG B 1 235 ? -9.875 39.719 32.219 1 96.38 235 ARG B O 1
ATOM 5403 N N . ALA B 1 236 ? -8.258 40.625 33.562 1 95.38 236 ALA B N 1
ATOM 5404 C CA . ALA B 1 236 ? -8.797 40.094 34.812 1 95.38 236 ALA B CA 1
ATOM 5405 C C . ALA B 1 236 ? -10.242 40.531 35.031 1 95.38 236 ALA B C 1
ATOM 5407 O O . ALA B 1 236 ? -11.047 39.781 35.594 1 95.38 236 ALA B O 1
ATOM 5408 N N . ASP B 1 237 ? -10.602 41.688 34.5 1 93.44 237 ASP B N 1
ATOM 5409 C CA . ASP B 1 237 ? -11.953 42.219 34.688 1 93.44 237 ASP B CA 1
ATOM 5410 C C . ASP B 1 237 ? -12.914 41.688 33.625 1 93.44 237 ASP B C 1
ATOM 5412 O O . ASP B 1 237 ? -14.086 42.062 33.594 1 93.44 237 ASP B O 1
ATOM 5416 N N . GLY B 1 238 ? -12.391 40.875 32.688 1 94.5 238 GLY B N 1
ATOM 5417 C CA . GLY B 1 238 ? -13.242 40.281 31.672 1 94.5 238 GLY B CA 1
ATOM 5418 C C . GLY B 1 238 ? -13.266 41.094 30.391 1 94.5 238 GLY B C 1
ATOM 5419 O O . GLY B 1 238 ? -13.898 40.688 29.422 1 94.5 238 GLY B O 1
ATOM 5420 N N . SER B 1 239 ? -12.586 42.219 30.391 1 95.75 239 SER B N 1
ATOM 5421 C CA . SER B 1 239 ? -12.516 42.969 29.141 1 95.75 239 SER B CA 1
ATOM 5422 C C . SER B 1 239 ? -11.602 42.281 28.141 1 95.75 239 SER B C 1
ATOM 5424 O O . SER B 1 239 ? -10.594 41.656 28.516 1 95.75 239 SER B O 1
ATOM 5426 N N . VAL B 1 240 ? -11.984 42.25 26.844 1 95.88 240 VAL B N 1
ATOM 5427 C CA . VAL B 1 240 ? -11.219 41.656 25.766 1 95.88 240 VAL B CA 1
ATOM 5428 C C . VAL B 1 240 ? -10.555 42.719 24.906 1 95.88 240 VAL B C 1
ATOM 5430 O O . VAL B 1 240 ? -11.219 43.656 24.453 1 95.88 240 VAL B O 1
ATOM 5433 N N . VAL B 1 241 ? -9.242 42.625 24.734 1 94.56 241 VAL B N 1
ATOM 5434 C CA . VAL B 1 241 ? -8.508 43.594 23.922 1 94.56 241 VAL B CA 1
ATOM 5435 C C . VAL B 1 241 ? -7.738 42.875 22.812 1 94.56 241 VAL B C 1
ATOM 5437 O O . VAL B 1 241 ? -7.484 41.656 22.922 1 94.56 241 VAL B O 1
ATOM 5440 N N . GLN B 1 242 ? -7.469 43.531 21.766 1 92.62 242 GLN B N 1
ATOM 5441 C CA . GLN B 1 242 ? -6.668 43.031 20.656 1 92.62 242 GLN B CA 1
ATOM 5442 C C . GLN B 1 242 ? -5.406 43.875 20.469 1 92.62 242 GLN B C 1
ATOM 5444 O O . GLN B 1 242 ? -5.355 44.75 19.609 1 92.62 242 GLN B O 1
ATOM 5449 N N . PRO B 1 243 ? -4.383 43.5 21.203 1 88.69 243 PRO B N 1
ATOM 5450 C CA . PRO B 1 243 ? -3.207 44.375 21.328 1 88.69 243 PRO B CA 1
ATOM 5451 C C . PRO B 1 243 ? -2.486 44.562 20 1 88.69 243 PRO B C 1
ATOM 5453 O O . PRO B 1 243 ? -1.806 45.594 19.797 1 88.69 243 PRO B O 1
ATOM 5456 N N . ASN B 1 244 ? -2.523 43.688 19.109 1 87.38 244 ASN B N 1
ATOM 5457 C CA . ASN B 1 244 ? -1.792 43.781 17.844 1 87.38 244 ASN B CA 1
ATOM 5458 C C . ASN B 1 244 ? -2.738 43.812 16.641 1 87.38 244 ASN B C 1
ATOM 5460 O O . ASN B 1 244 ? -2.463 43.188 15.617 1 87.38 244 ASN B O 1
ATOM 5464 N N . GLY B 1 245 ? -3.865 44.438 16.828 1 83.5 245 GLY B N 1
ATOM 5465 C CA . GLY B 1 245 ? -4.828 44.594 15.758 1 83.5 245 GLY B CA 1
ATOM 5466 C C . GLY B 1 245 ? -5.809 43.469 15.633 1 83.5 245 GLY B C 1
ATOM 5467 O O . GLY B 1 245 ? -5.711 42.469 16.359 1 83.5 245 GLY B O 1
ATOM 5468 N N . GLN B 1 246 ? -6.695 43.719 14.719 1 79.69 246 GLN B N 1
ATOM 5469 C CA . GLN B 1 246 ? -7.758 42.75 14.516 1 79.69 246 GLN B CA 1
ATOM 5470 C C . GLN B 1 246 ? -7.309 41.625 13.586 1 79.69 246 GLN B C 1
ATOM 5472 O O . GLN B 1 246 ? -6.938 41.875 12.438 1 79.69 246 GLN B O 1
ATOM 5477 N N . HIS B 1 247 ? -7.086 40.438 14.18 1 78.56 247 HIS B N 1
ATOM 5478 C CA . HIS B 1 247 ? -6.754 39.219 13.43 1 78.56 247 HIS B CA 1
ATOM 5479 C C . HIS B 1 247 ? -7.695 38.062 13.781 1 78.56 247 HIS B C 1
ATOM 5481 O O . HIS B 1 247 ? -8.203 38 14.906 1 78.56 247 HIS B O 1
ATOM 5487 N N . ARG B 1 248 ? -7.922 37.312 12.727 1 73 248 ARG B N 1
ATOM 5488 C CA . ARG B 1 248 ? -8.594 36.062 13.039 1 73 248 ARG B CA 1
ATOM 5489 C C . ARG B 1 248 ? -7.602 35.031 13.531 1 73 248 ARG B C 1
ATOM 5491 O O . ARG B 1 248 ? -6.68 34.625 12.797 1 73 248 ARG B O 1
ATOM 5498 N N . THR B 1 249 ? -7.898 34.656 14.648 1 72.12 249 THR B N 1
ATOM 5499 C CA . THR B 1 249 ? -6.973 33.75 15.297 1 72.12 249 THR B CA 1
ATOM 5500 C C . THR B 1 249 ? -6.777 32.5 14.453 1 72.12 249 THR B C 1
ATOM 5502 O O . THR B 1 249 ? -5.66 32 14.32 1 72.12 249 THR B O 1
ATOM 5505 N N . MET B 1 250 ? -7.832 32 13.867 1 73.06 250 MET B N 1
ATOM 5506 C CA . MET B 1 250 ? -7.723 30.797 13.07 1 73.06 250 MET B CA 1
ATOM 5507 C C . MET B 1 250 ? -6.82 31.016 11.859 1 73.06 250 MET B C 1
ATOM 5509 O O . MET B 1 250 ? -6.129 30.094 11.422 1 73.06 250 MET B O 1
ATOM 5513 N N . GLU B 1 251 ? -6.82 32.188 11.453 1 75.81 251 GLU B N 1
ATOM 5514 C CA . GLU B 1 251 ? -5.906 32.531 10.359 1 75.81 251 GLU B CA 1
ATOM 5515 C C . GLU B 1 251 ? -4.453 32.5 10.828 1 75.81 251 GLU B C 1
ATOM 5517 O O . GLU B 1 251 ? -3.561 32.094 10.086 1 75.81 251 GLU B O 1
ATOM 5522 N N . MET B 1 252 ? -4.34 32.906 12.078 1 76.31 252 MET B N 1
ATOM 5523 C CA . MET B 1 252 ? -2.988 32.938 12.633 1 76.31 252 MET B CA 1
ATOM 5524 C C . MET B 1 252 ? -2.531 31.516 12.992 1 76.31 252 MET B C 1
ATOM 5526 O O . MET B 1 252 ? -1.364 31.172 12.797 1 76.31 252 MET B O 1
ATOM 5530 N N . ILE B 1 253 ? -3.471 30.766 13.477 1 76.31 253 ILE B N 1
ATOM 5531 C CA . ILE B 1 253 ? -3.174 29.359 13.742 1 76.31 253 ILE B CA 1
ATOM 5532 C C . ILE B 1 253 ? -2.811 28.656 12.438 1 76.31 253 ILE B C 1
ATOM 5534 O O . ILE B 1 253 ? -1.891 27.828 12.406 1 76.31 253 ILE B O 1
ATOM 5538 N N . GLY B 1 254 ? -3.475 29.078 11.438 1 75.62 254 GLY B N 1
ATOM 5539 C CA . GLY B 1 254 ? -3.303 28.453 10.133 1 75.62 254 GLY B CA 1
ATOM 5540 C C . GLY B 1 254 ? -1.937 28.719 9.531 1 75.62 254 GLY B C 1
ATOM 5541 O O . GLY B 1 254 ? -1.498 27.984 8.641 1 75.62 254 GLY B O 1
ATOM 5542 N N . GLN B 1 255 ? -1.319 29.734 10.039 1 75.19 255 GLN B N 1
ATOM 5543 C CA . GLN B 1 255 ? 0.01 30.031 9.516 1 75.19 255 GLN B CA 1
ATOM 5544 C C . GLN B 1 255 ? 0.966 28.859 9.758 1 75.19 255 GLN B C 1
ATOM 5546 O O . GLN B 1 255 ? 1.881 28.641 8.961 1 75.19 255 GLN B O 1
ATOM 5551 N N . ARG B 1 256 ? 0.762 28.109 10.773 1 78.62 256 ARG B N 1
ATOM 5552 C CA . ARG B 1 256 ? 1.61 26.953 11.062 1 78.62 256 ARG B CA 1
ATOM 5553 C C . ARG B 1 256 ? 1.354 25.828 10.078 1 78.62 256 ARG B C 1
ATOM 5555 O O . ARG B 1 256 ? 2.189 24.938 9.914 1 78.62 256 ARG B O 1
ATOM 5562 N N . LEU B 1 257 ? 0.292 25.984 9.414 1 86.12 257 LEU B N 1
ATOM 5563 C CA . LEU B 1 257 ? 0.036 24.984 8.383 1 86.12 257 LEU B CA 1
ATOM 5564 C C . LEU B 1 257 ? 0.965 25.188 7.191 1 86.12 257 LEU B C 1
ATOM 5566 O O . LEU B 1 257 ? 1.264 24.234 6.465 1 86.12 257 LEU B O 1
ATOM 5570 N N . PHE B 1 258 ? 1.479 26.422 7.02 1 94.88 258 PHE B N 1
ATOM 5571 C CA . PHE B 1 258 ? 2.367 26.656 5.887 1 94.88 258 PHE B CA 1
ATOM 5572 C C . PHE B 1 258 ? 3.701 25.953 6.086 1 94.88 258 PHE B C 1
ATOM 5574 O O . PHE B 1 258 ? 4.172 25.234 5.195 1 94.88 258 PHE B O 1
ATOM 5581 N N . THR B 1 259 ? 4.328 26.125 7.289 1 96.56 259 THR B N 1
ATOM 5582 C CA . THR B 1 259 ? 5.582 25.438 7.562 1 96.56 259 THR B CA 1
ATOM 5583 C C . THR B 1 259 ? 5.379 23.922 7.574 1 96.56 259 THR B C 1
ATOM 5585 O O . THR B 1 259 ? 6.215 23.172 7.07 1 96.56 259 THR B O 1
ATOM 5588 N N . GLY B 1 260 ? 4.258 23.453 8.133 1 97.31 260 GLY B N 1
ATOM 5589 C CA . GLY B 1 260 ? 3.938 22.031 8.156 1 97.31 260 GLY B CA 1
ATOM 5590 C C . GLY B 1 260 ? 3.783 21.438 6.766 1 97.31 260 GLY B C 1
ATOM 5591 O O . GLY B 1 260 ? 4.266 20.344 6.5 1 97.31 260 GLY B O 1
ATOM 5592 N N . ARG B 1 261 ? 3.139 22.188 5.871 1 98.06 261 ARG B N 1
ATOM 5593 C CA . ARG B 1 261 ? 2.922 21.719 4.504 1 98.06 261 ARG B CA 1
ATOM 5594 C C . ARG B 1 261 ? 4.246 21.562 3.762 1 98.06 261 ARG B C 1
ATOM 5596 O O . ARG B 1 261 ? 4.438 20.594 3.02 1 98.06 261 ARG B O 1
ATOM 5603 N N . VAL B 1 262 ? 5.145 22.484 3.977 1 98.44 262 VAL B N 1
ATOM 5604 C CA . VAL B 1 262 ? 6.449 22.391 3.33 1 98.44 262 VAL B CA 1
ATOM 5605 C C . VAL B 1 262 ? 7.227 21.219 3.902 1 98.44 262 VAL B C 1
ATOM 5607 O O . VAL B 1 262 ? 7.855 20.453 3.158 1 98.44 262 VAL B O 1
ATOM 5610 N N . ALA B 1 263 ? 7.172 21.031 5.203 1 98.38 263 ALA B N 1
ATOM 5611 C CA . ALA B 1 263 ? 7.832 19.891 5.832 1 98.38 263 ALA B CA 1
ATOM 5612 C C . ALA B 1 263 ? 7.277 18.562 5.301 1 98.38 263 ALA B C 1
ATOM 5614 O O . ALA B 1 263 ? 8.031 17.641 5.016 1 98.38 263 ALA B O 1
ATOM 5615 N N . VAL B 1 264 ? 5.977 18.484 5.137 1 98.62 264 VAL B N 1
ATOM 5616 C CA . VAL B 1 264 ? 5.312 17.266 4.66 1 98.62 264 VAL B CA 1
ATOM 5617 C C . VAL B 1 264 ? 5.684 17.016 3.199 1 98.62 264 VAL B C 1
ATOM 5619 O O . VAL B 1 264 ? 5.883 15.875 2.793 1 98.62 264 VAL B O 1
ATOM 5622 N N . ALA B 1 265 ? 5.762 18.109 2.41 1 98.81 265 ALA B N 1
ATOM 5623 C CA . ALA B 1 265 ? 6.207 17.969 1.027 1 98.81 265 ALA B CA 1
ATOM 5624 C C . ALA B 1 265 ? 7.59 17.328 0.958 1 98.81 265 ALA B C 1
ATOM 5626 O O . ALA B 1 265 ? 7.801 16.375 0.208 1 98.81 265 ALA B O 1
ATOM 5627 N N . TYR B 1 266 ? 8.492 17.844 1.819 1 98.5 266 TYR B N 1
ATOM 5628 C CA . TYR B 1 266 ? 9.844 17.297 1.855 1 98.5 266 TYR B CA 1
ATOM 5629 C C . TYR B 1 266 ? 9.828 15.844 2.344 1 98.5 266 TYR B C 1
ATOM 5631 O O . TYR B 1 266 ? 10.602 15.016 1.862 1 98.5 266 TYR B O 1
ATOM 5639 N N . ALA B 1 267 ? 8.992 15.562 3.279 1 98.75 267 ALA B N 1
ATOM 5640 C CA . ALA B 1 267 ? 8.914 14.195 3.797 1 98.75 267 ALA B CA 1
ATOM 5641 C C . ALA B 1 267 ? 8.562 13.211 2.691 1 98.75 267 ALA B C 1
ATOM 5643 O O . ALA B 1 267 ? 9.195 12.156 2.561 1 98.75 267 ALA B O 1
ATOM 5644 N N . ALA B 1 268 ? 7.555 13.539 1.883 1 98.81 268 ALA B N 1
ATOM 5645 C CA . ALA B 1 268 ? 7.129 12.672 0.789 1 98.81 268 ALA B CA 1
ATOM 5646 C C . ALA B 1 268 ? 8.25 12.492 -0.237 1 98.81 268 ALA B C 1
ATOM 5648 O O . ALA B 1 268 ? 8.523 11.375 -0.67 1 98.81 268 ALA B O 1
ATOM 5649 N N . LEU B 1 269 ? 8.898 13.609 -0.582 1 98.81 269 LEU B N 1
ATOM 5650 C CA . LEU B 1 269 ? 9.938 13.578 -1.609 1 98.81 269 LEU B CA 1
ATOM 5651 C C . LEU B 1 269 ? 11.156 12.805 -1.122 1 98.81 269 LEU B C 1
ATOM 5653 O O . LEU B 1 269 ? 11.719 11.992 -1.86 1 98.81 269 LEU B O 1
ATOM 5657 N N . GLU B 1 270 ? 11.594 13.047 0.133 1 98.75 270 GLU B N 1
ATOM 5658 C CA . GLU B 1 270 ? 12.758 12.367 0.684 1 98.75 270 GLU B CA 1
ATOM 5659 C C . GLU B 1 270 ? 12.508 10.867 0.828 1 98.75 270 GLU B C 1
ATOM 5661 O O . GLU B 1 270 ? 13.398 10.055 0.57 1 98.75 270 GLU B O 1
ATOM 5666 N N . PHE B 1 271 ? 11.305 10.492 1.262 1 98.75 271 PHE B N 1
ATOM 5667 C CA . PHE B 1 271 ? 10.945 9.078 1.331 1 98.75 271 PHE B CA 1
ATOM 5668 C C . PHE B 1 271 ? 11.07 8.422 -0.036 1 98.75 271 PHE B C 1
ATOM 5670 O O . PHE B 1 271 ? 11.695 7.363 -0.165 1 98.75 271 PHE B O 1
ATOM 5677 N N . THR B 1 272 ? 10.484 9.055 -1.018 1 98.75 272 THR B N 1
ATOM 5678 C CA . THR B 1 272 ? 10.453 8.5 -2.365 1 98.75 272 THR B CA 1
ATOM 5679 C C . THR B 1 272 ? 11.867 8.391 -2.936 1 98.75 272 THR B C 1
ATOM 5681 O O . THR B 1 272 ? 12.227 7.371 -3.531 1 98.75 272 THR B O 1
ATOM 5684 N N . LYS B 1 273 ? 12.625 9.477 -2.74 1 98.62 273 LYS B N 1
ATOM 5685 C CA . LYS B 1 273 ? 14.008 9.461 -3.197 1 98.62 273 LYS B CA 1
ATOM 5686 C C . LYS B 1 273 ? 14.773 8.289 -2.584 1 98.62 273 LYS B C 1
ATOM 5688 O O . LYS B 1 273 ? 15.5 7.578 -3.285 1 98.62 273 LYS B O 1
ATOM 5693 N N . SER B 1 274 ? 14.625 8.109 -1.324 1 98.31 274 SER B N 1
ATOM 5694 C CA . SER B 1 274 ? 15.305 7.023 -0.623 1 98.31 274 SER B CA 1
ATOM 5695 C C . SER B 1 274 ? 14.828 5.66 -1.116 1 98.31 274 SER B C 1
ATOM 5697 O O . SER B 1 274 ? 15.633 4.758 -1.343 1 98.31 274 SER B O 1
ATOM 5699 N N . LEU B 1 275 ? 13.539 5.457 -1.28 1 98.69 275 LEU B N 1
ATOM 5700 C CA . LEU B 1 275 ? 12.984 4.195 -1.761 1 98.69 275 LEU B CA 1
ATOM 5701 C C . LEU B 1 275 ? 13.492 3.879 -3.164 1 98.69 275 LEU B C 1
ATOM 5703 O O . LEU B 1 275 ? 13.859 2.738 -3.455 1 98.69 275 LEU B O 1
ATOM 5707 N N . PHE B 1 276 ? 13.484 4.918 -4.031 1 98.56 276 PHE B N 1
ATOM 5708 C CA . PHE B 1 276 ? 13.977 4.758 -5.395 1 98.56 276 PHE B CA 1
ATOM 5709 C C . PHE B 1 276 ? 15.445 4.34 -5.387 1 98.56 276 PHE B C 1
ATOM 5711 O O . PHE B 1 276 ? 15.844 3.439 -6.133 1 98.56 276 PHE B O 1
ATOM 5718 N N . ALA B 1 277 ? 16.219 5.012 -4.555 1 98 277 ALA B N 1
ATOM 5719 C CA . ALA B 1 277 ? 17.641 4.699 -4.484 1 98 277 ALA B CA 1
ATOM 5720 C C . ALA B 1 277 ? 17.859 3.254 -4.059 1 98 277 ALA B C 1
ATOM 5722 O O . ALA B 1 277 ? 18.656 2.537 -4.668 1 98 277 ALA B O 1
ATOM 5723 N N . ASN B 1 278 ? 17.172 2.793 -3.023 1 97.5 278 ASN B N 1
ATOM 5724 C CA . ASN B 1 278 ? 17.281 1.419 -2.543 1 97.5 278 ASN B CA 1
ATOM 5725 C C . ASN B 1 278 ? 16.875 0.415 -3.613 1 97.5 278 ASN B C 1
ATOM 5727 O O . ASN B 1 278 ? 17.562 -0.577 -3.846 1 97.5 278 ASN B O 1
ATOM 5731 N N . CYS B 1 279 ? 15.781 0.667 -4.203 1 98.25 279 CYS B N 1
ATOM 5732 C CA . CYS B 1 279 ? 15.234 -0.245 -5.207 1 98.25 279 CYS B CA 1
ATOM 5733 C C . CYS B 1 279 ? 16.125 -0.295 -6.438 1 98.25 279 CYS B C 1
ATOM 5735 O O . CYS B 1 279 ? 16.328 -1.36 -7.023 1 98.25 279 CYS B O 1
ATOM 5737 N N . HIS B 1 280 ? 16.609 0.871 -6.824 1 98.12 280 HIS B N 1
ATOM 5738 C CA . HIS B 1 280 ? 17.5 0.938 -7.973 1 98.12 280 HIS B CA 1
ATOM 5739 C C . HIS B 1 280 ? 18.781 0.145 -7.719 1 98.12 280 HIS B C 1
ATOM 5741 O O . HIS B 1 280 ? 19.25 -0.585 -8.594 1 98.12 280 HIS B O 1
ATOM 5747 N N . ALA B 1 281 ? 19.359 0.324 -6.555 1 97.94 281 ALA B N 1
ATOM 5748 C CA . ALA B 1 281 ? 20.562 -0.428 -6.191 1 97.94 281 ALA B CA 1
ATOM 5749 C C . ALA B 1 281 ? 20.312 -1.931 -6.266 1 97.94 281 ALA B C 1
ATOM 5751 O O . ALA B 1 281 ? 21.141 -2.68 -6.797 1 97.94 281 ALA B O 1
ATOM 5752 N N . PHE B 1 282 ? 19.234 -2.4 -5.793 1 97.94 282 PHE B N 1
ATOM 5753 C CA . PHE B 1 282 ? 18.844 -3.803 -5.883 1 97.94 282 PHE B CA 1
ATOM 5754 C C . PHE B 1 282 ? 18.703 -4.23 -7.336 1 97.94 282 PHE B C 1
ATOM 5756 O O . PHE B 1 282 ? 19.234 -5.262 -7.746 1 97.94 282 PHE B O 1
ATOM 5763 N N . ALA B 1 283 ? 17.938 -3.459 -8.078 1 97.81 283 ALA B N 1
ATOM 5764 C CA . ALA B 1 283 ? 17.609 -3.801 -9.469 1 97.81 283 ALA B CA 1
ATOM 5765 C C . ALA B 1 283 ? 18.875 -3.902 -10.312 1 97.81 283 ALA B C 1
ATOM 5767 O O . ALA B 1 283 ? 18.953 -4.711 -11.242 1 97.81 283 ALA B O 1
ATOM 5768 N N . ASP B 1 284 ? 19.875 -3.07 -9.977 1 97.44 284 ASP B N 1
ATOM 5769 C CA . ASP B 1 284 ? 21.141 -3.09 -10.688 1 97.44 284 ASP B CA 1
ATOM 5770 C C . ASP B 1 284 ? 21.906 -4.391 -10.43 1 97.44 284 ASP B C 1
ATOM 5772 O O . ASP B 1 284 ? 22.641 -4.871 -11.297 1 97.44 284 ASP B O 1
ATOM 5776 N N . GLN B 1 285 ? 21.703 -4.941 -9.305 1 96.44 285 GLN B N 1
ATOM 5777 C CA . GLN B 1 285 ? 22.516 -6.074 -8.875 1 96.44 285 GLN B CA 1
ATOM 5778 C C . GLN B 1 285 ? 21.766 -7.395 -9.094 1 96.44 285 GLN B C 1
ATOM 5780 O O . GLN B 1 285 ? 22.375 -8.469 -9.023 1 96.44 285 GLN B O 1
ATOM 5785 N N . LYS B 1 286 ? 20.547 -7.379 -9.391 1 96.19 286 LYS B N 1
ATOM 5786 C CA . LYS B 1 286 ? 19.75 -8.594 -9.539 1 96.19 286 LYS B CA 1
ATOM 5787 C C . LYS B 1 286 ? 19.797 -9.117 -10.977 1 96.19 286 LYS B C 1
ATOM 5789 O O . LYS B 1 286 ? 19.141 -8.578 -11.859 1 96.19 286 LYS B O 1
ATOM 5794 N N . PRO B 1 287 ? 20.484 -10.203 -11.211 1 95 287 PRO B N 1
ATOM 5795 C CA . PRO B 1 287 ? 20.516 -10.773 -12.562 1 95 287 PRO B CA 1
ATOM 5796 C C . PRO B 1 287 ? 19.203 -11.453 -12.945 1 95 287 PRO B C 1
ATOM 5798 O O . PRO B 1 287 ? 18.578 -12.102 -12.102 1 95 287 PRO B O 1
ATOM 5801 N N . CYS B 1 288 ? 18.797 -11.297 -14.148 1 93.75 288 CYS B N 1
ATOM 5802 C CA . CYS B 1 288 ? 17.656 -11.992 -14.742 1 93.75 288 CYS B CA 1
ATOM 5803 C C . CYS B 1 288 ? 18.109 -12.961 -15.828 1 93.75 288 CYS B C 1
ATOM 5805 O O . CYS B 1 288 ? 19.172 -12.781 -16.422 1 93.75 288 CYS B O 1
ATOM 5807 N N . TRP B 1 289 ? 17.328 -13.961 -16.016 1 93.31 289 TRP B N 1
ATOM 5808 C CA . TRP B 1 289 ? 17.641 -14.945 -17.047 1 93.31 289 TRP B CA 1
ATOM 5809 C C . TRP B 1 289 ? 17.25 -14.422 -18.422 1 93.31 289 TRP B C 1
ATOM 5811 O O . TRP B 1 289 ? 16.234 -13.719 -18.562 1 93.31 289 TRP B O 1
ATOM 5821 N N . ALA B 1 290 ? 18.047 -14.781 -19.438 1 90 290 ALA B N 1
ATOM 5822 C CA . ALA B 1 290 ? 17.734 -14.547 -20.844 1 90 290 ALA B CA 1
ATOM 5823 C C . ALA B 1 290 ? 18.094 -15.75 -21.703 1 90 290 ALA B C 1
ATOM 5825 O O . ALA B 1 290 ? 19.062 -16.453 -21.406 1 90 290 ALA B O 1
ATOM 5826 N N . PRO B 1 291 ? 17.344 -15.938 -22.75 1 85.31 291 PRO B N 1
ATOM 5827 C CA . PRO B 1 291 ? 17.578 -17.125 -23.578 1 85.31 291 PRO B CA 1
ATOM 5828 C C . PRO B 1 291 ? 18.938 -17.094 -24.281 1 85.31 291 PRO B C 1
ATOM 5830 O O . PRO B 1 291 ? 19.5 -18.141 -24.578 1 85.31 291 PRO B O 1
ATOM 5833 N N . ASN B 1 292 ? 19.484 -15.953 -24.5 1 85.88 292 ASN B N 1
ATOM 5834 C CA . ASN B 1 292 ? 20.734 -15.859 -25.25 1 85.88 292 ASN B CA 1
ATOM 5835 C C . ASN B 1 292 ? 21.953 -15.977 -24.344 1 85.88 292 ASN B C 1
ATOM 5837 O O . ASN B 1 292 ? 23.078 -15.711 -24.766 1 85.88 292 ASN B O 1
ATOM 5841 N N . GLY B 1 293 ? 21.734 -16.328 -23.109 1 86.38 293 GLY B N 1
ATOM 5842 C CA . GLY B 1 293 ? 22.844 -16.547 -22.188 1 86.38 293 GLY B CA 1
ATOM 5843 C C . GLY B 1 293 ? 23.234 -15.312 -21.406 1 86.38 293 GLY B C 1
ATOM 5844 O O . GLY B 1 293 ? 23.984 -15.391 -20.438 1 86.38 293 GLY B O 1
ATOM 5845 N N . ARG B 1 294 ? 22.703 -14.273 -21.875 1 88.94 294 ARG B N 1
ATOM 5846 C CA . ARG B 1 294 ? 22.938 -13.039 -21.125 1 88.94 294 ARG B CA 1
ATOM 5847 C C . ARG B 1 294 ? 22.234 -13.07 -19.781 1 88.94 294 ARG B C 1
ATOM 5849 O O . ARG B 1 294 ? 21.281 -13.844 -19.594 1 88.94 294 ARG B O 1
ATOM 5856 N N . ARG B 1 295 ? 22.766 -12.242 -18.844 1 92.81 295 ARG B N 1
ATOM 5857 C CA . ARG B 1 295 ? 22.141 -12.047 -17.547 1 92.81 295 ARG B CA 1
ATOM 5858 C C . ARG B 1 295 ? 21.859 -10.562 -17.297 1 92.81 295 ARG B C 1
ATOM 5860 O O . ARG B 1 295 ? 22.516 -9.945 -16.438 1 92.81 295 ARG B O 1
ATOM 5867 N N . PRO B 1 296 ? 20.891 -10.094 -18.016 1 94.44 296 PRO B N 1
ATOM 5868 C CA . PRO B 1 296 ? 20.578 -8.68 -17.781 1 94.44 296 PRO B CA 1
ATOM 5869 C C . PRO B 1 296 ? 20.141 -8.406 -16.344 1 94.44 296 PRO B C 1
ATOM 5871 O O . PRO B 1 296 ? 19.641 -9.305 -15.664 1 94.44 296 PRO B O 1
ATOM 5874 N N . SER B 1 297 ? 20.438 -7.219 -15.906 1 96.44 297 SER B N 1
ATOM 5875 C CA . SER B 1 297 ? 19.953 -6.84 -14.586 1 96.44 297 SER B CA 1
ATOM 5876 C C . SER B 1 297 ? 18.453 -6.52 -14.609 1 96.44 297 SER B C 1
ATOM 5878 O O . SER B 1 297 ? 17.891 -6.25 -15.672 1 96.44 297 SER B O 1
ATOM 5880 N N . LEU B 1 298 ? 17.812 -6.586 -13.461 1 96.75 298 LEU B N 1
ATOM 5881 C CA . LEU B 1 298 ? 16.406 -6.234 -13.336 1 96.75 298 LEU B CA 1
ATOM 5882 C C . LEU B 1 298 ? 16.156 -4.816 -13.836 1 96.75 298 LEU B C 1
ATOM 5884 O O . LEU B 1 298 ? 15.094 -4.535 -14.398 1 96.75 298 LEU B O 1
ATOM 5888 N N . ASN B 1 299 ? 17.109 -3.914 -13.719 1 96.81 299 ASN B N 1
ATOM 5889 C CA . ASN B 1 299 ? 16.969 -2.527 -14.148 1 96.81 299 ASN B CA 1
ATOM 5890 C C . ASN B 1 299 ? 16.875 -2.422 -15.672 1 96.81 299 ASN B C 1
ATOM 5892 O O . ASN B 1 299 ? 16.5 -1.373 -16.203 1 96.81 299 ASN B O 1
ATOM 5896 N N . GLU B 1 300 ? 17.172 -3.475 -16.359 1 95.81 300 GLU B N 1
ATOM 5897 C CA . GLU B 1 300 ? 17.109 -3.457 -17.812 1 95.81 300 GLU B CA 1
ATOM 5898 C C . GLU B 1 300 ? 15.695 -3.783 -18.297 1 95.81 300 GLU B C 1
ATOM 5900 O O . GLU B 1 300 ? 15.398 -3.646 -19.484 1 95.81 300 GLU B O 1
ATOM 5905 N N . VAL B 1 301 ? 14.844 -4.262 -17.422 1 95.31 301 VAL B N 1
ATOM 5906 C CA . VAL B 1 301 ? 13.438 -4.391 -17.781 1 95.31 301 VAL B CA 1
ATOM 5907 C C . VAL B 1 301 ? 12.859 -3.02 -18.125 1 95.31 301 VAL B C 1
ATOM 5909 O O . VAL B 1 301 ? 12.891 -2.1 -17.312 1 95.31 301 VAL B O 1
ATOM 5912 N N . PRO B 1 302 ? 12.289 -2.846 -19.297 1 95.31 302 PRO B N 1
ATOM 5913 C CA . PRO B 1 302 ? 12.023 -1.509 -19.844 1 95.31 302 PRO B CA 1
ATOM 5914 C C . PRO B 1 302 ? 11.102 -0.686 -18.938 1 95.31 302 PRO B C 1
ATOM 5916 O O . PRO B 1 302 ? 11.375 0.489 -18.688 1 95.31 302 PRO B O 1
ATOM 5919 N N . GLN B 1 303 ? 9.977 -1.257 -18.484 1 95.12 303 GLN B N 1
ATOM 5920 C CA . GLN B 1 303 ? 9.023 -0.478 -17.703 1 95.12 303 GLN B CA 1
ATOM 5921 C C . GLN B 1 303 ? 9.617 -0.094 -16.344 1 95.12 303 GLN B C 1
ATOM 5923 O O . GLN B 1 303 ? 9.281 0.957 -15.797 1 95.12 303 GLN B O 1
ATOM 5928 N N . ILE B 1 304 ? 10.477 -0.946 -15.781 1 97.25 304 ILE B N 1
ATOM 5929 C CA . ILE B 1 304 ? 11.133 -0.623 -14.516 1 97.25 304 ILE B CA 1
ATOM 5930 C C . ILE B 1 304 ? 12.117 0.526 -14.727 1 97.25 304 ILE B C 1
ATOM 5932 O O . ILE B 1 304 ? 12.117 1.499 -13.969 1 97.25 304 ILE B O 1
ATOM 5936 N N . ASN B 1 305 ? 12.922 0.392 -15.781 1 97.06 305 ASN B N 1
ATOM 5937 C CA . ASN B 1 305 ? 13.875 1.445 -16.109 1 97.06 305 ASN B CA 1
ATOM 5938 C C . ASN B 1 305 ? 13.172 2.777 -16.359 1 97.06 305 ASN B C 1
ATOM 5940 O O . ASN B 1 305 ? 13.648 3.826 -15.922 1 97.06 305 ASN B O 1
ATOM 5944 N N . ALA B 1 306 ? 12.055 2.742 -17.062 1 96.56 306 ALA B N 1
ATOM 5945 C CA . ALA B 1 306 ? 11.281 3.947 -17.375 1 96.56 306 ALA B CA 1
ATOM 5946 C C . ALA B 1 306 ? 10.797 4.625 -16.094 1 96.56 306 ALA B C 1
ATOM 5948 O O . ALA B 1 306 ? 10.797 5.852 -15.992 1 96.56 306 ALA B O 1
ATOM 5949 N N . ILE B 1 307 ? 10.352 3.861 -15.117 1 97.25 307 ILE B N 1
ATOM 5950 C CA . ILE B 1 307 ? 9.883 4.41 -13.852 1 97.25 307 ILE B CA 1
ATOM 5951 C C . ILE B 1 307 ? 11.023 5.129 -13.141 1 97.25 307 ILE B C 1
ATOM 5953 O O . ILE B 1 307 ? 10.852 6.23 -12.617 1 97.25 307 ILE B O 1
ATOM 5957 N N . PHE B 1 308 ? 12.227 4.512 -13.109 1 97.5 308 PHE B N 1
ATOM 5958 C CA . PHE B 1 308 ? 13.375 5.141 -12.469 1 97.5 308 PHE B CA 1
ATOM 5959 C C . PHE B 1 308 ? 13.727 6.449 -13.172 1 97.5 308 PHE B C 1
ATOM 5961 O O . PHE B 1 308 ? 13.945 7.469 -12.508 1 97.5 308 PHE B O 1
ATOM 5968 N N . GLN B 1 309 ? 13.727 6.434 -14.484 1 96 309 GLN B N 1
ATOM 5969 C CA . GLN B 1 309 ? 14.125 7.621 -15.234 1 96 309 GLN B CA 1
ATOM 5970 C C . GLN B 1 309 ? 13.109 8.742 -15.062 1 96 309 GLN B C 1
ATOM 5972 O O . GLN B 1 309 ? 13.469 9.867 -14.695 1 96 309 GLN B O 1
ATOM 5977 N N . ASP B 1 310 ? 11.875 8.445 -15.297 1 95.06 310 ASP B N 1
ATOM 5978 C CA . ASP B 1 310 ? 10.812 9.445 -15.18 1 95.06 310 ASP B CA 1
ATOM 5979 C C . ASP B 1 310 ? 10.664 9.914 -13.734 1 95.06 310 ASP B C 1
ATOM 5981 O O . ASP B 1 310 ? 10.477 11.109 -13.484 1 95.06 310 ASP B O 1
ATOM 5985 N N . GLY B 1 311 ? 10.703 8.93 -12.836 1 96.44 311 GLY B N 1
ATOM 5986 C CA . GLY B 1 311 ? 10.578 9.266 -11.422 1 96.44 311 GLY B CA 1
ATOM 5987 C C . GLY B 1 311 ? 11.672 10.195 -10.93 1 96.44 311 GLY B C 1
ATOM 5988 O O . GLY B 1 311 ? 11.391 11.195 -10.266 1 96.44 311 GLY B O 1
ATOM 5989 N N . ASN B 1 312 ? 12.938 9.891 -11.312 1 96.12 312 ASN B N 1
ATOM 5990 C CA . ASN B 1 312 ? 14.055 10.734 -10.898 1 96.12 312 ASN B CA 1
ATOM 5991 C C . ASN B 1 312 ? 13.938 12.141 -11.484 1 96.12 312 ASN B C 1
ATOM 5993 O O . ASN B 1 312 ? 14.266 13.125 -10.812 1 96.12 312 ASN B O 1
ATOM 5997 N N . ARG B 1 313 ? 13.469 12.234 -12.711 1 95.81 313 ARG B N 1
ATOM 5998 C CA . ARG B 1 313 ? 13.266 13.539 -13.328 1 95.81 313 ARG B CA 1
ATOM 5999 C C . ARG B 1 313 ? 12.195 14.336 -12.594 1 95.81 313 ARG B C 1
ATOM 6001 O O . ARG B 1 313 ? 12.398 15.508 -12.289 1 95.81 313 ARG B O 1
ATOM 6008 N N . GLN B 1 314 ? 11.07 13.758 -12.297 1 96.5 314 GLN B N 1
ATOM 6009 C CA . GLN B 1 314 ? 9.984 14.43 -11.602 1 96.5 314 GLN B CA 1
ATOM 6010 C C . GLN B 1 314 ? 10.391 14.844 -10.195 1 96.5 314 GLN B C 1
ATOM 6012 O O . GLN B 1 314 ? 10.07 15.945 -9.742 1 96.5 314 GLN B O 1
ATOM 6017 N N . LEU B 1 315 ? 11.109 13.945 -9.5 1 97.31 315 LEU B N 1
ATOM 6018 C CA . LEU B 1 315 ? 11.578 14.25 -8.156 1 97.31 315 LEU B CA 1
ATOM 6019 C C . LEU B 1 315 ? 12.516 15.453 -8.172 1 97.31 315 LEU B C 1
ATOM 6021 O O . LEU B 1 315 ? 12.398 16.344 -7.32 1 97.31 315 LEU B O 1
ATOM 6025 N N . GLY B 1 316 ? 13.422 15.445 -9.164 1 97.19 316 GLY B N 1
ATOM 6026 C CA . GLY B 1 316 ? 14.328 16.578 -9.266 1 97.19 316 GLY B CA 1
ATOM 6027 C C . GLY B 1 316 ? 13.602 17.906 -9.438 1 97.19 316 GLY B C 1
ATOM 6028 O O . GLY B 1 316 ? 13.945 18.891 -8.773 1 97.19 316 GLY B O 1
ATOM 6029 N N . GLN B 1 317 ? 12.586 17.938 -10.258 1 97.31 317 GLN B N 1
ATOM 6030 C CA . GLN B 1 317 ? 11.812 19.141 -10.508 1 97.31 317 GLN B CA 1
ATOM 6031 C C . GLN B 1 317 ? 11.039 19.578 -9.258 1 97.31 317 GLN B C 1
ATOM 6033 O O . GLN B 1 317 ? 11 20.766 -8.93 1 97.31 317 GLN B O 1
ATOM 6038 N N . LEU B 1 318 ? 10.492 18.672 -8.539 1 98.12 318 LEU B N 1
ATOM 6039 C CA . LEU B 1 318 ? 9.672 18.984 -7.375 1 98.12 318 LEU B CA 1
ATOM 6040 C C . LEU B 1 318 ? 10.539 19.422 -6.203 1 98.12 318 LEU B C 1
ATOM 6042 O O . LEU B 1 318 ? 10.156 20.312 -5.438 1 98.12 318 LEU B O 1
ATOM 6046 N N . PHE B 1 319 ? 11.766 18.766 -6.074 1 98.25 319 PHE B N 1
ATOM 6047 C CA . PHE B 1 319 ? 12.695 19.234 -5.059 1 98.25 319 PHE B CA 1
ATOM 6048 C C . PHE B 1 319 ? 13.07 20.688 -5.305 1 98.25 319 PHE B C 1
ATOM 6050 O O . PHE B 1 319 ? 13.117 21.484 -4.367 1 98.25 319 PHE B O 1
ATOM 6057 N N . SER B 1 320 ? 13.289 21 -6.57 1 98.06 320 SER B N 1
ATOM 6058 C CA . SER B 1 320 ? 13.633 22.375 -6.918 1 98.06 320 SER B CA 1
ATOM 6059 C C . SER B 1 320 ? 12.492 23.328 -6.59 1 98.06 320 SER B C 1
ATOM 6061 O O . SER B 1 320 ? 12.719 24.406 -6.02 1 98.06 320 SER B O 1
ATOM 6063 N N . PHE B 1 321 ? 11.289 23 -6.938 1 98.31 321 PHE B N 1
ATOM 6064 C CA . PHE B 1 321 ? 10.109 23.812 -6.676 1 98.31 321 PHE B CA 1
ATOM 6065 C C . PHE B 1 321 ? 9.922 24.031 -5.18 1 98.31 321 PHE B C 1
ATOM 6067 O O . PHE B 1 321 ? 9.828 25.172 -4.723 1 98.31 321 PHE B O 1
ATOM 6074 N N . VAL B 1 322 ? 9.953 22.953 -4.367 1 98.69 322 VAL B N 1
ATOM 6075 C CA . VAL B 1 322 ? 9.711 23.016 -2.932 1 98.69 322 VAL B CA 1
ATOM 6076 C C . VAL B 1 322 ? 10.82 23.828 -2.262 1 98.69 322 VAL B C 1
ATOM 6078 O O . VAL B 1 322 ? 10.562 24.578 -1.311 1 98.69 322 VAL B O 1
ATOM 6081 N N . SER B 1 323 ? 12.039 23.703 -2.771 1 98.25 323 SER B N 1
ATOM 6082 C CA . SER B 1 323 ? 13.156 24.469 -2.236 1 98.25 323 SER B CA 1
ATOM 6083 C C . SER B 1 323 ? 12.938 25.969 -2.43 1 98.25 323 SER B C 1
ATOM 6085 O O . SER B 1 323 ? 13.25 26.766 -1.543 1 98.25 323 SER B O 1
ATOM 6087 N N . GLN B 1 324 ? 12.414 26.359 -3.578 1 98.31 324 GLN B N 1
ATOM 6088 C CA . GLN B 1 324 ? 12.125 27.766 -3.836 1 98.31 324 GLN B CA 1
ATOM 6089 C C . GLN B 1 324 ? 11.008 28.266 -2.92 1 98.31 324 GLN B C 1
ATOM 6091 O O . GLN B 1 324 ? 11.094 29.375 -2.389 1 98.31 324 GLN B O 1
ATOM 6096 N N . VAL B 1 325 ? 10.047 27.469 -2.74 1 98.5 325 VAL B N 1
ATOM 6097 C CA . VAL B 1 325 ? 8.938 27.812 -1.859 1 98.5 325 VAL B CA 1
ATOM 6098 C C . VAL B 1 325 ? 9.438 27.953 -0.425 1 98.5 325 VAL B C 1
ATOM 6100 O O . VAL B 1 325 ? 9.086 28.906 0.272 1 98.5 325 VAL B O 1
ATOM 6103 N N . GLU B 1 326 ? 10.273 26.984 -0.003 1 98.44 326 GLU B N 1
ATOM 6104 C CA . GLU B 1 326 ? 10.859 27.031 1.335 1 98.44 326 GLU B CA 1
ATOM 6105 C C . GLU B 1 326 ? 11.633 28.328 1.563 1 98.44 326 GLU B C 1
ATOM 6107 O O . GLU B 1 326 ? 11.516 28.938 2.623 1 98.44 326 GLU B O 1
ATOM 6112 N N . LYS B 1 327 ? 12.445 28.703 0.574 1 97.94 327 LYS B N 1
ATOM 6113 C CA . LYS B 1 327 ? 13.258 29.906 0.694 1 97.94 327 LYS B CA 1
ATOM 6114 C C . LYS B 1 327 ? 12.391 31.141 0.903 1 97.94 327 LYS B C 1
ATOM 6116 O O . LYS B 1 327 ? 12.672 31.969 1.77 1 97.94 327 LYS B O 1
ATOM 6121 N N . GLN B 1 328 ? 11.328 31.25 0.13 1 98 328 GLN B N 1
ATOM 6122 C CA . GLN B 1 328 ? 10.422 32.375 0.254 1 98 328 GLN B CA 1
ATOM 6123 C C . GLN B 1 328 ? 9.688 32.375 1.594 1 98 328 GLN B C 1
ATOM 6125 O O . GLN B 1 328 ? 9.516 33.406 2.227 1 98 328 GLN B O 1
ATOM 6130 N N . LEU B 1 329 ? 9.297 31.203 2.018 1 97.62 329 LEU B N 1
ATOM 6131 C CA . LEU B 1 329 ? 8.602 31.078 3.295 1 97.62 329 LEU B CA 1
ATOM 6132 C C . LEU B 1 329 ? 9.531 31.422 4.453 1 97.62 329 LEU B C 1
ATOM 6134 O O . LEU B 1 329 ? 9.125 32.094 5.402 1 97.62 329 LEU B O 1
ATOM 6138 N N . ALA B 1 330 ? 10.812 30.938 4.367 1 96.81 330 ALA B N 1
ATOM 6139 C CA . ALA B 1 330 ? 11.805 31.234 5.402 1 96.81 330 ALA B CA 1
ATOM 6140 C C . ALA B 1 330 ? 12 32.75 5.562 1 96.81 330 ALA B C 1
ATOM 6142 O O . ALA B 1 330 ? 12.148 33.219 6.68 1 96.81 330 ALA B O 1
ATOM 6143 N N . ASP B 1 331 ? 11.953 33.438 4.461 1 97 331 ASP B N 1
ATOM 6144 C CA . ASP B 1 331 ? 12.078 34.875 4.508 1 97 331 ASP B CA 1
ATOM 6145 C C . ASP B 1 331 ? 10.898 35.531 5.238 1 97 331 ASP B C 1
ATOM 6147 O O . ASP B 1 331 ? 11.078 36.438 6.039 1 97 331 ASP B O 1
ATOM 6151 N N . CYS B 1 332 ? 9.734 35 4.957 1 95 332 CYS B N 1
ATOM 6152 C CA . CYS B 1 332 ? 8.539 35.5 5.637 1 95 332 CYS B CA 1
ATOM 6153 C C . CYS B 1 332 ? 8.602 35.219 7.133 1 95 332 CYS B C 1
ATOM 6155 O O . CYS B 1 332 ? 8.25 36.062 7.949 1 95 332 CYS B O 1
ATOM 6157 N N . LEU B 1 333 ? 9.078 34.031 7.484 1 94.31 333 LEU B N 1
ATOM 6158 C CA . LEU B 1 333 ? 9.148 33.625 8.883 1 94.31 333 LEU B CA 1
ATOM 6159 C C . LEU B 1 333 ? 10.141 34.5 9.656 1 94.31 333 LEU B C 1
ATOM 6161 O O . LEU B 1 333 ? 9.844 34.969 10.758 1 94.31 333 LEU B O 1
ATOM 6165 N N . ARG B 1 334 ? 11.289 34.812 9.102 1 94.38 334 ARG B N 1
ATOM 6166 C CA . ARG B 1 334 ? 12.328 35.594 9.75 1 94.38 334 ARG B CA 1
ATOM 6167 C C . ARG B 1 334 ? 11.859 37.031 10 1 94.38 334 ARG B C 1
ATOM 6169 O O . ARG B 1 334 ? 12.242 37.625 11 1 94.38 334 ARG B O 1
ATOM 6176 N N . SER B 1 335 ? 11 37.469 9.133 1 93.69 335 SER B N 1
ATOM 6177 C CA . SER B 1 335 ? 10.531 38.844 9.234 1 93.69 335 SER B CA 1
ATOM 6178 C C . SER B 1 335 ? 9.172 38.906 9.906 1 93.69 335 SER B C 1
ATOM 6180 O O . SER B 1 335 ? 8.531 39.969 9.914 1 93.69 335 SER B O 1
ATOM 6182 N N . ASP B 1 336 ? 8.695 37.781 10.383 1 87.44 336 ASP B N 1
ATOM 6183 C CA . ASP B 1 336 ? 7.406 37.719 11.062 1 87.44 336 ASP B CA 1
ATOM 6184 C C . ASP B 1 336 ? 6.297 38.281 10.188 1 87.44 336 ASP B C 1
ATOM 6186 O O . ASP B 1 336 ? 5.508 39.125 10.648 1 87.44 336 ASP B O 1
ATOM 6190 N N . ARG B 1 337 ? 6.316 37.969 8.914 1 88.88 337 ARG B N 1
ATOM 6191 C CA . ARG B 1 337 ? 5.301 38.406 7.965 1 88.88 337 ARG B CA 1
ATOM 6192 C C . ARG B 1 337 ? 4.43 37.25 7.508 1 88.88 337 ARG B C 1
ATOM 6194 O O . ARG B 1 337 ? 4.906 36.125 7.395 1 88.88 337 ARG B O 1
ATOM 6201 N N . ILE B 1 338 ? 3.184 37.562 7.242 1 88.5 338 ILE B N 1
ATOM 6202 C CA . ILE B 1 338 ? 2.285 36.594 6.621 1 88.5 338 ILE B CA 1
ATOM 6203 C C . ILE B 1 338 ? 2.662 36.406 5.152 1 88.5 338 ILE B C 1
ATOM 6205 O O . ILE B 1 338 ? 2.83 37.375 4.422 1 88.5 338 ILE B O 1
ATOM 6209 N N . PRO B 1 339 ? 2.873 35.219 4.754 1 93.5 339 PRO B N 1
ATOM 6210 C CA . PRO B 1 339 ? 3.174 35 3.334 1 93.5 339 PRO B CA 1
ATOM 6211 C C . PRO B 1 339 ? 2.119 35.594 2.41 1 93.5 339 PRO B C 1
ATOM 6213 O O . PRO B 1 339 ? 0.921 35.531 2.697 1 93.5 339 PRO B O 1
ATOM 6216 N N . PRO B 1 340 ? 2.582 36.281 1.322 1 94.06 340 PRO B N 1
ATOM 6217 C CA . PRO B 1 340 ? 1.611 36.781 0.346 1 94.06 340 PRO B CA 1
ATOM 6218 C C . PRO B 1 340 ? 0.785 35.656 -0.287 1 94.06 340 PRO B C 1
ATOM 6220 O O . PRO B 1 340 ? 1.18 34.5 -0.242 1 94.06 340 PRO B O 1
ATOM 6223 N N . LEU B 1 341 ? -0.34 36.031 -0.866 1 92 341 LEU B N 1
ATOM 6224 C CA . LEU B 1 341 ? -1.311 35.094 -1.39 1 92 341 LEU B CA 1
ATOM 6225 C C . LEU B 1 341 ? -0.657 34.156 -2.395 1 92 341 LEU B C 1
ATOM 6227 O O . LEU B 1 341 ? -0.943 32.938 -2.404 1 92 341 LEU B O 1
ATOM 6231 N N . GLY B 1 342 ? 0.179 34.656 -3.244 1 93.5 342 GLY B N 1
ATOM 6232 C CA . GLY B 1 342 ? 0.867 33.812 -4.215 1 93.5 342 GLY B CA 1
ATOM 6233 C C . GLY B 1 342 ? 1.713 32.75 -3.578 1 93.5 342 GLY B C 1
ATOM 6234 O O . GLY B 1 342 ? 1.751 31.609 -4.062 1 93.5 342 GLY B O 1
ATOM 6235 N N . LEU B 1 343 ? 2.41 33.062 -2.525 1 96.56 343 LEU B N 1
ATOM 6236 C CA . LEU B 1 343 ? 3.236 32.094 -1.823 1 96.56 343 LEU B CA 1
ATOM 6237 C C . LEU B 1 343 ? 2.369 31.094 -1.083 1 96.56 343 LEU B C 1
ATOM 6239 O O . LEU B 1 343 ? 2.711 29.906 -1.015 1 96.56 343 LEU B O 1
ATOM 6243 N N . GLN B 1 344 ? 1.228 31.562 -0.519 1 95.31 344 GLN B N 1
ATOM 6244 C CA . GLN B 1 344 ? 0.309 30.641 0.139 1 95.31 344 GLN B CA 1
ATOM 6245 C C . GLN B 1 344 ? -0.189 29.578 -0.832 1 95.31 344 GLN B C 1
ATOM 6247 O O . GLN B 1 344 ? -0.247 28.391 -0.488 1 95.31 344 GLN B O 1
ATOM 6252 N N . GLN B 1 345 ? -0.495 30 -2.021 1 95.56 345 GLN B N 1
ATOM 6253 C CA . GLN B 1 345 ? -0.944 29.078 -3.057 1 95.56 345 GLN B CA 1
ATOM 6254 C C . GLN B 1 345 ? 0.169 28.109 -3.453 1 95.56 345 GLN B C 1
ATOM 6256 O O . GLN B 1 345 ? -0.069 26.922 -3.615 1 95.56 345 GLN B O 1
ATOM 6261 N N . ALA B 1 346 ? 1.354 28.641 -3.578 1 98 346 ALA B N 1
ATOM 6262 C CA . ALA B 1 346 ? 2.496 27.812 -3.949 1 98 346 ALA B CA 1
ATOM 6263 C C . ALA B 1 346 ? 2.771 26.75 -2.883 1 98 346 ALA B C 1
ATOM 6265 O O . ALA B 1 346 ? 3.139 25.625 -3.203 1 98 346 ALA B O 1
ATOM 6266 N N . ILE B 1 347 ? 2.609 27.109 -1.634 1 98.25 347 ILE B N 1
ATOM 6267 C CA . ILE B 1 347 ? 2.832 26.188 -0.523 1 98.25 347 ILE B CA 1
ATOM 6268 C C . ILE B 1 347 ? 1.822 25.047 -0.591 1 98.25 347 ILE B C 1
ATOM 6270 O O . ILE B 1 347 ? 2.186 23.891 -0.434 1 98.25 347 ILE B O 1
ATOM 6274 N N . ALA B 1 348 ? 0.562 25.391 -0.849 1 97.88 348 ALA B N 1
ATOM 6275 C CA . ALA B 1 348 ? -0.47 24.359 -0.981 1 97.88 348 ALA B CA 1
ATOM 6276 C C . ALA B 1 348 ? -0.161 23.422 -2.139 1 97.88 348 ALA B C 1
ATOM 6278 O O . ALA B 1 348 ? -0.296 22.203 -2.008 1 97.88 348 ALA B O 1
ATOM 6279 N N . VAL B 1 349 ? 0.284 23.984 -3.254 1 98.19 349 VAL B N 1
ATOM 6280 C CA . VAL B 1 349 ? 0.614 23.203 -4.438 1 98.19 349 VAL B CA 1
ATOM 6281 C C . VAL B 1 349 ? 1.82 22.312 -4.148 1 98.19 349 VAL B C 1
ATOM 6283 O O . VAL B 1 349 ? 1.862 21.156 -4.57 1 98.19 349 VAL B O 1
ATOM 6286 N N . ALA B 1 350 ? 2.807 22.828 -3.428 1 98.62 350 ALA B N 1
ATOM 6287 C CA . ALA B 1 350 ? 3.99 22.047 -3.064 1 98.62 350 ALA B CA 1
ATOM 6288 C C . ALA B 1 350 ? 3.605 20.797 -2.293 1 98.62 350 ALA B C 1
ATOM 6290 O O . ALA B 1 350 ? 4.086 19.703 -2.596 1 98.62 350 ALA B O 1
ATOM 6291 N N . LYS B 1 351 ? 2.736 20.969 -1.36 1 98.44 351 LYS B N 1
ATOM 6292 C CA . LYS B 1 351 ? 2.297 19.828 -0.563 1 98.44 351 LYS B CA 1
ATOM 6293 C C . LYS B 1 351 ? 1.559 18.797 -1.425 1 98.44 351 LYS B C 1
ATOM 6295 O O . LYS B 1 351 ? 1.908 17.625 -1.432 1 98.44 351 LYS B O 1
ATOM 6300 N N . VAL B 1 352 ? 0.577 19.234 -2.203 1 98.5 352 VAL B N 1
ATOM 6301 C CA . VAL B 1 352 ? -0.277 18.328 -2.957 1 98.5 352 VAL B CA 1
ATOM 6302 C C . VAL B 1 352 ? 0.547 17.609 -4.023 1 98.5 352 VAL B C 1
ATOM 6304 O O . VAL B 1 352 ? 0.514 16.375 -4.125 1 98.5 352 VAL B O 1
ATOM 6307 N N . LYS B 1 353 ? 1.354 18.328 -4.773 1 98.25 353 LYS B N 1
ATOM 6308 C CA . LYS B 1 353 ? 2.064 17.719 -5.902 1 98.25 353 LYS B CA 1
ATOM 6309 C C . LYS B 1 353 ? 3.201 16.828 -5.422 1 98.25 353 LYS B C 1
ATOM 6311 O O . LYS B 1 353 ? 3.455 15.773 -6.008 1 98.25 353 LYS B O 1
ATOM 6316 N N . ALA B 1 354 ? 3.922 17.266 -4.375 1 98.5 354 ALA B N 1
ATOM 6317 C CA . ALA B 1 354 ? 4.973 16.422 -3.83 1 98.5 354 ALA B CA 1
ATOM 6318 C C . ALA B 1 354 ? 4.398 15.086 -3.344 1 98.5 354 ALA B C 1
ATOM 6320 O O . ALA B 1 354 ? 4.93 14.023 -3.664 1 98.5 354 ALA B O 1
ATOM 6321 N N . VAL B 1 355 ? 3.303 15.172 -2.635 1 98.69 355 VAL B N 1
ATOM 6322 C CA . VAL B 1 355 ? 2.727 13.992 -2.004 1 98.69 355 VAL B CA 1
ATOM 6323 C C . VAL B 1 355 ? 2.088 13.102 -3.066 1 98.69 355 VAL B C 1
ATOM 6325 O O . VAL B 1 355 ? 2.383 11.906 -3.143 1 98.69 355 VAL B O 1
ATOM 6328 N N . GLU B 1 356 ? 1.24 13.648 -3.936 1 97.94 356 GLU B N 1
ATOM 6329 C CA . GLU B 1 356 ? 0.507 12.852 -4.918 1 97.94 356 GLU B CA 1
ATOM 6330 C C . GLU B 1 356 ? 1.454 12.219 -5.93 1 97.94 356 GLU B C 1
ATOM 6332 O O . GLU B 1 356 ? 1.244 11.078 -6.355 1 97.94 356 GLU B O 1
ATOM 6337 N N . THR B 1 357 ? 2.482 12.961 -6.34 1 97.75 357 THR B N 1
ATOM 6338 C CA . THR B 1 357 ? 3.465 12.391 -7.25 1 97.75 357 THR B CA 1
ATOM 6339 C C . THR B 1 357 ? 4.234 11.258 -6.574 1 97.75 357 THR B C 1
ATOM 6341 O O . THR B 1 357 ? 4.48 10.211 -7.184 1 97.75 357 THR B O 1
ATOM 6344 N N . SER B 1 358 ? 4.637 11.477 -5.34 1 98.5 358 SER B N 1
ATOM 6345 C CA . SER B 1 358 ? 5.34 10.445 -4.586 1 98.5 358 SER B CA 1
ATOM 6346 C C . SER B 1 358 ? 4.504 9.18 -4.469 1 98.5 358 SER B C 1
ATOM 6348 O O . SER B 1 358 ? 5.012 8.07 -4.66 1 98.5 358 SER B O 1
ATOM 6350 N N . ILE B 1 359 ? 3.199 9.336 -4.16 1 98.5 359 ILE B N 1
ATOM 6351 C CA . ILE B 1 359 ? 2.293 8.195 -4.059 1 98.5 359 ILE B CA 1
ATOM 6352 C C . ILE B 1 359 ? 2.248 7.449 -5.387 1 98.5 359 ILE B C 1
ATOM 6354 O O . ILE B 1 359 ? 2.398 6.227 -5.426 1 98.5 359 ILE B O 1
ATOM 6358 N N . ALA B 1 360 ? 2.121 8.18 -6.449 1 97.62 360 ALA B N 1
ATOM 6359 C CA . ALA B 1 360 ? 2.012 7.57 -7.77 1 97.62 360 ALA B CA 1
ATOM 6360 C C . ALA B 1 360 ? 3.293 6.824 -8.133 1 97.62 360 ALA B C 1
ATOM 6362 O O . ALA B 1 360 ? 3.242 5.695 -8.633 1 97.62 360 ALA B O 1
ATOM 6363 N N . LEU B 1 361 ? 4.43 7.438 -7.926 1 97.88 361 LEU B N 1
ATOM 6364 C CA . LEU B 1 361 ? 5.719 6.867 -8.305 1 97.88 361 LEU B CA 1
ATOM 6365 C C . LEU B 1 361 ? 6.012 5.605 -7.496 1 97.88 361 LEU B C 1
ATOM 6367 O O . LEU B 1 361 ? 6.402 4.582 -8.062 1 97.88 361 LEU B O 1
ATOM 6371 N N . CYS B 1 362 ? 5.863 5.699 -6.191 1 98.5 362 CYS B N 1
ATOM 6372 C CA . CYS B 1 362 ? 6.16 4.551 -5.34 1 98.5 362 CYS B CA 1
ATOM 6373 C C . CYS B 1 362 ? 5.203 3.398 -5.621 1 98.5 362 CYS B C 1
ATOM 6375 O O . CYS B 1 362 ? 5.605 2.232 -5.609 1 98.5 362 CYS B O 1
ATOM 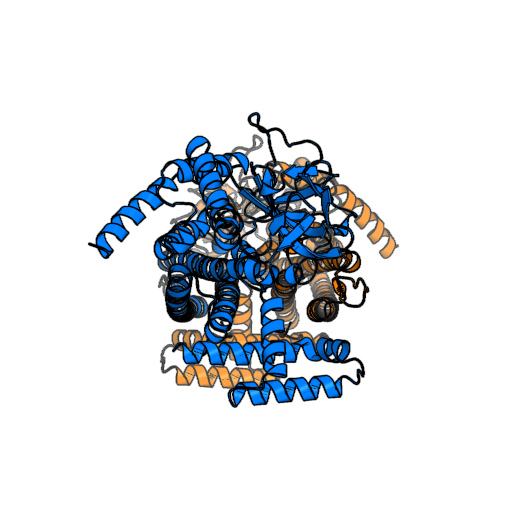6377 N N . PHE B 1 363 ? 3.947 3.734 -5.859 1 98.19 363 PHE B N 1
ATOM 6378 C CA . PHE B 1 363 ? 2.975 2.701 -6.199 1 98.19 363 PHE B CA 1
ATOM 6379 C C . PHE B 1 363 ? 3.34 2.029 -7.52 1 98.19 363 PHE B C 1
ATOM 6381 O O . PHE B 1 363 ? 3.268 0.804 -7.637 1 98.19 363 PHE B O 1
ATOM 6388 N N . ALA B 1 364 ? 3.713 2.828 -8.531 1 97.38 364 ALA B N 1
ATOM 6389 C CA . ALA B 1 364 ? 4.121 2.266 -9.812 1 97.38 364 ALA B CA 1
ATOM 6390 C C . ALA B 1 364 ? 5.297 1.31 -9.648 1 97.38 364 ALA B C 1
ATOM 6392 O O . ALA B 1 364 ? 5.312 0.225 -10.234 1 97.38 364 ALA B O 1
ATOM 6393 N N . LEU B 1 365 ? 6.266 1.736 -8.922 1 97.94 365 LEU B N 1
ATOM 6394 C CA . LEU B 1 365 ? 7.445 0.909 -8.695 1 97.94 365 LEU B CA 1
ATOM 6395 C C . LEU B 1 365 ? 7.07 -0.397 -8 1 97.94 365 LEU B C 1
ATOM 6397 O O . LEU B 1 365 ? 7.555 -1.466 -8.375 1 97.94 365 LEU B O 1
ATOM 6401 N N . LYS B 1 366 ? 6.203 -0.338 -7.008 1 98.12 366 LYS B N 1
ATOM 6402 C CA . LYS B 1 366 ? 5.727 -1.502 -6.262 1 98.12 366 LYS B CA 1
ATOM 6403 C C . LYS B 1 366 ? 5.09 -2.529 -7.195 1 98.12 366 LYS B C 1
ATOM 6405 O O . LYS B 1 366 ? 5.207 -3.734 -6.973 1 98.12 366 LYS B O 1
ATOM 6410 N N . GLN B 1 367 ? 4.422 -2.025 -8.258 1 97.56 367 GLN B N 1
ATOM 6411 C CA . GLN B 1 367 ? 3.715 -2.914 -9.172 1 97.56 367 GLN B CA 1
ATOM 6412 C C . GLN B 1 367 ? 4.691 -3.686 -10.055 1 97.56 367 GLN B C 1
ATOM 6414 O O . GLN B 1 367 ? 4.328 -4.699 -10.656 1 97.56 367 GLN B O 1
ATOM 6419 N N . GLU B 1 368 ? 5.977 -3.25 -10.094 1 96.88 368 GLU B N 1
ATOM 6420 C CA . GLU B 1 368 ? 6.777 -3.729 -11.219 1 96.88 368 GLU B CA 1
ATOM 6421 C C . GLU B 1 368 ? 8.016 -4.48 -10.734 1 96.88 368 GLU B C 1
ATOM 6423 O O . GLU B 1 368 ? 8.625 -5.234 -11.492 1 96.88 368 GLU B O 1
ATOM 6428 N N . VAL B 1 369 ? 8.406 -4.344 -9.492 1 97.06 369 VAL B N 1
ATOM 6429 C CA . VAL B 1 369 ? 9.727 -4.82 -9.094 1 97.06 369 VAL B CA 1
ATOM 6430 C C . VAL B 1 369 ? 9.609 -6.203 -8.461 1 97.06 369 VAL B C 1
ATOM 6432 O O . VAL B 1 369 ? 10.594 -6.75 -7.953 1 97.06 369 VAL B O 1
ATOM 6435 N N . GLY B 1 370 ? 8.438 -6.777 -8.43 1 95.88 370 GLY B N 1
ATOM 6436 C CA . GLY B 1 370 ? 8.25 -8.141 -7.977 1 95.88 370 GLY B CA 1
ATOM 6437 C C . GLY B 1 370 ? 8.328 -8.289 -6.469 1 95.88 370 GLY B C 1
ATOM 6438 O O . GLY B 1 370 ? 7.891 -7.402 -5.73 1 95.88 370 GLY B O 1
ATOM 6439 N N . SER B 1 371 ? 8.797 -9.383 -6.008 1 94.88 371 SER B N 1
ATOM 6440 C CA . SER B 1 371 ? 8.734 -9.781 -4.605 1 94.88 371 SER B CA 1
ATOM 6441 C C . SER B 1 371 ? 9.602 -8.875 -3.734 1 94.88 371 SER B C 1
ATOM 6443 O O . SER B 1 371 ? 9.43 -8.836 -2.514 1 94.88 371 SER B O 1
ATOM 6445 N N . TYR B 1 372 ? 10.555 -8.211 -4.352 1 96.44 372 TYR B N 1
ATOM 6446 C CA . TYR B 1 372 ? 11.359 -7.258 -3.596 1 96.44 372 TYR B CA 1
ATOM 6447 C C . TYR B 1 372 ? 10.469 -6.273 -2.838 1 96.44 372 TYR B C 1
ATOM 6449 O O . TYR B 1 372 ? 10.773 -5.902 -1.701 1 96.44 372 TYR B O 1
ATOM 6457 N N . ALA B 1 373 ? 9.367 -5.895 -3.441 1 97.88 373 ALA B N 1
ATOM 6458 C CA . ALA B 1 373 ? 8.461 -4.91 -2.854 1 97.88 373 ALA B CA 1
ATOM 6459 C C . ALA B 1 373 ? 7.676 -5.516 -1.69 1 97.88 373 ALA B C 1
ATOM 6461 O O . ALA B 1 373 ? 7.035 -4.793 -0.923 1 97.88 373 ALA B O 1
ATOM 6462 N N . LEU B 1 374 ? 7.727 -6.812 -1.515 1 97.75 374 LEU B N 1
ATOM 6463 C CA . LEU B 1 374 ? 6.949 -7.496 -0.488 1 97.75 374 LEU B CA 1
ATOM 6464 C C . LEU B 1 374 ? 7.84 -7.93 0.671 1 97.75 374 LEU B C 1
ATOM 6466 O O . LEU B 1 374 ? 7.371 -8.57 1.615 1 97.75 374 LEU B O 1
ATOM 6470 N N . MET B 1 375 ? 9.125 -7.59 0.647 1 97.12 375 MET B N 1
ATOM 6471 C CA . MET B 1 375 ? 10.062 -7.953 1.704 1 97.12 375 MET B CA 1
ATOM 6472 C C . MET B 1 375 ? 10.18 -6.836 2.736 1 97.12 375 MET B C 1
ATOM 6474 O O . MET B 1 375 ? 10.148 -5.656 2.385 1 97.12 375 MET B O 1
ATOM 6478 N N . ALA B 1 376 ? 10.344 -7.25 3.969 1 94.88 376 ALA B N 1
ATOM 6479 C CA . ALA B 1 376 ? 10.703 -6.27 4.988 1 94.88 376 ALA B CA 1
ATOM 6480 C C . ALA B 1 376 ? 12.133 -5.781 4.805 1 94.88 376 ALA B C 1
ATOM 6482 O O . ALA B 1 376 ? 12.992 -6.523 4.32 1 94.88 376 ALA B O 1
ATOM 6483 N N . GLY B 1 377 ? 12.398 -4.586 5.145 1 94.88 377 GLY B N 1
ATOM 6484 C CA . GLY B 1 377 ? 13.742 -4.035 5.086 1 94.88 377 GLY B CA 1
ATOM 6485 C C . GLY B 1 377 ? 14.039 -3.32 3.779 1 94.88 377 GLY B C 1
ATOM 6486 O O . GLY B 1 377 ? 15.094 -2.701 3.631 1 94.88 377 GLY B O 1
ATOM 6487 N N . THR B 1 378 ? 13.039 -3.34 2.877 1 97.19 378 THR B N 1
ATOM 6488 C CA . THR B 1 378 ? 13.281 -2.736 1.57 1 97.19 378 THR B CA 1
ATOM 6489 C C . THR B 1 378 ? 12.766 -1.299 1.537 1 97.19 378 THR B C 1
ATOM 6491 O O . THR B 1 378 ? 13.102 -0.539 0.624 1 97.19 378 THR B O 1
ATOM 6494 N N . GLY B 1 379 ? 11.977 -0.958 2.473 1 97.5 379 GLY B N 1
ATOM 6495 C CA . GLY B 1 379 ? 11.375 0.362 2.533 1 97.5 379 GLY B CA 1
ATOM 6496 C C . GLY B 1 379 ? 9.922 0.369 2.105 1 97.5 379 GLY B C 1
ATOM 6497 O O . GLY B 1 379 ? 9.148 1.244 2.514 1 97.5 379 GLY B O 1
ATOM 6498 N N . PHE B 1 380 ? 9.469 -0.618 1.298 1 98.31 380 PHE B N 1
ATOM 6499 C CA . PHE B 1 380 ? 8.102 -0.661 0.791 1 98.31 380 PHE B CA 1
ATOM 6500 C C . PHE B 1 380 ? 7.105 -0.869 1.929 1 98.31 380 PHE B C 1
ATOM 6502 O O . PHE B 1 380 ? 5.957 -0.437 1.842 1 98.31 380 PHE B O 1
ATOM 6509 N N . GLU B 1 381 ? 7.551 -1.509 3.053 1 96.69 381 GLU B N 1
ATOM 6510 C CA . GLU B 1 381 ? 6.684 -1.754 4.203 1 96.69 381 GLU B CA 1
ATOM 6511 C C . GLU B 1 381 ? 6.273 -0.447 4.875 1 96.69 381 GLU B C 1
ATOM 6513 O O . GLU B 1 381 ? 5.348 -0.424 5.688 1 96.69 381 GLU B O 1
ATOM 6518 N N . GLN B 1 382 ? 6.938 0.698 4.496 1 97.56 382 GLN B N 1
ATOM 6519 C CA . GLN B 1 382 ? 6.668 1.991 5.113 1 97.56 382 GLN B CA 1
ATOM 6520 C C . GLN B 1 382 ? 5.898 2.906 4.164 1 97.56 382 GLN B C 1
ATOM 6522 O O . GLN B 1 382 ? 5.746 4.102 4.434 1 97.56 382 GLN B O 1
ATOM 6527 N N . MET B 1 383 ? 5.383 2.422 3.104 1 98.19 383 MET B N 1
ATOM 6528 C CA . MET B 1 383 ? 4.828 3.244 2.031 1 98.19 383 MET B CA 1
ATOM 6529 C C . MET B 1 383 ? 3.594 4.004 2.512 1 98.19 383 MET B C 1
ATOM 6531 O O . MET B 1 383 ? 3.289 5.082 2.006 1 98.19 383 MET B O 1
ATOM 6535 N N . ASP B 1 384 ? 2.893 3.449 3.529 1 98.31 384 ASP B N 1
ATOM 6536 C CA . ASP B 1 384 ? 1.712 4.133 4.051 1 98.31 384 ASP B CA 1
ATOM 6537 C C . ASP B 1 384 ? 2.084 5.484 4.66 1 98.31 384 ASP B C 1
ATOM 6539 O O . ASP B 1 384 ? 1.212 6.309 4.93 1 98.31 384 ASP B O 1
ATOM 6543 N N . PHE B 1 385 ? 3.414 5.742 4.836 1 98.44 385 PHE B N 1
ATOM 6544 C CA . PHE B 1 385 ? 3.877 7.074 5.219 1 98.44 385 PHE B CA 1
ATOM 6545 C C . PHE B 1 385 ? 3.357 8.125 4.246 1 98.44 385 PHE B C 1
ATOM 6547 O O . PHE B 1 385 ? 3.016 9.234 4.652 1 98.44 385 PHE B O 1
ATOM 6554 N N . LEU B 1 386 ? 3.262 7.797 3.014 1 98.81 386 LEU B N 1
ATOM 6555 C CA . LEU B 1 386 ? 2.824 8.75 2.002 1 98.81 386 LEU B CA 1
ATOM 6556 C C . LEU B 1 386 ? 1.346 9.086 2.168 1 98.81 386 LEU B C 1
ATOM 6558 O O . LEU B 1 386 ? 0.924 10.211 1.909 1 98.81 386 LEU B O 1
ATOM 6562 N N . GLN B 1 387 ? 0.532 8.117 2.629 1 98.56 387 GLN B N 1
ATOM 6563 C CA . GLN B 1 387 ? -0.862 8.406 2.951 1 98.56 387 GLN B CA 1
ATOM 6564 C C . GLN B 1 387 ? -0.97 9.305 4.184 1 98.56 387 GLN B C 1
ATOM 6566 O O . GLN B 1 387 ? -1.852 10.164 4.258 1 98.56 387 GLN B O 1
ATOM 6571 N N . CYS B 1 388 ? -0.085 9.055 5.125 1 98.38 388 CYS B N 1
ATOM 6572 C CA . CYS B 1 388 ? -0.033 9.992 6.242 1 98.38 388 CYS B CA 1
ATOM 6573 C C . CYS B 1 388 ? 0.21 11.414 5.754 1 98.38 388 CYS B C 1
ATOM 6575 O O . CYS B 1 388 ? -0.461 12.352 6.191 1 98.38 388 CYS B O 1
ATOM 6577 N N . CYS B 1 389 ? 1.142 11.539 4.832 1 98.62 389 CYS B N 1
ATOM 6578 C CA . CYS B 1 389 ? 1.45 12.844 4.258 1 98.62 389 CYS B CA 1
ATOM 6579 C C . CYS B 1 389 ? 0.237 13.43 3.541 1 98.62 389 CYS B C 1
ATOM 6581 O O . CYS B 1 389 ? -0.025 14.633 3.631 1 98.62 389 CYS B O 1
ATOM 6583 N N . LYS B 1 390 ? -0.487 12.609 2.861 1 98.44 390 LYS B N 1
ATOM 6584 C CA . LYS B 1 390 ? -1.638 13.047 2.076 1 98.44 390 LYS B CA 1
ATOM 6585 C C . LYS B 1 390 ? -2.711 13.664 2.969 1 98.44 390 LYS B C 1
ATOM 6587 O O . LYS B 1 390 ? -3.32 14.672 2.611 1 98.44 390 LYS B O 1
ATOM 6592 N N . PHE B 1 391 ? -2.91 13.102 4.129 1 96.62 391 PHE B N 1
ATOM 6593 C CA . PHE B 1 391 ? -4.039 13.477 4.973 1 96.62 391 PHE B CA 1
ATOM 6594 C C . PHE B 1 391 ? -3.635 14.547 5.977 1 96.62 391 PHE B C 1
ATOM 6596 O O . PHE B 1 391 ? -4.492 15.211 6.566 1 96.62 391 PHE B O 1
ATOM 6603 N N . ALA B 1 392 ? -2.316 14.773 6.133 1 94 392 ALA B N 1
ATOM 6604 C CA . ALA B 1 392 ? -1.825 15.68 7.164 1 94 392 ALA B CA 1
ATOM 6605 C C . ALA B 1 392 ? -1.743 17.109 6.637 1 94 392 ALA B C 1
ATOM 6607 O O . ALA B 1 392 ? -1.625 17.328 5.43 1 94 392 ALA B O 1
ATOM 6608 N N . GLU B 1 393 ? -1.832 18.109 7.562 1 92.31 393 GLU B N 1
ATOM 6609 C CA . GLU B 1 393 ? -1.613 19.516 7.27 1 92.31 393 GLU B CA 1
ATOM 6610 C C . GLU B 1 393 ? -2.492 19.984 6.113 1 92.31 393 GLU B C 1
ATOM 6612 O O . GLU B 1 393 ? -2.031 20.719 5.23 1 92.31 393 GLU B O 1
ATOM 6617 N N . GLY B 1 394 ? -3.732 19.469 6.125 1 92.81 394 GLY B N 1
ATOM 6618 C CA . GLY B 1 394 ? -4.652 19.703 5.023 1 92.81 394 GLY B CA 1
ATOM 6619 C C . GLY B 1 394 ? -4.633 18.609 3.98 1 92.81 394 GLY B C 1
ATOM 6620 O O . GLY B 1 394 ? -3.701 18.516 3.18 1 92.81 394 GLY B O 1
ATOM 6621 N N . ASP B 1 395 ? -5.648 17.828 4.02 1 95.25 395 ASP B N 1
ATOM 6622 C CA . ASP B 1 395 ? -5.816 16.75 3.053 1 95.25 395 ASP B CA 1
ATOM 6623 C C . ASP B 1 395 ? -5.707 17.266 1.622 1 95.25 395 ASP B C 1
ATOM 6625 O O . ASP B 1 395 ? -6.195 18.359 1.316 1 95.25 395 ASP B O 1
ATOM 6629 N N . SER B 1 396 ? -5.055 16.484 0.746 1 97.31 396 SER B N 1
ATOM 6630 C CA . SER B 1 396 ? -4.852 16.891 -0.642 1 97.31 396 SER B CA 1
ATOM 6631 C C . SER B 1 396 ? -6.164 17.281 -1.302 1 97.31 396 SER B C 1
ATOM 6633 O O . SER B 1 396 ? -6.223 18.281 -2.033 1 97.31 396 SER B O 1
ATOM 6635 N N . ARG B 1 397 ? -7.266 16.562 -1.048 1 96.56 397 ARG B N 1
ATOM 6636 C CA . ARG B 1 397 ? -8.555 16.859 -1.659 1 96.56 397 ARG B CA 1
ATOM 6637 C C . ARG B 1 397 ? -9.109 18.188 -1.155 1 96.56 397 ARG B C 1
ATOM 6639 O O . ARG B 1 397 ? -9.703 18.953 -1.923 1 96.56 397 ARG B O 1
ATOM 6646 N N . ILE B 1 398 ? -8.922 18.438 0.102 1 95.12 398 ILE B N 1
ATOM 6647 C CA . ILE B 1 398 ? -9.422 19.672 0.692 1 95.12 398 ILE B CA 1
ATOM 6648 C C . ILE B 1 398 ? -8.672 20.875 0.103 1 95.12 398 ILE B C 1
ATOM 6650 O O . ILE B 1 398 ? -9.273 21.891 -0.241 1 95.12 398 ILE B O 1
ATOM 6654 N N . LEU B 1 399 ? -7.375 20.719 0.014 1 97 399 LEU B N 1
ATOM 6655 C CA . LEU B 1 399 ? -6.578 21.797 -0.572 1 97 399 LEU B CA 1
ATOM 6656 C C . LEU B 1 399 ? -6.969 22.016 -2.027 1 97 399 LEU B C 1
ATOM 6658 O O . LEU B 1 399 ? -7.059 23.172 -2.475 1 97 399 LEU B O 1
ATOM 6662 N N . MET B 1 400 ? -7.227 20.953 -2.748 1 98 400 MET B N 1
ATOM 6663 C CA . MET B 1 400 ? -7.613 21.078 -4.152 1 98 400 MET B CA 1
ATOM 6664 C C . MET B 1 400 ? -8.984 21.734 -4.285 1 98 400 MET B C 1
ATOM 6666 O O . MET B 1 400 ? -9.195 22.547 -5.188 1 98 400 MET B O 1
ATOM 6670 N N . GLN B 1 401 ? -9.914 21.422 -3.414 1 96.38 401 GLN B N 1
ATOM 6671 C CA . GLN B 1 401 ? -11.211 22.094 -3.404 1 96.38 401 GLN B CA 1
ATOM 6672 C C . GLN B 1 401 ? -11.062 23.578 -3.143 1 96.38 401 GLN B C 1
ATOM 6674 O O . GLN B 1 401 ? -11.734 24.406 -3.779 1 96.38 401 GLN B O 1
ATOM 6679 N N . LYS B 1 402 ? -10.227 23.859 -2.189 1 95.19 402 LYS B N 1
ATOM 6680 C CA . LYS B 1 402 ? -9.992 25.266 -1.884 1 95.19 402 LYS B CA 1
ATOM 6681 C C . LYS B 1 402 ? -9.414 26 -3.09 1 95.19 402 LYS B C 1
ATOM 6683 O O . LYS B 1 402 ? -9.789 27.141 -3.373 1 95.19 402 LYS B O 1
ATOM 6688 N N . MET B 1 403 ? -8.453 25.375 -3.768 1 97.25 403 MET B N 1
ATOM 6689 C CA . MET B 1 403 ? -7.871 25.969 -4.969 1 97.25 403 MET B CA 1
ATOM 6690 C C . MET B 1 403 ? -8.945 26.266 -6.004 1 97.25 403 MET B C 1
ATOM 6692 O O . MET B 1 403 ? -8.977 27.359 -6.574 1 97.25 403 MET B O 1
ATOM 6696 N N . ALA B 1 404 ? -9.805 25.297 -6.227 1 97.94 404 ALA B N 1
ATOM 6697 C CA . ALA B 1 404 ? -10.875 25.469 -7.207 1 97.94 404 ALA B CA 1
ATOM 6698 C C . ALA B 1 404 ? -11.812 26.609 -6.805 1 97.94 404 ALA B C 1
ATOM 6700 O O . ALA B 1 404 ? -12.18 27.438 -7.637 1 97.94 404 ALA B O 1
ATOM 6701 N N . ARG B 1 405 ? -12.188 26.703 -5.559 1 96.12 405 ARG B N 1
ATOM 6702 C CA . ARG B 1 405 ? -13.07 27.75 -5.07 1 96.12 405 ARG B CA 1
ATOM 6703 C C . ARG B 1 405 ? -12.43 29.125 -5.242 1 96.12 405 ARG B C 1
ATOM 6705 O O . ARG B 1 405 ? -13.109 30.094 -5.586 1 96.12 405 ARG B O 1
ATOM 6712 N N . ASP B 1 406 ? -11.164 29.125 -4.938 1 95.19 406 ASP B N 1
ATOM 6713 C CA . ASP B 1 406 ? -10.453 30.406 -5.062 1 95.19 406 ASP B CA 1
ATOM 6714 C C . ASP B 1 406 ? -10.484 30.906 -6.5 1 95.19 406 ASP B C 1
ATOM 6716 O O . ASP B 1 406 ? -10.617 32.125 -6.738 1 95.19 406 ASP B O 1
ATOM 6720 N N . ILE B 1 407 ? -10.375 30.047 -7.434 1 96.81 407 ILE B N 1
ATOM 6721 C CA . ILE B 1 407 ? -10.391 30.422 -8.844 1 96.81 407 ILE B CA 1
ATOM 6722 C C . ILE B 1 407 ? -11.789 30.875 -9.242 1 96.81 407 ILE B C 1
ATOM 6724 O O . ILE B 1 407 ? -11.945 31.859 -9.977 1 96.81 407 ILE B O 1
ATOM 6728 N N . VAL B 1 408 ? -12.758 30.188 -8.781 1 96.12 408 VAL B N 1
ATOM 6729 C CA . VAL B 1 408 ? -14.141 30.547 -9.07 1 96.12 408 VAL B CA 1
ATOM 6730 C C . VAL B 1 408 ? -14.414 31.969 -8.555 1 96.12 408 VAL B C 1
ATOM 6732 O O . VAL B 1 408 ? -15.117 32.75 -9.203 1 96.12 408 VAL B O 1
ATOM 6735 N N . ARG B 1 409 ? -13.836 32.312 -7.496 1 94.19 409 ARG B N 1
ATOM 6736 C CA . ARG B 1 409 ? -14.07 33.594 -6.855 1 94.19 409 ARG B CA 1
ATOM 6737 C C . ARG B 1 409 ? -13.258 34.719 -7.539 1 94.19 409 ARG B C 1
ATOM 6739 O O . ARG B 1 409 ? -13.789 35.781 -7.824 1 94.19 409 ARG B O 1
ATOM 6746 N N . SER B 1 410 ? -12.016 34.406 -7.855 1 93.62 410 SER B N 1
ATOM 6747 C CA . SER B 1 410 ? -11.102 35.438 -8.312 1 93.62 410 SER B CA 1
ATOM 6748 C C . SER B 1 410 ? -11.016 35.469 -9.836 1 93.62 410 SER B C 1
ATOM 6750 O O . SER B 1 410 ? -10.547 36.469 -10.414 1 93.62 410 SER B O 1
ATOM 6752 N N . GLY B 1 411 ? -11.414 34.375 -10.477 1 94 411 GLY B N 1
ATOM 6753 C CA . GLY B 1 411 ? -11.266 34.25 -11.914 1 94 411 GLY B CA 1
ATOM 6754 C C . GLY B 1 411 ? -9.992 33.562 -12.336 1 94 411 GLY B C 1
ATOM 6755 O O . GLY B 1 411 ? -9.031 33.5 -11.57 1 94 411 GLY B O 1
ATOM 6756 N N . PRO B 1 412 ? -9.992 33.031 -13.531 1 94.44 412 PRO B N 1
ATOM 6757 C CA . PRO B 1 412 ? -8.828 32.281 -14.031 1 94.44 412 PRO B CA 1
ATOM 6758 C C . PRO B 1 412 ? -7.664 33.219 -14.398 1 94.44 412 PRO B C 1
ATOM 6760 O O . PRO B 1 412 ? -7.879 34.375 -14.781 1 94.44 412 PRO B O 1
ATOM 6763 N N . ARG B 1 413 ? -6.441 32.75 -14.367 1 88 413 ARG B N 1
ATOM 6764 C CA . ARG B 1 413 ? -5.242 33.531 -14.594 1 88 413 ARG B CA 1
ATOM 6765 C C . ARG B 1 413 ? -4.719 33.344 -16.016 1 88 413 ARG B C 1
ATOM 6767 O O . ARG B 1 413 ? -3.887 34.125 -16.484 1 88 413 ARG B O 1
ATOM 6774 N N . ASN B 1 414 ? -5.086 32.219 -16.625 1 91.69 414 ASN B N 1
ATOM 6775 C CA . ASN B 1 414 ? -4.609 31.891 -17.953 1 91.69 414 ASN B CA 1
ATOM 6776 C C . ASN B 1 414 ? -5.629 31.062 -18.734 1 91.69 414 ASN B C 1
ATOM 6778 O O . ASN B 1 414 ? -6.746 30.844 -18.25 1 91.69 414 ASN B O 1
ATOM 6782 N N . ALA B 1 415 ? -5.215 30.609 -19.859 1 93.75 415 ALA B N 1
ATOM 6783 C CA . ALA B 1 415 ? -6.129 29.906 -20.766 1 93.75 415 ALA B CA 1
ATOM 6784 C C . ALA B 1 415 ? -6.477 28.516 -20.25 1 93.75 415 ALA B C 1
ATOM 6786 O O . ALA B 1 415 ? -7.602 28.047 -20.422 1 93.75 415 ALA B O 1
ATOM 6787 N N . SER B 1 416 ? -5.535 27.891 -19.641 1 93 416 SER B N 1
ATOM 6788 C CA . SER B 1 416 ? -5.77 26.547 -19.125 1 93 416 SER B CA 1
ATOM 6789 C C . SER B 1 416 ? -6.777 26.562 -17.984 1 93 416 SER B C 1
ATOM 6791 O O . SER B 1 416 ? -7.691 25.734 -17.953 1 93 416 SER B O 1
ATOM 6793 N N . GLU B 1 417 ? -6.668 27.5 -17.047 1 95.69 417 GLU B N 1
ATOM 6794 C CA . GLU B 1 417 ? -7.625 27.641 -15.945 1 95.69 417 GLU B CA 1
ATOM 6795 C C . GLU B 1 417 ? -9 28.047 -16.469 1 95.69 417 GLU B C 1
ATOM 6797 O O . GLU B 1 417 ? -10.023 27.594 -15.961 1 95.69 417 GLU B O 1
ATOM 6802 N N . SER B 1 418 ? -8.961 28.906 -17.484 1 97.62 418 SER B N 1
ATOM 6803 C CA . SER B 1 418 ? -10.211 29.359 -18.078 1 97.62 418 SER B CA 1
ATOM 6804 C C . SER B 1 418 ? -10.984 28.188 -18.688 1 97.62 418 SER B C 1
ATOM 6806 O O . SER B 1 418 ? -12.203 28.078 -18.5 1 97.62 418 SER B O 1
ATOM 6808 N N . ALA B 1 419 ? -10.273 27.391 -19.422 1 97.88 419 ALA B N 1
ATOM 6809 C CA . ALA B 1 419 ? -10.906 26.219 -20.047 1 97.88 419 ALA B CA 1
ATOM 6810 C C . ALA B 1 419 ? -11.469 25.266 -18.984 1 97.88 419 ALA B C 1
ATOM 6812 O O . ALA B 1 419 ? -12.57 24.75 -19.141 1 97.88 419 ALA B O 1
ATOM 6813 N N . ALA B 1 420 ? -10.695 25 -17.938 1 98 420 ALA B N 1
ATOM 6814 C CA . ALA B 1 420 ? -11.125 24.109 -16.859 1 98 420 ALA B CA 1
ATOM 6815 C C . ALA B 1 420 ? -12.32 24.688 -16.125 1 98 420 ALA B C 1
ATOM 6817 O O . ALA B 1 420 ? -13.227 23.953 -15.727 1 98 420 ALA B O 1
ATOM 6818 N N . LEU B 1 421 ? -12.289 25.984 -15.883 1 98.31 421 LEU B N 1
ATOM 6819 C CA . LEU B 1 421 ? -13.406 26.656 -15.219 1 98.31 421 LEU B CA 1
ATOM 6820 C C . LEU B 1 421 ? -14.68 26.547 -16.047 1 98.31 421 LEU B C 1
ATOM 6822 O O . LEU B 1 421 ? -15.758 26.297 -15.5 1 98.31 421 LEU B O 1
ATOM 6826 N N . LYS B 1 422 ? -14.555 26.719 -17.344 1 98.25 422 LYS B N 1
ATOM 6827 C CA . LYS B 1 422 ? -15.703 26.578 -18.234 1 98.25 422 LYS B CA 1
ATOM 6828 C C . LYS B 1 422 ? -16.297 25.172 -18.172 1 98.25 422 LYS B C 1
ATOM 6830 O O . LYS B 1 422 ? -17.516 25 -18.141 1 98.25 422 LYS B O 1
ATOM 6835 N N . LYS B 1 423 ? -15.438 24.188 -18.188 1 98.38 423 LYS B N 1
ATOM 6836 C CA . LYS B 1 423 ? -15.891 22.812 -18.078 1 98.38 423 LYS B CA 1
ATOM 6837 C C . LYS B 1 423 ? -16.641 22.578 -16.766 1 98.38 423 LYS B C 1
ATOM 6839 O O . LYS B 1 423 ? -17.625 21.859 -16.734 1 98.38 423 LYS B O 1
ATOM 6844 N N . LEU B 1 424 ? -16.141 23.109 -15.648 1 98.31 424 LEU B N 1
ATOM 6845 C CA . LEU B 1 424 ? -16.781 22.984 -14.344 1 98.31 424 LEU B CA 1
ATOM 6846 C C . LEU B 1 424 ? -18.172 23.625 -14.359 1 98.31 424 LEU B C 1
ATOM 6848 O O . LEU B 1 424 ? -19.141 23.031 -13.906 1 98.31 424 LEU B O 1
ATOM 6852 N N . GLN B 1 425 ? -18.234 24.812 -14.938 1 97.62 425 GLN B N 1
ATOM 6853 C CA . GLN B 1 425 ? -19.5 25.531 -14.992 1 97.62 425 GLN B CA 1
ATOM 6854 C C . GLN B 1 425 ? -20.531 24.781 -15.844 1 97.62 425 GLN B C 1
ATOM 6856 O O . GLN B 1 425 ? -21.703 24.703 -15.492 1 97.62 425 GLN B O 1
ATOM 6861 N N . GLN B 1 426 ? -20.062 24.219 -16.953 1 98.19 426 GLN B N 1
ATOM 6862 C CA . GLN B 1 426 ? -20.938 23.422 -17.812 1 98.19 426 GLN B CA 1
ATOM 6863 C C . GLN B 1 426 ? -21.438 22.188 -17.078 1 98.19 426 GLN B C 1
ATOM 6865 O O . GLN B 1 426 ? -22.609 21.828 -17.188 1 98.19 426 GLN B O 1
ATOM 6870 N N . SER B 1 427 ? -20.531 21.531 -16.391 1 98.06 427 SER B N 1
ATOM 6871 C CA . SER B 1 427 ? -20.891 20.344 -15.648 1 98.06 427 SER B CA 1
ATOM 6872 C C . SER B 1 427 ? -21.891 20.656 -14.531 1 98.06 427 SER B C 1
ATOM 6874 O O . SER B 1 427 ? -22.828 19.906 -14.289 1 98.06 427 SER B O 1
ATOM 6876 N N . MET B 1 428 ? -21.672 21.719 -13.797 1 97.5 428 MET B N 1
ATOM 6877 C CA . MET B 1 428 ? -22.578 22.141 -12.727 1 97.5 428 MET B CA 1
ATOM 6878 C C . MET B 1 428 ? -23.969 22.438 -13.289 1 97.5 428 MET B C 1
ATOM 6880 O O . MET B 1 428 ? -24.969 22.016 -12.703 1 97.5 428 MET B O 1
ATOM 6884 N N . LYS B 1 429 ? -24 23.094 -14.43 1 97 429 LYS B N 1
ATOM 6885 C CA . LYS B 1 429 ? -25.281 23.391 -15.07 1 97 429 LYS B CA 1
ATOM 6886 C C . LYS B 1 429 ? -25.984 22.109 -15.531 1 97 429 LYS B C 1
ATOM 6888 O O . LYS B 1 429 ? -27.188 21.953 -15.367 1 97 429 LYS B O 1
ATOM 6893 N N . ALA B 1 430 ? -25.25 21.234 -16.094 1 97.25 430 ALA B N 1
ATOM 6894 C CA . ALA B 1 430 ? -25.781 19.984 -16.641 1 97.25 430 ALA B CA 1
ATOM 6895 C C . ALA B 1 430 ? -26.312 19.078 -15.539 1 97.25 430 ALA B C 1
ATOM 6897 O O . ALA B 1 430 ? -27.141 18.203 -15.805 1 97.25 430 ALA B O 1
ATOM 6898 N N . SER B 1 431 ? -25.812 19.234 -14.32 1 95.25 431 SER B N 1
ATOM 6899 C CA . SER B 1 431 ? -26.25 18.406 -13.203 1 95.25 431 SER B CA 1
ATOM 6900 C C . SER B 1 431 ? -27.734 18.625 -12.898 1 95.25 431 SER B C 1
ATOM 6902 O O . SER B 1 431 ? -28.375 17.766 -12.281 1 95.25 431 SER B O 1
ATOM 6904 N N . GLY B 1 432 ? -28.281 19.812 -13.18 1 94.88 432 GLY B N 1
ATOM 6905 C CA . GLY B 1 432 ? -29.672 20.141 -12.945 1 94.88 432 GLY B CA 1
ATOM 6906 C C . GLY B 1 432 ? -29.969 20.547 -11.508 1 94.88 432 GLY B C 1
ATOM 6907 O O . GLY B 1 432 ? -31.109 20.828 -11.148 1 94.88 432 GLY B O 1
ATOM 6908 N N . ASN B 1 433 ? -28.953 20.562 -10.672 1 92.94 433 ASN B N 1
ATOM 6909 C CA . ASN B 1 433 ? -29.141 20.953 -9.281 1 92.94 433 ASN B CA 1
ATOM 6910 C C . ASN B 1 433 ? -29.281 22.469 -9.125 1 92.94 433 ASN B C 1
ATOM 6912 O O . ASN B 1 433 ? -28.453 23.219 -9.648 1 92.94 433 ASN B O 1
ATOM 6916 N N . THR B 1 434 ? -30.312 22.875 -8.375 1 91.88 434 THR B N 1
ATOM 6917 C CA . THR B 1 434 ? -30.516 24.312 -8.141 1 91.88 434 THR B CA 1
ATOM 6918 C C . THR B 1 434 ? -29.672 24.781 -6.961 1 91.88 434 THR B C 1
ATOM 6920 O O . THR B 1 434 ? -29.312 25.953 -6.875 1 91.88 434 THR B O 1
ATOM 6923 N N . ASP B 1 435 ? -29.391 23.812 -6.125 1 92 435 ASP B N 1
ATOM 6924 C CA . ASP B 1 435 ? -28.5 24.109 -5.004 1 92 435 ASP B CA 1
ATOM 6925 C C . ASP B 1 435 ? -27.031 24.109 -5.445 1 92 435 ASP B C 1
ATOM 6927 O O . ASP B 1 435 ? -26.547 23.125 -6 1 92 435 ASP B O 1
ATOM 6931 N N . LYS B 1 436 ? -26.344 25.219 -5.246 1 91.19 436 LYS B N 1
ATOM 6932 C CA . LYS B 1 436 ? -24.969 25.391 -5.711 1 91.19 436 LYS B CA 1
ATOM 6933 C C . LYS B 1 436 ? -24.047 24.328 -5.133 1 91.19 436 LYS B C 1
ATOM 6935 O O . LYS B 1 436 ? -23.156 23.828 -5.82 1 91.19 436 LYS B O 1
ATOM 6940 N N . ALA B 1 437 ? -24.234 24.047 -3.855 1 91.31 437 ALA B N 1
ATOM 6941 C CA . ALA B 1 437 ? -23.406 23.031 -3.211 1 91.31 437 ALA B CA 1
ATOM 6942 C C . ALA B 1 437 ? -23.625 21.656 -3.844 1 91.31 437 ALA B C 1
ATOM 6944 O O . ALA B 1 437 ? -22.688 20.906 -4.035 1 91.31 437 ALA B O 1
ATOM 6945 N N . ALA B 1 438 ? -24.891 21.328 -4.129 1 93.44 438 ALA B N 1
ATOM 6946 C CA . ALA B 1 438 ? -25.219 20.047 -4.766 1 93.44 438 ALA B CA 1
ATOM 6947 C C . ALA B 1 438 ? -24.641 19.984 -6.18 1 93.44 438 ALA B C 1
ATOM 6949 O O . ALA B 1 438 ? -24.188 18.922 -6.617 1 93.44 438 ALA B O 1
ATOM 6950 N N . ALA B 1 439 ? -24.734 21.094 -6.91 1 96.5 439 ALA B N 1
ATOM 6951 C CA . ALA B 1 439 ? -24.172 21.156 -8.258 1 96.5 439 ALA B CA 1
ATOM 6952 C C . ALA B 1 439 ? -22.656 20.969 -8.227 1 96.5 439 ALA B C 1
ATOM 6954 O O . ALA B 1 439 ? -22.094 20.281 -9.078 1 96.5 439 ALA B O 1
ATOM 6955 N N . TRP B 1 440 ? -22.016 21.625 -7.262 1 96.44 440 TRP B N 1
ATOM 6956 C CA . TRP B 1 440 ? -20.578 21.5 -7.055 1 96.44 440 TRP B CA 1
ATOM 6957 C C . TRP B 1 440 ? -20.172 20.047 -6.801 1 96.44 440 TRP B C 1
ATOM 6959 O O . TRP B 1 440 ? -19.234 19.547 -7.414 1 96.44 440 TRP B O 1
ATOM 6969 N N . ASP B 1 441 ? -20.891 19.375 -5.969 1 94.94 441 ASP B N 1
ATOM 6970 C CA . ASP B 1 441 ? -20.609 17.969 -5.625 1 94.94 441 ASP B CA 1
ATOM 6971 C C . ASP B 1 441 ? -20.812 17.062 -6.836 1 94.94 441 ASP B C 1
ATOM 6973 O O . ASP B 1 441 ? -20.047 16.125 -7.035 1 94.94 441 ASP B O 1
ATOM 6977 N N . ALA B 1 442 ? -21.812 17.359 -7.594 1 96.56 442 ALA B N 1
ATOM 6978 C CA . ALA B 1 442 ? -22.094 16.562 -8.781 1 96.56 442 ALA B CA 1
ATOM 6979 C C . ALA B 1 442 ? -20.984 16.703 -9.82 1 96.56 442 ALA B C 1
ATOM 6981 O O . ALA B 1 442 ? -20.734 15.773 -10.602 1 96.56 442 ALA B O 1
ATOM 6982 N N . ALA B 1 443 ? -20.266 17.797 -9.773 1 97.88 443 ALA B N 1
ATOM 6983 C CA . ALA B 1 443 ? -19.219 18.109 -10.742 1 97.88 443 ALA B CA 1
ATOM 6984 C C . ALA B 1 443 ? -17.828 17.906 -10.133 1 97.88 443 ALA B C 1
ATOM 6986 O O . ALA B 1 443 ? -16.875 18.594 -10.5 1 97.88 443 ALA B O 1
ATOM 6987 N N . TRP B 1 444 ? -17.719 16.984 -9.156 1 97.06 444 TRP B N 1
ATOM 6988 C CA . TRP B 1 444 ? -16.5 16.875 -8.352 1 97.06 444 TRP B CA 1
ATOM 6989 C C . TRP B 1 444 ? -15.289 16.578 -9.234 1 97.06 444 TRP B C 1
ATOM 6991 O O . TRP B 1 444 ? -14.18 17.031 -8.953 1 97.06 444 TRP B O 1
ATOM 7001 N N . ARG B 1 445 ? -15.422 15.82 -10.367 1 97 445 ARG B N 1
ATOM 7002 C CA . ARG B 1 445 ? -14.297 15.531 -11.25 1 97 445 ARG B CA 1
ATOM 7003 C C . ARG B 1 445 ? -13.75 16.812 -11.875 1 97 445 ARG B C 1
ATOM 7005 O O . ARG B 1 445 ? -12.539 17 -11.977 1 97 445 ARG B O 1
ATOM 7012 N N . GLU B 1 446 ? -14.68 17.656 -12.297 1 97.88 446 GLU B N 1
ATOM 7013 C CA . GLU B 1 446 ? -14.289 18.922 -12.906 1 97.88 446 GLU B CA 1
ATOM 7014 C C . GLU B 1 446 ? -13.695 19.875 -11.875 1 97.88 446 GLU B C 1
ATOM 7016 O O . GLU B 1 446 ? -12.805 20.656 -12.188 1 97.88 446 GLU B O 1
ATOM 7021 N N . VAL B 1 447 ? -14.195 19.797 -10.609 1 98.12 447 VAL B N 1
ATOM 7022 C CA . VAL B 1 447 ? -13.617 20.594 -9.523 1 98.12 447 VAL B CA 1
ATOM 7023 C C . VAL B 1 447 ? -12.141 20.234 -9.367 1 98.12 447 VAL B C 1
ATOM 7025 O O . VAL B 1 447 ? -11.281 21.141 -9.336 1 98.12 447 VAL B O 1
ATOM 7028 N N . TYR B 1 448 ? -11.82 18.969 -9.336 1 97.44 448 TYR B N 1
ATOM 7029 C CA . TYR B 1 448 ? -10.438 18.531 -9.18 1 97.44 448 TYR B CA 1
ATOM 7030 C C . TYR B 1 448 ? -9.641 18.812 -10.453 1 97.44 448 TYR B C 1
ATOM 7032 O O . TYR B 1 448 ? -8.438 19.078 -10.398 1 97.44 448 TYR B O 1
ATOM 7040 N N . GLY B 1 449 ? -10.328 18.766 -11.633 1 97.31 449 GLY B N 1
ATOM 7041 C CA . GLY B 1 449 ? -9.688 19.172 -12.867 1 97.31 449 GLY B CA 1
ATOM 7042 C C . GLY B 1 449 ? -9.227 20.625 -12.859 1 97.31 449 GLY B C 1
ATOM 7043 O O . GLY B 1 449 ? -8.156 20.953 -13.367 1 97.31 449 GLY B O 1
ATOM 7044 N N . LEU B 1 450 ? -10.102 21.516 -12.297 1 98.06 450 LEU B N 1
ATOM 7045 C CA . LEU B 1 450 ? -9.75 22.922 -12.18 1 98.06 450 LEU B CA 1
ATOM 7046 C C . LEU B 1 450 ? -8.562 23.109 -11.242 1 98.06 450 LEU B C 1
ATOM 7048 O O . LEU B 1 450 ? -7.664 23.906 -11.523 1 98.06 450 LEU B O 1
ATOM 7052 N N . ALA B 1 451 ? -8.57 22.391 -10.164 1 98 451 ALA B N 1
ATOM 7053 C CA . ALA B 1 451 ? -7.434 22.438 -9.25 1 98 451 ALA B CA 1
ATOM 7054 C C . ALA B 1 451 ? -6.152 21.969 -9.938 1 98 451 ALA B C 1
ATOM 7056 O O . ALA B 1 451 ? -5.086 22.562 -9.734 1 98 451 ALA B O 1
ATOM 7057 N N . ASP B 1 452 ? -6.227 20.922 -10.758 1 96.69 452 ASP B N 1
ATOM 7058 C CA . ASP B 1 452 ? -5.07 20.422 -11.492 1 96.69 452 ASP B CA 1
ATOM 7059 C C . ASP B 1 452 ? -4.516 21.484 -12.438 1 96.69 452 ASP B C 1
ATOM 7061 O O . ASP B 1 452 ? -3.299 21.641 -12.547 1 96.69 452 ASP B O 1
ATOM 7065 N N . ALA B 1 453 ? -5.387 22.125 -13.133 1 96.25 453 ALA B N 1
ATOM 7066 C CA . ALA B 1 453 ? -4.965 23.203 -14.031 1 96.25 453 ALA B CA 1
ATOM 7067 C C . ALA B 1 453 ? -4.25 24.312 -13.266 1 96.25 453 ALA B C 1
ATOM 7069 O O . ALA B 1 453 ? -3.23 24.828 -13.727 1 96.25 453 ALA B O 1
ATOM 7070 N N . HIS B 1 454 ? -4.82 24.656 -12.109 1 96.5 454 HIS B N 1
ATOM 7071 C CA . HIS B 1 454 ? -4.219 25.672 -11.258 1 96.5 454 HIS B CA 1
ATOM 7072 C C . HIS B 1 454 ? -2.816 25.266 -10.812 1 96.5 454 HIS B C 1
ATOM 7074 O O . HIS B 1 454 ? -1.885 26.078 -10.875 1 96.5 454 HIS B O 1
ATOM 7080 N N . MET B 1 455 ? -2.662 24.078 -10.383 1 97 455 MET B N 1
ATOM 7081 C CA . MET B 1 455 ? -1.367 23.609 -9.898 1 97 455 MET B CA 1
ATOM 7082 C C . MET B 1 455 ? -0.333 23.609 -11.016 1 97 455 MET B C 1
ATOM 7084 O O . MET B 1 455 ? 0.834 23.938 -10.789 1 97 455 MET B O 1
ATOM 7088 N N . SER B 1 456 ? -0.774 23.266 -12.219 1 95 456 SER B N 1
ATOM 7089 C CA . SER B 1 456 ? 0.13 23.297 -13.359 1 95 456 SER B CA 1
ATOM 7090 C C . SER B 1 456 ? 0.637 24.703 -13.617 1 95 456 SER B C 1
ATOM 7092 O O . SER B 1 456 ? 1.813 24.906 -13.93 1 95 456 SER B O 1
ATOM 7094 N N . VAL B 1 457 ? -0.226 25.656 -13.484 1 94.12 457 VAL B N 1
ATOM 7095 C CA . VAL B 1 457 ? 0.129 27.047 -13.703 1 94.12 457 VAL B CA 1
ATOM 7096 C C . VAL B 1 457 ? 1.141 27.5 -12.648 1 94.12 457 VAL B C 1
ATOM 7098 O O . VAL B 1 457 ? 2.127 28.172 -12.969 1 94.12 457 VAL B O 1
ATOM 7101 N N . ILE B 1 458 ? 0.879 27.172 -11.398 1 96.19 458 ILE B N 1
ATOM 7102 C CA . ILE B 1 458 ? 1.775 27.547 -10.312 1 96.19 458 ILE B CA 1
ATOM 7103 C C . ILE B 1 458 ? 3.139 26.891 -10.516 1 96.19 458 ILE B C 1
ATOM 7105 O O . ILE B 1 458 ? 4.176 27.547 -10.383 1 96.19 458 ILE B O 1
ATOM 7109 N N . LEU B 1 459 ? 3.18 25.625 -10.891 1 96.5 459 LEU B N 1
ATOM 7110 C CA . LEU B 1 459 ? 4.43 24.922 -11.133 1 96.5 459 LEU B CA 1
ATOM 7111 C C . LEU B 1 459 ? 5.219 25.578 -12.258 1 96.5 459 LEU B C 1
ATOM 7113 O O . LEU B 1 459 ? 6.434 25.766 -12.148 1 96.5 459 LEU B O 1
ATOM 7117 N N . GLN B 1 460 ? 4.562 25.922 -13.281 1 94.19 460 GLN B N 1
ATOM 7118 C CA . GLN B 1 460 ? 5.211 26.562 -14.422 1 94.19 460 GLN B CA 1
ATOM 7119 C C . GLN B 1 460 ? 5.82 27.906 -14.039 1 94.19 460 GLN B C 1
ATOM 7121 O O . GLN B 1 460 ? 6.891 28.266 -14.523 1 94.19 460 GLN B O 1
ATOM 7126 N N . SER B 1 461 ? 5.121 28.625 -13.172 1 94.25 461 SER B N 1
ATOM 7127 C CA . SER B 1 461 ? 5.621 29.922 -12.734 1 94.25 461 SER B CA 1
ATOM 7128 C C . SER B 1 461 ? 6.906 29.766 -11.922 1 94.25 461 SER B C 1
ATOM 7130 O O . SER B 1 461 ? 7.66 30.734 -11.766 1 94.25 461 SER B O 1
ATOM 7132 N N . PHE B 1 462 ? 7.164 28.562 -11.438 1 95.19 462 PHE B N 1
ATOM 7133 C CA . PHE B 1 462 ? 8.391 28.281 -10.688 1 95.19 462 PHE B CA 1
ATOM 7134 C C . PHE B 1 462 ? 9.383 27.516 -11.547 1 95.19 462 PHE B C 1
ATOM 7136 O O . PHE B 1 462 ? 10.359 26.969 -11.039 1 95.19 462 PHE B O 1
ATOM 7143 N N . GLY B 1 463 ? 9.086 27.297 -12.859 1 91.69 463 GLY B N 1
ATOM 7144 C CA . GLY B 1 463 ? 10.016 26.688 -13.805 1 91.69 463 GLY B CA 1
ATOM 7145 C C . GLY B 1 463 ? 9.891 25.172 -13.875 1 91.69 463 GLY B C 1
ATOM 7146 O O . GLY B 1 463 ? 10.805 24.5 -14.336 1 91.69 463 GLY B O 1
ATOM 7147 N N . VAL B 1 464 ? 8.828 24.641 -13.328 1 89 464 VAL B N 1
ATOM 7148 C CA . VAL B 1 464 ? 8.617 23.203 -13.367 1 89 464 VAL B CA 1
ATOM 7149 C C . VAL B 1 464 ? 7.785 22.828 -14.594 1 89 464 VAL B C 1
ATOM 7151 O O . VAL B 1 464 ? 6.719 23.406 -14.82 1 89 464 VAL B O 1
ATOM 7154 N N . ALA B 1 465 ? 8.297 21.891 -15.398 1 82.12 465 ALA B N 1
ATOM 7155 C CA . ALA B 1 465 ? 7.57 21.391 -16.562 1 82.12 465 ALA B CA 1
ATOM 7156 C C . ALA B 1 465 ? 6.379 20.531 -16.141 1 82.12 465 ALA B C 1
ATOM 7158 O O . ALA B 1 465 ? 6.266 20.156 -14.977 1 82.12 465 ALA B O 1
ATOM 7159 N N . THR B 1 466 ? 5.539 20.266 -17.109 1 74.69 466 THR B N 1
ATOM 7160 C CA . THR B 1 466 ? 4.359 19.453 -16.844 1 74.69 466 THR B CA 1
ATOM 7161 C C . THR B 1 466 ? 4.762 18.047 -16.422 1 74.69 466 THR B C 1
ATOM 7163 O O . THR B 1 466 ? 5.527 17.375 -17.125 1 74.69 466 THR B O 1
ATOM 7166 N N . LEU B 1 467 ? 4.309 17.734 -15.25 1 77.88 467 LEU B N 1
ATOM 7167 C CA . LEU B 1 467 ? 4.602 16.406 -14.711 1 77.88 467 LEU B CA 1
ATOM 7168 C C . LEU B 1 467 ? 3.723 15.352 -15.367 1 77.88 467 LEU B C 1
ATOM 7170 O O . LEU B 1 467 ? 2.537 15.586 -15.609 1 77.88 467 LEU B O 1
ATOM 7174 N N . SER B 1 468 ? 4.266 14.344 -15.812 1 69.56 468 SER B N 1
ATOM 7175 C CA . SER B 1 468 ? 3.541 13.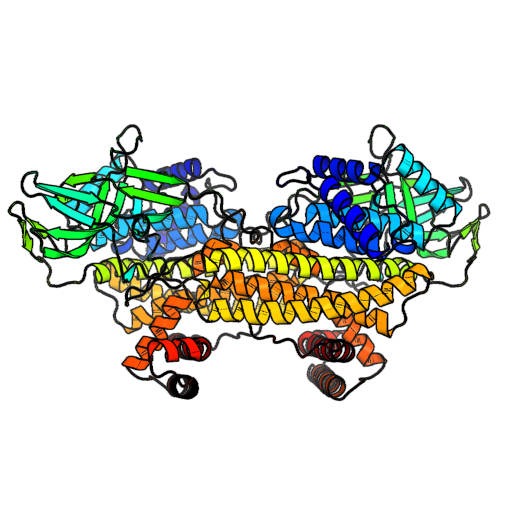273 -16.484 1 69.56 468 SER B CA 1
ATOM 7176 C C . SER B 1 468 ? 2.707 12.461 -15.508 1 69.56 468 SER B C 1
ATOM 7178 O O . SER B 1 468 ? 3.145 12.188 -14.391 1 69.56 468 SER B O 1
ATOM 7180 N N . SER B 1 469 ? 1.477 12.219 -15.891 1 65.31 469 SER B N 1
ATOM 7181 C CA . SER B 1 469 ? 0.618 11.352 -15.086 1 65.31 469 SER B CA 1
ATOM 7182 C C . SER B 1 469 ? 0.786 9.891 -15.484 1 65.31 469 SER B C 1
ATOM 7184 O O . SER B 1 469 ? 0.377 8.984 -14.742 1 65.31 469 SER B O 1
ATOM 7186 N N . ARG B 1 470 ? 1.358 9.703 -16.578 1 57.88 470 ARG B N 1
ATOM 7187 C CA . ARG B 1 470 ? 1.45 8.328 -17.062 1 57.88 470 ARG B CA 1
ATOM 7188 C C . ARG B 1 470 ? 2.785 7.699 -16.688 1 57.88 470 ARG B C 1
ATOM 7190 O O . ARG B 1 470 ? 3.842 8.141 -17.141 1 57.88 470 ARG B O 1
ATOM 7197 N N . LEU B 1 471 ? 2.707 6.93 -15.586 1 63.91 471 LEU B N 1
ATOM 7198 C CA . LEU B 1 471 ? 3.881 6.156 -15.195 1 63.91 471 LEU B CA 1
ATOM 7199 C C . LEU B 1 471 ? 3.838 4.758 -15.805 1 63.91 471 LEU B C 1
ATOM 7201 O O . LEU B 1 471 ? 2.764 4.164 -15.93 1 63.91 471 LEU B O 1
#

pLDDT: mean 94.7, std 7.3, range [33.78, 98.94]

Nearest PDB structures (foldseek):
  8cda-assembly4_N  TM=7.518E-01  e=3.269E-10  Mycobacteroides abscessus ATCC 19977
  8cda-assembly2_G  TM=7.497E-01  e=3.574E-10  Mycobacteroides abscessus ATCC 19977
  8cda-assembly2_H  TM=7.613E-01  e=1.245E-09  Mycobacteroides abscessus ATCC 19977
  8cda-assembly1_D  TM=7.476E-01  e=9.964E-10  Mycobacteroides abscessus ATCC 19977
  8cda-assembly3_L  TM=7.464E-01  e=1.139E-09  Mycobacteroides abscessus ATCC 19977

Organism: Plasmodiophora brassicae (NCBI:txid37360)

Radius of gyration: 31.31 Å; Cα contacts (8 Å, |Δi|>4): 1652; chains: 2; bounding box: 62×95×76 Å

Solvent-accessible surface area (backbone atoms only — not comparable to full-atom values): 47688 Å² total; per-residue (Å²): 107,75,65,53,52,46,49,55,50,48,52,53,51,53,60,59,52,61,77,67,58,68,88,40,46,33,67,56,44,51,50,50,52,33,54,42,48,69,68,56,82,61,58,62,58,22,59,37,77,38,31,70,58,46,53,47,55,49,45,61,49,18,53,42,19,40,72,52,26,40,14,62,52,51,53,50,44,34,28,47,41,51,19,33,34,42,41,64,71,32,26,37,72,66,55,41,51,53,51,53,54,51,34,72,73,62,36,64,42,37,12,48,38,59,34,17,54,32,33,46,96,40,40,89,78,48,61,65,19,31,27,36,57,37,57,92,74,44,24,30,36,31,29,38,81,47,78,46,27,23,26,36,75,18,54,34,45,76,71,30,36,26,30,35,39,47,20,23,30,31,45,90,87,41,78,73,47,54,42,49,26,58,41,77,38,34,48,97,89,66,45,64,36,81,42,53,43,66,41,77,72,68,64,42,54,59,30,61,30,36,42,34,9,35,36,41,32,53,67,29,74,40,54,55,82,23,46,41,36,38,44,48,35,72,44,71,86,58,53,75,47,45,83,68,42,95,67,58,49,61,61,57,59,46,51,48,37,54,61,45,19,50,49,39,15,44,32,26,44,32,29,43,53,44,37,52,50,50,48,48,57,48,24,61,68,36,57,32,66,46,95,84,71,48,59,51,31,46,46,67,42,52,72,55,34,47,47,54,54,54,45,53,52,52,49,52,45,47,52,54,44,45,50,54,50,47,53,56,48,38,53,24,36,60,64,73,44,81,66,53,68,70,54,51,52,48,39,54,40,35,26,39,51,30,26,55,50,33,48,51,48,54,51,53,49,50,74,64,62,51,67,62,47,43,26,51,90,53,21,52,62,28,52,64,40,40,54,51,46,36,56,42,70,59,29,45,68,58,51,30,50,50,48,29,51,50,34,72,73,73,46,62,91,48,69,62,31,41,52,30,47,52,52,28,53,50,41,22,60,69,63,68,46,86,47,66,69,59,10,50,50,72,22,44,69,35,41,50,46,25,20,50,37,47,44,52,52,53,37,44,76,64,72,31,74,86,76,79,85,81,124,105,76,66,54,52,46,50,54,49,49,52,53,51,54,59,58,51,61,78,68,58,68,87,38,47,31,68,56,42,50,51,50,51,32,54,40,48,69,66,56,83,64,57,61,58,23,58,36,79,37,30,69,57,46,52,46,53,50,44,62,49,19,53,43,19,43,71,51,27,41,14,64,51,50,52,50,44,33,27,46,42,51,19,34,34,44,40,65,70,31,26,36,74,67,54,42,50,52,51,52,53,51,35,73,74,63,37,62,42,35,10,50,40,60,34,17,55,32,33,45,95,39,39,89,78,47,62,64,18,30,26,37,55,36,56,91,75,44,24,29,35,31,30,38,82,46,79,45,26,23,24,38,74,17,53,34,45,75,71,31,37,28,29,36,38,48,20,22,32,30,46,91,87,40,76,71,48,54,42,51,26,56,40,78,39,34,49,97,87,66,46,64,38,82,42,53,44,65,41,79,71,69,64,42,56,59,30,61,32,36,42,35,9,35,35,42,32,53,66,28,74,41,54,54,81,22,47,40,36,37,44,50,35,73,44,71,88,56,52,77,48,47,83,68,42,93,69,58,51,62,61,58,58,45,52,50,37,51,61,45,19,51,50,41,16,44,32,25,43,33,29,43,52,44,36,50,52,49,50,48,58,48,24,62,68,36,57,33,67,46,94,85,71,49,60,51,32,47,46,67,40,51,71,52,35,48,47,52,53,53,44,53,53,51,48,53,44,46,53,52,44,43,51,53,49,48,54,56,49,41,53,24,37,60,64,75,44,80,69,54,70,68,54,51,51,48,40,54,40,36,27,40,52,30,26,54,49,33,46,52,47,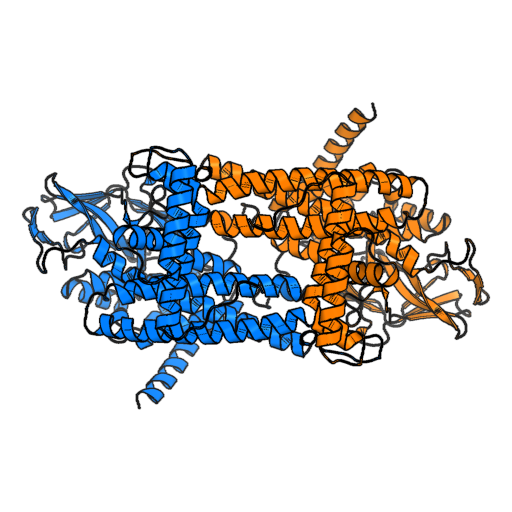54,50,54,49,50,74,65,62,52,68,61,47,43,27,51,91,51,20,51,61,29,53,64,40,41,55,52,45,35,57,41,68,59,29,45,66,58,53,30,50,50,48,29,50,49,34,72,72,73,48,60,90,48,69,63,30,40,54,30,46,49,51,28,52,50,41,23,58,69,63,68,45,86,48,66,69,58,10,50,49,72,20,44,70,36,41,50,46,25,21,50,37,46,42,51,52,54,37,43,76,65,72,33,72,87,78,77,85,80,123

InterPro domains:
  IPR009100 Acyl-CoA dehydrogenase/oxidase, N-terminal and middle domain superfamily [SSF56645] (7-231)
  IPR012258 Acyl-CoA oxidase [PTHR10909] (65-273)
  IPR046373 Acyl-CoA oxidase/dehydrogenase, middle domain superfamily [G3DSA:2.40.110.10] (110-247)

Foldseek 3Di:
DVVVVVVVLLVVLLVLCVPQAAPAALVVLVVSLLSSLQVVSDALLCVQAPVVSVLSSLLSVLLCCLGRFCQSSVQSCQFNQQFSVLCNLQADPVSNVVVRVVCNVRVFGEWEFQDFQQCALVSLPDAAWAWEQDLVVQKTWTFDPDRRNWRWFIKCQQQGQWYWHWHFYDFPNDTPGTFTFIGGQADPVRHGDPQWDWDWPDDDLTNNSITTTTIGGHRDIDHQSRTRPQQWHQDSNRDIDGPPDDDDRSVSSLLSLLSVLLSLLSSLLSLLVSLLVLLVVQQCPAFDDDPVRDTHGNCPPVQLVVLSVLLVLQSVLLVLLSVVLSVQSSVCSNVVHRDDPLSVLSSLLSLLCSLVSSLLSLVSNLVRSPCCLVDPPSSNSNSCSSVVSCSPSRHSLRSLLVQLVVCVVPPDDDDLLNVLVVVLVVQLVVVVDPDSVVSNVSSSVSSSVSSVSVSCVSSVVSVRHDRDPPD/DVVVVVVVLLVVLLVLCVPQAAPAALVVLVVSLLSSLQVVSDALLCVQVPVVSVLSSLLSVLLCCLGRFCQSSVQSCQFNQQFSVLCNLQADPVSNVVVRVVCNVRVFGEWEFQDFQQCQLVSLPDAAWAWEQDLVVQKTWTFDPDRRNWRWFIKCQQQGQWYWHWHWYDFPNDTDGTFTFIGGQADPVRHGDPQKDWDWPDDDLTNNSITTTTIGGHRDIDHQSRTRPQQWHQDSNRDIDGPPDDDDRSVSSLLSLLSVLLSLLSSLLSLLVSLLVLLVVQQCPAFDDDPVRDTHGNCPPVQLVVLSVLLVLQSVLLVLLSVVLSVQSSVCSNVVHRDDPLSVLSSLLSLLCSLVSSLLSLVSNLVRSPCCLVDPPSSNSNSCSSVVSCSPSRHSLRSLLVQLVVCVVPPDDDDLLNVLNVVLVVQLVVVVDPDSVVSNVSSSVSSSSSSVSVSCVSSVVSVRHDRDPPD

Sequence (942 aa):
MASDDSDAWREAFTAAIADVGDGMTYRQAADRLRAVIRTGLLGLTDIVERPHRFFEAHRLIARQATRLGPGFFIRFTVHYNLFAGTVVALGTREQIAALLARNKQRARLGCFGLTELLAGVNSGLVVETTATFDAASNEFVINTPNPGAAKNWISQGLVADEGVVVASLTVNGKKFGPQAFLVQFRDDAGTLLPGIQAVDMGRKTVGNDLDNARLTFTKVRVPRSALLSRYLEVRADGSVVQPNGQHRTMEMIGQRLFTGRVAVAYAALEFTKSLFANCHAFADQKPCWAPNGRRPSLNEVPQINAIFQDGNRQLGQLFSFVSQVEKQLADCLRSDRIPPLGLQQAIAVAKVKAVETSIALCFALKQEVGSYALMAGTGFEQMDFLQCCKFAEGDSRILMQKMARDIVRSGPRNASESAALKKLQQSMKASGNTDKAAAWDAAWREVYGLADAHMSVILQSFGVATLSSRLMASDDSDAWREAFTAAIADVGDGMTYRQAADRLRAVIRTGLLGLTDIVERPHRFFEAHRLIARQATRLGPGFFIRFTVHYNLFAGTVVALGTREQIAALLARNKQRARLGCFGLTELLAGVNSGLVVETTATFDAASNEFVINTPNPGAAKNWISQGLVADEGVVVASLTVNGKKFGPQAFLVQFRDDAGTLLPGIQAVDMGRKTVGNDLDNARLTFTKVRVPRSALLSRYLEVRADGSVVQPNGQHRTMEMIGQRLFTGRVAVAYAALEFTKSLFANCHAFADQKPCWAPNGRRPSLNEVPQINAIFQDGNRQLGQLFSFVSQVEKQLADCLRSDRIPPLGLQQAIAVAKVKAVETSIALCFALKQEVGSYALMAGTGFEQMDFLQCCKFAEGDSRILMQKMARDIVRSGPRNASESAALKKLQQSMKASGNTDKAAAWDAAWREVYGLADAHMSVILQSFGVATLSSRL